Protein AF-A0A8H4Y0M0-F1 (afdb_monomer_lite)

pLDDT: mean 84.79, std 18.94, range [19.86, 98.5]

Sequence (933 aa):
MAGRTSTILAELNKFSAEDLSSNAQARKRAAELSKQLTTSLSDPTNTSLDLAFSPFLVLVARIAIDLNLFNLIKSHDGGISTAQLSQESGGESQLVFRILRFLASGGVVHEKDDNLWAPTPVTHAMAEPAIVAGYTVSWDLIMPAAVKAPEYLRIKGHVSPSDPRDGFIQYAHNTKDEVYKFLTTQPRILQDFNTFMGNTMGNRRYWFDWFPIKERIIDGSDASSVLLVDVGGGKGHDLQSFNTIFPNSGTLVLQDIPQVVDNIGIHDLHPSIQKMQYNFFKEQPIKGARAYFLHHILHNWSDEQCFKILKRLREAMKPGYSKLLIHDLILPDVGMTAQQGICDIVMMTVCSAMERSRGEWTDLLSRAGFDIVRFWVDDEDSDGLVEAVVRGCLSQTVDRSQISDLGSNYIENMPCYVGYVPYYDVEVERVSVSNHPHASIFPPPIFLIHWQQLDLLHQATTSNMDTPFPLAPEQYAPSPVPSLDEWKQLWDVWDLVTTKMIPSSALMEQPIPLRNPLLFYLGHIPTFEDIHLTRAAQSKPTEPAYYHRIFERGIDPDVDDPSKCHDHSKLPDIFPSLEEILQYRERVKQRITALYATELPYLDRCVGRALWIGFEHEGLHAETFLFMTIQSPNILPPPVFPRPDFAKLAKEAASRRLPSPWFTVPKQSFTIGYHDPESDDGPDRFFAWDNEREPYEVQVPQLEAQGRPVSNGEYATYLVQAKYPEIPAAWSKTRNAAKDEDFTTFIARHTVKTVWGPVPLAQTLDWPIMASFDEVEQYAKWAGARLPTLDELRSIHELVERCRKAPETKLNKQFHTDPRAIFVDLSGTNSGFRNFHPTGVTHKDYLCGLGDTGGAAEWTQSLFAPQPGFKPMAIYPGYSALVADFMDGKHVAVVGGSWALHPRIAGRKSFLNWWQKKYLWPWVTFRLVRDVE

Structure (mmCIF, N/CA/C/O backbone):
data_AF-A0A8H4Y0M0-F1
#
_entry.id   AF-A0A8H4Y0M0-F1
#
loop_
_atom_site.group_PDB
_atom_site.id
_atom_site.type_symbol
_atom_site.label_atom_id
_atom_site.label_alt_id
_atom_site.label_comp_id
_atom_site.label_asym_id
_atom_site.label_entity_id
_atom_site.label_seq_id
_atom_site.pdbx_PDB_ins_code
_atom_site.Cartn_x
_atom_site.Cartn_y
_atom_site.Cartn_z
_atom_site.occupancy
_atom_site.B_iso_or_equiv
_atom_site.auth_seq_id
_atom_site.auth_comp_id
_atom_site.auth_asym_id
_atom_site.auth_atom_id
_atom_site.pdbx_PDB_model_num
ATOM 1 N N . MET A 1 1 ? 31.841 7.909 -3.789 1.00 53.69 1 MET A N 1
ATOM 2 C CA . MET A 1 1 ? 32.705 6.914 -4.466 1.00 53.69 1 MET A CA 1
ATOM 3 C C . MET A 1 1 ? 33.732 6.297 -3.516 1.00 53.69 1 MET A C 1
ATOM 5 O O . MET A 1 1 ? 33.596 5.117 -3.229 1.00 53.69 1 MET A O 1
ATOM 9 N N . ALA A 1 2 ? 34.666 7.071 -2.941 1.00 56.16 2 ALA A N 1
ATOM 10 C CA . ALA A 1 2 ? 35.785 6.541 -2.139 1.00 56.16 2 ALA A CA 1
ATOM 11 C C . ALA A 1 2 ? 35.393 5.575 -0.997 1.00 56.16 2 ALA A C 1
ATOM 13 O O . ALA A 1 2 ? 36.029 4.539 -0.845 1.00 56.16 2 ALA A O 1
ATOM 14 N N . GLY A 1 3 ? 34.322 5.869 -0.247 1.00 71.56 3 GLY A N 1
ATOM 15 C CA . GLY A 1 3 ? 33.879 5.023 0.872 1.00 71.56 3 GLY A CA 1
ATOM 16 C C . GLY A 1 3 ? 33.240 3.685 0.475 1.00 71.56 3 GLY A C 1
ATOM 17 O O . GLY A 1 3 ? 33.348 2.727 1.222 1.00 71.56 3 GLY A O 1
ATOM 18 N N . ARG A 1 4 ? 32.600 3.584 -0.700 1.00 75.06 4 ARG A N 1
ATOM 19 C CA . ARG A 1 4 ? 31.975 2.327 -1.167 1.00 75.06 4 ARG A CA 1
ATOM 20 C C . ARG A 1 4 ? 33.014 1.402 -1.803 1.00 75.06 4 ARG A C 1
ATOM 22 O O . ARG A 1 4 ? 33.004 0.201 -1.561 1.00 75.06 4 ARG A O 1
ATOM 29 N N . THR A 1 5 ? 33.932 1.972 -2.581 1.00 83.56 5 THR A N 1
ATOM 30 C CA . THR A 1 5 ? 35.032 1.239 -3.222 1.00 83.56 5 THR A CA 1
ATOM 31 C C . THR A 1 5 ? 36.002 0.664 -2.187 1.00 83.56 5 THR A C 1
ATOM 33 O O . THR A 1 5 ? 36.414 -0.485 -2.323 1.00 83.56 5 THR A O 1
ATOM 36 N N . SER A 1 6 ? 36.322 1.407 -1.118 1.00 83.81 6 SER A N 1
ATOM 37 C CA . SER A 1 6 ? 37.179 0.901 -0.037 1.00 83.81 6 SER A CA 1
ATOM 38 C C . SER A 1 6 ? 36.555 -0.290 0.697 1.00 83.81 6 SER A C 1
ATOM 40 O O . SER A 1 6 ? 37.261 -1.254 0.982 1.00 83.81 6 SER A O 1
ATOM 42 N N . THR A 1 7 ? 35.239 -0.273 0.940 1.00 87.00 7 THR A N 1
ATOM 43 C CA . THR A 1 7 ? 34.517 -1.409 1.532 1.00 87.00 7 THR A CA 1
ATOM 44 C C . THR A 1 7 ? 34.574 -2.647 0.639 1.00 87.00 7 THR A C 1
ATOM 46 O O . THR A 1 7 ? 34.898 -3.725 1.125 1.00 87.00 7 THR A O 1
ATOM 49 N N . ILE A 1 8 ? 34.321 -2.507 -0.668 1.00 89.31 8 ILE A N 1
ATOM 50 C CA . ILE A 1 8 ? 34.358 -3.647 -1.601 1.00 89.31 8 ILE A CA 1
ATOM 51 C C . ILE A 1 8 ? 35.766 -4.257 -1.672 1.00 89.31 8 ILE A C 1
ATOM 53 O O . ILE A 1 8 ? 35.907 -5.478 -1.635 1.00 89.31 8 ILE A O 1
ATOM 57 N N . LEU A 1 9 ? 36.811 -3.423 -1.717 1.00 89.88 9 LEU A N 1
ATOM 58 C CA . LEU A 1 9 ? 38.203 -3.887 -1.705 1.00 89.88 9 LEU A CA 1
ATOM 59 C C . LEU A 1 9 ? 38.564 -4.607 -0.399 1.00 89.88 9 LEU A C 1
ATOM 61 O O . LEU A 1 9 ? 39.235 -5.636 -0.432 1.00 89.88 9 LEU A O 1
ATOM 65 N N . ALA A 1 10 ? 38.105 -4.097 0.747 1.00 90.06 10 ALA A N 1
ATOM 66 C CA . ALA A 1 10 ? 38.324 -4.742 2.037 1.00 90.06 10 ALA A CA 1
ATOM 67 C C . ALA A 1 10 ? 37.643 -6.118 2.119 1.00 90.06 10 ALA A C 1
ATOM 69 O O . ALA A 1 10 ? 38.241 -7.047 2.651 1.00 90.06 10 ALA A O 1
ATOM 70 N N . GLU A 1 11 ? 36.433 -6.267 1.569 1.00 90.31 11 GLU A N 1
ATOM 71 C CA . GLU A 1 11 ? 35.737 -7.559 1.495 1.00 90.31 11 GLU A CA 1
ATOM 72 C C . GLU A 1 11 ? 36.418 -8.535 0.526 1.00 90.31 11 GLU A C 1
ATOM 74 O O . GLU A 1 11 ? 36.597 -9.701 0.867 1.00 90.31 11 GLU A O 1
ATOM 79 N N . LEU A 1 12 ? 36.854 -8.074 -0.652 1.00 91.12 12 LEU A N 1
ATOM 80 C CA . LEU A 1 12 ? 37.584 -8.916 -1.608 1.00 91.12 12 LEU A CA 1
ATOM 81 C C . LEU A 1 12 ? 38.907 -9.440 -1.029 1.00 91.12 12 LEU A C 1
ATOM 83 O O . LEU A 1 12 ? 39.252 -10.598 -1.249 1.00 91.12 12 LEU A O 1
ATOM 87 N N . ASN A 1 13 ? 39.606 -8.628 -0.230 1.00 91.81 13 ASN A N 1
ATOM 88 C CA . ASN A 1 13 ? 40.853 -9.021 0.434 1.00 91.81 13 ASN A CA 1
ATOM 89 C C . ASN A 1 13 ? 40.679 -10.107 1.512 1.00 91.81 13 ASN A C 1
ATOM 91 O O . ASN A 1 13 ? 41.681 -10.618 2.011 1.00 91.81 13 ASN A O 1
ATOM 95 N N . LYS A 1 14 ? 39.444 -10.465 1.889 1.00 90.75 14 LYS A N 1
ATOM 96 C CA . LYS A 1 14 ? 39.185 -11.558 2.838 1.00 90.75 14 LYS A CA 1
ATOM 97 C C . LYS A 1 14 ? 39.266 -12.944 2.197 1.00 90.75 14 LYS A C 1
ATOM 99 O O . LYS A 1 14 ? 39.386 -13.917 2.932 1.00 90.75 14 LYS A O 1
ATOM 104 N N . PHE A 1 15 ? 39.184 -13.051 0.869 1.00 91.12 15 PHE A N 1
ATOM 105 C CA . PHE A 1 15 ? 39.246 -14.340 0.177 1.00 91.12 15 PHE A CA 1
ATOM 106 C C . PHE A 1 15 ? 40.696 -14.737 -0.112 1.00 91.12 15 PHE A C 1
ATOM 108 O O . PHE A 1 15 ? 41.441 -13.973 -0.726 1.00 91.12 15 PHE A O 1
ATOM 115 N N . SER A 1 16 ? 41.092 -15.953 0.274 1.00 89.75 16 SER A N 1
ATOM 116 C CA . SER A 1 16 ? 42.370 -16.530 -0.152 1.00 89.75 16 SER A CA 1
ATOM 117 C C . SER A 1 16 ? 42.242 -17.265 -1.495 1.00 89.75 16 SER A C 1
ATOM 119 O O . SER A 1 16 ? 41.154 -17.672 -1.909 1.00 89.75 16 SER A O 1
ATOM 121 N N . ALA A 1 17 ? 43.363 -17.478 -2.191 1.00 86.12 17 ALA A N 1
ATOM 122 C CA . ALA A 1 17 ? 43.377 -18.281 -3.419 1.00 86.12 17 ALA A CA 1
ATOM 123 C C . ALA A 1 17 ? 42.902 -19.729 -3.173 1.00 86.12 17 ALA A C 1
ATOM 125 O O . ALA A 1 17 ? 42.255 -20.329 -4.031 1.00 86.12 17 ALA A O 1
ATOM 126 N N . GLU A 1 18 ? 43.184 -20.269 -1.985 1.00 86.81 18 GLU A N 1
ATOM 127 C CA . GLU A 1 18 ? 42.754 -21.603 -1.570 1.00 86.81 18 GLU A CA 1
ATOM 128 C C . GLU A 1 18 ? 41.231 -21.657 -1.351 1.00 86.81 18 GLU A C 1
ATOM 130 O O . GLU A 1 18 ? 40.574 -22.564 -1.876 1.00 86.81 18 GLU A O 1
ATOM 135 N N . ASP A 1 19 ? 40.645 -20.633 -0.717 1.00 82.00 19 ASP A N 1
ATOM 136 C CA . ASP A 1 19 ? 39.188 -20.500 -0.553 1.00 82.00 19 ASP A CA 1
ATOM 137 C C . ASP A 1 19 ? 38.475 -20.432 -1.905 1.00 82.00 19 ASP A C 1
ATOM 139 O O . ASP A 1 19 ? 37.501 -21.144 -2.144 1.00 82.00 19 ASP A O 1
ATOM 143 N N . LEU A 1 20 ? 38.979 -19.611 -2.832 1.00 86.75 20 LEU A N 1
ATOM 144 C CA . LEU A 1 20 ? 38.384 -19.478 -4.163 1.00 86.75 20 LEU A CA 1
ATOM 145 C C . LEU A 1 20 ? 38.526 -20.765 -4.986 1.00 86.75 20 LEU A C 1
ATOM 147 O O . LEU A 1 20 ? 37.656 -21.077 -5.797 1.00 86.75 20 LEU A O 1
ATOM 151 N N . SER A 1 21 ? 39.575 -21.561 -4.778 1.00 80.56 21 SER A N 1
ATOM 152 C CA . SER A 1 21 ? 39.731 -22.837 -5.485 1.00 80.56 21 SER A CA 1
ATOM 153 C C . SER A 1 21 ? 38.764 -23.922 -4.986 1.00 80.56 21 SER A C 1
ATOM 155 O O . SER A 1 21 ? 38.232 -24.695 -5.785 1.00 80.56 21 SER A O 1
ATOM 157 N N . SER A 1 22 ? 38.455 -23.938 -3.687 1.00 79.69 22 SER A N 1
ATOM 158 C CA . SER A 1 22 ? 37.758 -25.049 -3.024 1.00 79.69 22 SER A CA 1
ATOM 159 C C . SER A 1 22 ? 36.293 -24.762 -2.664 1.00 79.69 22 SER A C 1
ATOM 161 O O . SER A 1 22 ? 35.503 -25.699 -2.566 1.00 79.69 22 SER A O 1
ATOM 163 N N . ASN A 1 23 ? 35.887 -23.493 -2.539 1.00 80.56 23 ASN A N 1
ATOM 164 C CA . ASN A 1 23 ? 34.552 -23.098 -2.085 1.00 80.56 23 ASN A CA 1
ATOM 165 C C . ASN A 1 23 ? 33.756 -22.359 -3.183 1.00 80.56 23 ASN A C 1
ATOM 167 O O . ASN A 1 23 ? 34.067 -21.232 -3.573 1.00 80.56 23 ASN A O 1
ATOM 171 N N . ALA A 1 24 ? 32.681 -22.989 -3.669 1.00 74.88 24 ALA A N 1
ATOM 172 C CA . ALA A 1 24 ? 31.826 -22.435 -4.722 1.00 74.88 24 ALA A CA 1
ATOM 173 C C . ALA A 1 24 ? 31.080 -21.157 -4.300 1.00 74.88 24 ALA A C 1
ATOM 175 O O . ALA A 1 24 ? 30.953 -20.229 -5.100 1.00 74.88 24 ALA A O 1
ATOM 176 N N . GLN A 1 25 ? 30.642 -21.073 -3.043 1.00 75.19 25 GLN A N 1
ATOM 177 C CA . GLN A 1 25 ? 29.933 -19.907 -2.517 1.00 75.19 25 GLN A CA 1
ATOM 178 C C . GLN A 1 25 ? 30.884 -18.717 -2.340 1.00 75.19 25 GLN A C 1
ATOM 180 O O . GLN A 1 25 ? 30.535 -17.588 -2.686 1.00 75.19 25 GLN A O 1
ATOM 185 N N . ALA A 1 26 ? 32.120 -18.977 -1.898 1.00 81.88 26 ALA A N 1
ATOM 186 C CA . ALA A 1 26 ? 33.175 -17.967 -1.850 1.00 81.88 26 ALA A CA 1
ATOM 187 C C . ALA A 1 26 ? 33.479 -17.409 -3.250 1.00 81.88 26 ALA A C 1
ATOM 189 O O . ALA A 1 26 ? 33.546 -16.192 -3.417 1.00 81.88 26 ALA A O 1
ATOM 190 N N . ARG A 1 27 ? 33.564 -18.271 -4.278 1.00 85.75 27 ARG A N 1
ATOM 191 C CA . ARG A 1 27 ? 33.701 -17.826 -5.678 1.00 85.75 27 ARG A CA 1
ATOM 192 C C . ARG A 1 27 ? 32.535 -16.958 -6.137 1.00 85.75 27 ARG A C 1
ATOM 194 O O . ARG A 1 27 ? 32.781 -15.894 -6.699 1.00 85.75 27 ARG A O 1
ATOM 201 N N . LYS A 1 28 ? 31.288 -17.384 -5.890 1.00 78.81 28 LYS A N 1
ATOM 202 C CA . LYS A 1 28 ? 30.079 -16.624 -6.264 1.00 78.81 28 LYS A CA 1
ATOM 203 C C . LYS A 1 28 ? 30.099 -15.236 -5.616 1.00 78.81 28 LYS A C 1
ATOM 205 O O . LYS A 1 28 ? 29.931 -14.229 -6.300 1.00 78.81 28 LYS A O 1
ATOM 210 N N . ARG A 1 29 ? 30.413 -15.164 -4.316 1.00 83.38 29 ARG A N 1
ATOM 211 C CA . ARG A 1 29 ? 30.494 -13.897 -3.579 1.00 83.38 29 ARG A CA 1
ATOM 212 C C . ARG A 1 29 ? 31.628 -12.994 -4.066 1.00 83.38 29 ARG A C 1
ATOM 214 O O . ARG A 1 29 ? 31.417 -11.791 -4.212 1.00 83.38 29 ARG A O 1
ATOM 221 N N . ALA A 1 30 ? 32.809 -13.550 -4.322 1.00 87.31 30 ALA A N 1
ATOM 222 C CA . ALA A 1 30 ? 33.940 -12.791 -4.847 1.00 87.31 30 ALA A CA 1
ATOM 223 C C . ALA A 1 30 ? 33.658 -12.250 -6.259 1.00 87.31 30 ALA A C 1
ATOM 225 O O . ALA A 1 30 ? 33.972 -11.096 -6.543 1.00 87.31 30 ALA A O 1
ATOM 226 N N . ALA A 1 31 ? 33.006 -13.039 -7.119 1.00 84.38 31 ALA A N 1
ATOM 227 C CA . ALA A 1 31 ? 32.580 -12.600 -8.446 1.00 84.38 31 ALA A CA 1
ATOM 228 C C . ALA A 1 31 ? 31.566 -11.442 -8.371 1.00 84.38 31 ALA A C 1
ATOM 230 O O . ALA A 1 31 ? 31.711 -10.453 -9.088 1.00 84.38 31 ALA A O 1
ATOM 231 N N . GLU A 1 32 ? 30.595 -11.514 -7.457 1.00 82.62 32 GLU A N 1
ATOM 232 C CA . GLU A 1 32 ? 29.616 -10.441 -7.240 1.00 82.62 32 GLU A CA 1
ATOM 233 C C . GLU A 1 32 ? 30.283 -9.145 -6.748 1.00 82.62 32 GLU A C 1
ATOM 235 O O . GLU A 1 32 ? 30.069 -8.069 -7.308 1.00 82.62 32 GLU A O 1
ATOM 240 N N . LEU A 1 33 ? 31.172 -9.236 -5.754 1.00 86.38 33 LEU A N 1
ATOM 241 C CA . LEU A 1 33 ? 31.944 -8.083 -5.276 1.00 86.38 33 LEU A CA 1
ATOM 242 C C . LEU A 1 33 ? 32.837 -7.494 -6.376 1.00 86.38 33 LEU A C 1
ATOM 244 O O . LEU A 1 33 ? 32.945 -6.273 -6.492 1.00 86.38 33 LEU A O 1
ATOM 248 N N . SER A 1 34 ? 33.440 -8.341 -7.213 1.00 89.69 34 SER A N 1
ATOM 249 C CA . SER A 1 34 ? 34.220 -7.906 -8.373 1.00 89.69 34 SER A CA 1
ATOM 250 C C . SER A 1 34 ? 33.354 -7.141 -9.376 1.00 89.69 34 SER A C 1
ATOM 252 O O . SER A 1 34 ? 33.749 -6.066 -9.821 1.00 89.69 34 SER A O 1
ATOM 254 N N . LYS A 1 35 ? 32.136 -7.610 -9.666 1.00 84.56 35 LYS A N 1
ATOM 255 C CA . LYS A 1 35 ? 31.191 -6.906 -10.543 1.00 84.56 35 LYS A CA 1
ATOM 256 C C . LYS A 1 35 ? 30.779 -5.546 -9.973 1.00 84.56 35 LYS A C 1
ATOM 258 O O . LYS A 1 35 ? 30.746 -4.556 -10.708 1.00 84.56 35 LYS A O 1
ATOM 263 N N . GLN A 1 36 ? 30.515 -5.468 -8.668 1.00 83.75 36 GLN A N 1
ATOM 264 C CA . GLN A 1 36 ? 30.208 -4.203 -7.990 1.00 83.75 36 GLN A CA 1
ATOM 265 C C . GLN A 1 36 ? 31.393 -3.235 -8.025 1.00 83.75 36 GLN A C 1
ATOM 267 O O . GLN A 1 36 ? 31.200 -2.039 -8.256 1.00 83.75 36 GLN A O 1
ATOM 272 N N . LEU A 1 37 ? 32.616 -3.747 -7.848 1.00 89.81 37 LEU A N 1
ATOM 273 C CA . LEU A 1 37 ? 33.838 -2.962 -7.982 1.00 89.81 37 LEU A CA 1
ATOM 274 C C . LEU A 1 37 ? 33.965 -2.407 -9.401 1.00 89.81 37 LEU A C 1
ATOM 276 O O . LEU A 1 37 ? 34.059 -1.192 -9.555 1.00 89.81 37 LEU A O 1
ATOM 280 N N . THR A 1 38 ? 33.884 -3.263 -10.422 1.00 86.44 38 THR A N 1
ATOM 281 C CA . THR A 1 38 ? 33.938 -2.863 -11.835 1.00 86.44 38 THR A CA 1
ATOM 282 C C . THR A 1 38 ? 32.891 -1.802 -12.144 1.00 86.44 38 THR A C 1
ATOM 284 O O . THR A 1 38 ? 33.226 -0.764 -12.705 1.00 86.44 38 THR A O 1
ATOM 287 N N . THR A 1 39 ? 31.649 -1.989 -11.692 1.00 82.38 39 THR A N 1
ATOM 288 C CA . THR A 1 39 ? 30.569 -1.004 -11.877 1.00 82.38 39 THR A CA 1
ATOM 289 C C . THR A 1 39 ? 30.900 0.333 -11.210 1.00 82.38 39 THR A C 1
ATOM 291 O O . THR A 1 39 ? 30.642 1.385 -11.779 1.00 82.38 39 THR A O 1
ATOM 294 N N . SER A 1 40 ? 31.507 0.316 -10.017 1.00 84.06 40 SER A N 1
ATOM 295 C CA . SER A 1 40 ? 31.894 1.542 -9.302 1.00 84.06 40 SER A CA 1
ATOM 296 C C . SER A 1 40 ? 33.073 2.289 -9.931 1.00 84.06 40 SER A C 1
ATOM 298 O O . SER A 1 40 ? 33.223 3.486 -9.692 1.00 84.06 40 SER A O 1
ATOM 300 N N . LEU A 1 41 ? 33.918 1.577 -10.684 1.00 86.19 41 LEU A N 1
ATOM 301 C CA . LEU A 1 41 ? 35.113 2.112 -11.339 1.00 86.19 41 LEU A CA 1
ATOM 302 C C . LEU A 1 41 ? 34.863 2.518 -12.794 1.00 86.19 41 LEU A C 1
ATOM 304 O O . LEU A 1 41 ? 35.644 3.286 -13.352 1.00 86.19 41 LEU A O 1
ATOM 308 N N . SER A 1 42 ? 33.818 1.976 -13.416 1.00 85.31 42 SER A N 1
ATOM 309 C CA . SER A 1 42 ? 33.524 2.212 -14.825 1.00 85.31 42 SER A CA 1
ATOM 310 C C . SER A 1 42 ? 32.995 3.624 -15.036 1.00 85.31 42 SER A C 1
ATOM 312 O O . SER A 1 42 ? 32.174 4.123 -14.264 1.00 85.31 42 SER A O 1
ATOM 314 N N . ASP A 1 43 ? 33.447 4.265 -16.113 1.00 88.94 43 ASP A N 1
ATOM 315 C CA . ASP A 1 43 ? 32.851 5.520 -16.551 1.00 88.94 43 ASP A CA 1
ATOM 316 C C . ASP A 1 43 ? 31.378 5.265 -16.949 1.00 88.94 43 ASP A C 1
ATOM 318 O O . ASP A 1 43 ? 31.110 4.338 -17.728 1.00 88.94 43 ASP A O 1
ATOM 322 N N . PRO A 1 44 ? 30.407 6.042 -16.430 1.00 84.94 44 PRO A N 1
ATOM 323 C CA . PRO A 1 44 ? 28.991 5.824 -16.728 1.00 84.94 44 PRO A CA 1
ATOM 324 C C . PRO A 1 44 ? 28.651 5.929 -18.221 1.00 84.94 44 PRO A C 1
ATOM 326 O O . PRO A 1 44 ? 27.763 5.219 -18.703 1.00 84.94 44 PRO A O 1
ATOM 329 N N . THR A 1 45 ? 29.367 6.775 -18.969 1.00 86.25 45 THR A N 1
ATOM 330 C CA . THR A 1 45 ? 29.178 6.937 -20.417 1.00 86.25 45 THR A CA 1
ATOM 331 C C . THR A 1 45 ? 29.649 5.688 -21.147 1.00 86.25 45 THR A C 1
ATOM 333 O O . THR A 1 45 ? 28.904 5.141 -21.958 1.00 86.25 45 THR A O 1
ATOM 336 N N . ASN A 1 46 ? 30.841 5.188 -20.811 1.00 84.69 46 ASN A N 1
ATOM 337 C CA . ASN A 1 46 ? 31.368 3.954 -21.401 1.00 84.69 46 ASN A CA 1
ATOM 338 C C . ASN A 1 46 ? 30.475 2.754 -21.076 1.00 84.69 46 ASN A C 1
ATOM 340 O O . ASN A 1 46 ? 30.112 2.012 -21.977 1.00 84.69 46 ASN A O 1
ATOM 344 N N . THR A 1 47 ? 30.020 2.633 -19.827 1.00 84.94 47 THR A N 1
ATOM 345 C CA . THR A 1 47 ? 29.102 1.558 -19.409 1.00 84.94 47 THR A CA 1
ATOM 346 C C . THR A 1 47 ? 27.806 1.572 -20.229 1.00 84.94 47 THR A C 1
ATOM 348 O O . THR A 1 47 ? 27.307 0.528 -20.648 1.00 84.94 47 THR A O 1
ATOM 351 N N . SER A 1 48 ? 27.265 2.765 -20.493 1.00 83.19 48 SER A N 1
ATOM 352 C CA . SER A 1 48 ? 26.053 2.931 -21.304 1.00 83.19 48 SER A CA 1
ATOM 353 C C . SER A 1 48 ? 26.284 2.561 -22.774 1.00 83.19 48 SER A C 1
ATOM 355 O O . SER A 1 48 ? 25.416 1.956 -23.405 1.00 83.19 48 SER A O 1
ATOM 357 N N . LEU A 1 49 ? 27.457 2.895 -23.323 1.00 86.69 49 LEU A N 1
ATOM 358 C CA . LEU A 1 49 ? 27.848 2.514 -24.682 1.00 86.69 49 LEU A CA 1
ATOM 359 C C . LEU A 1 49 ? 28.077 1.002 -24.802 1.00 86.69 49 LEU A C 1
ATOM 361 O O . LEU A 1 49 ? 27.575 0.390 -25.743 1.00 86.69 49 LEU A O 1
ATOM 365 N N . ASP A 1 50 ? 28.759 0.389 -23.836 1.00 85.56 50 ASP A N 1
ATOM 366 C CA . ASP A 1 50 ? 29.004 -1.056 -23.799 1.00 85.56 50 ASP A CA 1
ATOM 367 C C . ASP A 1 50 ? 27.686 -1.837 -23.790 1.00 85.56 50 ASP A C 1
ATOM 369 O O . ASP A 1 50 ? 27.536 -2.817 -24.523 1.00 85.56 50 ASP A O 1
ATOM 373 N N . LEU A 1 51 ? 26.685 -1.362 -23.039 1.00 85.69 51 LEU A N 1
ATOM 374 C CA . LEU A 1 51 ? 25.344 -1.944 -23.060 1.00 85.69 51 LEU A CA 1
ATOM 375 C C . LEU A 1 51 ? 24.712 -1.869 -24.459 1.00 85.69 51 LEU A C 1
ATOM 377 O O . LEU A 1 51 ? 24.201 -2.879 -24.948 1.00 85.69 51 LEU A O 1
ATOM 381 N N . ALA A 1 52 ? 24.786 -0.712 -25.126 1.00 86.56 52 ALA A N 1
ATOM 382 C CA . ALA A 1 52 ? 24.233 -0.520 -26.469 1.00 86.56 52 ALA A CA 1
ATOM 383 C C . ALA A 1 52 ? 24.899 -1.416 -27.531 1.00 86.56 52 ALA A C 1
ATOM 385 O O . ALA A 1 52 ? 24.242 -1.836 -28.486 1.00 86.56 52 ALA A O 1
ATOM 386 N N . PHE A 1 53 ? 26.186 -1.738 -27.361 1.00 88.00 53 PHE A N 1
ATOM 387 C CA . PHE A 1 53 ? 26.946 -2.587 -28.284 1.00 88.00 53 PHE A CA 1
ATOM 388 C C . PHE A 1 53 ? 27.044 -4.062 -27.855 1.00 88.00 53 PHE A C 1
ATOM 390 O O . PHE A 1 53 ? 27.543 -4.891 -28.620 1.00 88.00 53 PHE A O 1
ATOM 397 N N . SER A 1 54 ? 26.519 -4.429 -26.686 1.00 86.00 54 SER A N 1
ATOM 398 C CA . SER A 1 54 ? 26.575 -5.803 -26.168 1.00 86.00 54 SER A CA 1
ATOM 399 C C . SER A 1 54 ? 26.038 -6.898 -27.118 1.00 86.00 54 SER A C 1
ATOM 401 O O . SER A 1 54 ? 26.653 -7.970 -27.161 1.00 86.00 54 SER A O 1
ATOM 403 N N . PRO A 1 55 ? 25.006 -6.679 -27.973 1.00 88.12 55 PRO A N 1
ATOM 404 C CA . PRO A 1 55 ? 24.525 -7.727 -28.883 1.00 88.12 55 PRO A CA 1
ATOM 405 C C . PRO A 1 55 ? 25.545 -8.152 -29.951 1.00 88.12 55 PRO A C 1
ATOM 407 O O . PRO A 1 55 ? 25.455 -9.258 -30.489 1.00 88.12 55 PRO A O 1
ATOM 410 N N . PHE A 1 56 ? 26.534 -7.307 -30.264 1.00 89.38 56 PHE A N 1
ATOM 411 C CA . PHE A 1 56 ? 27.542 -7.624 -31.278 1.00 89.38 56 PHE A CA 1
ATOM 412 C C . PHE A 1 56 ? 28.471 -8.768 -30.850 1.00 89.38 56 PHE A C 1
ATOM 414 O O . PHE A 1 56 ? 29.001 -9.465 -31.715 1.00 89.38 56 PHE A O 1
ATOM 421 N N . LEU A 1 57 ? 28.645 -9.011 -29.547 1.00 87.38 57 LEU A N 1
ATOM 422 C CA . LEU A 1 57 ? 29.422 -10.161 -29.082 1.00 87.38 57 LEU A CA 1
ATOM 423 C C . LEU A 1 57 ? 28.704 -11.479 -29.409 1.00 87.38 57 LEU A C 1
ATOM 425 O O . LEU A 1 57 ? 29.327 -12.419 -29.903 1.00 87.38 57 LEU A O 1
ATOM 429 N N . VAL A 1 58 ? 27.382 -11.522 -29.214 1.00 87.75 58 VAL A N 1
ATOM 430 C CA . VAL A 1 58 ? 26.548 -12.688 -29.550 1.00 87.75 58 VAL A CA 1
ATOM 431 C C . VAL A 1 58 ? 26.520 -12.915 -31.063 1.00 87.75 58 VAL A C 1
ATOM 433 O O . VAL A 1 58 ? 26.673 -14.053 -31.505 1.00 87.75 58 VAL A O 1
ATOM 436 N N . LEU A 1 59 ? 26.423 -11.840 -31.860 1.00 91.88 59 LEU A N 1
ATOM 437 C CA . LEU A 1 59 ? 26.537 -11.900 -33.324 1.00 91.88 59 LEU A CA 1
ATOM 438 C C . LEU A 1 59 ? 27.826 -12.610 -33.748 1.00 91.88 59 LEU A C 1
ATOM 440 O O . LEU A 1 59 ? 27.807 -13.534 -34.558 1.00 91.88 59 LEU A O 1
ATOM 444 N N . VAL A 1 60 ? 28.959 -12.168 -33.207 1.00 93.75 60 VAL A N 1
ATOM 445 C CA . VAL A 1 60 ? 30.269 -12.692 -33.592 1.00 93.75 60 VAL A CA 1
ATOM 446 C C . VAL A 1 60 ? 30.459 -14.133 -33.116 1.00 93.75 60 VAL A C 1
ATOM 448 O O . VAL A 1 60 ? 30.976 -14.954 -33.875 1.00 93.75 60 VAL A O 1
ATOM 451 N N . ALA A 1 61 ? 29.972 -14.478 -31.921 1.00 93.12 61 ALA A N 1
ATOM 452 C CA . ALA A 1 61 ? 29.946 -15.860 -31.446 1.00 93.12 61 ALA A CA 1
ATOM 453 C C . ALA A 1 61 ? 29.101 -16.766 -32.361 1.00 93.12 61 ALA A C 1
ATOM 455 O O . ALA A 1 61 ? 29.532 -17.866 -32.703 1.00 93.12 61 ALA A O 1
ATOM 456 N N . ARG A 1 62 ? 27.939 -16.291 -32.828 1.00 93.81 62 ARG A N 1
ATOM 457 C CA . ARG A 1 62 ? 27.071 -17.027 -33.759 1.00 93.81 62 ARG A CA 1
ATOM 458 C C . ARG A 1 62 ? 27.744 -17.275 -35.112 1.00 93.81 62 ARG A C 1
ATOM 460 O O . ARG A 1 62 ? 27.633 -18.386 -35.628 1.00 93.81 62 ARG A O 1
ATOM 467 N N . ILE A 1 63 ? 28.469 -16.291 -35.656 1.00 95.44 63 ILE A N 1
ATOM 468 C CA . ILE A 1 63 ? 29.240 -16.465 -36.901 1.00 95.44 63 ILE A CA 1
ATOM 469 C C . ILE A 1 63 ? 30.382 -17.470 -36.689 1.00 95.44 63 ILE A C 1
ATOM 471 O O . ILE A 1 63 ? 30.623 -18.326 -37.537 1.00 95.44 63 ILE A O 1
ATOM 475 N N . ALA A 1 64 ? 31.074 -17.404 -35.546 1.00 96.25 64 ALA A N 1
ATOM 476 C CA . ALA A 1 64 ? 32.130 -18.358 -35.212 1.00 96.25 64 ALA A CA 1
ATOM 477 C C . ALA A 1 64 ? 31.609 -19.803 -35.090 1.00 96.25 64 ALA A C 1
ATOM 479 O O . ALA A 1 64 ? 32.314 -20.731 -35.486 1.00 96.25 64 ALA A O 1
ATOM 480 N N . ILE A 1 65 ? 30.376 -19.990 -34.599 1.00 95.12 65 ILE A N 1
ATOM 481 C CA . ILE A 1 65 ? 29.674 -21.283 -34.594 1.00 95.12 65 ILE A CA 1
ATOM 482 C C . ILE A 1 65 ? 29.417 -21.779 -36.021 1.00 95.12 65 ILE A C 1
ATOM 484 O O . ILE A 1 65 ? 29.738 -22.928 -36.313 1.00 95.12 65 ILE A O 1
ATOM 488 N N . ASP A 1 66 ? 28.890 -20.935 -36.918 1.00 93.94 66 ASP A N 1
ATOM 489 C CA . ASP A 1 66 ? 28.624 -21.327 -38.317 1.00 93.94 66 ASP A CA 1
ATOM 490 C C . ASP A 1 66 ? 29.902 -21.738 -39.059 1.00 93.94 66 ASP A C 1
ATOM 492 O O . ASP A 1 66 ? 29.892 -22.675 -39.854 1.00 93.94 66 ASP A O 1
ATOM 496 N N . LEU A 1 67 ? 31.015 -21.063 -38.764 1.00 96.62 67 LEU A N 1
ATOM 497 C CA . LEU A 1 67 ? 32.343 -21.384 -39.292 1.00 96.62 67 LEU A CA 1
ATOM 498 C C . LEU A 1 67 ? 33.043 -22.524 -38.528 1.00 96.62 67 LEU A C 1
ATOM 500 O O . LEU A 1 67 ? 34.192 -22.846 -38.821 1.00 96.62 67 LEU A O 1
ATOM 504 N N . ASN A 1 68 ? 32.383 -23.129 -37.535 1.00 96.06 68 ASN A N 1
ATOM 505 C CA . ASN A 1 68 ? 32.916 -24.211 -36.705 1.00 96.06 68 ASN A CA 1
ATOM 506 C C . ASN A 1 68 ? 34.244 -23.870 -35.985 1.00 96.06 68 ASN A C 1
ATOM 508 O O . ASN A 1 68 ? 35.018 -24.760 -35.625 1.00 96.06 68 ASN A O 1
ATOM 512 N N . LEU A 1 69 ? 34.526 -22.583 -35.746 1.00 96.81 69 LEU A N 1
ATOM 513 C CA . LEU A 1 69 ? 35.833 -22.124 -35.257 1.00 96.81 69 LEU A CA 1
ATOM 514 C C . LEU A 1 69 ? 36.152 -22.654 -33.856 1.00 96.81 69 LEU A C 1
ATOM 516 O O . LEU A 1 69 ? 37.299 -22.994 -33.581 1.00 96.81 69 LEU A O 1
ATOM 520 N N . PHE A 1 70 ? 35.156 -22.773 -32.974 1.00 96.81 70 PHE A N 1
ATOM 521 C CA . PHE A 1 70 ? 35.379 -23.253 -31.606 1.00 96.81 70 PHE A CA 1
ATOM 522 C C . PHE A 1 70 ? 35.882 -24.701 -31.564 1.00 96.81 70 PHE A C 1
ATOM 524 O O . PHE A 1 70 ? 36.796 -24.995 -30.797 1.00 96.81 70 PHE A O 1
ATOM 531 N N . ASN A 1 71 ? 35.362 -25.589 -32.421 1.00 95.81 71 ASN A N 1
ATOM 532 C CA . ASN A 1 71 ? 35.859 -26.965 -32.529 1.00 95.81 71 ASN A CA 1
ATOM 533 C C . ASN A 1 71 ? 37.276 -27.017 -33.113 1.00 95.81 71 ASN A C 1
ATOM 535 O O . ASN A 1 71 ? 38.126 -27.743 -32.597 1.00 95.81 71 ASN A O 1
ATOM 539 N N . LEU A 1 72 ? 37.547 -26.217 -34.149 1.00 96.00 72 LEU A N 1
ATOM 540 C CA . LEU A 1 72 ? 38.870 -26.151 -34.775 1.00 96.00 72 LEU A CA 1
ATOM 541 C C . LEU A 1 72 ? 39.933 -25.659 -33.780 1.00 96.00 72 LEU A C 1
ATOM 543 O O . LEU A 1 72 ? 40.983 -26.285 -33.639 1.00 96.00 72 LEU A O 1
ATOM 547 N N . ILE A 1 73 ? 39.631 -24.610 -33.011 1.00 96.06 73 ILE A N 1
ATOM 548 C CA . ILE A 1 73 ? 40.531 -24.078 -31.976 1.00 96.06 73 ILE A CA 1
ATOM 549 C C . ILE A 1 73 ? 40.680 -25.068 -30.810 1.00 96.06 73 ILE A C 1
ATOM 551 O O . ILE A 1 73 ? 41.801 -25.322 -30.374 1.00 96.06 73 ILE A O 1
ATOM 555 N N . LYS A 1 74 ? 39.583 -25.685 -30.338 1.00 94.44 74 LYS A N 1
ATOM 556 C CA . LYS A 1 74 ? 39.594 -26.724 -29.284 1.00 94.44 74 LYS A CA 1
ATOM 557 C C . LYS A 1 74 ? 40.490 -27.913 -29.637 1.00 94.44 74 LYS A C 1
ATOM 559 O O . LYS A 1 74 ? 41.049 -28.528 -28.739 1.00 94.44 74 LYS A O 1
ATOM 564 N N . SER A 1 75 ? 40.624 -28.249 -30.919 1.00 92.69 75 SER A N 1
ATOM 565 C CA . SER A 1 75 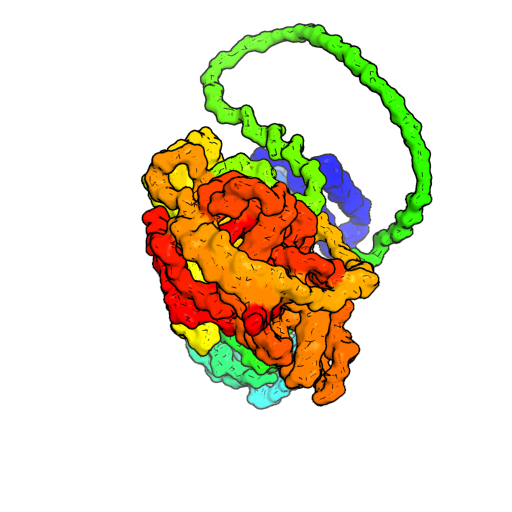? 41.490 -29.350 -31.364 1.00 92.69 75 SER A CA 1
ATOM 566 C C . SER A 1 75 ? 42.992 -29.013 -31.385 1.00 92.69 75 SER A C 1
ATOM 568 O O . SER A 1 75 ? 43.807 -29.905 -31.615 1.00 92.69 75 SER A O 1
ATOM 570 N N . HIS A 1 76 ? 43.372 -27.760 -31.096 1.00 89.94 76 HIS A N 1
ATOM 571 C CA . HIS A 1 76 ? 44.747 -27.263 -31.174 1.00 89.94 76 HIS A CA 1
ATOM 572 C C . HIS A 1 76 ? 45.154 -26.466 -29.918 1.00 89.94 76 HIS A C 1
ATOM 574 O O . HIS A 1 76 ? 45.332 -25.249 -29.966 1.00 89.94 76 HIS A O 1
ATOM 580 N N . ASP A 1 77 ? 45.402 -27.152 -28.796 1.00 78.75 77 ASP A N 1
ATOM 581 C CA . ASP A 1 77 ? 45.832 -26.526 -27.525 1.00 78.75 77 ASP A CA 1
ATOM 582 C C . ASP A 1 77 ? 47.113 -25.669 -27.656 1.00 78.75 77 ASP A C 1
ATOM 584 O O . ASP A 1 77 ? 47.304 -24.664 -26.958 1.00 78.75 77 ASP A O 1
ATOM 588 N N . GLY A 1 78 ? 47.999 -26.033 -28.592 1.00 82.31 78 GLY A N 1
ATOM 589 C CA . GLY A 1 78 ? 49.220 -25.288 -28.923 1.00 82.31 78 GLY A CA 1
ATOM 590 C C . GLY A 1 78 ? 48.961 -23.913 -29.550 1.00 82.31 78 GLY A C 1
ATOM 591 O O . GLY A 1 78 ? 49.783 -23.012 -29.389 1.00 82.31 78 GLY A O 1
ATOM 592 N N . GLY A 1 79 ? 47.783 -23.716 -30.137 1.00 89.31 79 GLY A N 1
ATOM 593 C CA . GLY A 1 79 ? 47.401 -22.550 -30.921 1.00 89.31 79 GLY A CA 1
ATOM 594 C C . GLY A 1 79 ? 47.285 -22.881 -32.412 1.00 89.31 79 GLY A C 1
ATOM 595 O O . GLY A 1 79 ? 48.028 -23.715 -32.926 1.00 89.31 79 GLY A O 1
ATOM 596 N N . ILE A 1 80 ? 46.360 -22.222 -33.103 1.00 96.12 80 ILE A N 1
ATOM 597 C CA . ILE A 1 80 ? 46.109 -22.362 -34.542 1.00 96.12 80 ILE A CA 1
ATOM 598 C C . ILE A 1 80 ? 46.119 -20.985 -35.209 1.00 96.12 80 ILE A C 1
ATOM 600 O O . ILE A 1 80 ? 45.640 -20.002 -34.637 1.00 96.12 80 ILE A O 1
ATOM 604 N N . SER A 1 81 ? 46.703 -20.892 -36.405 1.00 96.44 81 SER A N 1
ATOM 605 C CA . SER A 1 81 ? 46.820 -19.609 -37.105 1.00 96.44 81 SER A CA 1
ATOM 606 C C . SER A 1 81 ? 45.519 -19.190 -37.798 1.00 96.44 81 SER A C 1
ATOM 608 O O . SER A 1 81 ? 44.739 -20.039 -38.236 1.00 96.44 81 SER A O 1
ATOM 610 N N . THR A 1 82 ? 45.307 -17.883 -37.993 1.00 96.50 82 THR A N 1
ATOM 611 C CA . THR A 1 82 ? 44.182 -17.364 -38.803 1.00 96.50 82 THR A CA 1
ATOM 612 C C . THR A 1 82 ? 44.136 -17.998 -40.200 1.00 96.50 82 THR A C 1
ATOM 614 O O . THR A 1 82 ? 43.061 -18.338 -40.689 1.00 96.50 82 THR A O 1
ATOM 617 N N . ALA A 1 83 ? 45.296 -18.187 -40.842 1.00 94.62 83 ALA A N 1
ATOM 618 C CA . ALA A 1 83 ? 45.384 -18.756 -42.187 1.00 94.62 83 ALA A CA 1
ATOM 619 C C . ALA A 1 83 ? 44.912 -20.220 -42.232 1.00 94.62 83 ALA A C 1
ATOM 621 O O . ALA A 1 83 ? 44.170 -20.599 -43.136 1.00 94.62 83 ALA A O 1
ATOM 622 N N . GLN A 1 84 ? 45.293 -21.026 -41.234 1.00 95.38 84 GLN A N 1
ATOM 623 C CA . GLN A 1 84 ? 44.821 -22.410 -41.105 1.00 95.38 84 GLN A CA 1
ATOM 624 C C . GLN A 1 84 ? 43.325 -22.463 -40.794 1.00 95.38 84 GLN A C 1
ATOM 626 O O . GLN A 1 84 ? 42.592 -23.189 -41.460 1.00 95.38 84 GLN A O 1
ATOM 631 N N . LEU A 1 85 ? 42.842 -21.630 -39.865 1.00 96.75 85 LEU A N 1
ATOM 632 C CA . LEU A 1 85 ? 41.409 -21.536 -39.576 1.00 96.75 85 LEU A CA 1
ATOM 633 C C . LEU A 1 85 ? 40.600 -21.139 -40.812 1.00 96.75 85 LEU A C 1
ATOM 635 O O . LEU A 1 85 ? 39.539 -21.706 -41.048 1.00 96.75 85 LEU A O 1
ATOM 639 N N . SER A 1 86 ? 41.094 -20.204 -41.624 1.00 96.44 86 SER A N 1
ATOM 640 C CA . SER A 1 86 ? 40.471 -19.810 -42.893 1.00 96.44 86 SER A CA 1
ATOM 641 C C . SER A 1 86 ? 40.394 -20.982 -43.879 1.00 96.44 86 SER A C 1
ATOM 643 O O . SER A 1 86 ? 39.341 -21.222 -44.469 1.00 96.44 86 SER A O 1
ATOM 645 N N . GLN A 1 87 ? 41.473 -21.761 -44.004 1.00 95.75 87 GLN A N 1
ATOM 646 C CA . GLN A 1 87 ? 41.514 -22.942 -44.865 1.00 95.75 87 GLN A CA 1
ATOM 647 C C . GLN A 1 87 ? 40.546 -24.045 -44.406 1.00 95.75 87 GLN A C 1
ATOM 649 O O . GLN A 1 87 ? 39.879 -24.652 -45.242 1.00 95.75 87 GLN A O 1
ATOM 654 N N . GLU A 1 88 ? 40.467 -24.310 -43.100 1.00 96.06 88 GLU A N 1
ATOM 655 C CA . GLU A 1 88 ? 39.682 -25.418 -42.537 1.00 96.06 88 GLU A CA 1
ATOM 656 C C . GLU A 1 88 ? 38.194 -25.085 -42.365 1.00 96.06 88 GLU A C 1
ATOM 658 O O . GLU A 1 88 ? 37.342 -25.944 -42.584 1.00 96.06 88 GLU A O 1
ATOM 663 N N . SER A 1 89 ? 37.864 -23.839 -42.008 1.00 95.69 89 SER A N 1
ATOM 664 C CA . SER A 1 89 ? 36.470 -23.381 -41.872 1.00 95.69 89 SER A CA 1
ATOM 665 C C . SER A 1 89 ? 35.823 -22.982 -43.199 1.00 95.69 89 SER A C 1
ATOM 667 O O . SER A 1 89 ? 34.599 -22.902 -43.287 1.00 95.69 89 SER A O 1
ATOM 669 N N . GLY A 1 90 ? 36.628 -22.670 -44.221 1.00 94.25 90 GLY A N 1
ATOM 670 C CA . GLY A 1 90 ? 36.165 -22.051 -45.466 1.00 94.25 90 GLY A CA 1
ATOM 671 C C . GLY A 1 90 ? 35.834 -20.554 -45.345 1.00 94.25 90 GLY A C 1
ATOM 672 O O . GLY A 1 90 ? 35.371 -19.955 -46.316 1.00 94.25 90 GLY A O 1
ATOM 673 N N . GLY A 1 91 ? 36.060 -19.937 -44.179 1.00 95.19 91 GLY A N 1
ATOM 674 C CA . GLY A 1 91 ? 35.875 -18.503 -43.955 1.00 95.19 91 GLY A CA 1
ATOM 675 C C . GLY A 1 91 ? 37.014 -17.659 -44.531 1.00 95.19 91 GLY A C 1
ATOM 676 O O . GLY A 1 91 ? 38.167 -18.077 -44.549 1.00 95.19 91 GLY A O 1
ATOM 677 N N . GLU A 1 92 ? 36.716 -16.439 -44.977 1.00 96.81 92 GLU A N 1
ATOM 678 C CA . GLU A 1 92 ? 37.717 -15.492 -45.489 1.00 96.81 92 GLU A CA 1
ATOM 679 C C . GLU A 1 92 ? 38.663 -15.018 -44.369 1.00 96.81 92 GLU A C 1
ATOM 681 O O . GLU A 1 92 ? 38.218 -14.705 -43.263 1.00 96.81 92 GLU A O 1
ATOM 686 N N . SER A 1 93 ? 39.973 -14.972 -44.638 1.00 94.62 93 SER A N 1
ATOM 687 C CA . SER A 1 93 ? 40.989 -14.755 -43.598 1.00 94.62 93 SER A CA 1
ATOM 688 C C . SER A 1 93 ? 40.787 -13.459 -42.807 1.00 94.62 93 SER A C 1
ATOM 690 O O . SER A 1 93 ? 40.959 -13.469 -41.587 1.00 94.62 93 SER A O 1
ATOM 692 N N . GLN A 1 94 ? 40.403 -12.350 -43.451 1.00 95.31 94 GLN A N 1
ATOM 693 C CA . GLN A 1 94 ? 40.177 -11.085 -42.749 1.00 95.31 94 GLN A CA 1
ATOM 694 C C . GLN A 1 94 ? 38.921 -11.138 -41.875 1.00 95.31 94 GLN A C 1
ATOM 696 O O . GLN A 1 94 ? 38.903 -10.567 -40.782 1.00 95.31 94 GLN A O 1
ATOM 701 N N . LEU A 1 95 ? 37.871 -11.826 -42.328 1.00 95.25 95 LEU A N 1
ATOM 702 C CA . LEU A 1 95 ? 36.664 -12.051 -41.539 1.00 95.25 95 LEU A CA 1
ATOM 703 C C . LEU A 1 95 ? 36.969 -12.881 -40.284 1.00 95.25 95 LEU A C 1
ATOM 705 O O . LEU A 1 95 ? 36.630 -12.449 -39.182 1.00 95.25 95 LEU A O 1
ATOM 709 N N . VAL A 1 96 ? 37.649 -14.022 -40.445 1.00 97.06 96 VAL A N 1
ATOM 710 C CA . VAL A 1 96 ? 38.051 -14.904 -39.334 1.00 97.06 96 VAL A CA 1
ATOM 711 C C . VAL A 1 96 ? 38.894 -14.132 -38.318 1.00 97.06 96 VAL A C 1
ATOM 713 O O . VAL A 1 96 ? 38.591 -14.152 -37.127 1.00 97.06 96 VAL A O 1
ATOM 716 N N . PHE A 1 97 ? 39.883 -13.366 -38.784 1.00 96.12 97 PHE A N 1
ATOM 717 C CA . PHE A 1 97 ? 40.718 -12.524 -37.925 1.00 96.12 97 PHE A CA 1
ATOM 718 C C . PHE A 1 97 ? 39.902 -11.517 -37.102 1.00 96.12 97 PHE A C 1
ATOM 720 O O . PHE A 1 97 ? 40.067 -11.412 -35.886 1.00 96.12 97 PHE A O 1
ATOM 727 N N . ARG A 1 98 ? 38.989 -10.776 -37.746 1.00 95.25 98 ARG A N 1
ATOM 728 C CA . ARG A 1 98 ? 38.160 -9.758 -37.074 1.00 95.25 98 ARG A CA 1
ATOM 729 C C . ARG A 1 98 ? 37.239 -10.363 -36.017 1.00 95.25 98 ARG A C 1
ATOM 731 O O . ARG A 1 98 ? 37.063 -9.761 -34.960 1.00 95.25 98 ARG A O 1
ATOM 738 N N . ILE A 1 99 ? 36.669 -11.532 -36.306 1.00 96.06 99 ILE A N 1
ATOM 739 C CA . ILE A 1 99 ? 35.816 -12.288 -35.382 1.00 96.06 99 ILE A CA 1
ATOM 740 C C . ILE A 1 99 ? 36.616 -12.707 -34.148 1.00 96.06 99 ILE A C 1
ATOM 742 O O . ILE A 1 99 ? 36.217 -12.414 -33.021 1.00 96.06 99 ILE A O 1
ATOM 746 N N . LEU A 1 100 ? 37.769 -13.343 -34.359 1.00 96.06 100 LEU A N 1
ATOM 747 C CA . LEU A 1 100 ? 38.572 -13.892 -33.271 1.00 96.06 100 LEU A CA 1
ATOM 748 C C . LEU A 1 100 ? 39.172 -12.808 -32.381 1.00 96.06 100 LEU A C 1
ATOM 750 O O . LEU A 1 100 ? 39.174 -12.986 -31.169 1.00 96.06 100 LEU A O 1
ATOM 754 N N . ARG A 1 101 ? 39.563 -11.650 -32.929 1.00 94.94 101 ARG A N 1
ATOM 755 C CA . ARG A 1 101 ? 40.006 -10.505 -32.112 1.00 94.94 101 ARG A CA 1
ATOM 756 C C . ARG A 1 101 ? 38.937 -10.017 -31.142 1.00 94.94 101 ARG A C 1
ATOM 758 O O . ARG A 1 101 ? 39.246 -9.714 -29.990 1.00 94.94 101 ARG A O 1
ATOM 765 N N . PHE A 1 102 ? 37.682 -9.937 -31.583 1.00 93.94 102 PHE A N 1
ATOM 766 C CA . PHE A 1 102 ? 36.612 -9.495 -30.693 1.00 93.94 102 PHE A CA 1
ATOM 767 C C . PHE A 1 102 ? 36.303 -10.566 -29.637 1.00 93.94 102 PHE A C 1
ATOM 769 O O . PHE A 1 102 ? 36.249 -10.253 -28.449 1.00 93.94 102 PHE A O 1
ATOM 776 N N . LEU A 1 103 ? 36.230 -11.842 -30.028 1.00 94.75 103 LEU A N 1
ATOM 777 C CA . LEU A 1 103 ? 36.072 -12.952 -29.080 1.00 94.75 103 LEU A CA 1
ATOM 778 C C . LEU A 1 103 ? 37.237 -13.044 -28.079 1.00 94.75 103 LEU A C 1
ATOM 780 O O . LEU A 1 103 ? 37.010 -13.373 -26.915 1.00 94.75 103 LEU A O 1
ATOM 784 N N . ALA A 1 104 ? 38.458 -12.706 -28.502 1.00 94.38 104 ALA A N 1
ATOM 785 C CA . ALA A 1 104 ? 39.632 -12.660 -27.641 1.00 94.38 104 ALA A CA 1
ATOM 786 C C . ALA A 1 104 ? 39.527 -11.557 -26.585 1.00 94.38 104 ALA A C 1
ATOM 788 O O . ALA A 1 104 ? 39.788 -11.810 -25.411 1.00 94.38 104 ALA A O 1
ATOM 789 N N . SER A 1 105 ? 39.054 -10.363 -26.962 1.00 89.75 105 SER A N 1
ATOM 790 C CA . SER A 1 105 ? 38.816 -9.284 -25.991 1.00 89.75 105 SER A CA 1
ATOM 791 C C . SER A 1 105 ? 37.756 -9.630 -24.935 1.00 89.75 105 SER A C 1
ATOM 793 O O . SER A 1 105 ? 37.819 -9.118 -23.822 1.00 89.75 105 SER A O 1
ATOM 795 N N . GLY A 1 106 ? 36.819 -10.530 -25.259 1.00 85.44 106 GLY A N 1
ATOM 796 C CA . GLY A 1 106 ? 35.821 -11.060 -24.324 1.00 85.44 106 GLY A CA 1
ATOM 797 C C . GLY A 1 106 ? 36.280 -12.297 -23.540 1.00 85.44 106 GLY A C 1
ATOM 798 O O . GLY A 1 106 ? 35.483 -12.866 -22.800 1.00 85.44 106 GLY A O 1
ATOM 799 N N . GLY A 1 107 ? 37.523 -12.762 -23.728 1.00 89.94 107 GLY A N 1
ATOM 800 C CA . GLY A 1 107 ? 38.061 -13.968 -23.084 1.00 89.94 107 GLY A CA 1
ATOM 801 C C . GLY A 1 107 ? 37.475 -15.294 -23.594 1.00 89.94 107 GLY A C 1
ATOM 802 O O . GLY A 1 107 ? 37.717 -16.352 -23.007 1.00 89.94 107 GLY A O 1
ATOM 803 N N . VAL A 1 108 ? 36.707 -15.269 -24.688 1.00 93.75 108 VAL A N 1
ATOM 804 C CA . VAL A 1 108 ? 36.082 -16.466 -25.276 1.00 93.75 108 VAL A CA 1
ATOM 805 C C . VAL A 1 108 ? 37.118 -17.336 -25.984 1.00 93.75 108 VAL A C 1
ATOM 807 O O . VAL A 1 108 ? 36.993 -18.556 -25.969 1.00 93.75 108 VAL A O 1
ATOM 810 N N . VAL A 1 109 ? 38.145 -16.716 -26.568 1.00 94.88 109 VAL A N 1
ATOM 811 C CA . VAL A 1 109 ? 39.349 -17.348 -27.137 1.00 94.88 109 VAL A CA 1
ATOM 812 C C . VAL A 1 109 ? 40.586 -16.599 -26.628 1.00 94.88 109 VAL A C 1
ATOM 814 O O . VAL A 1 109 ? 40.459 -15.492 -26.112 1.00 94.88 109 VAL A O 1
ATOM 817 N N . HIS A 1 110 ? 41.783 -17.171 -26.747 1.00 94.50 110 HIS A N 1
ATOM 818 C CA . HIS A 1 110 ? 43.024 -16.516 -26.322 1.00 94.50 110 HIS A CA 1
ATOM 819 C C . HIS A 1 110 ? 43.912 -16.195 -27.531 1.00 94.50 110 HIS A C 1
ATOM 821 O O . HIS A 1 110 ? 44.304 -17.100 -28.264 1.00 94.50 110 HIS A O 1
ATOM 827 N N . GLU A 1 111 ? 44.243 -14.918 -27.732 1.00 94.50 111 GLU A N 1
ATOM 828 C CA . GLU A 1 111 ? 45.247 -14.468 -28.709 1.00 94.50 111 GLU A CA 1
ATOM 829 C C . GLU A 1 111 ? 46.645 -14.626 -28.094 1.00 94.50 111 GLU A C 1
ATOM 831 O O . GLU A 1 111 ? 47.043 -13.833 -27.243 1.00 94.50 111 GLU A O 1
ATOM 836 N N . LYS A 1 112 ? 47.364 -15.697 -28.458 1.00 90.12 112 LYS A N 1
ATOM 837 C CA . LYS A 1 112 ? 48.694 -16.006 -27.895 1.00 90.12 112 LYS A CA 1
ATOM 838 C C . LYS A 1 112 ? 49.800 -15.144 -28.501 1.00 90.12 112 LYS A C 1
ATOM 840 O O . LYS A 1 112 ? 50.765 -14.827 -27.812 1.00 90.12 112 LYS A O 1
ATOM 845 N N . ASP A 1 113 ? 49.682 -14.851 -29.790 1.00 89.31 113 ASP A N 1
ATOM 846 C CA . ASP A 1 113 ? 50.630 -14.072 -30.587 1.00 89.31 113 ASP A CA 1
ATOM 847 C C . ASP A 1 113 ? 49.904 -13.533 -31.832 1.00 89.31 113 ASP A C 1
ATOM 849 O O . ASP A 1 113 ? 48.733 -13.864 -32.057 1.00 89.31 113 ASP A O 1
ATOM 853 N N . ASP A 1 114 ? 50.585 -12.733 -32.653 1.00 88.75 114 ASP A N 1
ATOM 854 C CA . ASP A 1 114 ? 50.036 -12.202 -33.901 1.00 88.75 114 ASP A CA 1
ATOM 855 C C . ASP A 1 114 ? 49.464 -13.335 -34.769 1.00 88.75 114 ASP A C 1
ATOM 857 O O . ASP A 1 114 ? 50.171 -14.251 -35.196 1.00 88.75 114 ASP A O 1
ATOM 861 N N . ASN A 1 115 ? 48.153 -13.270 -35.021 1.00 90.69 115 ASN A N 1
ATOM 862 C CA . ASN A 1 115 ? 47.405 -14.259 -35.795 1.00 90.69 115 ASN A CA 1
ATOM 863 C C . ASN A 1 115 ? 47.418 -15.698 -35.235 1.00 90.69 115 ASN A C 1
ATOM 865 O O . ASN A 1 115 ? 47.152 -16.627 -36.004 1.00 90.69 115 ASN A O 1
ATOM 869 N N . LEU A 1 116 ? 47.676 -15.903 -33.936 1.00 95.25 116 LEU A N 1
ATOM 870 C CA . LEU A 1 116 ? 47.715 -17.225 -33.296 1.00 95.25 116 LEU A CA 1
ATOM 871 C C . LEU A 1 116 ? 46.693 -17.352 -32.152 1.00 95.25 116 LEU A C 1
ATOM 873 O O . LEU A 1 116 ? 46.786 -16.670 -31.130 1.00 95.25 116 LEU A O 1
ATOM 877 N N . TRP A 1 117 ? 45.754 -18.292 -32.289 1.00 96.75 117 TRP A N 1
ATOM 878 C CA . TRP A 1 117 ? 44.580 -18.431 -31.416 1.00 96.75 117 TRP A CA 1
ATOM 879 C C . TRP A 1 117 ? 44.595 -19.742 -30.643 1.00 96.75 117 TRP A C 1
ATOM 881 O O . TRP A 1 117 ? 44.793 -20.796 -31.236 1.00 96.75 117 TRP A O 1
ATOM 891 N N . ALA A 1 118 ? 44.334 -19.705 -29.340 1.00 95.94 118 ALA A N 1
ATOM 892 C CA . ALA A 1 118 ? 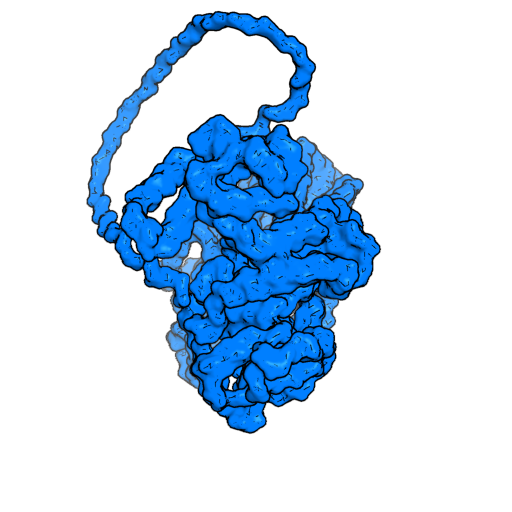44.278 -20.882 -28.478 1.00 95.94 118 ALA A CA 1
ATOM 893 C C . ALA A 1 118 ? 42.947 -20.976 -27.713 1.00 95.94 118 ALA A C 1
ATOM 895 O O . ALA A 1 118 ? 42.303 -19.946 -27.472 1.00 95.94 118 ALA A O 1
ATOM 896 N N . PRO A 1 119 ? 42.529 -22.192 -27.314 1.00 96.50 119 PRO A N 1
ATOM 897 C CA . PRO A 1 119 ? 41.287 -22.373 -26.581 1.00 96.50 119 PRO A CA 1
ATOM 898 C C . PRO A 1 119 ? 41.385 -21.839 -25.146 1.00 96.50 119 PRO A C 1
ATOM 900 O O . PRO A 1 119 ? 42.429 -21.898 -24.495 1.00 96.50 119 PRO A O 1
ATOM 903 N N . THR A 1 120 ? 40.259 -21.343 -24.642 1.00 95.00 120 THR A N 1
ATOM 904 C CA . THR A 1 120 ? 39.998 -21.088 -23.220 1.00 95.00 120 THR A CA 1
ATOM 905 C C . THR A 1 120 ? 38.962 -22.096 -22.706 1.00 95.00 120 THR A C 1
ATOM 907 O O . THR A 1 120 ? 38.300 -22.760 -23.511 1.00 95.00 120 THR A O 1
ATOM 910 N N . PRO A 1 121 ? 38.728 -22.204 -21.383 1.00 93.19 121 PRO A N 1
ATOM 911 C CA . PRO A 1 121 ? 37.614 -23.000 -20.859 1.00 93.19 121 PRO A CA 1
ATOM 912 C C . PRO A 1 121 ? 36.259 -22.641 -21.493 1.00 93.19 121 PRO A C 1
ATOM 914 O O . PRO A 1 121 ? 35.437 -23.524 -21.736 1.00 93.19 121 PRO A O 1
ATOM 917 N N . VAL A 1 122 ? 36.051 -21.363 -21.838 1.00 92.75 122 VAL A N 1
ATOM 918 C CA . VAL A 1 122 ? 34.847 -20.903 -22.544 1.00 92.75 122 VAL A CA 1
ATOM 919 C C . VAL A 1 122 ? 34.826 -21.422 -23.983 1.00 92.75 122 VAL A C 1
ATOM 921 O O . VAL A 1 122 ? 33.782 -21.891 -24.421 1.00 92.75 122 VAL A O 1
ATOM 924 N N . THR A 1 123 ? 35.958 -21.436 -24.703 1.00 95.00 123 THR A N 1
ATOM 925 C CA . THR A 1 123 ? 36.052 -22.070 -26.036 1.00 95.00 123 THR A CA 1
ATOM 926 C C . THR A 1 123 ? 35.589 -23.527 -25.998 1.00 95.00 123 THR A C 1
ATOM 928 O O . THR A 1 123 ? 34.830 -23.954 -26.865 1.00 95.00 123 THR A O 1
ATOM 931 N N . HIS A 1 124 ? 36.016 -24.290 -24.984 1.00 93.31 124 HIS A N 1
ATOM 932 C CA . HIS A 1 124 ? 35.607 -25.688 -24.840 1.00 93.31 124 HIS A CA 1
ATOM 933 C C . HIS A 1 124 ? 34.098 -25.822 -24.625 1.00 93.31 124 HIS A C 1
ATOM 935 O O . HIS A 1 124 ? 33.483 -26.660 -25.280 1.00 93.31 124 HIS A O 1
ATOM 941 N N . ALA A 1 125 ? 33.505 -24.981 -23.772 1.00 91.25 125 ALA A N 1
ATOM 942 C CA . ALA A 1 125 ? 32.061 -24.962 -23.544 1.00 91.25 125 ALA A CA 1
ATOM 943 C C . ALA A 1 125 ? 31.276 -24.540 -24.801 1.00 91.25 125 ALA A C 1
ATOM 945 O O . ALA A 1 125 ? 30.264 -25.149 -25.130 1.00 91.25 125 ALA A O 1
ATOM 946 N N . MET A 1 126 ? 31.770 -23.548 -25.547 1.00 92.31 126 MET A N 1
ATOM 947 C CA . MET A 1 126 ? 31.174 -23.067 -26.803 1.00 92.31 126 MET A CA 1
ATOM 948 C C . MET A 1 126 ? 31.211 -24.102 -27.936 1.00 92.31 126 MET A C 1
ATOM 950 O O . MET A 1 126 ? 30.487 -23.956 -28.918 1.00 92.31 126 MET A O 1
ATOM 954 N N . ALA A 1 127 ? 32.043 -25.139 -27.814 1.00 92.62 127 ALA A N 1
ATOM 955 C CA . ALA A 1 127 ? 32.095 -26.265 -28.741 1.00 92.62 127 ALA A CA 1
ATOM 956 C C . ALA A 1 127 ? 31.100 -27.389 -28.387 1.00 92.62 127 ALA A C 1
ATOM 958 O O . ALA A 1 127 ? 30.901 -28.300 -29.190 1.00 92.62 127 ALA A O 1
ATOM 959 N N . GLU A 1 128 ? 30.481 -27.354 -27.202 1.00 91.62 128 GLU A N 1
ATOM 960 C CA . GLU A 1 128 ? 29.528 -28.384 -26.793 1.00 91.62 128 GLU A CA 1
ATOM 961 C C . GLU A 1 128 ? 28.205 -28.250 -27.571 1.00 91.62 128 GLU A C 1
ATOM 963 O O . GLU A 1 128 ? 27.638 -27.151 -27.627 1.00 91.62 128 GLU A O 1
ATOM 968 N N . PRO A 1 129 ? 27.654 -29.349 -28.133 1.00 89.50 129 PRO A N 1
ATOM 969 C CA . PRO A 1 129 ? 26.483 -29.291 -29.013 1.00 89.50 129 PRO A CA 1
ATOM 970 C C . PRO A 1 129 ? 25.269 -28.571 -28.416 1.00 89.50 129 PRO A C 1
ATOM 972 O O . PRO A 1 129 ? 24.550 -27.876 -29.126 1.00 89.50 129 PRO A O 1
ATOM 975 N N . ALA A 1 130 ? 25.046 -28.697 -27.107 1.00 86.31 130 ALA A N 1
ATOM 976 C CA . ALA A 1 130 ? 23.923 -28.039 -26.447 1.00 86.31 130 ALA A CA 1
ATOM 977 C C . ALA A 1 130 ? 24.092 -26.523 -26.315 1.00 86.31 130 ALA A C 1
ATOM 979 O O . ALA A 1 130 ? 23.115 -25.795 -26.471 1.00 86.31 130 ALA A O 1
ATOM 980 N N . ILE A 1 131 ? 25.313 -26.037 -26.076 1.00 89.56 131 ILE A N 1
ATOM 981 C CA . ILE A 1 131 ? 25.586 -24.596 -26.042 1.00 89.56 131 ILE A CA 1
ATOM 982 C C . ILE A 1 131 ? 25.439 -24.020 -27.450 1.00 89.56 131 ILE A C 1
ATOM 984 O O . ILE A 1 131 ? 24.763 -23.009 -27.629 1.00 89.56 131 ILE A O 1
ATOM 988 N N . VAL A 1 132 ? 25.974 -24.711 -28.462 1.00 91.00 132 VAL A N 1
ATOM 989 C CA . VAL A 1 132 ? 25.791 -24.358 -29.880 1.00 91.00 132 VAL A CA 1
ATOM 990 C C . VAL A 1 132 ? 24.307 -24.256 -30.249 1.00 91.00 132 VAL A C 1
ATOM 992 O O . VAL A 1 132 ? 23.875 -23.267 -30.850 1.00 91.00 132 VAL A O 1
ATOM 995 N N . ALA A 1 133 ? 23.512 -25.246 -29.845 1.00 90.31 133 ALA A N 1
ATOM 996 C CA . ALA A 1 133 ? 22.073 -25.251 -30.061 1.00 90.31 133 ALA A CA 1
ATOM 997 C C . ALA A 1 133 ? 21.382 -24.067 -29.357 1.00 90.31 133 ALA A C 1
ATOM 999 O O . ALA A 1 133 ? 20.558 -23.387 -29.964 1.00 90.31 133 ALA A O 1
ATOM 1000 N N . GLY A 1 134 ? 21.778 -23.744 -28.120 1.00 89.12 134 GLY A N 1
ATOM 1001 C CA . GLY A 1 134 ? 21.271 -22.583 -27.380 1.00 89.12 134 GLY A CA 1
ATOM 1002 C C . GLY A 1 134 ? 21.560 -21.246 -28.063 1.00 89.12 134 GLY A C 1
ATOM 1003 O O . GLY A 1 134 ? 20.670 -20.403 -28.167 1.00 89.12 134 GLY A O 1
ATOM 1004 N N . TYR A 1 135 ? 22.769 -21.062 -28.602 1.00 90.31 135 TYR A N 1
ATOM 1005 C CA . TYR A 1 135 ? 23.106 -19.878 -29.403 1.00 90.31 135 TYR A CA 1
ATOM 1006 C C . TYR A 1 135 ? 22.287 -19.800 -30.691 1.00 90.31 135 TYR A C 1
ATOM 1008 O O . TYR A 1 135 ? 21.877 -18.710 -31.085 1.00 90.31 135 TYR A O 1
ATOM 1016 N N . THR A 1 136 ? 22.024 -20.943 -31.326 1.00 87.56 136 THR A N 1
ATOM 1017 C CA . THR A 1 136 ? 21.197 -21.008 -32.537 1.00 87.56 136 THR A CA 1
ATOM 1018 C C . THR A 1 136 ? 19.757 -20.611 -32.228 1.00 87.56 136 THR A C 1
ATOM 1020 O O . THR A 1 136 ? 19.210 -19.747 -32.899 1.00 87.56 136 THR A O 1
ATOM 1023 N N . VAL A 1 137 ? 19.157 -21.145 -31.161 1.00 89.19 137 VAL A N 1
ATOM 1024 C CA . VAL A 1 137 ? 17.804 -20.759 -30.722 1.00 89.19 137 VAL A CA 1
ATOM 1025 C C . VAL A 1 137 ? 17.753 -19.281 -30.329 1.00 89.19 137 VAL A C 1
ATOM 1027 O O . VAL A 1 137 ? 16.873 -18.548 -30.774 1.00 89.19 137 VAL A O 1
ATOM 1030 N N . SER A 1 138 ? 18.711 -18.817 -29.526 1.00 89.19 138 SER A N 1
ATOM 1031 C CA . SER A 1 138 ? 18.768 -17.422 -29.088 1.00 89.19 138 SER A CA 1
ATOM 1032 C C . SER A 1 138 ? 18.859 -16.461 -30.277 1.00 89.19 138 SER A C 1
ATOM 1034 O O . SER A 1 138 ? 18.059 -15.533 -30.390 1.00 89.19 138 SER A O 1
ATOM 1036 N N . TRP A 1 139 ? 19.772 -16.713 -31.216 1.00 91.19 139 TRP A N 1
ATOM 1037 C CA . TRP A 1 139 ? 19.995 -15.820 -32.350 1.00 91.19 139 TRP A CA 1
ATOM 1038 C C . TRP A 1 139 ? 18.951 -15.954 -33.463 1.00 91.19 139 TRP A C 1
ATOM 1040 O O . TRP A 1 139 ? 18.520 -14.943 -34.008 1.00 91.19 139 TRP A O 1
ATOM 1050 N N . ASP A 1 140 ? 18.538 -17.172 -33.812 1.00 88.25 140 ASP A N 1
ATOM 1051 C CA . ASP A 1 140 ? 17.718 -17.420 -35.004 1.00 88.25 140 ASP A CA 1
ATOM 1052 C C . ASP A 1 140 ? 16.205 -17.329 -34.694 1.00 88.25 140 ASP A C 1
ATOM 1054 O O . ASP A 1 140 ? 15.404 -17.153 -35.615 1.00 88.25 140 ASP A O 1
ATOM 1058 N N . LEU A 1 141 ? 15.803 -17.401 -33.414 1.00 88.38 141 LEU A N 1
ATOM 1059 C CA . LEU A 1 141 ? 14.402 -17.298 -32.971 1.00 88.38 141 LEU A CA 1
ATOM 1060 C C . LEU A 1 141 ? 14.148 -16.104 -32.039 1.00 88.38 141 LEU A C 1
ATOM 1062 O O . LEU A 1 141 ? 13.261 -15.294 -32.306 1.00 88.38 141 LEU A O 1
ATOM 1066 N N . ILE A 1 142 ? 14.899 -15.984 -30.940 1.00 91.50 142 ILE A N 1
ATOM 1067 C CA . ILE A 1 142 ? 14.581 -15.020 -29.868 1.00 91.50 142 ILE A CA 1
ATOM 1068 C C . ILE A 1 142 ? 14.973 -13.592 -30.273 1.00 91.50 142 ILE A C 1
ATOM 1070 O O . ILE A 1 142 ? 14.173 -12.666 -30.145 1.00 91.50 142 ILE A O 1
ATOM 1074 N N . MET A 1 143 ? 16.181 -13.397 -30.806 1.00 91.88 143 MET A N 1
ATOM 1075 C CA . MET A 1 143 ? 16.691 -12.072 -31.175 1.00 91.88 143 MET A CA 1
ATOM 1076 C C . MET A 1 143 ? 15.849 -11.345 -32.244 1.00 91.88 143 MET A C 1
ATOM 1078 O O . MET A 1 143 ? 15.590 -10.154 -32.059 1.00 91.88 143 MET A O 1
ATOM 1082 N N . PRO A 1 144 ? 15.359 -11.990 -33.325 1.00 92.44 144 PRO A N 1
ATOM 1083 C CA . PRO A 1 144 ? 14.461 -11.349 -34.286 1.00 92.44 144 PRO A CA 1
ATOM 1084 C C . PRO A 1 144 ? 13.187 -10.801 -33.636 1.00 92.44 144 PRO A C 1
ATOM 1086 O O . PRO A 1 144 ? 12.764 -9.685 -33.949 1.00 92.44 144 PRO A O 1
ATOM 1089 N N . ALA A 1 145 ? 12.610 -11.550 -32.691 1.00 94.50 145 ALA A N 1
ATOM 1090 C CA . ALA A 1 145 ? 11.472 -11.104 -31.897 1.00 94.50 145 ALA A CA 1
ATOM 1091 C C . ALA A 1 145 ? 11.841 -9.941 -30.966 1.00 94.50 145 ALA A C 1
ATOM 1093 O O . ALA A 1 145 ? 11.149 -8.922 -30.959 1.00 94.50 145 ALA A O 1
ATOM 1094 N N . ALA A 1 146 ? 12.967 -10.037 -30.256 1.00 93.44 146 ALA A N 1
ATOM 1095 C CA . ALA A 1 146 ? 13.446 -8.994 -29.350 1.00 93.44 146 ALA A CA 1
ATOM 1096 C C . ALA A 1 146 ? 13.712 -7.657 -30.068 1.00 93.44 146 ALA A C 1
ATOM 1098 O O . ALA A 1 146 ? 13.318 -6.601 -29.578 1.00 93.44 146 ALA A O 1
ATOM 1099 N N . VAL A 1 147 ? 14.299 -7.682 -31.272 1.00 94.00 147 VAL A N 1
ATOM 1100 C CA . VAL A 1 147 ? 14.529 -6.474 -32.093 1.00 94.00 147 VAL A CA 1
ATOM 1101 C C . VAL A 1 147 ? 13.214 -5.780 -32.460 1.00 94.00 147 VAL A C 1
ATOM 1103 O O . VAL A 1 147 ? 13.156 -4.552 -32.552 1.00 94.00 147 VAL A O 1
ATOM 1106 N N . LYS A 1 148 ? 12.142 -6.552 -32.658 1.00 95.69 148 LYS A N 1
ATOM 1107 C CA . LYS A 1 148 ? 10.808 -6.033 -32.975 1.00 95.69 148 LYS A CA 1
ATOM 1108 C C . LYS A 1 148 ? 9.976 -5.667 -31.746 1.00 95.69 148 LYS A C 1
ATOM 1110 O O . LYS A 1 148 ? 8.982 -4.956 -31.897 1.00 95.69 148 LYS A O 1
ATOM 1115 N N . ALA A 1 149 ? 10.386 -6.068 -30.545 1.00 95.81 149 ALA A N 1
ATOM 1116 C CA . ALA A 1 149 ? 9.638 -5.828 -29.315 1.00 95.81 149 ALA A CA 1
ATOM 1117 C C . ALA A 1 149 ? 9.356 -4.335 -29.037 1.00 95.81 149 ALA A C 1
ATOM 1119 O O . ALA A 1 149 ? 8.199 -4.008 -28.771 1.00 95.81 149 ALA A O 1
ATOM 1120 N N . PRO A 1 150 ? 10.311 -3.385 -29.175 1.00 96.50 150 PRO A N 1
ATOM 1121 C CA . PRO A 1 150 ? 10.017 -1.966 -28.946 1.00 96.50 150 PRO A CA 1
ATOM 1122 C C . PRO A 1 150 ? 8.995 -1.383 -29.932 1.00 96.50 150 PRO A C 1
ATOM 1124 O O . PRO A 1 150 ? 8.230 -0.485 -29.582 1.00 96.50 150 PRO A O 1
ATOM 1127 N N . GLU A 1 151 ? 8.990 -1.873 -31.176 1.00 97.38 151 GLU A N 1
ATOM 1128 C CA . GLU A 1 151 ? 8.016 -1.490 -32.203 1.00 97.38 151 GLU A CA 1
ATOM 1129 C C . GLU A 1 151 ? 6.626 -2.033 -31.847 1.00 97.38 151 GLU A C 1
ATOM 1131 O O . GLU A 1 151 ? 5.661 -1.269 -31.795 1.00 97.38 151 GLU A O 1
ATOM 1136 N N . TYR A 1 152 ? 6.549 -3.326 -31.522 1.00 96.81 152 TYR A N 1
ATOM 1137 C CA . TYR A 1 152 ? 5.327 -3.989 -31.075 1.00 96.81 152 TYR A CA 1
ATOM 1138 C C . TYR A 1 152 ? 4.712 -3.294 -29.853 1.00 96.81 152 TYR A C 1
ATOM 1140 O O . TYR A 1 152 ? 3.541 -2.917 -29.883 1.00 96.81 152 TYR A O 1
ATOM 1148 N N . LEU A 1 153 ? 5.507 -3.056 -28.805 1.00 96.94 153 LEU A N 1
ATOM 1149 C CA . LEU A 1 153 ? 5.042 -2.416 -27.574 1.00 96.94 153 LEU A CA 1
ATOM 1150 C C . LEU A 1 153 ? 4.504 -1.012 -27.849 1.00 96.94 153 LEU A C 1
ATOM 1152 O O . LEU A 1 153 ? 3.444 -0.664 -27.344 1.00 96.94 153 LEU A O 1
ATOM 1156 N N . ARG A 1 154 ? 5.155 -0.224 -28.712 1.00 97.38 154 ARG A N 1
ATOM 1157 C CA . ARG A 1 154 ? 4.651 1.105 -29.092 1.00 97.38 154 ARG A CA 1
ATOM 1158 C C . ARG A 1 154 ? 3.286 1.031 -29.779 1.00 97.38 154 ARG A C 1
ATOM 1160 O O . ARG A 1 154 ? 2.410 1.834 -29.475 1.00 97.38 154 ARG A O 1
ATOM 1167 N N . ILE A 1 155 ? 3.092 0.061 -30.676 1.00 95.19 155 ILE A N 1
ATOM 1168 C CA . ILE A 1 155 ? 1.808 -0.169 -31.363 1.00 95.19 155 ILE A CA 1
ATOM 1169 C C . ILE A 1 155 ? 0.724 -0.611 -30.371 1.00 95.19 155 ILE A C 1
ATOM 1171 O O . ILE A 1 155 ? -0.440 -0.243 -30.520 1.00 95.19 155 ILE A O 1
ATOM 1175 N N . LYS A 1 156 ? 1.103 -1.385 -29.351 1.00 94.06 156 LYS A N 1
ATOM 1176 C CA . LYS A 1 156 ? 0.199 -1.942 -28.337 1.00 94.06 156 LYS A CA 1
ATOM 1177 C C . LYS A 1 156 ? 0.025 -1.061 -27.096 1.00 94.06 156 LYS A C 1
ATOM 1179 O O . LYS A 1 156 ? -0.634 -1.484 -26.155 1.00 94.06 156 LYS A O 1
ATOM 1184 N N . GLY A 1 157 ? 0.578 0.155 -27.089 1.00 92.94 157 GLY A N 1
ATOM 1185 C CA . GLY A 1 157 ? 0.425 1.103 -25.980 1.00 92.94 157 GLY A CA 1
ATOM 1186 C C . GLY A 1 157 ? 1.258 0.770 -24.738 1.00 92.94 157 GLY A C 1
ATOM 1187 O O . GLY A 1 157 ? 0.844 1.096 -23.635 1.00 92.94 157 GLY A O 1
ATOM 1188 N N . HIS A 1 158 ? 2.417 0.134 -24.919 1.00 92.44 158 HIS A N 1
ATOM 1189 C CA . HIS A 1 158 ? 3.368 -0.254 -23.871 1.00 92.44 158 HIS A CA 1
ATOM 1190 C C . HIS A 1 158 ? 2.798 -1.220 -22.817 1.00 92.44 158 HIS A C 1
ATOM 1192 O O . HIS A 1 158 ? 3.189 -1.184 -21.657 1.00 92.44 158 HIS A O 1
ATOM 1198 N N . VAL A 1 159 ? 1.911 -2.122 -23.243 1.00 92.31 159 VAL A N 1
ATOM 1199 C CA . VAL A 1 159 ? 1.346 -3.192 -22.407 1.00 92.31 159 VAL A CA 1
ATOM 1200 C C . VAL A 1 159 ? 2.099 -4.503 -22.649 1.00 92.31 159 VAL A C 1
ATOM 1202 O O . VAL A 1 159 ? 2.394 -4.839 -23.799 1.00 92.31 159 VAL A O 1
ATOM 1205 N N . SER A 1 160 ? 2.391 -5.251 -21.579 1.00 90.62 160 SER A N 1
ATOM 1206 C CA . SER A 1 160 ? 3.017 -6.576 -21.676 1.00 90.62 160 SER A CA 1
ATOM 1207 C C . SER A 1 160 ? 2.117 -7.556 -22.452 1.00 90.62 160 SER A C 1
ATOM 1209 O O . SER A 1 160 ? 0.907 -7.597 -22.198 1.00 90.62 160 SER A O 1
ATOM 1211 N N . PRO A 1 161 ? 2.649 -8.324 -23.423 1.00 93.12 161 PRO A N 1
ATOM 1212 C CA . PRO A 1 161 ? 1.851 -9.285 -24.173 1.00 93.12 161 PRO A CA 1
ATOM 1213 C C . PRO A 1 161 ? 1.396 -10.437 -23.267 1.00 93.12 161 PRO A C 1
ATOM 1215 O O . PRO A 1 161 ? 2.198 -11.025 -22.551 1.00 93.12 161 PRO A O 1
ATOM 1218 N N . SER A 1 162 ? 0.109 -10.782 -23.331 1.00 91.69 162 SER A N 1
ATOM 1219 C CA . SER A 1 162 ? -0.498 -11.857 -22.528 1.00 91.69 162 SER A CA 1
ATOM 1220 C C . SER A 1 162 ? -1.247 -12.910 -23.354 1.00 91.69 162 SER A C 1
ATOM 1222 O O . SER A 1 162 ? -1.671 -13.938 -22.814 1.00 91.69 162 SER A O 1
ATOM 1224 N N . ASP A 1 163 ? -1.416 -12.667 -24.659 1.00 92.50 163 ASP A N 1
ATOM 1225 C CA . ASP A 1 163 ? -1.990 -13.619 -25.609 1.00 92.50 163 ASP A CA 1
ATOM 1226 C C . ASP A 1 163 ? -0.851 -14.395 -26.296 1.00 92.50 163 ASP A C 1
ATOM 1228 O O . ASP A 1 163 ? -0.066 -13.789 -27.029 1.00 92.50 163 ASP A O 1
ATOM 1232 N N . PRO A 1 164 ? -0.769 -15.731 -26.145 1.00 89.94 164 PRO A N 1
ATOM 1233 C CA . PRO A 1 164 ? 0.274 -16.545 -26.776 1.00 89.94 164 PRO A CA 1
ATOM 1234 C C . PRO A 1 164 ? 0.204 -16.565 -28.318 1.00 89.94 164 PRO A C 1
ATOM 1236 O O . PRO A 1 164 ? 1.061 -17.163 -28.970 1.00 89.94 164 PRO A O 1
ATOM 1239 N N . ARG A 1 165 ? -0.819 -15.941 -28.921 1.00 93.56 165 ARG A N 1
ATOM 1240 C CA . ARG A 1 165 ? -0.987 -15.747 -30.374 1.00 93.56 165 ARG A CA 1
ATOM 1241 C C . ARG A 1 165 ? -0.793 -14.294 -30.817 1.00 93.56 165 ARG A C 1
ATOM 1243 O O . ARG A 1 165 ? -0.955 -13.983 -32.003 1.00 93.56 165 ARG A O 1
ATOM 1250 N N . ASP A 1 166 ? -0.442 -13.405 -29.896 1.00 94.69 166 ASP A N 1
ATOM 1251 C CA . ASP A 1 166 ? -0.167 -11.996 -30.161 1.00 94.69 166 ASP A CA 1
ATOM 1252 C C . ASP A 1 166 ? 0.955 -11.493 -29.239 1.00 94.69 166 ASP A C 1
ATOM 1254 O O . ASP A 1 166 ? 0.738 -10.725 -28.304 1.00 94.69 166 ASP A O 1
ATOM 1258 N N . GLY A 1 167 ? 2.171 -11.961 -29.521 1.00 95.00 167 GLY A N 1
ATOM 1259 C CA . GLY A 1 167 ? 3.403 -11.578 -28.839 1.00 95.00 167 GLY A CA 1
ATOM 1260 C C . GLY A 1 167 ? 4.522 -11.176 -29.793 1.00 95.00 167 GLY A C 1
ATOM 1261 O O . GLY A 1 167 ? 4.316 -10.987 -30.997 1.00 95.00 167 GLY A O 1
ATOM 1262 N N . PHE A 1 168 ? 5.740 -11.067 -29.259 1.00 96.69 168 PHE A N 1
ATOM 1263 C CA . PHE A 1 168 ? 6.896 -10.605 -30.034 1.00 96.69 168 PHE A CA 1
ATOM 1264 C C . PHE A 1 168 ? 7.255 -11.580 -31.163 1.00 96.69 168 PHE A C 1
ATOM 1266 O O . PHE A 1 168 ? 7.508 -11.138 -32.284 1.00 96.69 168 PHE A O 1
ATOM 1273 N N . ILE A 1 169 ? 7.198 -12.895 -30.913 1.00 94.75 169 ILE A N 1
ATOM 1274 C CA . ILE A 1 169 ? 7.397 -13.933 -31.941 1.00 94.75 169 ILE A CA 1
ATOM 1275 C C . ILE A 1 169 ? 6.354 -13.804 -33.055 1.00 94.75 169 ILE A C 1
ATOM 1277 O O . ILE A 1 169 ? 6.701 -13.766 -34.236 1.00 94.75 169 ILE A O 1
ATOM 1281 N N . GLN A 1 170 ? 5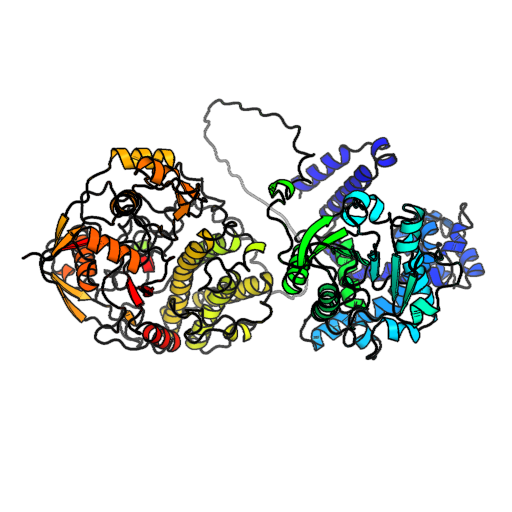.075 -13.686 -32.696 1.00 95.62 170 GLN A N 1
ATOM 1282 C CA . GLN A 1 170 ? 3.979 -13.594 -33.662 1.00 95.62 170 GLN A CA 1
ATOM 1283 C C . GLN A 1 170 ? 4.089 -12.344 -34.528 1.00 95.62 170 GLN A C 1
ATOM 1285 O O . GLN A 1 170 ? 3.897 -12.414 -35.743 1.00 95.62 170 GLN A O 1
ATOM 1290 N N . TYR A 1 171 ? 4.454 -11.217 -33.920 1.00 96.00 171 TYR A N 1
ATOM 1291 C CA . TYR A 1 171 ? 4.676 -9.970 -34.637 1.00 96.00 171 TYR A CA 1
ATOM 1292 C C . TYR A 1 171 ? 5.892 -10.045 -35.567 1.00 96.00 171 TYR A C 1
ATOM 1294 O O . TYR A 1 171 ? 5.785 -9.708 -36.745 1.00 96.00 171 TYR A O 1
ATOM 1302 N N . ALA A 1 172 ? 7.035 -10.526 -35.073 1.00 95.44 172 ALA A N 1
ATOM 1303 C CA . ALA A 1 172 ? 8.275 -10.570 -35.844 1.00 95.44 172 ALA A CA 1
ATOM 1304 C C . ALA A 1 172 ? 8.224 -11.559 -37.014 1.00 95.44 172 ALA A C 1
ATOM 1306 O O . ALA A 1 172 ? 8.775 -11.280 -38.079 1.00 95.44 172 ALA A O 1
ATOM 1307 N N . HIS A 1 173 ? 7.535 -12.688 -36.839 1.00 90.69 173 HIS A N 1
ATOM 1308 C CA . HIS A 1 173 ? 7.417 -13.731 -37.857 1.00 90.69 173 HIS A CA 1
ATOM 1309 C C . HIS A 1 173 ? 6.099 -13.681 -38.643 1.00 90.69 173 HIS A C 1
ATOM 1311 O O . HIS A 1 173 ? 5.858 -14.558 -39.471 1.00 90.69 173 HIS A O 1
ATOM 1317 N N . ASN A 1 174 ? 5.258 -12.665 -38.413 1.00 93.19 174 ASN A N 1
ATOM 1318 C CA . ASN A 1 174 ? 3.954 -12.491 -39.059 1.00 93.19 174 ASN A CA 1
ATOM 1319 C C . ASN A 1 174 ? 3.095 -13.773 -39.022 1.00 93.19 174 ASN A C 1
ATOM 1321 O O . ASN A 1 174 ? 2.582 -14.244 -40.040 1.00 93.19 174 ASN A O 1
ATOM 1325 N N . THR A 1 175 ? 2.968 -14.358 -37.832 1.00 93.12 175 THR A N 1
ATOM 1326 C CA . THR A 1 175 ? 2.206 -15.587 -37.586 1.00 93.12 175 THR A CA 1
ATOM 1327 C C . THR A 1 175 ? 1.192 -15.380 -36.465 1.00 93.12 175 THR A C 1
ATOM 1329 O O . THR A 1 175 ? 1.312 -14.459 -35.665 1.00 93.12 175 THR A O 1
ATOM 1332 N N . LYS A 1 176 ? 0.168 -16.233 -36.414 1.00 92.50 176 LYS A N 1
ATOM 1333 C CA . LYS A 1 176 ? -0.805 -16.311 -35.309 1.00 92.50 176 LYS A CA 1
ATOM 1334 C C . LYS A 1 176 ? -0.780 -17.662 -34.600 1.00 92.50 176 LYS A C 1
ATOM 1336 O O . LYS A 1 176 ? -1.627 -17.937 -33.753 1.00 92.50 176 LYS A O 1
ATOM 1341 N N . ASP A 1 177 ? 0.185 -18.502 -34.954 1.00 92.31 177 ASP A N 1
ATOM 1342 C CA . ASP A 1 177 ? 0.426 -19.751 -34.255 1.00 92.31 177 ASP A CA 1
ATOM 1343 C C . ASP A 1 177 ? 1.105 -19.488 -32.905 1.00 92.31 177 ASP A C 1
ATOM 1345 O O . ASP A 1 177 ? 1.955 -18.606 -32.771 1.00 92.31 177 ASP A O 1
ATOM 1349 N N . GLU A 1 178 ? 0.734 -20.286 -31.904 1.00 88.81 178 GLU A N 1
ATOM 1350 C CA . GLU A 1 178 ? 1.450 -20.361 -30.627 1.00 88.81 178 GLU A CA 1
ATOM 1351 C C . GLU A 1 178 ? 2.879 -20.868 -30.861 1.00 88.81 178 GLU A C 1
ATOM 1353 O O . GLU A 1 178 ? 3.120 -21.638 -31.797 1.00 88.81 178 GLU A O 1
ATOM 1358 N N . VAL A 1 179 ? 3.827 -20.471 -30.008 1.00 88.38 179 VAL A N 1
ATOM 1359 C CA . VAL A 1 179 ? 5.265 -20.666 -30.260 1.00 88.38 179 VAL A CA 1
ATOM 1360 C C . VAL A 1 179 ? 5.652 -22.118 -30.552 1.00 88.38 179 VAL A C 1
ATOM 1362 O O . VAL A 1 179 ? 6.350 -22.378 -31.529 1.00 88.38 179 VAL A O 1
ATOM 1365 N N . TYR A 1 180 ? 5.128 -23.090 -29.800 1.00 83.56 180 TYR A N 1
ATOM 1366 C CA . TYR A 1 180 ? 5.427 -24.507 -30.033 1.00 83.56 180 TYR A CA 1
ATOM 1367 C C . TYR A 1 180 ? 4.892 -25.008 -31.374 1.00 83.56 180 TYR A C 1
ATOM 1369 O O . TYR A 1 180 ? 5.564 -25.773 -32.063 1.00 83.56 180 TYR A O 1
ATOM 1377 N N . LYS A 1 181 ? 3.708 -24.542 -31.791 1.00 86.75 181 LYS A N 1
ATOM 1378 C CA . LYS A 1 181 ? 3.163 -24.861 -33.113 1.00 86.75 181 LYS A CA 1
ATOM 1379 C C . LYS A 1 181 ? 3.998 -24.199 -34.207 1.00 86.75 181 LYS A C 1
ATOM 1381 O O . LYS A 1 181 ? 4.335 -24.860 -35.186 1.00 86.75 181 LYS A O 1
ATOM 1386 N N . PHE A 1 182 ? 4.390 -22.941 -34.022 1.00 89.62 182 PHE A N 1
ATOM 1387 C CA . PHE A 1 182 ? 5.277 -22.242 -34.946 1.00 89.62 182 PHE A CA 1
ATOM 1388 C C . PHE A 1 182 ? 6.625 -22.965 -35.105 1.00 89.62 182 PHE A C 1
ATOM 1390 O O . PHE A 1 182 ? 7.075 -23.160 -36.233 1.00 89.62 182 PHE A O 1
ATOM 1397 N N . LEU A 1 183 ? 7.219 -23.470 -34.020 1.00 88.06 183 LEU A N 1
ATOM 1398 C CA . LEU A 1 183 ? 8.460 -24.251 -34.065 1.00 88.06 183 LEU A CA 1
ATOM 1399 C C . LEU A 1 183 ? 8.349 -25.514 -34.928 1.00 88.06 183 LEU A C 1
ATOM 1401 O O . LEU A 1 183 ? 9.316 -25.878 -35.592 1.00 88.06 183 LEU A O 1
ATOM 1405 N N . THR A 1 184 ? 7.175 -26.152 -35.015 1.00 86.06 184 THR A N 1
ATOM 1406 C CA . THR A 1 184 ? 6.987 -27.304 -35.924 1.00 86.06 184 THR A CA 1
ATOM 1407 C C . THR A 1 184 ? 7.149 -26.945 -37.403 1.00 86.06 184 THR A C 1
ATOM 1409 O O . THR A 1 184 ? 7.465 -27.813 -38.214 1.00 86.06 184 THR A O 1
ATOM 1412 N N . THR A 1 185 ? 6.999 -25.664 -37.759 1.00 88.19 185 THR A N 1
ATOM 1413 C CA . THR A 1 185 ? 7.271 -25.153 -39.113 1.00 88.19 185 THR A CA 1
ATOM 1414 C C . THR A 1 185 ? 8.758 -24.857 -39.352 1.00 88.19 185 THR A C 1
ATOM 1416 O O . THR A 1 185 ? 9.161 -24.635 -40.491 1.00 88.19 185 THR A O 1
ATOM 1419 N N . GLN A 1 186 ? 9.582 -24.899 -38.296 1.00 88.31 186 GLN A N 1
ATOM 1420 C CA . GLN A 1 186 ? 11.016 -24.596 -38.290 1.00 88.31 186 GLN A CA 1
ATOM 1421 C C . GLN A 1 186 ? 11.827 -25.811 -37.791 1.00 88.31 186 GLN A C 1
ATOM 1423 O O . GLN A 1 186 ? 12.401 -25.770 -36.702 1.00 88.31 186 GLN A O 1
ATOM 1428 N N . PRO A 1 187 ? 11.910 -26.913 -38.561 1.00 87.31 187 PRO A N 1
ATOM 1429 C CA . PRO A 1 187 ? 12.420 -28.199 -38.071 1.00 87.31 187 PRO A CA 1
ATOM 1430 C C . PRO A 1 187 ? 13.865 -28.145 -37.554 1.00 87.31 187 PRO A C 1
ATOM 1432 O O . PRO A 1 187 ? 14.181 -28.814 -36.573 1.00 87.31 187 PRO A O 1
ATOM 1435 N N . ARG A 1 188 ? 14.727 -27.320 -38.167 1.00 87.88 188 ARG A N 1
ATOM 1436 C CA . ARG A 1 188 ? 16.108 -27.112 -37.701 1.00 87.88 188 ARG A CA 1
ATOM 1437 C C . ARG A 1 188 ? 16.137 -26.450 -36.320 1.00 87.88 188 ARG A C 1
ATOM 1439 O O . ARG A 1 188 ? 16.754 -26.980 -35.406 1.00 87.88 188 ARG A O 1
ATOM 1446 N N . ILE A 1 189 ? 15.410 -25.342 -36.159 1.00 89.12 189 ILE A N 1
ATOM 1447 C CA . ILE A 1 189 ? 15.329 -24.613 -34.885 1.00 89.12 189 ILE A CA 1
ATOM 1448 C C . ILE A 1 189 ? 14.676 -25.491 -33.813 1.00 89.12 189 ILE A C 1
ATOM 1450 O O . ILE A 1 189 ? 15.135 -25.500 -32.681 1.00 89.12 189 ILE A O 1
ATOM 1454 N N . LEU A 1 190 ? 13.650 -26.274 -34.157 1.00 86.31 190 LEU A N 1
ATOM 1455 C CA . LEU A 1 190 ? 13.013 -27.212 -33.230 1.00 86.31 190 LEU A CA 1
ATOM 1456 C C . LEU A 1 190 ? 13.979 -28.307 -32.747 1.00 86.31 190 LEU A C 1
ATOM 1458 O O . LEU A 1 190 ? 13.952 -28.673 -31.573 1.00 86.31 190 LEU A O 1
ATOM 1462 N N . GLN A 1 191 ? 14.840 -28.833 -33.622 1.00 86.00 191 GLN A N 1
ATOM 1463 C CA . GLN A 1 191 ? 15.865 -29.804 -33.231 1.00 86.00 191 GLN A CA 1
ATOM 1464 C C . GLN A 1 191 ? 16.871 -29.194 -32.245 1.00 86.00 191 GLN A C 1
ATOM 1466 O O . GLN A 1 191 ? 17.173 -29.810 -31.217 1.00 86.00 191 GLN A O 1
ATOM 1471 N N . ASP A 1 192 ? 17.356 -27.987 -32.532 1.00 88.69 192 ASP A N 1
ATOM 1472 C CA . ASP A 1 192 ? 18.293 -27.278 -31.659 1.00 88.69 192 ASP A CA 1
ATOM 1473 C C . ASP A 1 192 ? 17.623 -26.868 -30.339 1.00 88.69 192 ASP A C 1
ATOM 1475 O O . ASP A 1 192 ? 18.194 -27.065 -29.270 1.00 88.69 192 ASP A O 1
ATOM 1479 N N . PHE A 1 193 ? 16.363 -26.433 -30.376 1.00 85.56 193 PHE A N 1
ATOM 1480 C CA . PHE A 1 193 ? 15.548 -26.174 -29.187 1.00 85.56 193 PHE A CA 1
ATOM 1481 C C . PHE A 1 193 ? 15.456 -27.408 -28.287 1.00 85.56 193 PHE A C 1
ATOM 1483 O O . PHE A 1 193 ? 15.774 -27.337 -27.101 1.00 85.56 193 PHE A O 1
ATOM 1490 N N . ASN A 1 194 ? 15.113 -28.568 -28.851 1.00 81.69 194 ASN A N 1
ATOM 1491 C CA . ASN A 1 194 ? 15.038 -29.817 -28.094 1.00 81.69 194 ASN A CA 1
ATOM 1492 C C . ASN A 1 194 ? 16.400 -30.234 -27.514 1.00 81.69 194 ASN A C 1
ATOM 1494 O O . ASN A 1 194 ? 16.463 -30.747 -26.397 1.00 81.69 194 ASN A O 1
ATOM 1498 N N . THR A 1 195 ? 17.489 -30.007 -28.253 1.00 83.62 195 THR A N 1
ATOM 1499 C CA . THR A 1 195 ? 18.858 -30.310 -27.804 1.00 83.62 195 THR A CA 1
ATOM 1500 C C . THR A 1 195 ? 19.281 -29.394 -26.655 1.00 83.62 195 THR A C 1
ATOM 1502 O O . THR A 1 195 ? 19.814 -29.865 -25.648 1.00 83.62 195 THR A O 1
ATOM 1505 N N . PHE A 1 196 ? 19.003 -28.094 -26.780 1.00 82.00 196 PHE A N 1
ATOM 1506 C CA . PHE A 1 196 ? 19.297 -27.092 -25.762 1.00 82.00 196 PHE A CA 1
ATOM 1507 C C . PHE A 1 196 ? 18.527 -27.362 -24.465 1.00 82.00 196 PHE A C 1
ATOM 1509 O O . PHE A 1 196 ? 19.142 -27.419 -23.397 1.00 82.00 196 PHE A O 1
ATOM 1516 N N . MET A 1 197 ? 17.215 -27.609 -24.560 1.00 75.38 197 MET A N 1
ATOM 1517 C CA . MET A 1 197 ? 16.370 -27.913 -23.401 1.00 75.38 197 MET A CA 1
ATOM 1518 C C . MET A 1 197 ? 16.764 -29.243 -22.745 1.00 75.38 197 MET A C 1
ATOM 1520 O O . MET A 1 197 ? 16.882 -29.314 -21.525 1.00 75.38 197 MET A O 1
ATOM 1524 N N . GLY A 1 198 ? 17.043 -30.287 -23.534 1.00 66.88 198 GLY A N 1
ATOM 1525 C CA . GLY A 1 198 ? 17.365 -31.618 -23.013 1.00 66.88 198 GLY A CA 1
ATOM 1526 C C . GLY A 1 198 ? 18.674 -31.705 -22.219 1.00 66.88 198 GLY A C 1
ATOM 1527 O O . GLY A 1 198 ? 18.738 -32.464 -21.256 1.00 66.88 198 GLY A O 1
ATOM 1528 N N . ASN A 1 199 ? 19.706 -30.937 -22.588 1.00 65.88 199 ASN A N 1
ATOM 1529 C CA . ASN A 1 199 ? 21.032 -31.026 -21.959 1.00 65.88 199 ASN A CA 1
ATOM 1530 C C . ASN A 1 199 ? 21.280 -29.919 -20.914 1.00 65.88 199 ASN A C 1
ATOM 1532 O O . ASN A 1 199 ? 21.846 -30.183 -19.857 1.00 65.88 199 ASN A O 1
ATOM 1536 N N . THR A 1 200 ? 20.826 -28.685 -21.171 1.00 56.62 200 THR A N 1
ATOM 1537 C CA . THR A 1 200 ? 21.053 -27.544 -20.259 1.00 56.62 200 THR A CA 1
ATOM 1538 C C . THR A 1 200 ? 20.116 -27.583 -19.047 1.00 56.62 200 THR A C 1
ATOM 1540 O O . THR A 1 200 ? 20.538 -27.236 -17.946 1.00 56.62 200 THR A O 1
ATOM 1543 N N . MET A 1 201 ? 18.867 -28.043 -19.213 1.00 52.31 201 MET A N 1
ATOM 1544 C CA . MET A 1 201 ? 17.936 -28.244 -18.086 1.00 52.31 201 MET A CA 1
ATOM 1545 C C . MET A 1 201 ? 18.105 -29.622 -17.429 1.00 52.31 201 MET A C 1
ATOM 1547 O O . MET A 1 201 ? 17.871 -29.760 -16.234 1.00 52.31 201 MET A O 1
ATOM 1551 N N . GLY A 1 202 ? 18.566 -30.634 -18.175 1.00 48.91 202 GLY A N 1
ATOM 1552 C CA . GLY A 1 202 ? 18.768 -31.999 -17.670 1.00 48.91 202 GLY A CA 1
ATOM 1553 C C . GLY A 1 202 ? 19.979 -32.189 -16.746 1.00 48.91 202 GLY A C 1
ATOM 1554 O O . GLY A 1 202 ? 20.035 -33.177 -16.023 1.00 48.91 202 GLY A O 1
ATOM 1555 N N . ASN A 1 203 ? 20.933 -31.251 -16.732 1.00 53.69 203 ASN A N 1
ATOM 1556 C CA . ASN A 1 203 ? 22.104 -31.281 -15.842 1.00 53.69 203 ASN A CA 1
ATOM 1557 C C . ASN A 1 203 ? 21.846 -30.595 -14.479 1.00 53.69 203 ASN A C 1
ATOM 1559 O O . ASN A 1 203 ? 22.785 -30.256 -13.757 1.00 53.69 203 ASN A O 1
ATOM 1563 N N . ARG A 1 204 ? 20.574 -30.331 -14.148 1.00 65.06 204 ARG A N 1
ATOM 1564 C CA . ARG A 1 204 ? 20.147 -29.755 -12.868 1.00 65.06 204 ARG A CA 1
ATOM 1565 C C . ARG A 1 204 ? 19.998 -30.851 -11.816 1.00 65.06 204 ARG A C 1
ATOM 1567 O O . ARG A 1 204 ? 19.670 -31.995 -12.122 1.00 65.06 204 ARG A O 1
ATOM 1574 N N . ARG A 1 205 ? 20.229 -30.484 -10.557 1.00 73.56 205 ARG A N 1
ATOM 1575 C CA . ARG A 1 205 ? 19.905 -31.334 -9.409 1.00 73.56 205 ARG A CA 1
ATOM 1576 C C . ARG A 1 205 ? 18.390 -31.545 -9.372 1.00 73.56 205 ARG A C 1
ATOM 1578 O O . ARG A 1 205 ? 17.644 -30.585 -9.561 1.00 73.56 205 ARG A O 1
ATOM 1585 N N . TYR A 1 206 ? 17.933 -32.776 -9.161 1.00 83.62 206 TYR A N 1
ATOM 1586 C CA . TYR A 1 206 ? 16.502 -33.059 -9.215 1.00 83.62 206 TYR A CA 1
ATOM 1587 C C . TYR A 1 206 ? 15.792 -32.483 -7.991 1.00 83.62 206 TYR A C 1
ATOM 1589 O O . TYR A 1 206 ? 16.341 -32.448 -6.890 1.00 83.62 206 TYR A O 1
ATOM 1597 N N . TRP A 1 207 ? 14.540 -32.064 -8.168 1.00 87.25 207 TRP A N 1
ATOM 1598 C CA . TRP A 1 207 ? 13.762 -31.389 -7.128 1.00 87.25 207 TRP A CA 1
ATOM 1599 C C . TRP A 1 207 ? 13.629 -32.208 -5.835 1.00 87.25 207 TRP A C 1
ATOM 1601 O O . TRP A 1 207 ? 13.661 -31.659 -4.738 1.00 87.25 207 TRP A O 1
ATOM 1611 N N . PHE A 1 208 ? 13.548 -33.535 -5.940 1.00 87.50 208 PHE A N 1
ATOM 1612 C CA . PHE A 1 208 ? 13.466 -34.448 -4.796 1.00 87.50 208 PHE A CA 1
ATOM 1613 C C . PHE A 1 208 ? 14.793 -34.650 -4.038 1.00 87.50 208 PHE A C 1
ATOM 1615 O O . PHE A 1 208 ? 14.795 -35.334 -3.016 1.00 87.50 208 PHE A O 1
ATOM 1622 N N . ASP A 1 209 ? 15.908 -34.072 -4.500 1.00 85.25 209 ASP A N 1
ATOM 1623 C CA . ASP A 1 209 ? 17.178 -34.092 -3.762 1.00 85.25 209 ASP A CA 1
ATOM 1624 C C . ASP A 1 209 ? 17.219 -33.044 -2.636 1.00 85.25 209 ASP A C 1
ATOM 1626 O O . ASP A 1 209 ? 18.025 -33.166 -1.710 1.00 85.25 209 ASP A O 1
ATOM 1630 N N . TRP A 1 210 ? 16.391 -31.999 -2.729 1.00 87.50 210 TRP A N 1
ATOM 1631 C CA . TRP A 1 210 ? 16.306 -30.897 -1.760 1.00 87.50 210 TRP A CA 1
ATOM 1632 C C . TRP A 1 210 ? 14.888 -30.692 -1.212 1.00 87.50 210 TRP A C 1
ATOM 1634 O O . TRP A 1 210 ? 14.724 -30.232 -0.082 1.00 87.50 210 TRP A O 1
ATOM 1644 N N . PHE A 1 211 ? 13.850 -31.086 -1.952 1.00 91.25 211 PHE A N 1
ATOM 1645 C CA . PHE A 1 211 ? 12.497 -31.189 -1.420 1.00 91.25 211 PHE A CA 1
ATOM 1646 C C . PHE A 1 211 ? 12.339 -32.495 -0.619 1.00 91.25 211 PHE A C 1
ATOM 1648 O O . PHE A 1 211 ? 12.649 -33.564 -1.150 1.00 91.25 211 PHE A O 1
ATOM 1655 N N . PRO A 1 212 ? 11.806 -32.459 0.622 1.00 92.12 212 PRO A N 1
ATOM 1656 C CA . PRO A 1 212 ? 11.631 -33.643 1.472 1.00 92.12 212 PRO A CA 1
ATOM 1657 C C . PRO A 1 212 ? 10.507 -34.573 0.978 1.00 92.12 212 PRO A C 1
ATOM 1659 O O . PRO A 1 212 ? 9.454 -34.741 1.596 1.00 92.12 212 PRO A O 1
ATOM 1662 N N . ILE A 1 213 ? 10.718 -35.201 -0.177 1.00 92.38 213 ILE A N 1
ATOM 1663 C CA . ILE A 1 213 ? 9.686 -35.911 -0.934 1.00 92.38 213 ILE A CA 1
ATOM 1664 C C . ILE A 1 213 ? 9.062 -37.071 -0.158 1.00 92.38 213 ILE A C 1
ATOM 1666 O O . ILE A 1 213 ? 7.856 -37.319 -0.254 1.00 92.38 213 ILE A O 1
ATOM 1670 N N . LYS A 1 214 ? 9.875 -37.748 0.659 1.00 90.31 214 LYS A N 1
ATOM 1671 C CA . LYS A 1 214 ? 9.445 -38.890 1.455 1.00 90.31 214 LYS A CA 1
ATOM 1672 C C . LYS A 1 214 ? 8.403 -38.469 2.486 1.00 90.31 214 LYS A C 1
ATOM 1674 O O . LYS A 1 214 ? 7.271 -38.927 2.407 1.00 90.31 214 LYS A O 1
ATOM 1679 N N . GLU A 1 215 ? 8.736 -37.522 3.358 1.00 92.12 215 GLU A N 1
ATOM 1680 C CA . GLU A 1 215 ? 7.823 -37.064 4.412 1.00 92.12 215 GLU A CA 1
ATOM 1681 C C . GLU A 1 215 ? 6.620 -36.292 3.854 1.00 92.12 215 GLU A C 1
ATOM 1683 O O . GLU A 1 215 ? 5.525 -36.324 4.418 1.00 92.12 215 GLU A O 1
ATOM 1688 N N . ARG A 1 216 ? 6.814 -35.543 2.759 1.00 93.00 216 ARG A N 1
ATOM 1689 C CA . ARG A 1 216 ? 5.774 -34.650 2.235 1.00 93.00 216 ARG A CA 1
ATOM 1690 C C . ARG A 1 216 ? 4.776 -35.361 1.336 1.00 93.00 216 ARG A C 1
ATOM 1692 O O . ARG A 1 216 ? 3.604 -34.978 1.377 1.00 93.00 216 ARG A O 1
ATOM 1699 N N . ILE A 1 217 ? 5.204 -36.327 0.522 1.00 93.69 217 ILE A N 1
ATOM 1700 C CA . ILE A 1 217 ? 4.368 -36.937 -0.524 1.00 93.69 217 ILE A CA 1
ATOM 1701 C C . ILE A 1 217 ? 4.204 -38.441 -0.314 1.00 93.69 217 ILE A C 1
ATOM 1703 O O . ILE A 1 217 ? 3.057 -38.890 -0.260 1.00 93.69 217 ILE A O 1
ATOM 1707 N N . ILE A 1 218 ? 5.307 -39.191 -0.199 1.00 91.94 218 ILE A N 1
ATOM 1708 C CA . ILE A 1 218 ? 5.289 -40.665 -0.155 1.00 91.94 218 ILE A CA 1
ATOM 1709 C C . ILE A 1 218 ? 4.624 -41.155 1.135 1.00 91.94 218 ILE A C 1
ATOM 1711 O O . ILE A 1 218 ? 3.696 -41.967 1.094 1.00 91.94 218 ILE A O 1
ATOM 1715 N N . ASP A 1 219 ? 5.047 -40.616 2.273 1.00 88.00 219 ASP A N 1
ATOM 1716 C CA . ASP A 1 219 ? 4.502 -40.958 3.577 1.00 88.00 219 ASP A CA 1
ATOM 1717 C C . ASP A 1 219 ? 3.064 -40.418 3.702 1.00 88.00 219 ASP A C 1
ATOM 1719 O O . ASP A 1 219 ? 2.743 -39.271 3.363 1.00 88.00 219 ASP A O 1
ATOM 1723 N N . GLY A 1 220 ? 2.154 -41.285 4.153 1.00 77.88 220 GLY A N 1
ATOM 1724 C CA . GLY A 1 220 ? 0.720 -40.985 4.228 1.00 77.88 220 GLY A CA 1
ATOM 1725 C C . GLY A 1 220 ? -0.014 -41.018 2.881 1.00 77.88 220 GLY A C 1
ATOM 1726 O O . GLY A 1 220 ? -1.180 -40.617 2.821 1.00 77.88 220 GLY A O 1
ATOM 1727 N N . SER A 1 221 ? 0.634 -41.484 1.805 1.00 86.62 221 SER A N 1
ATOM 1728 C CA . SER A 1 221 ? -0.064 -41.841 0.568 1.00 86.62 221 SER A CA 1
ATOM 1729 C C . SER A 1 221 ? -0.968 -43.066 0.779 1.00 86.62 221 SER A C 1
ATOM 1731 O O . SER A 1 221 ? -0.765 -43.881 1.678 1.00 86.62 221 SER A O 1
ATOM 1733 N N . ASP A 1 222 ? -2.023 -43.155 -0.027 1.00 85.25 222 ASP A N 1
ATOM 1734 C CA . ASP A 1 222 ? -2.975 -44.264 0.006 1.00 85.25 222 ASP A CA 1
ATOM 1735 C C . ASP A 1 222 ? -2.558 -45.207 -1.118 1.00 85.25 222 ASP A C 1
ATOM 1737 O O . ASP A 1 222 ? -2.455 -44.773 -2.262 1.00 85.25 222 ASP A O 1
ATOM 1741 N N . ALA A 1 223 ? -2.312 -46.481 -0.813 1.00 80.44 223 ALA A N 1
ATOM 1742 C CA . ALA A 1 223 ? -1.855 -47.453 -1.804 1.00 80.44 223 ALA A CA 1
ATOM 1743 C C . ALA A 1 223 ? -2.842 -47.638 -2.976 1.00 80.44 223 ALA A C 1
ATOM 1745 O O . ALA A 1 223 ? -2.459 -48.151 -4.026 1.00 80.44 223 ALA A O 1
ATOM 1746 N N . SER A 1 224 ? -4.106 -47.234 -2.803 1.00 82.62 224 SER A N 1
ATOM 1747 C CA . SER A 1 224 ? -5.133 -47.274 -3.846 1.00 82.62 224 SER A CA 1
ATOM 1748 C C . SER A 1 224 ? -5.183 -46.025 -4.741 1.00 82.62 224 SER A C 1
ATOM 1750 O O . SER A 1 224 ? -5.864 -46.051 -5.767 1.00 82.62 224 SER A O 1
ATOM 1752 N N . SER A 1 225 ? -4.475 -44.943 -4.393 1.00 89.50 225 SER A N 1
ATOM 1753 C CA . SER A 1 225 ? -4.457 -43.693 -5.161 1.00 89.50 225 SER A CA 1
ATOM 1754 C C . SER A 1 225 ? -3.209 -43.571 -6.047 1.00 89.50 225 SER A C 1
ATOM 1756 O O . SER A 1 225 ? -2.192 -44.244 -5.859 1.00 89.50 225 SER A O 1
ATOM 1758 N N . VAL A 1 226 ? -3.280 -42.696 -7.054 1.00 96.88 226 VAL A N 1
ATOM 1759 C CA . VAL A 1 226 ? -2.098 -42.320 -7.840 1.00 96.88 226 VAL A CA 1
ATOM 1760 C C . VAL A 1 226 ? -1.182 -41.465 -6.969 1.00 96.88 226 VAL A C 1
ATOM 1762 O O . VAL A 1 226 ? -1.631 -40.469 -6.403 1.00 96.88 226 VAL A O 1
ATOM 1765 N N . LEU A 1 227 ? 0.096 -41.835 -6.869 1.00 97.00 227 LEU A N 1
ATOM 1766 C CA . LEU A 1 227 ? 1.067 -41.127 -6.037 1.00 97.00 227 LEU A CA 1
ATOM 1767 C C . LEU A 1 227 ? 1.422 -39.766 -6.648 1.00 97.00 227 LEU A C 1
ATOM 1769 O O . LEU A 1 227 ? 1.337 -38.740 -5.975 1.00 97.00 227 LEU A O 1
ATOM 1773 N N . LEU A 1 228 ? 1.815 -39.758 -7.920 1.00 97.12 228 LEU A N 1
ATOM 1774 C CA . LEU A 1 228 ? 2.301 -38.560 -8.595 1.00 97.12 228 LEU A CA 1
ATOM 1775 C C . LEU A 1 228 ? 1.803 -38.531 -10.038 1.00 97.12 228 LEU A C 1
ATOM 1777 O O . LEU A 1 228 ? 2.006 -39.486 -10.792 1.00 97.12 228 LEU A O 1
ATOM 1781 N N . VAL A 1 229 ? 1.146 -37.431 -10.397 1.00 98.38 229 VAL A N 1
ATOM 1782 C CA . VAL A 1 229 ? 0.768 -37.104 -11.774 1.00 98.38 229 VAL A CA 1
ATOM 1783 C C . VAL A 1 229 ? 1.674 -35.976 -12.246 1.00 98.38 229 VAL A C 1
ATOM 1785 O O . VAL A 1 229 ? 1.599 -34.875 -11.704 1.00 98.38 229 VAL A O 1
ATOM 1788 N N . ASP A 1 230 ? 2.513 -36.251 -13.236 1.00 97.75 230 ASP A N 1
ATOM 1789 C CA . ASP A 1 230 ? 3.382 -35.268 -13.882 1.00 97.75 230 ASP A CA 1
ATOM 1790 C C . ASP A 1 230 ? 2.647 -34.659 -15.082 1.00 97.75 230 ASP A C 1
ATOM 1792 O O . ASP A 1 230 ? 2.408 -35.335 -16.087 1.00 97.75 230 ASP A O 1
ATOM 1796 N N . VAL A 1 231 ? 2.180 -33.420 -14.927 1.00 97.81 231 VAL A N 1
ATOM 1797 C CA . VAL A 1 231 ? 1.276 -32.743 -15.860 1.00 97.81 231 VAL A CA 1
ATOM 1798 C C . VAL A 1 231 ? 2.091 -31.876 -16.817 1.00 97.81 231 VAL A C 1
ATOM 1800 O O . VAL A 1 231 ? 2.608 -30.839 -16.422 1.00 97.81 231 VAL A O 1
ATOM 1803 N N . GLY A 1 232 ? 2.144 -32.260 -18.092 1.00 93.12 232 GLY A N 1
ATOM 1804 C CA . GLY A 1 232 ? 3.030 -31.631 -19.077 1.00 93.12 232 GLY A CA 1
ATOM 1805 C C . GLY A 1 232 ? 4.486 -32.091 -18.946 1.00 93.12 232 GLY A C 1
ATOM 1806 O O . GLY A 1 232 ? 5.396 -31.328 -19.247 1.00 93.12 232 GLY A O 1
ATOM 1807 N N . GLY A 1 233 ? 4.717 -33.318 -18.468 1.00 89.19 233 GLY A N 1
ATOM 1808 C CA . GLY A 1 233 ? 6.052 -33.817 -18.110 1.00 89.19 233 GLY A CA 1
ATOM 1809 C C . GLY A 1 233 ? 6.987 -34.118 -19.290 1.00 89.19 233 GLY A C 1
ATOM 1810 O O . GLY A 1 233 ? 8.067 -34.691 -19.108 1.00 89.19 233 GLY A O 1
ATOM 1811 N N . GLY A 1 234 ? 6.589 -33.811 -20.526 1.00 87.19 234 GLY A N 1
ATOM 1812 C CA . GLY A 1 234 ? 7.407 -34.013 -21.712 1.00 87.19 234 GLY A CA 1
ATOM 1813 C C . GLY A 1 234 ? 7.754 -35.487 -21.930 1.00 87.19 234 GLY A C 1
ATOM 1814 O O . GLY A 1 234 ? 6.888 -36.348 -22.087 1.00 87.19 234 GLY A O 1
ATOM 1815 N N . LYS A 1 235 ? 9.058 -35.791 -21.929 1.00 85.00 235 LYS A N 1
ATOM 1816 C CA . LYS A 1 235 ? 9.579 -37.165 -22.047 1.00 85.00 235 LYS A CA 1
ATOM 1817 C C . LYS A 1 235 ? 9.579 -37.943 -20.721 1.00 85.00 235 LYS A C 1
ATOM 1819 O O . LYS A 1 235 ? 9.937 -39.116 -20.719 1.00 85.00 235 LYS A O 1
ATOM 1824 N N . GLY A 1 236 ? 9.188 -37.316 -19.608 1.00 87.75 236 GLY A N 1
ATOM 1825 C CA . GLY A 1 236 ? 9.074 -37.957 -18.295 1.00 87.75 236 GLY A CA 1
ATOM 1826 C C . GLY A 1 236 ? 10.395 -38.157 -17.554 1.00 87.75 236 GLY A C 1
ATOM 1827 O O . GLY A 1 236 ? 10.513 -39.110 -16.786 1.00 87.75 236 GLY A O 1
ATOM 1828 N N . HIS A 1 237 ? 11.391 -37.291 -17.773 1.00 86.62 237 HIS A N 1
ATOM 1829 C CA . HIS A 1 237 ? 12.695 -37.394 -17.103 1.00 86.62 237 HIS A CA 1
ATOM 1830 C C . HIS A 1 237 ? 12.570 -37.318 -15.570 1.00 86.62 237 HIS A C 1
ATOM 1832 O O . HIS A 1 237 ? 13.209 -38.106 -14.872 1.00 86.62 237 HIS A O 1
ATOM 1838 N N . ASP A 1 238 ? 11.705 -36.442 -15.046 1.00 89.25 238 ASP A N 1
ATOM 1839 C CA . ASP A 1 238 ? 11.452 -36.325 -13.605 1.00 89.25 238 ASP A CA 1
ATOM 1840 C C . ASP A 1 238 ? 10.901 -37.625 -13.014 1.00 89.25 238 ASP A C 1
ATOM 1842 O O . ASP A 1 238 ? 11.432 -38.131 -12.024 1.00 89.25 238 ASP A O 1
ATOM 1846 N N . LEU A 1 239 ? 9.882 -38.219 -13.645 1.00 92.88 239 LEU A N 1
ATOM 1847 C CA . LEU A 1 239 ? 9.312 -39.489 -13.188 1.00 92.88 239 LEU A CA 1
ATOM 1848 C C . LEU A 1 239 ? 10.275 -40.667 -13.354 1.00 92.88 239 LEU A C 1
ATOM 1850 O O . LEU A 1 239 ? 10.300 -41.550 -12.495 1.00 92.88 239 LEU A O 1
ATOM 1854 N N . GLN A 1 240 ? 11.075 -40.692 -14.423 1.00 91.38 240 GLN A N 1
ATOM 1855 C CA . GLN A 1 240 ? 12.090 -41.723 -14.640 1.00 91.38 240 GLN A CA 1
ATOM 1856 C C . GLN A 1 240 ? 13.131 -41.719 -13.514 1.00 91.38 240 GLN A C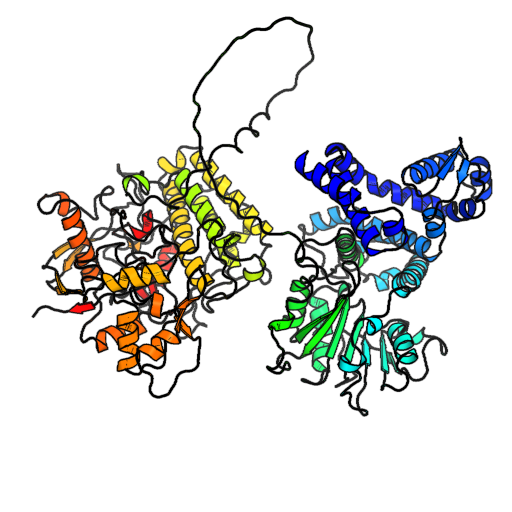 1
ATOM 1858 O O . GLN A 1 240 ? 13.428 -42.767 -12.926 1.00 91.38 240 GLN A O 1
ATOM 1863 N N . SER A 1 241 ? 13.663 -40.542 -13.192 1.00 89.94 241 SER A N 1
ATOM 1864 C CA . SER A 1 241 ? 14.656 -40.371 -12.132 1.00 89.94 241 SER A CA 1
ATOM 1865 C C . SER A 1 241 ? 14.044 -40.612 -10.752 1.00 89.94 241 SER A C 1
ATOM 1867 O O . SER A 1 241 ? 14.614 -41.360 -9.955 1.00 89.94 241 SER A O 1
ATOM 1869 N N . PHE A 1 242 ? 12.829 -40.112 -10.506 1.00 91.56 242 PHE A N 1
ATOM 1870 C CA . PHE A 1 242 ? 12.079 -40.389 -9.280 1.00 91.56 242 PHE A CA 1
ATOM 1871 C C . PHE A 1 242 ? 11.865 -41.896 -9.064 1.00 91.56 242 PHE A C 1
ATOM 1873 O O . PHE A 1 242 ? 12.160 -42.412 -7.989 1.00 91.56 242 PHE A O 1
ATOM 1880 N N . ASN A 1 243 ? 11.413 -42.634 -10.085 1.00 93.00 243 ASN A N 1
ATOM 1881 C CA . ASN A 1 243 ? 11.181 -44.080 -9.995 1.00 93.00 243 ASN A CA 1
ATOM 1882 C C . ASN A 1 243 ? 12.481 -44.881 -9.803 1.00 93.00 243 ASN A C 1
ATOM 1884 O O . ASN A 1 243 ? 12.456 -45.959 -9.213 1.00 93.00 243 ASN A O 1
ATOM 1888 N N . THR A 1 244 ? 13.612 -44.361 -10.284 1.00 90.88 244 THR A N 1
ATOM 1889 C CA . THR A 1 244 ? 14.930 -44.983 -10.086 1.00 90.88 244 THR A CA 1
ATOM 1890 C C . THR A 1 244 ? 15.370 -44.902 -8.621 1.00 90.88 244 THR A C 1
ATOM 1892 O O . THR A 1 244 ? 15.919 -45.866 -8.091 1.00 90.88 244 THR A O 1
ATOM 1895 N N . ILE A 1 245 ? 15.103 -43.776 -7.953 1.00 90.69 245 ILE A N 1
ATOM 1896 C CA . ILE A 1 245 ? 15.514 -43.530 -6.561 1.00 90.69 245 ILE A CA 1
ATOM 1897 C C . ILE A 1 245 ? 14.489 -44.078 -5.560 1.00 90.69 245 ILE A C 1
ATOM 1899 O O . ILE A 1 245 ? 14.864 -44.624 -4.523 1.00 90.69 245 ILE A O 1
ATOM 1903 N N . PHE A 1 246 ? 13.198 -43.987 -5.885 1.00 91.25 246 PHE A N 1
ATOM 1904 C CA . PHE A 1 246 ? 12.080 -44.411 -5.039 1.00 91.25 246 PHE A CA 1
ATOM 1905 C C . PHE A 1 246 ? 11.243 -45.521 -5.703 1.00 91.25 246 PHE A C 1
ATOM 1907 O O . PHE A 1 246 ? 10.029 -45.358 -5.892 1.00 91.25 246 PHE A O 1
ATOM 1914 N N . PRO A 1 247 ? 11.845 -46.675 -6.051 1.00 89.75 247 PRO A N 1
ATOM 1915 C CA . PRO A 1 247 ? 11.130 -47.745 -6.735 1.00 89.75 247 PRO A CA 1
ATOM 1916 C C . PRO A 1 247 ? 9.970 -48.270 -5.879 1.00 89.75 247 PRO A C 1
ATOM 1918 O O . PRO A 1 247 ? 10.081 -48.385 -4.659 1.00 89.75 247 PRO A O 1
ATOM 1921 N N . ASN A 1 248 ? 8.858 -48.632 -6.526 1.00 85.69 248 ASN A N 1
ATOM 1922 C CA . ASN A 1 248 ? 7.653 -49.190 -5.889 1.00 85.69 248 ASN A CA 1
ATOM 1923 C C . ASN A 1 248 ? 6.965 -48.277 -4.853 1.00 85.69 248 ASN A C 1
ATOM 1925 O O . ASN A 1 248 ? 6.220 -48.768 -4.007 1.00 85.69 248 ASN A O 1
ATOM 1929 N N . SER A 1 249 ? 7.177 -46.960 -4.918 1.00 88.06 249 SER A N 1
ATOM 1930 C CA . SER A 1 249 ? 6.586 -46.016 -3.952 1.00 88.06 249 SER A CA 1
ATOM 1931 C C . SER A 1 249 ? 5.107 -45.698 -4.210 1.00 88.06 249 SER A C 1
ATOM 1933 O O . SER A 1 249 ? 4.442 -45.131 -3.350 1.00 88.06 249 SER A O 1
ATOM 1935 N N . GLY A 1 250 ? 4.574 -46.072 -5.376 1.00 91.00 250 GLY A N 1
ATOM 1936 C CA . GLY A 1 250 ? 3.166 -45.915 -5.740 1.00 91.00 250 GLY A CA 1
ATOM 1937 C C . GLY A 1 250 ? 2.967 -45.827 -7.253 1.00 91.00 250 GLY A C 1
ATOM 1938 O O . GLY A 1 250 ? 3.913 -45.990 -8.023 1.00 91.00 250 GLY A O 1
ATOM 1939 N N . THR A 1 251 ? 1.731 -45.572 -7.690 1.00 96.06 251 THR A N 1
ATOM 1940 C CA . THR A 1 251 ? 1.416 -45.411 -9.121 1.00 96.06 251 THR A CA 1
ATOM 1941 C C . THR A 1 251 ? 1.878 -44.041 -9.619 1.00 96.06 251 THR A C 1
ATOM 1943 O O . THR A 1 251 ? 1.518 -43.024 -9.026 1.00 96.06 251 THR A O 1
ATOM 1946 N N . LEU A 1 252 ? 2.634 -44.012 -10.719 1.00 97.31 252 LEU A N 1
ATOM 1947 C CA . LEU A 1 252 ? 3.137 -42.794 -11.362 1.00 97.31 252 LEU A CA 1
ATOM 1948 C C . LEU A 1 252 ? 2.487 -42.632 -12.736 1.00 97.31 252 LEU A C 1
ATOM 1950 O O . LEU A 1 252 ? 2.415 -43.602 -13.495 1.00 97.31 252 LEU A O 1
ATOM 1954 N N . VAL A 1 253 ? 2.027 -41.423 -13.055 1.00 98.12 253 VAL A N 1
ATOM 1955 C CA . VAL A 1 253 ? 1.363 -41.121 -14.330 1.00 98.12 253 VAL A CA 1
ATOM 1956 C C . VAL A 1 253 ? 2.039 -39.925 -14.993 1.00 98.12 253 VAL A C 1
ATOM 1958 O O . VAL A 1 253 ? 2.048 -38.836 -14.429 1.00 98.12 253 VAL A O 1
ATOM 1961 N N . LEU A 1 254 ? 2.559 -40.127 -16.203 1.00 97.56 254 LEU A N 1
ATOM 1962 C CA . LEU A 1 254 ? 3.054 -39.074 -17.085 1.00 97.56 254 LEU A CA 1
ATOM 1963 C C . LEU A 1 254 ? 1.919 -38.591 -17.991 1.00 97.56 254 LEU A C 1
ATOM 1965 O O . LEU A 1 254 ? 1.323 -39.400 -18.710 1.00 97.56 254 LEU A O 1
ATOM 1969 N N . GLN A 1 255 ? 1.651 -37.289 -17.989 1.00 97.94 255 GLN A N 1
ATOM 1970 C CA . GLN A 1 255 ? 0.660 -36.650 -18.846 1.00 97.94 255 GLN A CA 1
ATOM 1971 C C . GLN A 1 255 ? 1.300 -35.640 -19.795 1.00 97.94 255 GLN A C 1
ATOM 1973 O O . GLN A 1 255 ? 1.996 -34.739 -19.346 1.00 97.94 255 GLN A O 1
ATOM 1978 N N . ASP A 1 256 ? 0.994 -35.739 -21.088 1.00 93.56 256 ASP A N 1
ATOM 1979 C CA . ASP A 1 256 ? 1.338 -34.718 -22.087 1.00 93.56 256 ASP A CA 1
ATOM 1980 C C . ASP A 1 256 ? 0.414 -34.829 -23.316 1.00 93.56 256 ASP A C 1
ATOM 1982 O O . ASP A 1 256 ? -0.398 -35.755 -23.414 1.00 93.56 256 ASP A O 1
ATOM 1986 N N . ILE A 1 257 ? 0.507 -33.904 -24.270 1.00 89.00 257 ILE A N 1
ATOM 1987 C CA . ILE A 1 257 ? -0.271 -33.952 -25.512 1.00 89.00 257 ILE A CA 1
ATOM 1988 C C . ILE A 1 257 ? 0.102 -35.188 -26.359 1.00 89.00 257 ILE A C 1
ATOM 1990 O O . ILE A 1 257 ? 1.232 -35.680 -26.270 1.00 89.00 257 ILE A O 1
ATOM 1994 N N . PRO A 1 258 ? -0.807 -35.692 -27.224 1.00 87.81 258 PRO A N 1
ATOM 1995 C CA . PRO A 1 258 ? -0.580 -36.920 -27.996 1.00 87.81 258 PRO A CA 1
ATOM 1996 C C . PRO A 1 258 ? 0.754 -36.951 -28.745 1.00 87.81 258 PRO A C 1
ATOM 1998 O O . PRO A 1 258 ? 1.487 -37.930 -28.675 1.00 87.81 258 PRO A O 1
ATOM 2001 N N . GLN A 1 259 ? 1.117 -35.836 -29.383 1.00 81.56 259 GLN A N 1
ATOM 2002 C CA . GLN A 1 259 ? 2.334 -35.719 -30.183 1.00 81.56 259 GLN A CA 1
ATOM 2003 C C . GLN A 1 259 ? 3.618 -35.912 -29.367 1.00 81.56 259 GLN A C 1
ATOM 2005 O O . GLN A 1 259 ? 4.640 -36.291 -29.930 1.00 81.56 259 GLN A O 1
ATOM 2010 N N . VAL A 1 260 ? 3.595 -35.635 -28.064 1.00 83.69 260 VAL A N 1
ATOM 2011 C CA . VAL A 1 260 ? 4.752 -35.825 -27.184 1.00 83.69 260 VAL A CA 1
ATOM 2012 C C . VAL A 1 260 ? 4.774 -37.259 -26.667 1.00 83.69 260 VAL A C 1
ATOM 2014 O O . VAL A 1 260 ? 5.779 -37.949 -26.827 1.00 83.69 260 VAL A O 1
ATOM 2017 N N . VAL A 1 261 ? 3.649 -37.737 -26.127 1.00 87.50 261 VAL A N 1
ATOM 2018 C CA . VAL A 1 261 ? 3.537 -39.080 -25.533 1.00 87.50 261 VAL A CA 1
ATOM 2019 C C . VAL A 1 261 ? 3.801 -40.192 -26.552 1.00 87.50 261 VAL A C 1
ATOM 2021 O O . VAL A 1 261 ? 4.476 -41.175 -26.231 1.00 87.50 261 VAL A O 1
ATOM 2024 N N . ASP A 1 262 ? 3.308 -40.035 -27.783 1.00 87.06 262 ASP A N 1
ATOM 2025 C CA . ASP A 1 262 ? 3.462 -41.031 -28.852 1.00 87.06 262 ASP A CA 1
ATOM 2026 C C . ASP A 1 262 ? 4.914 -41.142 -29.344 1.00 87.06 262 ASP A C 1
ATOM 2028 O O . ASP A 1 262 ? 5.312 -42.179 -29.873 1.00 87.06 262 ASP A O 1
ATOM 2032 N N . ASN A 1 263 ? 5.726 -40.103 -29.118 1.00 81.88 263 ASN A N 1
ATOM 2033 C CA . ASN A 1 263 ? 7.143 -40.061 -29.476 1.00 81.88 263 ASN A CA 1
ATOM 2034 C C . ASN A 1 263 ? 8.074 -40.611 -28.378 1.00 81.88 263 ASN A C 1
ATOM 2036 O O . ASN A 1 263 ? 9.291 -40.615 -28.563 1.00 81.88 263 ASN A O 1
ATOM 2040 N N . ILE A 1 264 ? 7.535 -41.082 -27.247 1.00 84.31 264 ILE A N 1
ATOM 2041 C CA . ILE A 1 264 ? 8.323 -41.723 -26.185 1.00 84.31 264 ILE A CA 1
ATOM 2042 C C . ILE A 1 264 ? 8.578 -43.182 -26.570 1.00 84.31 264 ILE A C 1
ATOM 2044 O O . ILE A 1 264 ? 7.651 -44.006 -26.576 1.00 84.31 264 ILE A O 1
ATOM 2048 N N . GLY A 1 265 ? 9.841 -43.511 -26.850 1.00 80.25 265 GLY A N 1
ATOM 2049 C CA . GLY A 1 265 ? 10.274 -44.857 -27.195 1.00 80.25 265 GLY A CA 1
ATOM 2050 C C . GLY A 1 265 ? 9.969 -45.870 -26.091 1.00 80.25 265 GLY A C 1
ATOM 2051 O O . GLY A 1 265 ? 9.856 -45.543 -24.910 1.00 80.25 265 GLY A O 1
ATOM 2052 N N . ILE A 1 266 ? 9.842 -47.144 -26.468 1.00 76.19 266 ILE A N 1
ATOM 2053 C CA . ILE A 1 266 ? 9.467 -48.224 -25.535 1.00 76.19 266 ILE A CA 1
ATOM 2054 C C . ILE A 1 266 ? 10.496 -48.451 -24.411 1.00 76.19 266 ILE A C 1
ATOM 2056 O O . ILE A 1 266 ? 10.169 -49.061 -23.397 1.00 76.19 266 ILE A O 1
ATOM 2060 N N . HIS A 1 267 ? 11.724 -47.960 -24.592 1.00 79.75 267 HIS A N 1
ATOM 2061 C CA . HIS A 1 267 ? 12.825 -48.070 -23.635 1.00 79.75 267 HIS A CA 1
ATOM 2062 C C . HIS A 1 267 ? 13.174 -46.744 -22.945 1.00 79.75 267 HIS A C 1
ATOM 2064 O O . HIS A 1 267 ? 14.022 -46.744 -22.058 1.00 79.75 267 HIS A O 1
ATOM 2070 N N . ASP A 1 268 ? 12.523 -45.639 -23.321 1.00 81.31 268 ASP A N 1
ATOM 2071 C CA . ASP A 1 268 ? 12.878 -44.298 -22.837 1.00 81.31 268 ASP A CA 1
ATOM 2072 C C . ASP A 1 268 ? 12.279 -43.998 -21.455 1.00 81.31 268 ASP A C 1
ATOM 2074 O O . ASP A 1 268 ? 12.754 -43.115 -20.747 1.00 81.31 268 ASP A O 1
ATOM 2078 N N . LEU A 1 269 ? 11.242 -44.745 -21.062 1.00 88.31 269 LEU A N 1
ATOM 2079 C CA . LEU A 1 269 ? 10.541 -44.590 -19.793 1.00 88.31 269 LEU A CA 1
ATOM 2080 C C . LEU A 1 269 ? 10.270 -45.960 -19.168 1.00 88.31 269 LEU A C 1
ATOM 2082 O O . LEU A 1 269 ? 9.887 -46.909 -19.858 1.00 88.31 269 LEU A O 1
ATOM 2086 N N . HIS A 1 270 ? 10.454 -46.073 -17.854 1.00 92.19 270 HIS A N 1
ATOM 2087 C CA . HIS A 1 270 ? 10.280 -47.329 -17.139 1.00 92.19 270 HIS A CA 1
ATOM 2088 C C . HIS A 1 270 ? 8.837 -47.861 -17.285 1.00 92.19 270 HIS A C 1
ATOM 2090 O O . HIS A 1 270 ? 7.891 -47.094 -17.096 1.00 92.19 270 HIS A O 1
ATOM 2096 N N . PRO A 1 271 ? 8.624 -49.172 -17.532 1.00 90.94 271 PRO A N 1
ATOM 2097 C CA . PRO A 1 271 ? 7.290 -49.729 -17.797 1.00 90.94 271 PRO A CA 1
ATOM 2098 C C . PRO A 1 271 ? 6.251 -49.553 -16.676 1.00 90.94 271 PRO A C 1
ATOM 2100 O O . PRO A 1 271 ? 5.059 -49.712 -16.924 1.00 90.94 271 PRO A O 1
ATOM 2103 N N . SER A 1 272 ? 6.684 -49.262 -15.443 1.00 92.19 272 SER A N 1
ATOM 2104 C CA . SER A 1 272 ? 5.780 -48.972 -14.316 1.00 92.19 272 SER A CA 1
ATOM 2105 C C . SER A 1 272 ? 5.152 -47.576 -14.376 1.00 92.19 272 SER A C 1
ATOM 2107 O O . SER A 1 272 ? 4.162 -47.337 -13.685 1.00 92.19 272 SER A O 1
ATOM 2109 N N . ILE A 1 273 ? 5.713 -46.659 -15.170 1.00 95.56 273 ILE A N 1
ATOM 2110 C CA . ILE A 1 273 ? 5.207 -45.296 -15.320 1.00 95.56 273 ILE A CA 1
ATOM 2111 C C . ILE A 1 273 ? 4.128 -45.308 -16.402 1.00 95.56 273 ILE A C 1
ATOM 2113 O O . ILE A 1 273 ? 4.373 -45.650 -17.560 1.00 95.56 273 ILE A O 1
ATOM 2117 N N . GLN A 1 274 ? 2.909 -44.940 -16.021 1.00 95.62 274 GLN A N 1
ATOM 2118 C CA . GLN A 1 274 ? 1.768 -44.956 -16.926 1.00 95.62 274 GLN A CA 1
ATOM 2119 C C . GLN A 1 274 ? 1.782 -43.708 -17.803 1.00 95.62 274 GLN A C 1
ATOM 2121 O O . GLN A 1 274 ? 1.751 -42.588 -17.303 1.00 95.62 274 GLN A O 1
ATOM 2126 N N . LYS A 1 275 ? 1.791 -43.897 -19.120 1.00 96.00 275 LYS A N 1
ATOM 2127 C CA . LYS A 1 275 ? 1.695 -42.804 -20.091 1.00 96.00 275 LYS A CA 1
ATOM 2128 C C . LYS A 1 275 ? 0.229 -42.479 -20.371 1.00 96.00 275 LYS A C 1
ATOM 2130 O O . LYS A 1 275 ? -0.552 -43.384 -20.662 1.00 96.00 275 LYS A O 1
ATOM 2135 N N . MET A 1 276 ? -0.139 -41.203 -20.322 1.00 96.81 276 MET A N 1
ATOM 2136 C CA . MET A 1 276 ? -1.501 -40.737 -20.568 1.00 96.81 276 MET A CA 1
ATOM 2137 C C . MET A 1 276 ? -1.496 -39.498 -21.462 1.00 96.81 276 MET A C 1
ATOM 2139 O O . MET A 1 276 ? -0.931 -38.468 -21.118 1.00 96.81 276 MET A O 1
ATOM 2143 N N . GLN A 1 277 ? -2.183 -39.575 -22.599 1.00 96.19 277 GLN A N 1
ATOM 2144 C CA . GLN A 1 277 ? -2.409 -38.398 -23.432 1.00 96.19 277 GLN A CA 1
ATOM 2145 C C . GLN A 1 277 ? -3.393 -37.452 -22.731 1.00 96.19 277 GLN A C 1
ATOM 2147 O O . GLN A 1 277 ? -4.495 -37.861 -22.356 1.00 96.19 277 GLN A O 1
ATOM 2152 N N . TYR A 1 278 ? -3.015 -36.191 -22.551 1.00 96.56 278 TYR A N 1
ATOM 2153 C CA . TYR A 1 278 ? -3.807 -35.210 -21.823 1.00 96.56 278 TYR A CA 1
ATOM 2154 C C . TYR A 1 278 ? -3.507 -33.779 -22.280 1.00 96.56 278 TYR A C 1
ATOM 2156 O O . TYR A 1 278 ? -2.378 -33.417 -22.588 1.00 96.56 278 TYR A O 1
ATOM 2164 N N . ASN A 1 279 ? -4.547 -32.945 -22.302 1.00 93.75 279 ASN A N 1
ATOM 2165 C CA . ASN A 1 279 ? -4.436 -31.505 -22.501 1.00 93.75 279 ASN A CA 1
ATOM 2166 C C . ASN A 1 279 ? -4.872 -30.819 -21.204 1.00 93.75 279 ASN A C 1
ATOM 2168 O O . ASN A 1 279 ? -6.045 -30.900 -20.840 1.00 93.75 279 ASN A O 1
ATOM 2172 N N . PHE A 1 280 ? -3.957 -30.108 -20.547 1.00 96.00 280 PHE A N 1
ATOM 2173 C CA . PHE A 1 280 ? -4.186 -29.487 -19.239 1.00 96.00 280 PHE A CA 1
ATOM 2174 C C . PHE A 1 280 ? -5.237 -28.366 -19.204 1.00 96.00 280 PHE A C 1
ATOM 2176 O O . PHE A 1 280 ? -5.652 -27.951 -18.124 1.00 96.00 280 PHE A O 1
ATOM 2183 N N . PHE A 1 281 ? -5.735 -27.908 -20.358 1.00 94.94 281 PHE A N 1
ATOM 2184 C CA . PHE A 1 281 ? -6.897 -27.015 -20.436 1.00 94.94 281 PHE A CA 1
ATOM 2185 C C . PHE A 1 281 ? -8.243 -27.759 -20.370 1.00 94.94 281 PHE A C 1
ATOM 2187 O O . PHE A 1 281 ? -9.308 -27.137 -20.246 1.00 94.94 281 PHE A O 1
ATOM 2194 N N . LYS A 1 282 ? -8.229 -29.090 -20.487 1.00 96.56 282 LYS A N 1
ATOM 2195 C CA . LYS A 1 282 ? -9.399 -29.966 -20.349 1.00 96.56 282 LYS A CA 1
ATOM 2196 C C . LYS A 1 282 ? -9.516 -30.478 -18.916 1.00 96.56 282 LYS A C 1
ATOM 2198 O O . LYS A 1 282 ? -8.660 -30.238 -18.080 1.00 96.56 282 LYS A O 1
ATOM 2203 N N . GLU A 1 283 ? -10.634 -31.122 -18.608 1.00 97.00 283 GLU A N 1
ATOM 2204 C CA . GLU A 1 283 ? -10.841 -31.708 -17.286 1.00 97.00 283 GLU A CA 1
ATOM 2205 C C . GLU A 1 283 ? -9.767 -32.757 -16.974 1.00 97.00 283 GLU A C 1
ATOM 2207 O O . GLU A 1 283 ? -9.562 -33.671 -17.769 1.00 97.00 283 GLU A O 1
ATOM 2212 N N . GLN A 1 284 ? -9.122 -32.637 -15.809 1.00 98.00 284 GLN A N 1
ATOM 2213 C CA . GLN A 1 284 ? -8.095 -33.573 -15.355 1.00 98.00 284 GLN A CA 1
ATOM 2214 C C . GLN A 1 284 ? -8.715 -34.962 -15.091 1.00 98.00 284 GLN A C 1
ATOM 2216 O O . GLN A 1 284 ? -9.575 -35.064 -14.204 1.00 98.00 284 GLN A O 1
ATOM 2221 N N . PRO A 1 285 ? -8.327 -36.015 -15.845 1.00 97.75 285 PRO A N 1
ATOM 2222 C CA . PRO A 1 285 ? -8.941 -37.343 -15.757 1.00 97.75 285 PRO A CA 1
ATOM 2223 C C . PRO A 1 285 ? -8.563 -38.130 -14.498 1.00 97.75 285 PRO A C 1
ATOM 2225 O O . PRO A 1 285 ? -9.377 -38.912 -14.007 1.00 97.75 285 PRO A O 1
ATOM 2228 N N . ILE A 1 286 ? -7.358 -37.940 -13.956 1.00 97.81 286 ILE A N 1
ATOM 2229 C CA . ILE A 1 286 ? -6.957 -38.591 -12.707 1.00 97.81 286 ILE A CA 1
ATOM 2230 C C . ILE A 1 286 ? -7.549 -37.790 -11.554 1.00 97.81 286 ILE A C 1
ATOM 2232 O O . ILE A 1 286 ? -7.255 -36.610 -11.426 1.00 97.81 286 ILE A O 1
ATOM 2236 N N . LYS A 1 287 ? -8.394 -38.409 -10.725 1.00 97.31 287 LYS A N 1
ATOM 2237 C CA . LYS A 1 287 ? -9.021 -37.761 -9.564 1.00 97.31 287 LYS A CA 1
ATOM 2238 C C . LYS A 1 287 ? -8.378 -38.252 -8.271 1.00 97.31 287 LYS A C 1
ATOM 2240 O O . LYS A 1 287 ? -8.100 -39.437 -8.120 1.00 97.31 287 LYS A O 1
ATOM 2245 N N . GLY A 1 288 ? -8.188 -37.346 -7.316 1.00 95.62 288 GLY A N 1
ATOM 2246 C CA . GLY A 1 288 ? -7.726 -37.662 -5.966 1.00 95.62 288 GLY A CA 1
ATOM 2247 C C . GLY A 1 288 ? -6.293 -38.189 -5.865 1.00 95.62 288 GLY A C 1
ATOM 2248 O O . GLY A 1 288 ? -5.990 -38.845 -4.871 1.00 95.62 288 GLY A O 1
ATOM 2249 N N . ALA A 1 289 ? -5.417 -37.913 -6.840 1.00 97.62 289 ALA A N 1
ATOM 2250 C CA . ALA A 1 289 ? -3.997 -38.246 -6.724 1.00 97.62 289 ALA A CA 1
ATOM 2251 C C . ALA A 1 289 ? -3.356 -37.562 -5.507 1.00 97.62 289 ALA A C 1
ATOM 2253 O O . ALA A 1 289 ? -3.796 -36.490 -5.075 1.00 97.62 289 ALA A O 1
ATOM 2254 N N . ARG A 1 290 ? -2.305 -38.166 -4.953 1.00 96.88 290 ARG A N 1
ATOM 2255 C CA . ARG A 1 290 ? -1.566 -37.610 -3.817 1.00 96.88 290 ARG A CA 1
ATOM 2256 C C . ARG A 1 290 ? -0.849 -36.313 -4.196 1.00 96.88 290 ARG A C 1
ATOM 2258 O O . ARG A 1 290 ? -0.919 -35.362 -3.418 1.00 96.88 290 ARG A O 1
ATOM 2265 N N . ALA A 1 291 ? -0.246 -36.234 -5.380 1.00 97.62 291 ALA A N 1
ATOM 2266 C CA . ALA A 1 291 ? 0.347 -35.006 -5.897 1.00 97.62 291 ALA A CA 1
ATOM 2267 C C . ALA A 1 291 ? 0.111 -34.812 -7.402 1.00 97.62 291 ALA A C 1
ATOM 2269 O O . ALA A 1 291 ? 0.184 -35.764 -8.179 1.00 97.62 291 ALA A O 1
ATOM 2270 N N . TYR A 1 292 ? -0.131 -33.560 -7.794 1.00 98.50 292 TYR A N 1
ATOM 2271 C CA . TYR A 1 292 ? -0.066 -33.087 -9.177 1.00 98.50 292 TYR A CA 1
ATOM 2272 C C . TYR A 1 292 ? 1.152 -32.174 -9.300 1.00 98.50 292 TYR A C 1
ATOM 2274 O O . TYR A 1 292 ? 1.264 -31.203 -8.550 1.00 98.50 292 TYR A O 1
ATOM 2282 N N . PHE A 1 293 ? 2.060 -32.516 -10.205 1.00 98.12 293 PHE A N 1
ATOM 2283 C CA . PHE A 1 293 ? 3.342 -31.855 -10.406 1.00 98.12 293 PHE A CA 1
ATOM 2284 C C . PHE A 1 293 ? 3.355 -31.133 -11.752 1.00 98.12 293 PHE A C 1
ATOM 2286 O O . PHE A 1 293 ? 2.895 -31.680 -12.752 1.00 98.12 293 PHE A O 1
ATOM 2293 N N . LEU A 1 294 ? 3.828 -29.891 -11.742 1.00 97.69 294 LEU A N 1
ATOM 2294 C CA . LEU A 1 294 ? 3.994 -29.024 -12.903 1.00 97.69 294 LEU A CA 1
ATOM 2295 C C . LEU A 1 294 ? 5.433 -28.517 -12.878 1.00 97.69 294 LEU A C 1
ATOM 2297 O O . LEU A 1 294 ? 5.791 -27.816 -11.937 1.00 97.69 294 LEU A O 1
ATOM 2301 N N . HIS A 1 295 ? 6.237 -28.842 -13.884 1.00 92.81 295 HIS A N 1
ATOM 2302 C CA . HIS A 1 295 ? 7.623 -28.388 -13.987 1.00 92.81 295 HIS A CA 1
ATOM 2303 C C . HIS A 1 295 ? 7.801 -27.570 -15.262 1.00 92.81 295 HIS A C 1
ATOM 2305 O O . HIS A 1 295 ? 7.598 -28.109 -16.348 1.00 92.81 295 HIS A O 1
ATOM 2311 N N . HIS A 1 296 ? 8.136 -26.278 -15.140 1.00 91.12 296 HIS A N 1
ATOM 2312 C CA . HIS A 1 296 ? 8.308 -25.376 -16.293 1.00 91.12 296 HIS A CA 1
ATOM 2313 C C . HIS A 1 296 ? 7.063 -25.331 -17.183 1.00 91.12 296 HIS A C 1
ATOM 2315 O O . HIS A 1 296 ? 7.113 -25.354 -18.413 1.00 91.12 296 HIS A O 1
ATOM 2321 N N . ILE A 1 297 ? 5.897 -25.286 -16.532 1.00 94.38 297 ILE A N 1
ATOM 2322 C CA . ILE A 1 297 ? 4.605 -25.207 -17.218 1.00 94.38 297 ILE A CA 1
ATOM 2323 C C . ILE A 1 297 ? 4.045 -23.807 -17.096 1.00 94.38 297 ILE A C 1
ATOM 2325 O O . ILE A 1 297 ? 3.834 -23.142 -18.104 1.00 94.38 297 ILE A O 1
ATOM 2329 N N . LEU A 1 298 ? 3.779 -23.353 -15.875 1.00 96.25 298 LEU A N 1
ATOM 2330 C CA . LEU A 1 298 ? 2.992 -22.145 -15.648 1.00 96.25 298 LEU A CA 1
ATOM 2331 C C . LEU A 1 298 ? 3.761 -20.868 -16.022 1.00 96.25 298 LEU A C 1
ATOM 2333 O O . LEU A 1 298 ? 3.126 -19.874 -16.369 1.00 96.25 298 LEU A O 1
ATOM 2337 N N . HIS A 1 299 ? 5.095 -20.892 -16.056 1.00 94.56 299 HIS A N 1
ATOM 2338 C CA . HIS A 1 299 ? 5.902 -19.785 -16.591 1.00 94.56 299 HIS A CA 1
ATOM 2339 C C . HIS A 1 299 ? 5.730 -19.543 -18.109 1.00 94.56 299 HIS A C 1
ATOM 2341 O O . HIS A 1 299 ? 5.960 -18.438 -18.590 1.00 94.56 299 HIS A O 1
ATOM 2347 N N . ASN A 1 300 ? 5.222 -20.527 -18.866 1.00 92.94 300 ASN A N 1
ATOM 2348 C CA . ASN A 1 300 ? 4.958 -20.403 -20.308 1.00 92.94 300 ASN A CA 1
ATOM 2349 C C . ASN A 1 300 ? 3.597 -19.770 -20.613 1.00 92.94 300 ASN A C 1
ATOM 2351 O O . ASN A 1 300 ? 3.223 -19.615 -21.776 1.00 92.94 300 ASN A O 1
ATOM 2355 N N . TRP A 1 301 ? 2.827 -19.438 -19.578 1.00 94.38 301 TRP A N 1
ATOM 2356 C CA . TRP A 1 301 ? 1.445 -19.011 -19.704 1.00 94.38 301 TRP A CA 1
ATOM 2357 C C . TRP A 1 301 ? 1.193 -17.726 -18.921 1.00 94.38 301 TRP A C 1
ATOM 2359 O O . TRP A 1 301 ? 1.674 -17.544 -17.802 1.00 94.38 301 TRP A O 1
ATOM 2369 N N . SER A 1 302 ? 0.373 -16.843 -19.490 1.00 93.56 302 SER A N 1
ATOM 2370 C CA . SER A 1 302 ? -0.168 -15.697 -18.762 1.00 93.56 302 SER A CA 1
ATOM 2371 C C . SER A 1 302 ? -1.108 -16.149 -17.643 1.00 93.56 302 SER A C 1
ATOM 2373 O O . SER A 1 302 ? -1.666 -17.251 -17.680 1.00 93.56 302 SER A O 1
ATOM 2375 N N . ASP A 1 303 ? -1.334 -15.283 -16.655 1.00 94.06 303 ASP A N 1
ATOM 2376 C CA . ASP A 1 303 ? -2.175 -15.600 -15.495 1.00 94.06 303 ASP A CA 1
ATOM 2377 C C . ASP A 1 303 ? -3.572 -16.094 -15.883 1.00 94.06 303 ASP A C 1
ATOM 2379 O O . ASP A 1 303 ? -4.079 -17.049 -15.297 1.00 94.06 303 ASP A O 1
ATOM 2383 N N . GLU A 1 304 ? -4.180 -15.516 -16.923 1.00 92.81 304 GLU A N 1
ATOM 2384 C CA . GLU A 1 304 ? -5.492 -15.944 -17.420 1.00 92.81 304 GLU A CA 1
ATOM 2385 C C . GLU A 1 304 ? -5.499 -17.423 -17.849 1.00 92.81 304 GLU A C 1
ATOM 2387 O O . GLU A 1 304 ? -6.461 -18.158 -17.603 1.00 92.81 304 GLU A O 1
ATOM 2392 N N . GLN A 1 305 ? -4.421 -17.878 -18.487 1.00 93.75 305 GLN A N 1
ATOM 2393 C CA . GLN A 1 305 ? -4.272 -19.264 -18.919 1.00 93.75 305 GLN A CA 1
ATOM 2394 C C . GLN A 1 305 ? -3.896 -20.166 -17.738 1.00 93.75 305 GLN A C 1
ATOM 2396 O O . GLN A 1 305 ? -4.486 -21.241 -17.589 1.00 93.75 305 GLN A O 1
ATOM 2401 N N . CYS A 1 306 ? -3.024 -19.701 -16.838 1.00 97.25 306 CYS A N 1
ATOM 2402 C CA . CYS A 1 306 ? -2.709 -20.390 -15.587 1.00 97.25 306 CYS A CA 1
ATOM 2403 C C . CYS A 1 306 ? -3.968 -20.656 -14.754 1.00 97.25 306 CYS A C 1
ATOM 2405 O O . CYS A 1 306 ? -4.158 -21.777 -14.284 1.00 97.25 306 CYS A O 1
ATOM 2407 N N . PHE A 1 307 ? -4.893 -19.696 -14.644 1.00 96.19 307 PHE A N 1
ATOM 2408 C CA . PHE A 1 307 ? -6.171 -19.901 -13.955 1.00 96.19 307 PHE A CA 1
ATOM 2409 C C . PHE A 1 307 ? -6.991 -21.044 -14.551 1.00 96.19 307 PHE A C 1
ATOM 2411 O O . PHE A 1 307 ? -7.611 -21.809 -13.809 1.00 96.19 307 PHE A O 1
ATOM 2418 N N . LYS A 1 308 ? -6.995 -21.192 -15.881 1.00 96.50 308 LYS A N 1
ATOM 2419 C CA . LYS A 1 308 ? -7.706 -22.289 -16.552 1.00 96.50 308 LYS A CA 1
ATOM 2420 C C . LYS A 1 308 ? -7.080 -23.630 -16.180 1.00 96.50 308 LYS A C 1
ATOM 2422 O O . LYS A 1 308 ? -7.822 -24.534 -15.806 1.00 96.50 308 LYS A O 1
ATOM 2427 N N . ILE A 1 309 ? -5.753 -23.737 -16.212 1.00 97.88 309 ILE A N 1
ATOM 2428 C CA . ILE A 1 309 ? -5.008 -24.954 -15.850 1.00 97.88 309 ILE A CA 1
ATOM 2429 C C . ILE A 1 309 ? -5.240 -25.309 -14.375 1.00 97.88 309 ILE A C 1
ATOM 2431 O O . ILE A 1 309 ? -5.719 -26.398 -14.047 1.00 97.88 309 ILE A O 1
ATOM 2435 N N . LEU A 1 310 ? -4.983 -24.355 -13.478 1.00 98.38 310 LEU A N 1
ATOM 2436 C CA . LEU A 1 310 ? -5.108 -24.520 -12.030 1.00 98.38 310 LEU A CA 1
ATOM 2437 C C . LEU A 1 310 ? -6.535 -24.891 -11.615 1.00 98.38 310 LEU A C 1
ATOM 2439 O O . LEU A 1 310 ? -6.723 -25.747 -10.751 1.00 98.38 310 LEU A O 1
ATOM 2443 N N . LYS A 1 311 ? -7.556 -24.321 -12.270 1.00 97.25 311 LYS A N 1
ATOM 2444 C CA . LYS A 1 311 ? -8.958 -24.696 -12.043 1.00 97.25 311 LYS A CA 1
ATOM 2445 C C . LYS A 1 311 ? -9.205 -26.180 -12.329 1.00 97.25 311 LYS A C 1
ATOM 2447 O O . LYS A 1 311 ? -9.866 -26.836 -11.525 1.00 97.25 311 LYS A O 1
ATOM 2452 N N . ARG A 1 312 ? -8.675 -26.718 -13.435 1.00 97.75 312 ARG A N 1
ATOM 2453 C CA . ARG A 1 312 ? -8.845 -28.138 -13.804 1.00 97.75 312 ARG A CA 1
ATOM 2454 C C . ARG A 1 312 ? -8.159 -29.077 -12.829 1.00 97.75 312 ARG A C 1
ATOM 2456 O O . ARG A 1 312 ? -8.728 -30.113 -12.491 1.00 97.75 312 ARG A O 1
ATOM 2463 N N . LEU A 1 313 ? -6.984 -28.695 -12.337 1.00 97.94 313 LEU A N 1
ATOM 2464 C CA . LEU A 1 313 ? -6.278 -29.456 -11.309 1.00 97.94 313 LEU A CA 1
ATOM 2465 C C . LEU A 1 313 ? -7.032 -29.422 -9.980 1.00 97.94 313 LEU A C 1
ATOM 2467 O O . LEU A 1 313 ? -7.283 -30.473 -9.395 1.00 97.94 313 LEU A O 1
ATOM 2471 N N . ARG A 1 314 ? -7.498 -28.245 -9.548 1.00 97.62 314 ARG A N 1
ATOM 2472 C CA . ARG A 1 314 ? -8.286 -28.093 -8.317 1.00 97.62 314 ARG A CA 1
ATOM 2473 C C . ARG A 1 314 ? -9.539 -28.970 -8.318 1.00 97.62 314 ARG A C 1
ATOM 2475 O O . ARG A 1 314 ? -9.825 -29.611 -7.316 1.00 97.62 314 ARG A O 1
ATOM 2482 N N . GLU A 1 315 ? -10.266 -29.017 -9.438 1.00 97.12 315 GLU A N 1
ATOM 2483 C CA . GLU A 1 315 ? -11.465 -29.857 -9.621 1.00 97.12 315 GLU A CA 1
ATOM 2484 C C . GLU A 1 315 ? -11.172 -31.363 -9.465 1.00 97.12 315 GLU A C 1
ATOM 2486 O O . GLU A 1 315 ? -12.071 -32.137 -9.139 1.00 97.12 315 GLU A O 1
ATOM 2491 N N . ALA A 1 316 ? -9.928 -31.793 -9.687 1.00 97.75 316 ALA A N 1
ATOM 2492 C CA . ALA A 1 316 ? -9.502 -33.180 -9.538 1.00 97.75 316 ALA A CA 1
ATOM 2493 C C . ALA A 1 316 ? -8.838 -33.495 -8.190 1.00 97.75 316 ALA A C 1
ATOM 2495 O O . ALA A 1 316 ? -8.644 -34.666 -7.858 1.00 97.75 316 ALA A O 1
ATOM 2496 N N . MET A 1 317 ? -8.471 -32.487 -7.406 1.00 97.81 317 MET A N 1
ATOM 2497 C CA . MET A 1 317 ? -7.788 -32.666 -6.128 1.00 97.81 317 MET A CA 1
ATOM 2498 C C . MET A 1 317 ? -8.763 -33.029 -5.008 1.00 97.81 317 MET A C 1
ATOM 2500 O O . MET A 1 317 ? -9.848 -32.467 -4.901 1.00 97.81 317 MET A O 1
ATOM 2504 N N . LYS A 1 318 ? -8.354 -33.955 -4.133 1.00 95.44 318 LYS A N 1
ATOM 2505 C CA . LYS A 1 318 ? -9.082 -34.307 -2.910 1.00 95.44 318 LYS A CA 1
ATOM 2506 C C . LYS A 1 318 ? -8.677 -33.335 -1.787 1.00 95.44 318 LYS A C 1
ATOM 2508 O O . LYS A 1 318 ? -7.516 -33.382 -1.364 1.00 95.44 318 LYS A O 1
ATOM 2513 N N . PRO A 1 319 ? -9.593 -32.482 -1.283 1.00 94.12 319 PRO A N 1
ATOM 2514 C CA . PRO A 1 319 ? -9.313 -31.557 -0.183 1.00 94.12 319 PRO A CA 1
ATOM 2515 C C . PRO A 1 319 ? -8.714 -32.276 1.037 1.00 94.12 319 PRO A C 1
ATOM 2517 O O . PRO A 1 319 ? -9.167 -33.360 1.405 1.00 94.12 319 PRO A O 1
ATOM 2520 N N . GLY A 1 320 ? -7.664 -31.705 1.633 1.00 89.12 320 GLY A N 1
ATOM 2521 C CA . GLY A 1 320 ? -6.946 -32.276 2.782 1.00 89.12 320 GLY A CA 1
ATOM 2522 C C . GLY A 1 320 ? -6.003 -33.446 2.468 1.00 89.12 320 GLY A C 1
ATOM 2523 O O . GLY A 1 320 ? -5.307 -33.911 3.367 1.00 89.12 320 GLY A O 1
ATOM 2524 N N . TYR A 1 321 ? -5.948 -33.919 1.217 1.00 93.81 321 TYR A N 1
ATOM 2525 C CA . TYR A 1 321 ? -5.111 -35.055 0.813 1.00 93.81 321 TYR A CA 1
ATOM 2526 C C . TYR A 1 321 ? -4.163 -34.727 -0.343 1.00 93.81 321 TYR A C 1
ATOM 2528 O O . TYR A 1 321 ? -2.958 -34.963 -0.235 1.00 93.81 321 TYR A O 1
ATOM 2536 N N . SER A 1 322 ? -4.705 -34.205 -1.444 1.00 96.81 322 SER A N 1
ATOM 2537 C CA . SER A 1 322 ? -3.935 -33.907 -2.650 1.00 96.81 322 SER A CA 1
ATOM 2538 C C . SER A 1 322 ? -3.078 -32.658 -2.469 1.00 96.81 322 SER A C 1
ATOM 2540 O O . SER A 1 322 ? -3.529 -31.665 -1.893 1.00 96.81 322 SER A O 1
ATOM 2542 N N . LYS A 1 323 ? -1.874 -32.686 -3.038 1.00 97.06 323 LYS A N 1
ATOM 2543 C CA . LYS A 1 323 ? -0.947 -31.553 -3.104 1.00 97.06 323 LYS A CA 1
ATOM 2544 C C . LYS A 1 323 ? -0.719 -31.111 -4.545 1.00 97.06 323 LYS A C 1
ATOM 2546 O O . LYS A 1 323 ? -0.721 -31.932 -5.459 1.00 97.06 323 LYS A O 1
ATOM 2551 N N . LEU A 1 324 ? -0.546 -29.812 -4.730 1.00 98.38 324 LEU A N 1
ATOM 2552 C CA . LEU A 1 324 ? -0.085 -29.202 -5.967 1.00 98.38 324 LEU A CA 1
ATOM 2553 C C . LEU A 1 324 ? 1.379 -28.816 -5.766 1.00 98.38 324 LEU A C 1
ATOM 2555 O O . LEU A 1 324 ? 1.704 -28.154 -4.781 1.00 98.38 324 LEU A O 1
ATOM 2559 N N . LEU A 1 325 ? 2.240 -29.252 -6.677 1.00 98.06 325 LEU A N 1
ATOM 2560 C CA . LEU A 1 325 ? 3.665 -28.956 -6.676 1.00 98.06 325 LEU A CA 1
ATOM 2561 C C . LEU A 1 325 ? 4.001 -28.233 -7.981 1.00 98.06 325 LEU A C 1
ATOM 2563 O O . LEU A 1 325 ? 3.821 -28.803 -9.055 1.00 98.06 325 LEU A O 1
ATOM 2567 N N . ILE A 1 326 ? 4.456 -26.987 -7.887 1.00 97.94 326 ILE A N 1
ATOM 2568 C CA . ILE A 1 326 ? 4.885 -26.193 -9.045 1.00 97.94 326 ILE A CA 1
ATOM 2569 C C . ILE A 1 326 ? 6.389 -25.992 -8.932 1.00 97.94 326 ILE A C 1
ATOM 2571 O O . ILE A 1 326 ? 6.845 -25.387 -7.968 1.00 97.94 326 ILE A O 1
ATOM 2575 N N . HIS A 1 327 ? 7.137 -26.527 -9.885 1.00 94.25 327 HIS A N 1
ATOM 2576 C CA . HIS A 1 327 ? 8.581 -26.406 -9.995 1.00 94.25 327 HIS A CA 1
ATOM 2577 C C . HIS A 1 327 ? 8.904 -25.407 -11.110 1.00 94.25 327 HIS A C 1
ATOM 2579 O O . HIS A 1 327 ? 8.856 -25.760 -12.284 1.00 94.25 327 HIS A O 1
ATOM 2585 N N . ASP A 1 328 ? 9.157 -24.157 -10.732 1.00 92.75 328 ASP A N 1
ATOM 2586 C CA . ASP A 1 328 ? 9.407 -23.022 -11.631 1.00 92.75 328 ASP A CA 1
ATOM 2587 C C . ASP A 1 328 ? 10.460 -22.094 -11.003 1.00 92.75 328 ASP A C 1
ATOM 2589 O O . ASP A 1 328 ? 10.790 -22.220 -9.820 1.00 92.75 328 ASP A O 1
ATOM 2593 N N . LEU A 1 329 ? 10.988 -21.138 -11.771 1.00 91.19 329 LEU A N 1
ATOM 2594 C CA . LEU A 1 329 ? 11.820 -20.081 -11.202 1.00 91.19 329 LEU A CA 1
ATOM 2595 C C . LEU A 1 329 ? 10.962 -19.191 -10.286 1.00 91.19 329 LEU A C 1
ATOM 2597 O O . LEU A 1 329 ? 9.881 -18.732 -10.656 1.00 91.19 329 LEU A O 1
ATOM 2601 N N . ILE A 1 330 ? 11.440 -18.956 -9.062 1.00 92.56 330 ILE A N 1
ATOM 2602 C CA . ILE A 1 330 ? 10.723 -18.161 -8.058 1.00 92.56 330 ILE A CA 1
ATOM 2603 C C . ILE A 1 330 ? 11.486 -16.867 -7.829 1.00 92.56 330 ILE A C 1
ATOM 2605 O O . ILE A 1 330 ? 12.501 -16.851 -7.130 1.00 92.56 330 ILE A O 1
ATOM 2609 N N . LEU A 1 331 ? 10.981 -15.774 -8.397 1.00 91.50 331 LEU A N 1
ATOM 2610 C CA . LEU A 1 331 ? 11.626 -14.473 -8.263 1.00 91.50 331 LEU A CA 1
ATOM 2611 C C . LEU A 1 331 ? 11.487 -13.934 -6.823 1.00 91.50 331 LEU A C 1
ATOM 2613 O O . LEU A 1 331 ? 10.461 -14.153 -6.159 1.00 91.50 331 LEU A O 1
ATOM 2617 N N . PRO A 1 332 ? 12.493 -13.212 -6.301 1.00 85.00 332 PRO A N 1
ATOM 2618 C CA . PRO A 1 332 ? 12.313 -12.429 -5.086 1.00 85.00 332 PRO A CA 1
ATOM 2619 C C . PRO A 1 332 ? 11.405 -11.221 -5.370 1.00 85.00 332 PRO A C 1
ATOM 2621 O O . PRO A 1 332 ? 11.454 -10.646 -6.453 1.00 85.00 332 PRO A O 1
ATOM 2624 N N . ASP A 1 333 ? 10.614 -10.787 -4.383 1.00 84.00 333 ASP A N 1
ATOM 2625 C CA . ASP A 1 333 ? 9.749 -9.598 -4.533 1.00 84.00 333 ASP A CA 1
ATOM 2626 C C . ASP A 1 333 ? 10.557 -8.289 -4.651 1.00 84.00 333 ASP A C 1
ATOM 2628 O O . ASP A 1 333 ? 10.051 -7.273 -5.123 1.00 84.00 333 ASP A O 1
ATOM 2632 N N . VAL A 1 334 ? 11.821 -8.301 -4.211 1.00 80.31 334 VAL A N 1
ATOM 2633 C CA . VAL A 1 334 ? 12.760 -7.178 -4.306 1.00 80.31 334 VAL A CA 1
ATOM 2634 C C . VAL A 1 334 ? 14.153 -7.712 -4.626 1.00 80.31 334 VAL A C 1
ATOM 2636 O O . VAL A 1 334 ? 14.617 -8.653 -3.989 1.00 80.31 334 VAL A O 1
ATOM 2639 N N . GLY A 1 335 ? 14.855 -7.057 -5.553 1.00 77.69 335 GLY A N 1
ATOM 2640 C CA . GLY A 1 335 ? 16.279 -7.306 -5.790 1.00 77.69 335 GLY A CA 1
ATOM 2641 C C . GLY A 1 335 ? 16.582 -8.553 -6.622 1.00 77.69 335 GLY A C 1
ATOM 2642 O O . GLY A 1 335 ? 17.492 -9.297 -6.271 1.00 77.69 335 GLY A O 1
ATOM 2643 N N . MET A 1 336 ? 15.847 -8.774 -7.719 1.00 82.75 336 MET A N 1
ATOM 2644 C CA . MET A 1 336 ? 16.142 -9.867 -8.654 1.00 82.75 336 MET A CA 1
ATOM 2645 C C . MET A 1 336 ? 17.556 -9.763 -9.242 1.00 82.75 336 MET A C 1
ATOM 2647 O O . MET A 1 336 ? 18.074 -8.667 -9.487 1.00 82.75 336 MET A O 1
ATOM 2651 N N . THR A 1 337 ? 18.171 -10.911 -9.517 1.00 82.94 337 THR A N 1
ATOM 2652 C CA . THR A 1 337 ? 19.465 -10.959 -10.201 1.00 82.94 337 THR A CA 1
ATOM 2653 C C . THR A 1 337 ? 19.300 -10.654 -11.691 1.00 82.94 337 THR A C 1
ATOM 2655 O O . THR A 1 337 ? 18.223 -10.785 -12.275 1.00 82.94 337 THR A O 1
ATOM 2658 N N . ALA A 1 338 ? 20.391 -10.259 -12.356 1.00 82.00 338 ALA A N 1
ATOM 2659 C CA . ALA A 1 338 ? 20.362 -10.031 -13.803 1.00 82.00 338 ALA A CA 1
ATOM 2660 C C . ALA A 1 338 ? 19.978 -11.303 -14.581 1.00 82.00 338 ALA A C 1
ATOM 2662 O O . ALA A 1 338 ? 19.317 -11.212 -15.610 1.00 82.00 338 ALA A O 1
ATOM 2663 N N . GLN A 1 339 ? 20.367 -12.481 -14.080 1.00 81.25 339 GLN A N 1
ATOM 2664 C CA . GLN A 1 339 ? 20.033 -13.759 -14.705 1.00 81.25 339 GLN A CA 1
ATOM 2665 C C . GLN A 1 339 ? 18.530 -14.042 -14.626 1.00 81.25 339 GLN A C 1
ATOM 2667 O O . GLN A 1 339 ? 17.927 -14.414 -15.629 1.00 81.25 339 GLN A O 1
ATOM 2672 N N . GLN A 1 340 ? 17.923 -13.807 -13.462 1.00 87.44 340 GLN A N 1
ATOM 2673 C CA . GLN A 1 340 ? 16.480 -13.921 -13.260 1.00 87.44 340 GLN A CA 1
ATOM 2674 C C . GLN A 1 340 ? 15.693 -12.970 -14.174 1.00 87.44 340 GLN A C 1
ATOM 2676 O O . GLN A 1 340 ? 14.759 -13.399 -14.846 1.00 87.44 340 GLN A O 1
ATOM 2681 N N . GLY A 1 341 ? 16.124 -11.707 -14.274 1.00 89.94 341 GLY A N 1
ATOM 2682 C CA . GLY A 1 341 ? 15.508 -10.739 -15.186 1.00 89.94 341 GLY A CA 1
ATOM 2683 C C . GLY A 1 341 ? 15.624 -11.142 -16.661 1.00 89.94 341 GLY A C 1
ATOM 2684 O O . GLY A 1 341 ? 14.690 -10.939 -17.428 1.00 89.94 341 GLY A O 1
ATOM 2685 N N . ILE A 1 342 ? 16.739 -11.759 -17.072 1.00 89.25 342 ILE A N 1
ATOM 2686 C CA . ILE A 1 342 ? 16.877 -12.302 -18.434 1.00 89.25 342 ILE A CA 1
ATOM 2687 C C . ILE A 1 342 ? 15.856 -13.418 -18.678 1.00 89.25 342 ILE A C 1
ATOM 2689 O O . ILE A 1 342 ? 15.223 -13.415 -19.731 1.00 89.25 342 ILE A O 1
ATOM 2693 N N . CYS A 1 343 ? 15.678 -14.349 -17.734 1.00 89.62 343 CYS A N 1
ATOM 2694 C CA . CYS A 1 343 ? 14.691 -15.424 -17.868 1.00 89.62 343 CYS A CA 1
ATOM 2695 C C . CYS A 1 343 ? 13.273 -14.869 -18.070 1.00 89.62 343 CYS A C 1
ATOM 2697 O O . CYS A 1 343 ? 12.595 -15.282 -19.010 1.00 89.62 343 CYS A O 1
ATOM 2699 N N . ASP A 1 344 ? 12.870 -13.873 -17.276 1.00 94.25 344 ASP A N 1
ATOM 2700 C CA . ASP A 1 344 ? 11.555 -13.234 -17.400 1.00 94.25 344 ASP A CA 1
ATOM 2701 C C . ASP A 1 344 ? 11.345 -12.568 -18.770 1.00 94.25 344 ASP A C 1
ATOM 2703 O O . ASP A 1 344 ? 10.373 -12.844 -19.477 1.00 94.25 344 ASP A O 1
ATOM 2707 N N . ILE A 1 345 ? 12.319 -11.773 -19.228 1.00 94.19 345 ILE A N 1
ATOM 2708 C CA . ILE A 1 345 ? 12.254 -11.133 -20.550 1.00 94.19 345 ILE A CA 1
ATOM 2709 C C . ILE A 1 345 ? 12.212 -12.173 -21.678 1.00 94.19 345 ILE A C 1
ATOM 2711 O O . ILE A 1 345 ? 11.547 -11.955 -22.699 1.00 94.19 345 ILE A O 1
ATOM 2715 N N . VAL A 1 346 ? 12.889 -13.313 -21.518 1.00 91.81 346 VAL A N 1
ATOM 2716 C CA . VAL A 1 346 ? 12.810 -14.425 -22.472 1.00 91.81 346 VAL A CA 1
ATOM 2717 C C . VAL A 1 346 ? 11.410 -15.046 -22.466 1.00 91.81 346 VAL A C 1
ATOM 2719 O O . VAL A 1 346 ? 10.869 -15.263 -23.551 1.00 91.81 346 VAL A O 1
ATOM 2722 N N . MET A 1 347 ? 10.780 -15.258 -21.306 1.00 93.56 347 MET A N 1
ATOM 2723 C CA . MET A 1 347 ? 9.396 -15.756 -21.224 1.00 93.56 347 MET A CA 1
ATOM 2724 C C . MET A 1 347 ? 8.394 -14.780 -21.851 1.00 93.56 347 MET A C 1
ATOM 2726 O O . MET A 1 347 ? 7.532 -15.197 -22.634 1.00 93.56 347 MET A O 1
ATOM 2730 N N . MET A 1 348 ? 8.560 -13.475 -21.629 1.00 95.19 348 MET A N 1
ATOM 2731 C CA . MET A 1 348 ? 7.758 -12.452 -22.306 1.00 95.19 348 MET A CA 1
ATOM 2732 C C . MET A 1 348 ? 7.961 -12.501 -23.826 1.00 95.19 348 MET A C 1
ATOM 2734 O O . MET A 1 348 ? 6.999 -12.425 -24.592 1.00 95.19 348 MET A O 1
ATOM 2738 N N . THR A 1 349 ? 9.206 -12.673 -24.278 1.00 94.12 349 THR A N 1
ATOM 2739 C CA . THR A 1 349 ? 9.547 -12.676 -25.707 1.00 94.12 349 THR A CA 1
ATOM 2740 C C . THR A 1 349 ? 9.014 -13.904 -26.435 1.00 94.12 349 THR A C 1
ATOM 2742 O O . THR A 1 349 ? 8.444 -13.775 -27.519 1.00 94.12 349 THR A O 1
ATOM 2745 N N . VAL A 1 350 ? 9.209 -15.088 -25.859 1.00 91.81 350 VAL A N 1
ATOM 2746 C CA . VAL A 1 350 ? 8.942 -16.374 -26.514 1.00 91.81 350 VAL A CA 1
ATOM 2747 C C . VAL A 1 350 ? 7.490 -16.805 -26.324 1.00 91.81 350 VAL A C 1
ATOM 2749 O O . VAL A 1 350 ? 6.860 -17.269 -27.276 1.00 91.81 350 VAL A O 1
ATOM 2752 N N . CYS A 1 351 ? 6.948 -16.624 -25.119 1.00 92.44 351 CYS A N 1
ATOM 2753 C CA . CYS A 1 351 ? 5.675 -17.212 -24.709 1.00 92.44 351 CYS A CA 1
ATOM 2754 C C . CYS A 1 351 ? 4.562 -16.180 -24.480 1.00 92.44 351 CYS A C 1
ATOM 2756 O O . CYS A 1 351 ? 3.403 -16.572 -24.363 1.00 92.44 351 CYS A O 1
ATOM 2758 N N . SER A 1 352 ? 4.869 -14.874 -24.463 1.00 94.69 352 SER A N 1
ATOM 2759 C CA . SER A 1 352 ? 3.933 -13.841 -23.966 1.00 94.69 352 SER A CA 1
ATOM 2760 C C . SER A 1 352 ? 3.473 -14.150 -22.538 1.00 94.69 352 SER A C 1
ATOM 2762 O O . SER A 1 352 ? 2.283 -14.136 -22.213 1.00 94.69 352 SER A O 1
ATOM 2764 N N . ALA A 1 353 ? 4.447 -14.538 -21.718 1.00 94.69 353 ALA A N 1
ATOM 2765 C CA . ALA A 1 353 ? 4.276 -14.980 -20.345 1.00 94.69 353 ALA A CA 1
ATOM 2766 C C . ALA A 1 353 ? 5.357 -14.348 -19.455 1.00 94.69 353 ALA A C 1
ATOM 2768 O O . ALA A 1 353 ? 5.988 -13.375 -19.864 1.00 94.69 353 ALA A O 1
ATOM 2769 N N . MET A 1 354 ? 5.539 -14.862 -18.241 1.00 95.06 354 MET A N 1
ATOM 2770 C CA . MET A 1 354 ? 6.428 -14.262 -17.247 1.00 95.06 354 MET A CA 1
ATOM 2771 C C . MET A 1 354 ? 6.946 -15.299 -16.253 1.00 95.06 354 MET A C 1
ATOM 2773 O O . MET A 1 354 ? 6.266 -16.290 -15.959 1.00 95.06 354 MET A O 1
ATOM 2777 N N . GLU A 1 355 ? 8.115 -15.013 -15.696 1.00 94.69 355 GLU A N 1
ATOM 2778 C CA . GLU A 1 355 ? 8.548 -15.606 -14.435 1.00 94.69 355 GLU A CA 1
ATOM 2779 C C . GLU A 1 355 ? 7.842 -14.877 -13.284 1.00 94.69 355 GLU A C 1
ATOM 2781 O O . GLU A 1 355 ? 7.501 -13.702 -13.404 1.00 94.69 355 GLU A O 1
ATOM 2786 N N . ARG A 1 356 ? 7.568 -15.569 -12.173 1.00 95.50 356 ARG A N 1
ATOM 2787 C CA . ARG A 1 356 ? 6.732 -15.012 -11.094 1.00 95.50 356 ARG A CA 1
ATOM 2788 C C . ARG A 1 356 ? 7.471 -14.893 -9.775 1.00 95.50 356 ARG A C 1
ATOM 2790 O O . ARG A 1 356 ? 8.192 -15.805 -9.356 1.00 95.50 356 ARG A O 1
ATOM 2797 N N . SER A 1 357 ? 7.237 -13.782 -9.087 1.00 94.50 357 SER A N 1
ATOM 2798 C CA . SER A 1 357 ? 7.699 -13.560 -7.723 1.00 94.50 357 SER A CA 1
ATOM 2799 C C . SER A 1 357 ? 6.921 -14.387 -6.702 1.00 94.50 357 SER A C 1
ATOM 2801 O O . SER A 1 357 ? 5.859 -14.946 -6.988 1.00 94.50 357 SER A O 1
ATOM 2803 N N . ARG A 1 358 ? 7.423 -14.465 -5.464 1.00 91.06 358 ARG A N 1
ATOM 2804 C CA . ARG A 1 358 ? 6.678 -15.086 -4.354 1.00 91.06 358 ARG A CA 1
ATOM 2805 C C . ARG A 1 358 ? 5.311 -14.432 -4.148 1.00 91.06 358 ARG A C 1
ATOM 2807 O O . ARG A 1 358 ? 4.327 -15.148 -3.940 1.00 91.06 358 ARG A O 1
ATOM 2814 N N . GLY A 1 359 ? 5.239 -13.104 -4.215 1.00 90.44 359 GLY A N 1
ATOM 2815 C CA . GLY A 1 359 ? 3.992 -12.345 -4.161 1.00 90.44 359 GLY A CA 1
ATOM 2816 C C . GLY A 1 359 ? 3.036 -12.707 -5.298 1.00 90.44 359 GLY A C 1
ATOM 2817 O O . GLY A 1 359 ? 1.870 -13.005 -5.042 1.00 90.44 359 GLY A O 1
ATOM 2818 N N . GLU A 1 360 ? 3.533 -12.782 -6.532 1.00 95.06 360 GLU A N 1
ATOM 2819 C CA . GLU A 1 360 ? 2.727 -13.113 -7.717 1.00 95.06 360 GLU A CA 1
ATOM 2820 C C . GLU A 1 360 ? 2.237 -14.569 -7.707 1.00 95.06 360 GLU A C 1
ATOM 2822 O O . GLU A 1 360 ? 1.062 -14.831 -7.966 1.00 95.06 360 GLU A O 1
ATOM 2827 N N . TRP A 1 361 ? 3.087 -15.526 -7.312 1.00 96.31 361 TRP A N 1
ATOM 2828 C CA . TRP A 1 361 ? 2.671 -16.913 -7.069 1.00 96.31 361 TRP A CA 1
ATOM 2829 C C . TRP A 1 361 ? 1.579 -17.002 -6.001 1.00 96.31 361 TRP A C 1
ATOM 2831 O O . TRP A 1 361 ? 0.626 -17.772 -6.149 1.00 96.31 361 TRP A O 1
ATOM 2841 N N . THR A 1 362 ? 1.706 -16.210 -4.932 1.00 93.56 362 THR A N 1
ATOM 2842 C CA . THR A 1 362 ? 0.718 -16.150 -3.848 1.00 93.56 362 THR A CA 1
ATOM 2843 C C . THR A 1 362 ? -0.622 -15.611 -4.337 1.00 93.56 362 THR A C 1
ATOM 2845 O O . THR A 1 362 ? -1.653 -16.220 -4.038 1.00 93.56 362 THR A O 1
ATOM 2848 N N . ASP A 1 363 ? -0.631 -14.530 -5.122 1.00 93.12 363 ASP A N 1
ATOM 2849 C CA . ASP A 1 363 ? -1.859 -13.983 -5.711 1.00 93.12 363 ASP A CA 1
ATOM 2850 C C . ASP A 1 363 ? -2.526 -14.983 -6.668 1.00 93.12 363 ASP A C 1
ATOM 2852 O O . ASP A 1 363 ? -3.699 -15.337 -6.485 1.00 93.12 363 ASP A O 1
ATOM 2856 N N . LEU A 1 364 ? -1.763 -15.511 -7.633 1.00 96.12 364 LEU A N 1
ATOM 2857 C CA . LEU A 1 364 ? -2.246 -16.458 -8.638 1.00 96.12 364 LEU A CA 1
ATOM 2858 C C . LEU A 1 364 ? -2.874 -17.697 -7.984 1.00 96.12 364 LEU A C 1
ATOM 2860 O O . LEU A 1 364 ? -4.000 -18.083 -8.315 1.00 96.12 364 LEU A O 1
ATOM 2864 N N . LEU A 1 365 ? -2.185 -18.315 -7.022 1.00 97.19 365 LEU A N 1
ATOM 2865 C CA . LEU A 1 365 ? -2.680 -19.516 -6.348 1.00 97.19 365 LEU A CA 1
ATOM 2866 C C . LEU A 1 365 ? -3.874 -19.222 -5.432 1.00 97.19 365 LEU A C 1
ATOM 2868 O O . LEU A 1 365 ? -4.856 -19.971 -5.460 1.00 97.19 365 LEU A O 1
ATOM 2872 N N . SER A 1 366 ? -3.856 -18.107 -4.696 1.00 92.62 366 SER A N 1
ATOM 2873 C CA . SER A 1 366 ? -4.971 -17.690 -3.834 1.00 92.62 366 SER A CA 1
ATOM 2874 C C . SER A 1 366 ? -6.261 -17.482 -4.631 1.00 92.62 366 SER A C 1
ATOM 2876 O O . SER A 1 366 ? -7.317 -18.022 -4.270 1.00 92.62 366 SER A O 1
ATOM 2878 N N . ARG A 1 367 ? -6.175 -16.769 -5.763 1.00 91.69 367 ARG A N 1
ATOM 2879 C CA . ARG A 1 367 ? -7.294 -16.537 -6.693 1.00 91.69 367 ARG A CA 1
ATOM 2880 C C . ARG A 1 367 ? -7.746 -17.824 -7.382 1.00 91.69 367 ARG A C 1
ATOM 2882 O O . ARG A 1 367 ? -8.941 -18.018 -7.610 1.00 91.69 367 ARG A O 1
ATOM 2889 N N . ALA A 1 368 ? -6.821 -18.746 -7.648 1.00 94.81 368 ALA A N 1
ATOM 2890 C CA . ALA A 1 368 ? -7.141 -20.074 -8.162 1.00 94.81 368 ALA A CA 1
ATOM 2891 C C . ALA A 1 368 ? -7.762 -21.006 -7.100 1.00 94.81 368 ALA A C 1
ATOM 2893 O O . ALA A 1 368 ? -8.253 -22.082 -7.445 1.00 94.81 368 ALA A O 1
ATOM 2894 N N . GLY A 1 369 ? -7.840 -20.595 -5.829 1.00 95.69 369 GLY A N 1
ATOM 2895 C CA . GLY A 1 369 ? -8.448 -21.369 -4.744 1.00 95.69 369 GLY A CA 1
ATOM 2896 C C . GLY A 1 369 ? -7.503 -22.389 -4.115 1.00 95.69 369 GLY A C 1
ATOM 2897 O O . GLY A 1 369 ? -7.948 -23.469 -3.716 1.00 95.69 369 GLY A O 1
ATOM 2898 N N . PHE A 1 370 ? -6.222 -22.045 -4.026 1.00 97.06 370 PHE A N 1
ATOM 2899 C CA . PHE A 1 370 ? -5.190 -22.798 -3.328 1.00 97.06 370 PHE A CA 1
ATOM 2900 C C . PHE A 1 370 ? -4.639 -21.999 -2.146 1.00 97.06 370 PHE A C 1
ATOM 2902 O O . PHE A 1 370 ? -4.520 -20.780 -2.221 1.00 97.06 370 PHE A O 1
ATOM 2909 N N . ASP A 1 371 ? -4.272 -22.699 -1.076 1.00 94.69 371 ASP A N 1
ATOM 2910 C CA . ASP A 1 371 ? -3.430 -22.161 -0.014 1.00 94.69 371 ASP A CA 1
ATOM 2911 C C . ASP A 1 371 ? -2.000 -22.674 -0.218 1.00 94.69 371 ASP A C 1
ATOM 2913 O O . ASP A 1 371 ? -1.777 -23.882 -0.367 1.00 94.69 371 ASP A O 1
ATOM 2917 N N . ILE A 1 372 ? -1.026 -21.764 -0.214 1.00 95.69 372 ILE A N 1
ATOM 2918 C CA . ILE A 1 372 ? 0.390 -22.135 -0.257 1.00 95.69 372 ILE A CA 1
ATOM 2919 C C . ILE A 1 372 ? 0.784 -22.704 1.102 1.00 95.69 372 ILE A C 1
ATOM 2921 O O . ILE A 1 372 ? 0.564 -22.092 2.145 1.00 95.69 372 ILE A O 1
ATOM 2925 N N . VAL A 1 373 ? 1.389 -23.886 1.077 1.00 94.50 373 VAL A N 1
ATOM 2926 C CA . VAL A 1 373 ? 1.962 -24.532 2.253 1.00 94.50 373 VAL A CA 1
ATOM 2927 C C . VAL A 1 373 ? 3.359 -23.985 2.513 1.00 94.50 373 VAL A C 1
ATOM 2929 O O . VAL A 1 373 ? 3.662 -23.608 3.643 1.00 94.50 373 VAL A O 1
ATOM 2932 N N . ARG A 1 374 ? 4.219 -23.969 1.483 1.00 94.62 374 ARG A N 1
ATOM 2933 C CA . ARG A 1 374 ? 5.606 -23.497 1.583 1.00 94.62 374 ARG A CA 1
ATOM 2934 C C . ARG A 1 374 ? 6.229 -23.255 0.205 1.00 94.62 374 ARG A C 1
ATOM 2936 O O . ARG A 1 374 ? 5.930 -23.969 -0.748 1.00 94.62 374 ARG A O 1
ATOM 2943 N N . PHE A 1 375 ? 7.143 -22.289 0.150 1.00 93.81 375 PHE A N 1
ATOM 2944 C CA . PHE A 1 375 ? 8.115 -22.124 -0.930 1.00 93.81 375 PHE A CA 1
ATOM 2945 C C . PHE A 1 375 ? 9.424 -22.823 -0.545 1.00 93.81 375 PHE A C 1
ATOM 2947 O O . PHE A 1 375 ? 9.979 -22.546 0.522 1.00 93.81 375 PHE A O 1
ATOM 2954 N N . TRP A 1 376 ? 9.915 -23.710 -1.401 1.00 92.75 376 TRP A N 1
ATOM 2955 C CA . TRP A 1 376 ? 11.177 -24.427 -1.233 1.00 92.75 376 TRP A CA 1
ATOM 2956 C C . TRP A 1 376 ? 12.174 -23.915 -2.275 1.00 92.75 376 TRP A C 1
ATOM 2958 O O . TRP A 1 376 ? 11.830 -23.850 -3.450 1.00 92.75 376 TRP A O 1
ATOM 2968 N N . VAL A 1 377 ? 13.375 -23.522 -1.854 1.00 85.12 377 VAL A N 1
ATOM 2969 C CA . VAL A 1 377 ? 14.419 -22.967 -2.734 1.00 85.12 377 VAL A CA 1
ATOM 2970 C C . VAL A 1 377 ? 15.766 -23.543 -2.292 1.00 85.12 377 VAL A C 1
ATOM 2972 O O . VAL A 1 377 ? 16.021 -23.571 -1.088 1.00 85.12 377 VAL A O 1
ATOM 2975 N N . ASP A 1 378 ? 16.584 -24.021 -3.237 1.00 71.75 378 ASP A N 1
ATOM 2976 C CA . ASP A 1 378 ? 17.925 -24.585 -2.976 1.00 71.75 378 ASP A CA 1
ATOM 2977 C C . ASP A 1 378 ? 19.010 -23.485 -3.055 1.00 71.75 378 ASP A C 1
ATOM 2979 O O . ASP A 1 378 ? 19.715 -23.242 -2.078 1.00 71.75 378 ASP A O 1
ATOM 2983 N N . ASP A 1 379 ? 19.084 -22.747 -4.175 1.00 69.25 379 ASP A N 1
ATOM 2984 C CA . ASP A 1 379 ? 20.008 -21.612 -4.410 1.00 69.25 379 ASP A CA 1
ATOM 2985 C C . ASP A 1 379 ? 19.289 -20.407 -5.068 1.00 69.25 379 ASP A C 1
ATOM 2987 O O . ASP A 1 379 ? 18.285 -20.573 -5.762 1.00 69.25 379 ASP A O 1
ATOM 2991 N N . GLU A 1 380 ? 19.817 -19.191 -4.883 1.00 60.59 380 GLU A N 1
ATOM 2992 C CA . GLU A 1 380 ? 19.216 -17.903 -5.290 1.00 60.59 380 GLU A CA 1
ATOM 2993 C C . GLU A 1 380 ? 18.923 -17.779 -6.797 1.00 60.59 380 GLU A C 1
ATOM 2995 O O . GLU A 1 380 ? 17.987 -17.079 -7.167 1.00 60.59 380 GLU A O 1
ATOM 3000 N N . ASP A 1 381 ? 19.678 -18.458 -7.667 1.00 65.06 381 ASP A N 1
ATOM 3001 C CA . ASP A 1 381 ? 19.504 -18.404 -9.134 1.00 65.06 381 ASP A CA 1
ATOM 3002 C C . ASP A 1 381 ? 18.942 -19.712 -9.726 1.00 65.06 381 ASP A C 1
ATOM 3004 O O . ASP A 1 381 ? 18.968 -19.915 -10.942 1.00 65.06 381 ASP A O 1
ATOM 3008 N N . SER A 1 382 ? 18.482 -20.627 -8.869 1.00 72.31 382 SER A N 1
ATOM 3009 C CA . SER A 1 382 ? 17.930 -21.927 -9.264 1.00 72.31 382 SER A CA 1
ATOM 3010 C C . SER A 1 382 ? 16.400 -21.938 -9.234 1.00 72.31 382 SER A C 1
ATOM 3012 O O . SER A 1 382 ? 15.773 -21.026 -8.694 1.00 72.31 382 SER A O 1
ATOM 3014 N N . ASP A 1 383 ? 15.796 -22.973 -9.823 1.00 85.06 383 ASP A N 1
ATOM 3015 C CA . ASP A 1 383 ? 14.355 -23.199 -9.697 1.00 85.06 383 ASP A CA 1
ATOM 3016 C C . ASP A 1 383 ? 13.961 -23.388 -8.220 1.00 85.06 383 ASP A C 1
ATOM 3018 O O . ASP A 1 383 ? 14.760 -23.808 -7.378 1.00 85.06 383 ASP A O 1
ATOM 3022 N N . GLY A 1 384 ? 12.699 -23.112 -7.907 1.00 91.31 384 GLY A N 1
ATOM 3023 C CA . GLY A 1 384 ? 12.099 -23.416 -6.615 1.00 91.31 384 GLY A CA 1
ATOM 3024 C C . GLY A 1 384 ? 10.834 -24.256 -6.760 1.00 91.31 384 GLY A C 1
ATOM 3025 O O . GLY A 1 384 ? 10.271 -24.402 -7.842 1.00 91.31 384 GLY A O 1
ATOM 3026 N N . LEU A 1 385 ? 10.362 -24.809 -5.643 1.00 95.00 385 LEU A N 1
ATOM 3027 C CA . LEU A 1 385 ? 9.112 -25.564 -5.576 1.00 95.00 385 LEU A CA 1
ATOM 3028 C C . LEU A 1 385 ? 8.072 -24.808 -4.745 1.00 95.00 385 LEU A C 1
ATOM 3030 O O . LEU A 1 385 ? 8.268 -24.569 -3.550 1.00 95.00 385 LEU A O 1
ATOM 3034 N N . VAL A 1 386 ? 6.927 -24.500 -5.343 1.00 97.19 386 VAL A N 1
ATOM 3035 C CA . VAL A 1 386 ? 5.733 -24.045 -4.627 1.00 97.19 386 VAL A CA 1
ATOM 3036 C C . VAL A 1 386 ? 4.901 -25.265 -4.247 1.00 97.19 386 VAL A C 1
ATOM 3038 O O . VAL A 1 386 ? 4.359 -25.959 -5.107 1.00 97.19 386 VAL A O 1
ATOM 3041 N N . GLU A 1 387 ? 4.787 -25.535 -2.948 1.00 97.38 387 GLU A N 1
ATOM 3042 C CA . GLU A 1 387 ? 3.886 -26.556 -2.415 1.00 97.38 387 GLU A CA 1
ATOM 3043 C C . GLU A 1 387 ? 2.565 -25.901 -2.003 1.00 97.38 387 GLU A C 1
ATOM 3045 O O . GLU A 1 387 ? 2.553 -25.030 -1.132 1.00 97.38 387 GLU A O 1
ATOM 3050 N N . ALA A 1 388 ? 1.447 -26.343 -2.576 1.00 97.25 388 ALA A N 1
ATOM 3051 C CA . ALA A 1 388 ? 0.119 -25.799 -2.307 1.00 97.25 388 ALA A CA 1
ATOM 3052 C C . ALA A 1 388 ? -0.950 -26.892 -2.129 1.00 97.25 388 ALA A C 1
ATOM 3054 O O . ALA A 1 388 ? -0.798 -28.038 -2.557 1.00 97.25 388 ALA A O 1
ATOM 3055 N N . VAL A 1 389 ? -2.061 -26.535 -1.487 1.00 96.81 389 VAL A N 1
ATOM 3056 C CA . VAL A 1 389 ? -3.232 -27.402 -1.263 1.00 96.81 389 VAL A CA 1
ATOM 3057 C C . VAL A 1 389 ? -4.515 -26.654 -1.601 1.00 96.81 389 VAL A C 1
ATOM 3059 O O . VAL A 1 389 ? -4.520 -25.431 -1.677 1.00 96.81 389 VAL A O 1
ATOM 3062 N N . VAL A 1 390 ? -5.624 -27.368 -1.804 1.00 95.38 390 VAL A N 1
ATOM 3063 C CA . VAL A 1 390 ? -6.932 -26.721 -2.014 1.00 95.38 390 VAL A CA 1
ATOM 3064 C C . VAL A 1 390 ? -7.278 -25.849 -0.802 1.00 95.38 390 VAL A C 1
ATOM 3066 O O . VAL A 1 390 ? -7.105 -26.275 0.342 1.00 95.38 390 VAL A O 1
ATOM 3069 N N . ARG A 1 391 ? -7.768 -24.633 -1.056 1.00 87.75 391 ARG A N 1
ATOM 3070 C CA . ARG A 1 391 ? -8.035 -23.631 -0.021 1.00 87.75 391 ARG A CA 1
ATOM 3071 C C . ARG A 1 391 ? -8.966 -24.145 1.080 1.00 87.75 391 ARG A C 1
ATOM 3073 O O . ARG A 1 391 ? -9.942 -24.842 0.804 1.00 87.75 391 ARG A O 1
ATOM 3080 N N . GLY A 1 392 ? -8.659 -23.789 2.327 1.00 77.81 392 GLY A N 1
ATOM 3081 C CA . GLY A 1 392 ? -9.395 -24.218 3.521 1.00 77.81 392 GLY A CA 1
ATOM 3082 C C . GLY A 1 392 ? -8.973 -25.585 4.074 1.00 77.81 392 GLY A C 1
ATOM 3083 O O . GLY A 1 392 ? -9.599 -26.076 5.009 1.00 77.81 392 GLY A O 1
ATOM 3084 N N . CYS A 1 393 ? -7.919 -26.198 3.521 1.00 71.44 393 CYS A N 1
ATOM 3085 C CA . CYS A 1 393 ? -7.411 -27.506 3.957 1.00 71.44 393 CYS A CA 1
ATOM 3086 C C . CYS A 1 393 ? -6.180 -27.437 4.872 1.00 71.44 393 CYS A C 1
ATOM 3088 O O . CYS A 1 393 ? -5.704 -28.481 5.320 1.00 71.44 393 CYS A O 1
ATOM 3090 N N . LEU A 1 394 ? -5.646 -26.244 5.150 1.00 67.06 394 LEU A N 1
ATOM 3091 C CA . LEU A 1 394 ? -4.593 -26.072 6.149 1.00 67.06 394 LEU A CA 1
ATOM 3092 C C . LEU A 1 394 ? -5.202 -26.225 7.552 1.00 67.06 394 LEU A C 1
ATOM 3094 O O . LEU A 1 394 ? -6.025 -25.412 7.970 1.00 67.06 394 LEU A O 1
ATOM 3098 N N . SER A 1 395 ? -4.813 -27.266 8.296 1.00 46.28 395 SER A N 1
ATOM 3099 C CA . SER A 1 395 ? -5.163 -27.363 9.716 1.00 46.28 395 SER A CA 1
ATOM 3100 C C . SER A 1 395 ? -4.495 -26.218 10.486 1.00 46.28 395 SER A C 1
ATOM 3102 O O . SER A 1 395 ? -3.370 -25.831 10.174 1.00 46.28 395 SER A O 1
ATOM 3104 N N . GLN A 1 396 ? -5.159 -25.694 11.525 1.00 37.28 396 GLN A N 1
ATOM 3105 C CA . GLN A 1 396 ? -4.689 -24.598 12.402 1.00 37.28 396 GLN A CA 1
ATOM 3106 C C . GLN A 1 396 ? -3.375 -24.886 13.176 1.00 37.28 396 GLN A C 1
ATOM 3108 O O . GLN A 1 396 ? -3.039 -24.183 14.122 1.00 37.28 396 GLN A O 1
ATOM 3113 N N . THR A 1 397 ? -2.623 -25.912 12.786 1.00 32.34 397 THR A N 1
ATOM 3114 C CA . THR A 1 397 ? -1.379 -26.389 13.402 1.00 32.34 397 THR A CA 1
ATOM 3115 C C . THR A 1 397 ? -0.120 -26.070 12.594 1.00 32.34 397 THR A C 1
ATOM 3117 O O . THR A 1 397 ? 0.945 -26.584 12.923 1.00 32.34 397 THR A O 1
ATOM 3120 N N . VAL A 1 398 ? -0.190 -25.219 11.564 1.00 33.12 398 VAL A N 1
ATOM 3121 C CA . VAL A 1 398 ? 1.036 -24.704 10.934 1.00 33.12 398 VAL A CA 1
ATOM 3122 C C . VAL A 1 398 ? 1.590 -23.577 11.798 1.00 33.12 398 VAL A C 1
ATOM 3124 O O . VAL A 1 398 ? 1.051 -22.471 11.848 1.00 33.12 398 VAL A O 1
ATOM 3127 N N . ASP A 1 399 ? 2.653 -23.914 12.517 1.00 30.77 399 ASP A N 1
ATOM 3128 C CA . ASP A 1 399 ? 3.453 -23.013 13.327 1.00 30.77 399 ASP A CA 1
ATOM 3129 C C . ASP A 1 399 ? 3.939 -21.821 12.483 1.00 30.77 399 ASP A C 1
ATOM 3131 O O . ASP A 1 399 ? 4.761 -21.959 11.576 1.00 30.77 399 ASP A O 1
ATOM 3135 N N . ARG A 1 400 ? 3.397 -20.632 12.773 1.00 33.34 400 ARG A N 1
ATOM 3136 C CA . ARG A 1 400 ? 3.769 -19.367 12.118 1.00 33.34 400 ARG A CA 1
ATOM 3137 C C . ARG A 1 400 ? 5.199 -18.921 12.465 1.00 33.34 400 ARG A C 1
ATOM 3139 O O . ARG A 1 400 ? 5.637 -17.896 11.951 1.00 33.34 400 ARG A O 1
ATOM 3146 N N . SER A 1 401 ? 5.924 -19.670 13.301 1.00 31.39 401 SER A N 1
ATOM 3147 C CA . SER A 1 401 ? 7.320 -19.406 13.660 1.00 31.39 401 SER A CA 1
ATOM 3148 C C . SER A 1 401 ? 8.333 -19.715 12.545 1.00 31.39 401 SER A C 1
ATOM 3150 O O . SER A 1 401 ? 9.440 -19.196 12.592 1.00 31.39 401 SER A O 1
ATOM 3152 N N . GLN A 1 402 ? 7.979 -20.490 11.509 1.00 32.12 402 GLN A N 1
ATOM 3153 C CA . GLN A 1 402 ? 8.934 -20.889 10.456 1.00 32.12 402 GLN A CA 1
ATOM 3154 C C . GLN A 1 402 ? 8.984 -19.964 9.226 1.00 32.12 402 GLN A C 1
ATOM 3156 O O . GLN A 1 402 ? 9.630 -20.293 8.233 1.00 32.12 402 GLN A O 1
ATOM 3161 N N . ILE A 1 403 ? 8.345 -18.790 9.278 1.00 36.72 403 ILE A N 1
ATOM 3162 C CA . ILE A 1 403 ? 8.467 -17.763 8.223 1.00 36.72 403 ILE A CA 1
ATOM 3163 C C . ILE A 1 403 ? 9.811 -16.997 8.333 1.00 36.72 403 ILE A C 1
ATOM 3165 O O . ILE A 1 403 ? 10.158 -16.243 7.430 1.00 36.72 403 ILE A O 1
ATOM 3169 N N . SER A 1 404 ? 10.619 -17.225 9.380 1.00 32.84 404 SER A N 1
ATOM 3170 C CA . SER A 1 404 ? 11.876 -16.491 9.619 1.00 32.84 404 SER A CA 1
ATOM 3171 C C . SER A 1 404 ? 13.192 -17.253 9.403 1.00 32.84 404 SER A C 1
ATOM 3173 O O . SER A 1 404 ? 14.248 -16.635 9.518 1.00 32.84 404 SER A O 1
ATOM 3175 N N . ASP A 1 405 ? 13.197 -18.544 9.067 1.00 30.62 405 ASP A N 1
ATOM 3176 C CA . ASP A 1 405 ? 14.459 -19.299 8.980 1.00 30.62 405 ASP A CA 1
ATOM 3177 C C . ASP A 1 405 ? 14.991 -19.410 7.550 1.00 30.62 405 ASP A C 1
ATOM 3179 O O . ASP A 1 405 ? 14.778 -20.402 6.858 1.00 30.62 405 ASP A O 1
ATOM 3183 N N . LEU A 1 406 ? 15.686 -18.346 7.137 1.00 30.97 406 LEU A N 1
ATOM 3184 C CA . LEU A 1 406 ? 16.918 -18.345 6.328 1.00 30.97 406 LEU A CA 1
ATOM 3185 C C . LEU A 1 406 ? 17.546 -16.935 6.415 1.00 30.97 406 LEU A C 1
ATOM 3187 O O . LEU A 1 406 ? 17.753 -16.243 5.426 1.00 30.97 406 LEU A O 1
ATOM 3191 N N . GLY A 1 407 ? 17.801 -16.477 7.643 1.00 29.39 407 GLY A N 1
ATOM 3192 C CA . GLY A 1 407 ? 18.544 -15.238 7.928 1.00 29.39 407 GLY A CA 1
ATOM 3193 C C . GLY A 1 407 ? 19.478 -15.342 9.140 1.00 29.39 407 GLY A C 1
ATOM 3194 O O . GLY A 1 407 ? 20.172 -14.388 9.478 1.00 29.39 407 GLY A O 1
ATOM 3195 N N . SER A 1 408 ? 19.520 -16.499 9.800 1.00 27.20 408 SER A N 1
ATOM 3196 C CA . SER A 1 408 ? 20.082 -16.678 11.143 1.00 27.20 408 SER A CA 1
ATOM 3197 C C . SER A 1 408 ? 21.545 -17.149 11.193 1.00 27.20 408 SER A C 1
ATOM 3199 O O . SER A 1 408 ? 22.060 -17.344 12.285 1.00 27.20 408 SER A O 1
ATOM 3201 N N . ASN A 1 409 ? 22.264 -17.241 10.065 1.00 26.72 409 ASN A N 1
ATOM 3202 C CA . ASN A 1 409 ? 23.676 -17.674 10.049 1.00 26.72 409 ASN A CA 1
ATOM 3203 C C . ASN A 1 409 ? 24.710 -16.586 9.697 1.00 26.72 409 ASN A C 1
ATOM 3205 O O . ASN A 1 409 ? 25.814 -16.923 9.286 1.00 26.72 409 ASN A O 1
ATOM 3209 N N . TYR A 1 410 ? 24.410 -15.296 9.893 1.00 28.59 410 TYR A N 1
ATOM 3210 C CA . TYR A 1 410 ? 25.423 -14.226 9.785 1.00 28.59 410 TYR A CA 1
ATOM 3211 C C . TYR A 1 410 ? 25.214 -13.061 10.774 1.00 28.59 410 TYR A C 1
ATOM 3213 O O . TYR A 1 410 ? 25.429 -11.900 10.435 1.00 28.59 410 TYR A O 1
ATOM 3221 N N . ILE A 1 411 ? 24.834 -13.352 12.025 1.00 27.14 411 ILE A N 1
ATOM 3222 C CA . ILE A 1 411 ? 24.919 -12.379 13.133 1.00 27.14 411 ILE A CA 1
ATOM 3223 C C . ILE A 1 411 ? 25.589 -13.034 14.347 1.00 27.14 411 ILE A C 1
ATOM 3225 O O . ILE A 1 411 ? 25.036 -13.094 15.434 1.00 27.14 411 ILE A O 1
ATOM 3229 N N . GLU A 1 412 ? 26.811 -13.524 14.174 1.00 25.66 412 GLU A N 1
ATOM 3230 C CA . GLU A 1 412 ? 27.722 -13.741 15.297 1.00 25.66 412 GLU A CA 1
ATOM 3231 C C . GLU A 1 412 ? 29.107 -13.258 14.881 1.00 25.66 412 GLU A C 1
ATOM 3233 O O . GLU A 1 412 ? 29.805 -13.923 14.121 1.00 25.66 412 GLU A O 1
ATOM 3238 N N . ASN A 1 413 ? 29.439 -12.044 15.332 1.00 26.47 413 ASN A N 1
ATOM 3239 C CA . ASN A 1 413 ? 30.774 -11.507 15.633 1.00 26.47 413 ASN A CA 1
ATOM 3240 C C . ASN A 1 413 ? 30.887 -10.030 15.245 1.00 26.47 413 ASN A C 1
ATOM 3242 O O . ASN A 1 413 ? 31.503 -9.686 14.242 1.00 26.47 413 ASN A O 1
ATOM 3246 N N . MET A 1 414 ? 30.386 -9.144 16.108 1.00 22.86 414 MET A N 1
ATOM 3247 C CA . MET A 1 414 ? 31.097 -7.897 16.402 1.00 22.86 414 MET A CA 1
ATOM 3248 C C . MET A 1 414 ? 30.811 -7.471 17.854 1.00 22.86 414 MET A C 1
ATOM 3250 O O . MET A 1 414 ? 29.645 -7.389 18.242 1.00 22.86 414 MET A O 1
ATOM 3254 N N . PRO A 1 415 ? 31.849 -7.258 18.685 1.00 25.80 415 PRO A N 1
ATOM 3255 C CA . PRO A 1 415 ? 31.692 -7.005 20.110 1.00 25.80 415 PRO A CA 1
ATOM 3256 C C . PRO A 1 415 ? 31.257 -5.565 20.401 1.00 25.80 415 PRO A C 1
ATOM 3258 O O . PRO A 1 415 ? 31.761 -4.602 19.824 1.00 25.80 415 PRO A O 1
ATOM 3261 N N . CYS A 1 416 ? 30.364 -5.445 21.382 1.00 20.69 416 CYS A N 1
ATOM 3262 C CA . CYS A 1 416 ? 30.071 -4.225 22.118 1.00 20.69 416 CYS A CA 1
ATOM 3263 C C . CYS A 1 416 ? 31.353 -3.592 22.679 1.00 20.69 416 CYS A C 1
ATOM 3265 O O . CYS A 1 416 ? 32.077 -4.251 23.422 1.00 20.69 416 CYS A O 1
ATOM 3267 N N . TYR A 1 417 ? 31.560 -2.295 22.449 1.00 23.09 417 TYR A N 1
ATOM 3268 C CA . TYR A 1 417 ? 32.329 -1.457 23.369 1.00 23.09 417 TYR A CA 1
ATOM 3269 C C . TYR A 1 417 ? 31.608 -0.128 23.598 1.00 23.09 417 TYR A C 1
ATOM 3271 O O . TYR A 1 417 ? 31.551 0.749 22.741 1.00 23.09 417 TYR A O 1
ATOM 3279 N N . VAL A 1 418 ? 31.042 -0.025 24.799 1.00 23.72 418 VAL A N 1
ATOM 3280 C CA . VAL A 1 418 ? 30.597 1.209 25.443 1.00 23.72 418 VAL A CA 1
ATOM 3281 C C . VAL A 1 418 ? 31.826 1.858 26.082 1.00 23.72 418 VAL A C 1
ATOM 3283 O O . VAL A 1 418 ? 32.553 1.193 26.817 1.00 23.72 418 VAL A O 1
ATOM 3286 N N . GLY A 1 419 ? 32.036 3.152 25.836 1.00 22.41 419 GLY A N 1
ATOM 3287 C CA . GLY A 1 419 ? 33.080 3.948 26.481 1.00 22.41 419 GLY A CA 1
ATOM 3288 C C . GLY A 1 419 ? 32.762 5.446 26.465 1.00 22.41 419 GLY A C 1
ATOM 3289 O O . GLY A 1 419 ? 33.131 6.148 25.534 1.00 22.41 419 GLY A O 1
ATOM 3290 N N . TYR A 1 420 ? 32.075 5.918 27.510 1.00 19.86 420 TYR A N 1
ATOM 3291 C CA . TYR A 1 420 ? 32.149 7.298 28.036 1.00 19.86 420 TYR A CA 1
ATOM 3292 C C . TYR A 1 420 ? 33.608 7.565 28.510 1.00 19.86 420 TYR A C 1
ATOM 3294 O O . TYR A 1 420 ? 34.252 6.605 28.926 1.00 19.86 420 TYR A O 1
ATOM 3302 N N . VAL A 1 421 ? 34.264 8.741 28.513 1.00 21.67 421 VAL A N 1
ATOM 3303 C CA . VAL A 1 421 ? 33.993 10.169 28.860 1.00 21.67 421 VAL A CA 1
ATOM 3304 C C . VAL A 1 421 ? 35.232 11.021 28.354 1.00 21.67 421 VAL A C 1
ATOM 3306 O O . VAL A 1 421 ? 36.145 10.384 27.829 1.00 21.67 421 VAL A O 1
ATOM 3309 N N . PRO A 1 422 ? 35.515 12.317 28.701 1.00 29.50 422 PRO A N 1
ATOM 3310 C CA . PRO A 1 422 ? 34.835 13.640 28.601 1.00 29.50 422 PRO A CA 1
ATOM 3311 C C . PRO A 1 422 ? 35.655 14.768 27.865 1.00 29.50 422 PRO A C 1
ATOM 3313 O O . PRO A 1 422 ? 36.851 14.629 27.655 1.00 29.50 422 PRO A O 1
ATOM 3316 N N . TYR A 1 423 ? 34.995 15.917 27.598 1.00 21.86 423 TYR A N 1
ATOM 3317 C CA . TYR A 1 423 ? 35.453 17.343 27.546 1.00 21.86 423 TYR A CA 1
ATOM 3318 C C . TYR A 1 423 ? 36.804 17.770 26.907 1.00 21.86 423 TYR A C 1
ATOM 3320 O O . TYR A 1 423 ? 37.858 17.326 27.340 1.00 21.86 423 TYR A O 1
ATOM 3328 N N . TYR A 1 424 ? 36.781 18.784 26.017 1.00 23.03 424 TYR A N 1
ATOM 3329 C CA . TYR A 1 424 ? 37.224 20.179 26.290 1.00 23.03 424 TYR A CA 1
ATOM 3330 C C . TYR A 1 424 ? 37.097 21.105 25.055 1.00 23.03 424 TYR A C 1
ATOM 3332 O O . TYR A 1 424 ? 37.421 20.713 23.935 1.00 23.03 424 TYR A O 1
ATOM 3340 N N . ASP A 1 425 ? 36.648 22.339 25.308 1.00 23.11 425 ASP A N 1
ATOM 3341 C CA . ASP A 1 425 ? 36.645 23.514 24.422 1.00 23.11 425 ASP A CA 1
ATOM 3342 C C . ASP A 1 425 ? 38.053 23.937 23.972 1.00 23.11 425 ASP A C 1
ATOM 3344 O O . ASP A 1 425 ? 38.944 23.987 24.818 1.00 23.11 425 ASP A O 1
ATOM 3348 N N . VAL A 1 426 ? 38.213 24.382 22.713 1.00 24.06 426 VAL A N 1
ATOM 3349 C CA . VAL A 1 426 ? 39.091 25.517 22.347 1.00 24.06 426 VAL A CA 1
ATOM 3350 C C . VAL A 1 426 ? 38.522 26.262 21.125 1.00 24.06 426 VAL A C 1
ATOM 3352 O O . VAL A 1 426 ? 38.147 25.673 20.114 1.00 24.06 426 VAL A O 1
ATOM 3355 N N . GLU A 1 427 ? 38.480 27.579 21.278 1.00 22.84 427 GLU A N 1
ATOM 3356 C CA . GLU A 1 427 ? 38.039 28.657 20.392 1.00 22.84 427 GLU A CA 1
ATOM 3357 C C . GLU A 1 427 ? 39.065 29.047 19.290 1.00 22.84 427 GLU A C 1
ATOM 3359 O O . GLU A 1 427 ? 40.266 28.951 19.525 1.00 22.84 427 GLU A O 1
ATOM 3364 N N . VAL A 1 428 ? 38.557 29.643 18.186 1.00 25.14 428 VAL A N 1
ATOM 3365 C CA . VAL A 1 428 ? 39.157 30.755 17.376 1.00 25.14 428 VAL A CA 1
ATOM 3366 C C . VAL A 1 428 ? 40.348 30.344 16.448 1.00 25.14 428 VAL A C 1
ATOM 3368 O O . VAL A 1 428 ? 41.169 29.522 16.812 1.00 25.14 428 VAL A O 1
ATOM 3371 N N . GLU A 1 429 ? 40.517 30.747 15.172 1.00 23.75 429 GLU A N 1
ATOM 3372 C CA . GLU A 1 429 ? 40.379 32.055 14.512 1.00 23.75 429 GLU A CA 1
ATOM 3373 C C . GLU A 1 429 ? 40.381 31.944 12.960 1.00 23.75 429 GLU A C 1
ATOM 3375 O O . GLU A 1 429 ? 40.864 30.972 12.376 1.00 23.75 429 GLU A O 1
ATOM 3380 N N . ARG A 1 430 ? 39.881 32.990 12.282 1.00 28.59 430 ARG A N 1
ATOM 3381 C CA . ARG A 1 430 ? 39.943 33.222 10.821 1.00 28.59 430 ARG A CA 1
ATOM 3382 C C . ARG A 1 430 ? 41.314 33.749 10.372 1.00 28.59 430 ARG A C 1
ATOM 3384 O O . ARG A 1 430 ? 41.801 34.695 10.977 1.00 28.59 430 ARG A O 1
ATOM 3391 N N . VAL A 1 431 ? 41.788 33.337 9.187 1.00 24.06 431 VAL A N 1
ATOM 3392 C CA . VAL A 1 431 ? 42.661 34.165 8.320 1.00 24.06 431 VAL A CA 1
ATOM 3393 C C . VAL A 1 431 ? 42.309 33.978 6.835 1.00 24.06 431 VAL A C 1
ATOM 3395 O O . VAL A 1 431 ? 42.225 32.865 6.326 1.00 24.06 431 VAL A O 1
ATOM 3398 N N . SER A 1 432 ? 42.123 35.104 6.148 1.00 25.03 432 SER A N 1
ATOM 3399 C CA . SER A 1 432 ? 41.977 35.299 4.698 1.00 25.03 432 SER A CA 1
ATOM 3400 C C . SER A 1 432 ? 43.298 35.760 4.071 1.00 25.03 432 SER A C 1
ATOM 3402 O O . SER A 1 432 ? 43.881 36.650 4.675 1.00 25.03 432 SER A O 1
ATOM 3404 N N . VAL A 1 433 ? 43.684 35.327 2.855 1.00 25.73 433 VAL A N 1
ATOM 3405 C CA . VAL A 1 433 ? 44.376 36.169 1.835 1.00 25.73 433 VAL A CA 1
ATOM 3406 C C . VAL A 1 433 ? 44.160 35.602 0.412 1.00 25.73 433 VAL A C 1
ATOM 3408 O O . VAL A 1 433 ? 44.072 34.400 0.196 1.00 25.73 433 VAL A O 1
ATOM 3411 N N . SER A 1 434 ? 44.061 36.540 -0.528 1.00 23.73 434 SER A N 1
ATOM 3412 C CA . SER A 1 434 ? 43.708 36.557 -1.952 1.00 23.73 434 SER A CA 1
ATOM 3413 C C . SER A 1 434 ? 44.851 36.396 -2.989 1.00 23.73 434 SER A C 1
ATOM 3415 O O . SER A 1 434 ? 46.005 36.661 -2.672 1.00 23.73 434 SER A O 1
ATOM 3417 N N . ASN A 1 435 ? 44.433 36.218 -4.261 1.00 25.52 435 ASN A N 1
ATOM 3418 C CA . ASN A 1 435 ? 44.963 36.749 -5.549 1.00 25.52 435 ASN A CA 1
AT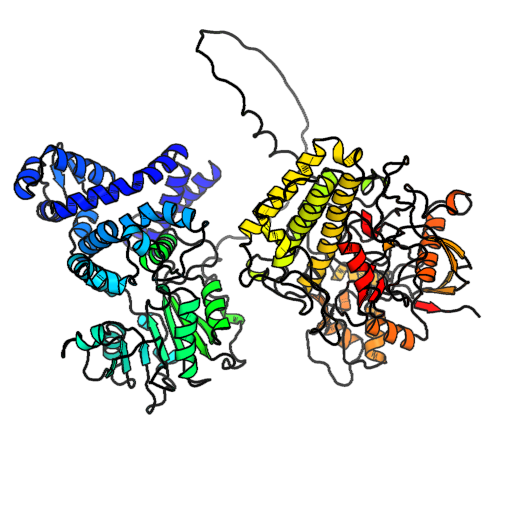OM 3419 C C . ASN A 1 435 ? 45.744 35.850 -6.557 1.00 25.52 435 ASN A C 1
ATOM 3421 O O . ASN A 1 435 ? 46.808 35.312 -6.280 1.00 25.52 435 ASN A O 1
ATOM 3425 N N . HIS A 1 436 ? 45.175 35.814 -7.779 1.00 27.22 436 HIS A N 1
ATOM 3426 C CA . HIS A 1 436 ? 45.652 35.446 -9.143 1.00 27.22 436 HIS A CA 1
ATOM 3427 C C . HIS A 1 436 ? 46.716 36.447 -9.713 1.00 27.22 436 HIS A C 1
ATOM 3429 O O . HIS A 1 436 ? 47.005 37.370 -8.948 1.00 27.22 436 HIS A O 1
ATOM 3435 N N . PRO A 1 437 ? 47.261 36.421 -10.986 1.00 45.25 437 PRO A N 1
ATOM 3436 C CA . PRO A 1 437 ? 46.726 35.885 -12.281 1.00 45.25 437 PRO A CA 1
ATOM 3437 C C . PRO A 1 437 ? 47.725 35.447 -13.423 1.00 45.25 437 PRO A C 1
ATOM 3439 O O . PRO A 1 437 ? 48.935 35.425 -13.230 1.00 45.25 437 PRO A O 1
ATOM 3442 N N . HIS A 1 438 ? 47.149 35.178 -14.625 1.00 28.27 438 HIS A N 1
ATOM 3443 C CA . HIS A 1 438 ? 47.637 35.231 -16.045 1.00 28.27 438 HIS A CA 1
ATOM 3444 C C . HIS A 1 438 ? 47.594 33.885 -16.826 1.00 28.27 438 HIS A C 1
ATOM 3446 O O . HIS A 1 438 ? 48.280 32.949 -16.442 1.00 28.27 438 HIS A O 1
ATOM 3452 N N . ALA A 1 439 ? 46.675 33.650 -17.794 1.00 24.80 439 ALA A N 1
ATOM 3453 C CA . ALA A 1 439 ? 46.467 34.183 -19.179 1.00 24.80 439 ALA A CA 1
ATOM 3454 C C . ALA A 1 439 ? 47.213 33.319 -20.242 1.00 24.80 439 ALA A C 1
ATOM 3456 O O . ALA A 1 439 ? 48.348 32.952 -19.988 1.00 24.80 439 ALA A O 1
ATOM 3457 N N . SER A 1 440 ? 46.748 32.936 -21.448 1.00 23.17 440 SER A N 1
ATOM 3458 C CA . SER A 1 440 ? 45.584 33.204 -22.338 1.00 23.17 440 SER A CA 1
ATOM 3459 C C . SER A 1 440 ? 45.717 32.261 -23.581 1.00 23.17 440 SER A C 1
ATOM 3461 O O . SER A 1 440 ? 46.833 31.824 -23.846 1.00 23.17 440 SER A O 1
ATOM 3463 N N . ILE A 1 441 ? 44.667 31.870 -24.339 1.00 24.28 441 ILE A N 1
ATOM 3464 C CA . ILE A 1 441 ? 44.287 32.365 -25.702 1.00 24.28 441 ILE A CA 1
ATOM 3465 C C . ILE A 1 441 ? 43.037 31.579 -26.240 1.00 24.28 441 ILE A C 1
ATOM 3467 O O . ILE A 1 441 ? 42.947 30.369 -26.059 1.00 24.28 441 ILE A O 1
ATOM 3471 N N . PHE A 1 442 ? 42.100 32.302 -26.886 1.00 20.78 442 PHE A N 1
ATOM 3472 C CA . PHE A 1 442 ? 40.742 31.997 -27.451 1.00 20.78 442 PHE A CA 1
ATOM 3473 C C . PHE A 1 442 ? 40.751 31.693 -28.993 1.00 20.78 442 PHE A C 1
ATOM 3475 O O . PHE A 1 442 ? 41.847 31.800 -29.545 1.00 20.78 442 PHE A O 1
ATOM 3482 N N . PRO A 1 443 ? 39.628 31.510 -29.775 1.00 28.66 443 PRO A N 1
ATOM 3483 C CA . PRO A 1 443 ? 38.186 31.223 -29.507 1.00 28.66 443 PRO A CA 1
ATOM 3484 C C . PRO A 1 443 ? 37.492 30.140 -30.431 1.00 28.66 443 PRO A C 1
ATOM 3486 O O . PRO A 1 443 ? 38.110 29.626 -31.362 1.00 28.66 443 PRO A O 1
ATOM 3489 N N . PRO A 1 444 ? 36.178 29.844 -30.219 1.00 27.11 444 PRO A N 1
ATOM 3490 C CA . PRO A 1 444 ? 35.291 28.945 -31.003 1.00 27.11 444 PRO A CA 1
ATOM 3491 C C . PRO A 1 444 ? 34.230 29.688 -31.871 1.00 27.11 444 PRO A C 1
ATOM 3493 O O . PRO A 1 444 ? 34.157 30.917 -31.807 1.00 27.11 444 PRO A O 1
ATOM 3496 N N . PRO A 1 445 ? 33.307 28.979 -32.570 1.00 21.80 445 PRO A N 1
ATOM 3497 C CA . PRO A 1 445 ? 31.966 29.498 -32.858 1.00 21.80 445 PRO A CA 1
ATOM 3498 C C . PRO A 1 445 ? 30.828 28.658 -32.228 1.00 21.80 445 PRO A C 1
ATOM 3500 O O . PRO A 1 445 ? 30.560 27.533 -32.628 1.00 21.80 445 PRO A O 1
ATOM 3503 N N . ILE A 1 446 ? 30.174 29.269 -31.233 1.00 22.33 446 ILE A N 1
ATOM 3504 C CA . ILE A 1 446 ? 28.717 29.480 -31.081 1.00 22.33 446 ILE A CA 1
ATOM 3505 C C . ILE A 1 446 ? 27.780 28.281 -31.348 1.00 22.33 446 ILE A C 1
ATOM 3507 O O . ILE A 1 446 ? 27.409 28.035 -32.487 1.00 22.33 446 ILE A O 1
ATOM 3511 N N . PHE A 1 447 ? 27.276 27.669 -30.268 1.00 22.31 447 PHE A N 1
ATOM 3512 C CA . PHE A 1 447 ? 25.841 27.569 -29.933 1.00 22.31 447 PHE A CA 1
ATOM 3513 C C . PHE A 1 447 ? 25.719 27.346 -28.410 1.00 22.31 447 PHE A C 1
ATOM 3515 O O . PHE A 1 447 ? 26.342 26.445 -27.857 1.00 22.31 447 PHE A O 1
ATOM 3522 N N . LEU A 1 448 ? 24.977 28.217 -27.721 1.00 22.39 448 LEU A N 1
ATOM 3523 C CA . LEU A 1 448 ? 24.783 28.237 -26.265 1.00 22.39 448 LEU A CA 1
ATOM 3524 C C . LEU A 1 448 ? 23.316 28.584 -25.970 1.00 22.39 448 LEU A C 1
ATOM 3526 O O . LEU A 1 448 ? 22.666 29.205 -26.812 1.00 22.39 448 LEU A O 1
ATOM 3530 N N . ILE A 1 449 ? 22.906 28.262 -24.733 1.00 24.23 449 ILE A N 1
ATOM 3531 C CA . ILE A 1 449 ? 21.621 28.446 -24.017 1.00 24.23 449 ILE A CA 1
ATOM 3532 C C . ILE A 1 449 ? 20.853 27.104 -23.961 1.00 24.23 449 ILE A C 1
ATOM 3534 O O . ILE A 1 449 ? 20.431 26.612 -24.995 1.00 24.23 449 ILE A O 1
ATOM 3538 N N . HIS A 1 450 ? 20.632 26.417 -22.831 1.00 22.94 450 HIS A N 1
ATOM 3539 C CA . HIS A 1 450 ? 20.761 26.718 -21.396 1.00 22.94 450 HIS A CA 1
ATOM 3540 C C . HIS A 1 450 ? 20.692 25.376 -20.625 1.00 22.94 450 HIS A C 1
ATOM 3542 O O . HIS A 1 450 ? 19.713 24.675 -20.823 1.00 22.94 450 HIS A O 1
ATOM 3548 N N . TRP A 1 451 ? 21.660 25.023 -19.766 1.00 24.16 451 TRP A N 1
ATOM 3549 C CA . TRP A 1 451 ? 21.490 24.079 -18.634 1.00 24.16 451 TRP A CA 1
ATOM 3550 C C . TRP A 1 451 ? 22.639 24.289 -17.634 1.00 24.16 451 TRP A C 1
ATOM 3552 O O . TRP A 1 451 ? 23.645 23.588 -17.640 1.00 24.16 451 TRP A O 1
ATOM 3562 N N . GLN A 1 452 ? 22.506 25.310 -16.790 1.00 25.89 452 GLN A N 1
ATOM 3563 C CA . GLN A 1 452 ? 23.274 25.467 -15.553 1.00 25.89 452 GLN A CA 1
ATOM 3564 C C . GLN A 1 452 ? 22.301 25.957 -14.479 1.00 25.89 452 GLN A C 1
ATOM 3566 O O . GLN A 1 452 ? 22.156 27.156 -14.275 1.00 25.89 452 GLN A O 1
ATOM 3571 N N . GLN A 1 453 ? 21.578 25.022 -13.854 1.00 26.78 453 GLN A N 1
ATOM 3572 C CA . GLN A 1 453 ? 20.833 25.241 -12.606 1.00 26.78 453 GLN A CA 1
ATOM 3573 C C . GLN A 1 453 ? 20.265 23.911 -12.081 1.00 26.78 453 GLN A C 1
ATOM 3575 O O . GLN A 1 453 ? 19.059 23.729 -12.045 1.00 26.78 453 GLN A O 1
ATOM 3580 N N . LEU A 1 454 ? 21.111 22.945 -11.705 1.00 27.83 454 LEU A N 1
ATOM 3581 C CA . LEU A 1 454 ? 20.629 21.725 -11.026 1.00 27.83 454 LEU A CA 1
ATOM 3582 C C . LEU A 1 454 ? 21.572 21.158 -9.945 1.00 27.83 454 LEU A C 1
ATOM 3584 O O . LEU A 1 454 ? 21.326 20.066 -9.458 1.00 27.83 454 LEU A O 1
ATOM 3588 N N . ASP A 1 455 ? 22.577 21.918 -9.490 1.00 26.47 455 ASP A N 1
ATOM 3589 C CA . ASP A 1 455 ? 23.512 21.482 -8.427 1.00 26.47 455 ASP A CA 1
ATOM 3590 C C . ASP A 1 455 ? 23.486 22.362 -7.156 1.00 26.47 455 ASP A C 1
ATOM 3592 O O . ASP A 1 455 ? 24.402 22.334 -6.339 1.00 26.47 455 ASP A O 1
ATOM 3596 N N . LEU A 1 456 ? 22.413 23.136 -6.941 1.00 24.58 456 LEU A N 1
ATOM 3597 C CA . LEU A 1 456 ? 22.229 23.971 -5.736 1.00 24.58 456 LEU A CA 1
ATOM 3598 C C . LEU A 1 456 ? 20.963 23.641 -4.919 1.00 24.58 456 LEU A C 1
ATOM 3600 O O . LEU A 1 456 ? 20.514 24.459 -4.124 1.00 24.58 456 LEU A O 1
ATOM 3604 N N . LEU A 1 457 ? 20.401 22.435 -5.062 1.00 28.97 457 LEU A N 1
ATOM 3605 C CA . LEU A 1 457 ? 19.202 21.992 -4.322 1.00 28.97 457 LEU A CA 1
ATOM 3606 C C . LEU A 1 457 ? 19.369 20.628 -3.624 1.00 28.97 457 LEU A C 1
ATOM 3608 O O . LEU A 1 457 ? 18.422 19.857 -3.525 1.00 28.97 457 LEU A O 1
ATOM 3612 N N . HIS A 1 458 ? 20.568 20.311 -3.123 1.00 29.61 458 HIS A N 1
ATOM 3613 C CA . HIS A 1 458 ? 20.775 19.113 -2.285 1.00 29.61 458 HIS A CA 1
ATOM 3614 C C . HIS A 1 458 ? 21.466 19.370 -0.937 1.00 29.61 458 HIS A C 1
ATOM 3616 O O . HIS A 1 458 ? 21.796 18.429 -0.221 1.00 29.61 458 HIS A O 1
ATOM 3622 N N . GLN A 1 459 ? 21.652 20.636 -0.547 1.00 27.78 459 GLN A N 1
ATOM 3623 C CA . GLN A 1 459 ? 22.180 21.009 0.771 1.00 27.78 459 GLN A CA 1
ATOM 3624 C C . GLN A 1 459 ? 21.502 22.275 1.313 1.00 27.78 459 GLN A C 1
ATOM 3626 O O . GLN A 1 459 ? 22.143 23.308 1.462 1.00 27.78 459 GLN A O 1
ATOM 3631 N N . ALA A 1 460 ? 20.201 22.203 1.600 1.00 26.55 460 ALA A N 1
ATOM 3632 C CA . ALA A 1 460 ? 19.526 23.114 2.530 1.00 26.55 460 ALA A CA 1
ATOM 3633 C C . ALA A 1 460 ? 18.111 22.601 2.846 1.00 26.55 460 ALA A C 1
ATOM 3635 O O . ALA A 1 460 ? 17.188 22.940 2.122 1.00 26.55 460 ALA A O 1
ATOM 3636 N N . THR A 1 461 ? 17.983 21.777 3.894 1.00 29.66 461 THR A N 1
ATOM 3637 C CA . THR A 1 461 ? 16.895 21.757 4.906 1.00 29.66 461 THR A CA 1
ATOM 3638 C C . THR A 1 461 ? 17.041 20.499 5.765 1.00 29.66 461 THR A C 1
ATOM 3640 O O . THR A 1 461 ? 16.244 19.571 5.714 1.00 29.66 461 THR A O 1
ATOM 3643 N N . THR A 1 462 ? 18.072 20.456 6.606 1.00 29.83 462 THR A N 1
ATOM 3644 C CA . THR A 1 462 ? 17.946 19.759 7.891 1.00 29.83 462 THR A CA 1
ATOM 3645 C C . THR A 1 462 ? 17.348 20.766 8.869 1.00 29.83 462 THR A C 1
ATOM 3647 O O . THR A 1 462 ? 18.075 21.421 9.615 1.00 29.83 462 THR A O 1
ATOM 3650 N N . SER A 1 463 ? 16.033 20.981 8.801 1.00 31.06 463 SER A N 1
ATOM 3651 C CA . SER A 1 463 ? 15.314 21.651 9.885 1.00 31.06 463 SER A CA 1
ATOM 3652 C C . SER A 1 463 ? 15.092 20.632 10.998 1.00 31.06 463 SER A C 1
ATOM 3654 O O . SER A 1 463 ? 14.569 19.550 10.740 1.00 31.06 463 SER A O 1
ATOM 3656 N N . ASN A 1 464 ? 15.494 20.973 12.223 1.00 32.34 464 ASN A N 1
ATOM 3657 C CA . ASN A 1 464 ? 15.116 20.258 13.444 1.00 32.34 464 ASN A CA 1
ATOM 3658 C C . ASN A 1 464 ? 13.591 20.040 13.459 1.00 32.34 464 ASN A C 1
ATOM 3660 O O . ASN A 1 464 ? 12.845 20.982 13.719 1.00 32.34 464 ASN A O 1
ATOM 3664 N N . MET A 1 465 ? 13.115 18.833 13.145 1.00 40.72 465 MET A N 1
ATOM 3665 C CA . MET A 1 465 ? 11.688 18.510 13.194 1.00 40.72 465 MET A CA 1
ATOM 3666 C C . MET A 1 465 ? 11.301 18.072 14.606 1.00 40.72 465 MET A C 1
ATOM 3668 O O . MET A 1 465 ? 11.253 16.881 14.896 1.00 40.72 465 MET A O 1
ATOM 3672 N N . ASP A 1 466 ? 10.999 19.037 15.474 1.00 56.00 466 ASP A N 1
ATOM 3673 C CA . ASP A 1 466 ? 10.292 18.747 16.729 1.00 56.00 466 ASP A CA 1
ATOM 3674 C C . ASP A 1 466 ? 8.772 18.568 16.493 1.00 56.00 466 ASP A C 1
ATOM 3676 O O . ASP A 1 466 ? 8.127 17.831 17.235 1.00 56.00 466 ASP A O 1
ATOM 3680 N N . THR A 1 467 ? 8.188 19.176 15.444 1.00 62.56 467 THR A N 1
ATOM 3681 C CA . THR A 1 467 ? 6.759 19.046 15.063 1.00 62.56 467 THR A CA 1
ATOM 3682 C C . THR A 1 467 ? 6.535 19.277 13.554 1.00 62.56 467 THR A C 1
ATOM 3684 O O . THR A 1 467 ? 7.064 20.272 13.056 1.00 62.56 467 THR A O 1
ATOM 3687 N N . PRO A 1 468 ? 5.734 18.457 12.831 1.00 81.12 468 PRO A N 1
ATOM 3688 C CA . PRO A 1 468 ? 5.556 18.602 11.375 1.00 81.12 468 PRO A CA 1
ATOM 3689 C C . PRO A 1 468 ? 4.810 19.859 10.903 1.00 81.12 468 PRO A C 1
ATOM 3691 O O . PRO A 1 468 ? 5.133 20.368 9.837 1.00 81.12 468 PRO A O 1
ATOM 3694 N N . PHE A 1 469 ? 3.849 20.377 11.681 1.00 93.12 469 PHE A N 1
ATOM 3695 C CA . PHE A 1 469 ? 3.097 21.591 11.335 1.00 93.12 469 PHE A CA 1
ATOM 3696 C C . PHE A 1 469 ? 3.117 22.634 12.464 1.00 93.12 469 PHE A C 1
ATOM 3698 O O . PHE A 1 469 ? 3.076 22.263 13.643 1.00 93.12 469 PHE A O 1
ATOM 3705 N N . PRO A 1 470 ? 3.119 23.941 12.139 1.00 93.38 470 PRO A N 1
ATOM 3706 C CA . PRO A 1 470 ? 2.962 24.998 13.133 1.00 93.38 470 PRO A CA 1
ATOM 3707 C C . PRO A 1 470 ? 1.547 25.016 13.737 1.00 93.38 470 PRO A C 1
ATOM 3709 O O . PRO A 1 470 ? 0.580 24.593 13.108 1.00 93.38 470 PRO A O 1
ATOM 3712 N N . LEU A 1 471 ? 1.411 25.531 14.964 1.00 92.00 471 LEU A N 1
ATOM 3713 C CA . LEU A 1 471 ? 0.145 25.520 15.725 1.00 92.00 471 LEU A CA 1
ATOM 3714 C C . LEU A 1 471 ? -0.424 26.911 16.038 1.00 92.00 471 LEU A C 1
ATOM 3716 O O . LEU A 1 471 ? -1.555 27.006 16.512 1.00 92.00 471 LEU A O 1
ATOM 3720 N N . ALA A 1 472 ? 0.319 27.977 15.737 1.00 91.31 472 ALA A N 1
ATOM 3721 C CA . ALA A 1 472 ? -0.174 29.346 15.834 1.00 91.31 472 ALA A CA 1
ATOM 3722 C C . ALA A 1 472 ? -0.876 29.762 14.520 1.00 91.31 472 ALA A C 1
ATOM 3724 O O . ALA A 1 472 ? -0.313 29.511 13.447 1.00 91.31 472 ALA A O 1
ATOM 3725 N N . PRO A 1 473 ? -2.062 30.404 14.553 1.00 89.25 473 PRO A N 1
ATOM 3726 C CA . PRO A 1 473 ? -2.815 30.787 13.353 1.00 89.25 473 PRO A CA 1
ATOM 3727 C C . PRO A 1 473 ? -2.015 31.641 12.374 1.00 89.25 473 PRO A C 1
ATOM 3729 O O . PRO A 1 473 ? -2.104 31.453 11.165 1.00 89.25 473 PRO A O 1
ATOM 3732 N N . GLU A 1 474 ? -1.169 32.531 12.888 1.00 88.75 474 GLU A N 1
ATOM 3733 C CA . GLU A 1 474 ? -0.314 33.415 12.096 1.00 88.75 474 GLU A CA 1
ATOM 3734 C C . GLU A 1 474 ? 0.767 32.649 11.318 1.00 88.75 474 GLU A C 1
ATOM 3736 O O . GLU A 1 474 ? 1.392 33.212 10.424 1.00 88.75 474 GLU A O 1
ATOM 3741 N N . GLN A 1 475 ? 1.001 31.379 11.662 1.00 90.12 475 GLN A N 1
ATOM 3742 C CA . GLN A 1 475 ? 1.996 30.505 11.043 1.00 90.12 475 GLN A CA 1
ATOM 3743 C C . GLN A 1 475 ? 1.364 29.410 10.180 1.00 90.12 475 GLN A C 1
ATOM 3745 O O . GLN A 1 475 ? 1.896 29.121 9.113 1.00 90.12 475 GLN A O 1
ATOM 3750 N N . TYR A 1 476 ? 0.259 28.795 10.623 1.00 90.56 476 TYR A N 1
ATOM 3751 C CA . TYR A 1 476 ? -0.401 27.723 9.864 1.00 90.56 476 TYR A CA 1
ATOM 3752 C C . TYR A 1 476 ? -1.490 28.222 8.915 1.00 90.56 476 TYR A C 1
ATOM 3754 O O . TYR A 1 476 ? -1.913 27.477 8.041 1.00 90.56 476 TYR A O 1
ATOM 3762 N N . ALA A 1 477 ? -1.984 29.447 9.092 1.00 89.06 477 ALA A N 1
ATOM 3763 C CA . ALA A 1 477 ? -2.921 30.101 8.186 1.00 89.06 477 ALA A CA 1
ATOM 3764 C C . ALA A 1 477 ? -2.489 31.556 7.892 1.00 89.06 477 ALA A C 1
ATOM 3766 O O . ALA A 1 477 ? -3.300 32.476 8.020 1.00 89.06 477 ALA A O 1
ATOM 3767 N N . PRO A 1 478 ? -1.220 31.797 7.489 1.00 86.31 478 PRO A N 1
ATOM 3768 C CA . PRO A 1 478 ? -0.652 33.144 7.371 1.00 86.31 478 PRO A CA 1
ATOM 3769 C C . PRO A 1 478 ? -1.298 33.968 6.256 1.00 86.31 478 PRO A C 1
ATOM 3771 O O . PRO A 1 478 ? -1.240 35.196 6.260 1.00 86.31 478 PRO A O 1
ATOM 3774 N N . SER A 1 479 ? -1.880 33.293 5.266 1.00 86.38 479 SER A N 1
ATOM 3775 C CA . SER A 1 479 ? -2.514 33.937 4.130 1.00 86.38 479 SER A CA 1
ATOM 3776 C C . SER A 1 479 ? -3.739 33.158 3.651 1.00 86.38 479 SER A C 1
ATOM 3778 O O . SER A 1 479 ? -3.863 31.955 3.935 1.00 86.38 479 SER A O 1
ATOM 3780 N N . PRO A 1 480 ? -4.644 33.830 2.913 1.00 83.31 480 PRO A N 1
ATOM 3781 C CA . PRO A 1 480 ? -5.898 33.232 2.514 1.00 83.31 480 PRO A CA 1
ATOM 3782 C C . PRO A 1 480 ? -5.766 32.032 1.599 1.00 83.31 480 PRO A C 1
ATOM 3784 O O . PRO A 1 480 ? -6.717 31.286 1.571 1.00 83.31 480 PRO A O 1
ATOM 3787 N N . VAL A 1 481 ? -4.653 31.834 0.884 1.00 88.81 481 VAL A N 1
ATOM 3788 C CA . VAL A 1 481 ? -4.367 30.668 0.024 1.00 88.81 481 VAL A CA 1
ATOM 3789 C C . VAL A 1 481 ? -3.184 29.916 0.641 1.00 88.81 481 VAL A C 1
ATOM 3791 O O . VAL A 1 481 ? -2.276 30.587 1.133 1.00 88.81 481 VAL A O 1
ATOM 3794 N N . PRO A 1 482 ? -3.148 28.569 0.669 1.00 92.25 482 PRO A N 1
ATOM 3795 C CA . PRO A 1 482 ? -1.984 27.849 1.175 1.00 92.25 482 PRO A CA 1
ATOM 3796 C C . PRO A 1 482 ? -0.739 28.289 0.407 1.00 92.25 482 PRO A C 1
ATOM 3798 O O . PRO A 1 482 ? -0.784 28.467 -0.808 1.00 92.25 482 PRO A O 1
ATOM 3801 N N . SER A 1 483 ? 0.366 28.523 1.096 1.00 92.25 483 SER A N 1
ATOM 3802 C CA . SER A 1 483 ? 1.648 28.798 0.455 1.00 92.25 483 SER A CA 1
ATOM 3803 C C . SER A 1 483 ? 2.265 27.512 -0.098 1.00 92.25 483 SER A C 1
ATOM 3805 O O . SER A 1 483 ? 1.916 26.402 0.304 1.00 92.25 483 SER A O 1
ATOM 3807 N N . LEU A 1 484 ? 3.226 27.647 -1.012 1.00 93.44 484 LEU A N 1
ATOM 3808 C CA . LEU A 1 484 ? 3.958 26.490 -1.531 1.00 93.44 484 LEU A CA 1
ATOM 3809 C C . LEU A 1 484 ? 4.741 25.751 -0.427 1.00 93.44 484 LEU A C 1
ATOM 3811 O O . LEU A 1 484 ? 4.928 24.542 -0.516 1.00 93.44 484 LEU A O 1
ATOM 3815 N N . ASP A 1 485 ? 5.187 26.445 0.620 1.00 92.81 485 ASP A N 1
ATOM 3816 C CA . ASP A 1 485 ? 5.882 25.800 1.741 1.00 92.81 485 ASP A CA 1
ATOM 3817 C C . ASP A 1 485 ? 4.927 25.015 2.647 1.00 92.81 485 ASP A C 1
ATOM 3819 O O . ASP A 1 485 ? 5.325 24.000 3.215 1.00 92.81 485 ASP A O 1
ATOM 3823 N N . GLU A 1 486 ? 3.660 25.428 2.739 1.00 93.62 486 GLU A N 1
ATOM 3824 C CA . GLU A 1 486 ? 2.611 24.622 3.375 1.00 93.62 486 GLU A CA 1
ATOM 3825 C C . GLU A 1 486 ? 2.318 23.360 2.553 1.00 93.62 486 GLU A C 1
ATOM 3827 O O . GLU A 1 486 ? 2.219 22.279 3.127 1.00 93.62 486 GLU A O 1
ATOM 3832 N N . TRP A 1 487 ? 2.264 23.463 1.218 1.00 95.88 487 TRP A N 1
ATOM 3833 C CA . TRP A 1 487 ? 2.147 22.293 0.334 1.00 95.88 487 TRP A CA 1
ATOM 3834 C C . TRP A 1 487 ? 3.293 21.303 0.521 1.00 95.88 487 TRP A C 1
ATOM 3836 O O . TRP A 1 487 ? 3.046 20.113 0.664 1.00 95.88 487 TRP A O 1
ATOM 3846 N N . LYS A 1 488 ? 4.542 21.779 0.574 1.00 95.81 488 LYS A N 1
ATOM 3847 C CA . LYS A 1 488 ? 5.703 20.903 0.803 1.00 95.81 488 LYS A CA 1
ATOM 3848 C C . LYS A 1 488 ? 5.619 20.178 2.147 1.00 95.81 488 LYS A C 1
ATOM 3850 O O . LYS A 1 488 ? 5.839 18.975 2.180 1.00 95.81 488 LYS A O 1
ATOM 3855 N N . GLN A 1 489 ? 5.250 20.878 3.224 1.00 94.88 489 GLN A N 1
ATOM 3856 C CA . GLN A 1 489 ? 5.049 20.251 4.538 1.00 94.88 489 GLN A CA 1
ATOM 3857 C C . GLN A 1 489 ? 3.953 19.178 4.488 1.00 94.88 489 GLN A C 1
ATOM 3859 O O . GLN A 1 489 ? 4.117 18.097 5.054 1.00 94.88 489 GLN A O 1
ATOM 3864 N N . LEU A 1 490 ? 2.845 19.457 3.793 1.00 96.19 490 LEU A N 1
ATOM 3865 C CA . LEU A 1 490 ? 1.770 18.486 3.616 1.00 96.19 490 LEU A CA 1
ATOM 3866 C C . LEU A 1 490 ? 2.230 17.270 2.803 1.00 96.19 490 LEU A C 1
ATOM 3868 O O . LEU A 1 490 ? 1.982 16.144 3.228 1.00 96.19 490 LEU A O 1
ATOM 3872 N N . TRP A 1 491 ? 2.963 17.480 1.707 1.00 97.31 491 TRP A N 1
ATOM 3873 C CA . TRP A 1 491 ? 3.534 16.406 0.894 1.00 97.31 491 TRP A CA 1
ATOM 3874 C C . TRP A 1 491 ? 4.530 15.547 1.674 1.00 97.31 491 TRP A C 1
ATOM 3876 O O . TRP A 1 491 ? 4.488 14.328 1.544 1.00 97.31 491 TRP A O 1
ATOM 3886 N N . ASP A 1 492 ? 5.378 16.147 2.513 1.00 94.94 492 ASP A N 1
ATOM 3887 C CA . ASP A 1 492 ? 6.323 15.415 3.364 1.00 94.94 492 ASP A CA 1
ATOM 3888 C C . ASP A 1 492 ? 5.588 14.520 4.371 1.00 94.94 492 ASP A C 1
ATOM 3890 O O . ASP A 1 492 ? 5.960 13.360 4.580 1.00 94.94 492 ASP A O 1
ATOM 3894 N N . VAL A 1 493 ? 4.509 15.030 4.974 1.00 94.94 493 VAL A N 1
ATOM 3895 C CA . VAL A 1 493 ? 3.655 14.247 5.876 1.00 94.94 493 VAL A CA 1
ATOM 3896 C C . VAL A 1 493 ? 2.910 13.154 5.118 1.00 94.94 493 VAL A C 1
ATOM 3898 O O . VAL A 1 493 ? 2.884 12.014 5.582 1.00 94.94 493 VAL A O 1
ATOM 3901 N N . TRP A 1 494 ? 2.348 13.458 3.948 1.00 96.12 494 TRP A N 1
ATOM 3902 C CA . TRP A 1 494 ? 1.692 12.471 3.096 1.00 96.12 494 TRP A CA 1
ATOM 3903 C C . TRP A 1 494 ? 2.660 11.348 2.709 1.00 96.12 494 TRP A C 1
ATOM 3905 O O . TRP A 1 494 ? 2.339 10.167 2.850 1.00 96.12 494 TRP A O 1
ATOM 3915 N N . ASP A 1 495 ? 3.883 11.690 2.303 1.00 94.50 495 ASP A N 1
ATOM 3916 C CA . ASP A 1 495 ? 4.934 10.733 1.966 1.00 94.50 495 ASP A CA 1
ATOM 3917 C C . ASP A 1 495 ? 5.364 9.893 3.174 1.00 94.50 495 ASP A C 1
ATOM 3919 O O . ASP A 1 495 ? 5.512 8.671 3.051 1.00 94.50 495 ASP A O 1
ATOM 3923 N N . LEU A 1 496 ? 5.494 10.502 4.355 1.00 94.12 496 LEU A N 1
ATOM 3924 C CA . LEU A 1 496 ? 5.760 9.796 5.608 1.00 94.12 496 LEU A CA 1
ATOM 3925 C C . LEU A 1 496 ? 4.675 8.746 5.895 1.00 94.12 496 LEU A C 1
ATOM 3927 O O . LEU A 1 496 ? 4.997 7.568 6.078 1.00 94.12 496 LEU A O 1
ATOM 3931 N N . VAL A 1 497 ? 3.399 9.143 5.901 1.00 94.62 497 VAL A N 1
ATOM 3932 C CA . VAL A 1 497 ? 2.301 8.245 6.298 1.00 94.62 497 VAL A CA 1
ATOM 3933 C C . VAL A 1 497 ? 1.987 7.183 5.242 1.00 94.62 497 VAL A C 1
ATOM 3935 O O . VAL A 1 497 ? 1.626 6.066 5.608 1.00 94.62 497 VAL A O 1
ATOM 3938 N N . THR A 1 498 ? 2.164 7.483 3.950 1.00 95.06 498 THR A N 1
ATOM 3939 C CA . THR A 1 498 ? 1.773 6.573 2.854 1.00 95.06 498 THR A CA 1
ATOM 3940 C C . THR A 1 498 ? 2.904 5.724 2.283 1.00 95.06 498 THR A C 1
ATOM 3942 O O . THR A 1 498 ? 2.624 4.675 1.707 1.00 95.06 498 THR A O 1
ATOM 3945 N N . THR A 1 499 ? 4.171 6.131 2.433 1.00 91.38 499 THR A N 1
ATOM 3946 C CA . THR A 1 499 ? 5.313 5.411 1.825 1.00 91.38 499 THR A CA 1
ATOM 3947 C C . THR A 1 499 ? 6.372 4.947 2.822 1.00 91.38 499 THR A C 1
ATOM 3949 O O . THR A 1 499 ? 7.217 4.124 2.470 1.00 91.38 499 THR A O 1
ATOM 3952 N N . LYS A 1 500 ? 6.368 5.475 4.056 1.00 94.44 500 LYS A N 1
ATOM 3953 C CA . LYS A 1 500 ? 7.360 5.127 5.092 1.00 94.44 500 LYS A CA 1
ATOM 3954 C C . LYS A 1 500 ? 6.758 4.392 6.283 1.00 94.44 500 LYS A C 1
ATOM 3956 O O . LYS A 1 500 ? 7.448 3.585 6.897 1.00 94.44 500 LYS A O 1
ATOM 3961 N N . MET A 1 501 ? 5.494 4.662 6.601 1.00 95.50 501 MET A N 1
ATOM 3962 C CA . MET A 1 501 ? 4.772 4.023 7.707 1.00 95.50 501 MET A CA 1
ATOM 3963 C C . MET A 1 501 ? 3.971 2.786 7.281 1.00 95.50 501 MET A C 1
ATOM 3965 O O . MET A 1 501 ? 3.427 2.093 8.133 1.00 95.50 501 MET A O 1
ATOM 3969 N N . ILE A 1 502 ? 3.915 2.470 5.986 1.00 94.56 502 ILE A N 1
ATOM 3970 C CA . ILE A 1 502 ? 3.327 1.226 5.488 1.00 94.56 502 ILE A CA 1
ATOM 3971 C C . ILE A 1 502 ? 4.221 0.639 4.383 1.00 94.56 502 ILE A C 1
ATOM 3973 O O . ILE A 1 502 ? 4.668 1.386 3.509 1.00 94.56 502 ILE A O 1
ATOM 3977 N N . PRO A 1 503 ? 4.549 -0.667 4.415 1.00 93.62 503 PRO A N 1
ATOM 3978 C CA . PRO A 1 503 ? 5.344 -1.284 3.360 1.00 93.62 503 PRO A CA 1
ATOM 3979 C C . PRO A 1 503 ? 4.540 -1.370 2.058 1.00 93.62 503 PRO A C 1
ATOM 3981 O O . PRO A 1 503 ? 3.323 -1.557 2.074 1.00 93.62 503 PRO A O 1
ATOM 3984 N N . SER A 1 504 ? 5.224 -1.293 0.915 1.00 91.25 504 SER A N 1
ATOM 3985 C CA . SER A 1 504 ? 4.585 -1.348 -0.409 1.00 91.25 504 SER A CA 1
ATOM 3986 C C . SER A 1 504 ? 3.764 -2.624 -0.627 1.00 91.25 504 SER A C 1
ATOM 3988 O O . SER A 1 504 ? 2.705 -2.569 -1.248 1.00 91.25 504 SER A O 1
ATOM 3990 N N . SER A 1 505 ? 4.197 -3.752 -0.055 1.00 92.06 505 SER A N 1
ATOM 3991 C CA . SER A 1 505 ? 3.482 -5.035 -0.097 1.00 92.06 505 SER A CA 1
ATOM 3992 C C . SER A 1 505 ? 2.124 -5.017 0.619 1.00 92.06 505 SER A C 1
ATOM 3994 O O . SER A 1 505 ? 1.263 -5.833 0.302 1.00 92.06 505 SER A O 1
ATOM 3996 N N . ALA A 1 506 ? 1.906 -4.080 1.547 1.00 93.81 506 ALA A N 1
ATOM 3997 C CA . ALA A 1 506 ? 0.658 -3.922 2.293 1.00 93.81 506 ALA A CA 1
ATOM 3998 C C . ALA A 1 506 ? -0.316 -2.925 1.641 1.00 93.81 506 ALA A C 1
ATOM 4000 O O . ALA A 1 506 ? -1.440 -2.767 2.109 1.00 93.81 506 ALA A O 1
ATOM 4001 N N . LEU A 1 507 ? 0.057 -2.252 0.545 1.00 95.12 507 LEU A N 1
ATOM 4002 C CA . LEU A 1 507 ? -0.804 -1.233 -0.070 1.00 95.12 507 LEU A CA 1
ATOM 4003 C C . LEU A 1 507 ? -2.085 -1.813 -0.693 1.00 95.12 507 LEU A C 1
ATOM 4005 O O . LEU A 1 507 ? -3.071 -1.099 -0.836 1.00 95.12 507 LEU A O 1
ATOM 4009 N N . MET A 1 508 ? -2.124 -3.103 -1.022 1.00 94.94 508 MET A N 1
ATOM 4010 C CA . MET A 1 508 ? -3.358 -3.756 -1.480 1.00 94.94 508 MET A CA 1
ATOM 4011 C C . MET A 1 508 ? -4.266 -4.217 -0.335 1.00 94.94 508 MET A C 1
ATOM 4013 O O . MET A 1 508 ? -5.351 -4.742 -0.583 1.00 94.94 508 MET A O 1
ATOM 4017 N N . GLU A 1 509 ? -3.859 -4.020 0.919 1.00 95.12 509 GLU A N 1
ATOM 4018 C CA . GLU A 1 509 ? -4.714 -4.330 2.054 1.00 95.12 509 GLU A CA 1
ATOM 4019 C C . GLU A 1 509 ? -5.946 -3.437 2.089 1.00 95.12 509 GLU A C 1
ATOM 4021 O O . GLU A 1 509 ? -5.920 -2.256 1.735 1.00 95.12 509 GLU A O 1
ATOM 4026 N N . GLN A 1 510 ? -7.014 -4.012 2.630 1.00 94.44 510 GLN A N 1
ATOM 4027 C CA . GLN A 1 510 ? -8.265 -3.336 2.925 1.00 94.44 510 GLN A CA 1
ATOM 4028 C C . GLN A 1 510 ? -8.561 -3.484 4.429 1.00 94.44 510 GLN A C 1
ATOM 4030 O O . GLN A 1 510 ? -9.418 -4.284 4.811 1.00 94.44 510 GLN A O 1
ATOM 4035 N N . PRO A 1 511 ? -7.836 -2.767 5.321 1.00 94.56 511 PRO A N 1
ATOM 4036 C CA . PRO A 1 511 ? -7.936 -2.991 6.769 1.00 94.56 511 PRO A CA 1
ATOM 4037 C C . PRO A 1 511 ? -9.329 -2.696 7.343 1.00 94.56 511 PRO A C 1
ATOM 4039 O O . PRO A 1 511 ? -9.701 -3.222 8.391 1.00 94.56 511 PRO A O 1
ATOM 4042 N N . ILE A 1 512 ? -10.101 -1.856 6.649 1.00 94.19 512 ILE A N 1
ATOM 4043 C CA . ILE A 1 512 ? -11.502 -1.561 6.941 1.00 94.19 512 ILE A CA 1
ATOM 4044 C C . ILE A 1 512 ? -12.333 -2.007 5.729 1.00 94.19 512 ILE A C 1
ATOM 4046 O O . ILE A 1 512 ? -12.183 -1.410 4.663 1.00 94.19 512 ILE A O 1
ATOM 4050 N N . PRO A 1 513 ? -13.230 -3.005 5.867 1.00 90.31 513 PRO A N 1
ATOM 4051 C CA . PRO A 1 513 ? -14.005 -3.546 4.742 1.00 90.31 513 PRO A CA 1
ATOM 4052 C C . PRO A 1 513 ? -14.876 -2.525 3.992 1.00 90.31 513 PRO A C 1
ATOM 4054 O O . PRO A 1 513 ? -15.222 -2.744 2.837 1.00 90.31 513 PRO A O 1
ATOM 4057 N N . LEU A 1 514 ? -15.229 -1.408 4.637 1.00 90.50 514 LEU A N 1
ATOM 4058 C CA . LEU A 1 514 ? -16.041 -0.322 4.067 1.00 90.50 514 LEU A CA 1
ATOM 4059 C C . LEU A 1 514 ? -15.212 0.757 3.340 1.00 90.50 514 LEU A C 1
ATOM 4061 O O . LEU A 1 514 ? -15.704 1.857 3.084 1.00 90.50 514 LEU A O 1
ATOM 4065 N N . ARG A 1 515 ? -13.931 0.493 3.065 1.00 92.88 515 ARG A N 1
ATOM 4066 C CA . ARG A 1 515 ? -13.002 1.430 2.416 1.00 92.88 515 ARG A CA 1
ATOM 4067 C C . ARG A 1 515 ? -12.266 0.755 1.266 1.00 92.88 515 ARG A C 1
ATOM 4069 O O . ARG A 1 515 ? -12.204 -0.465 1.219 1.00 92.88 515 ARG A O 1
ATOM 4076 N N . ASN A 1 516 ? -11.727 1.535 0.331 1.00 94.31 516 ASN A N 1
ATOM 4077 C CA . ASN A 1 516 ? -10.932 0.993 -0.776 1.00 94.31 516 ASN A CA 1
ATOM 4078 C C . ASN A 1 516 ? -9.578 0.449 -0.265 1.00 94.31 516 ASN A C 1
ATOM 4080 O O . ASN A 1 516 ? -9.174 0.787 0.852 1.00 94.31 516 ASN A O 1
ATOM 4084 N N . PRO A 1 517 ? -8.852 -0.365 -1.057 1.00 95.25 517 PRO A N 1
ATOM 4085 C CA . PRO A 1 517 ? -7.473 -0.733 -0.739 1.00 95.25 517 PRO A CA 1
ATOM 4086 C C . PRO A 1 517 ? -6.586 0.500 -0.526 1.00 95.25 517 PRO A C 1
ATOM 4088 O O . PRO A 1 517 ? -6.807 1.529 -1.164 1.00 95.25 517 PRO A O 1
ATOM 4091 N N . LEU A 1 518 ? -5.561 0.411 0.326 1.00 96.31 518 LEU A N 1
ATOM 4092 C CA . LEU A 1 518 ? -4.698 1.558 0.658 1.00 96.31 518 LEU A CA 1
ATOM 4093 C C . LEU A 1 518 ? -4.073 2.225 -0.587 1.00 96.31 518 LEU A C 1
ATOM 4095 O O . LEU A 1 518 ? -4.018 3.452 -0.664 1.00 96.31 518 LEU A O 1
ATOM 4099 N N . LEU A 1 519 ? -3.698 1.443 -1.603 1.00 96.12 519 LEU A N 1
ATOM 4100 C CA . LEU A 1 519 ? -3.136 1.907 -2.876 1.00 96.12 519 LEU A CA 1
ATOM 4101 C C . LEU A 1 519 ? -4.063 2.892 -3.600 1.00 96.12 519 LEU A C 1
ATOM 4103 O O . LEU A 1 519 ? -3.581 3.819 -4.249 1.00 96.12 519 LEU A O 1
ATOM 4107 N N . PHE A 1 520 ? -5.385 2.730 -3.459 1.00 97.06 520 PHE A N 1
ATOM 4108 C CA . PHE A 1 520 ? -6.364 3.635 -4.057 1.00 97.06 520 PHE A CA 1
ATOM 4109 C C . PHE A 1 520 ? -6.100 5.082 -3.651 1.00 97.06 520 PHE A C 1
ATOM 4111 O O . PHE A 1 520 ? -6.131 5.969 -4.496 1.00 97.06 520 PHE A O 1
ATOM 4118 N N . TYR A 1 521 ? -5.795 5.316 -2.374 1.00 96.56 521 TYR A N 1
ATOM 4119 C CA . TYR A 1 521 ? -5.632 6.662 -1.837 1.00 96.56 521 TYR A CA 1
ATOM 4120 C C . TYR A 1 521 ? -4.384 7.362 -2.385 1.00 96.56 521 TYR A C 1
ATOM 4122 O O . TYR A 1 521 ? -4.417 8.571 -2.594 1.00 96.56 521 TYR A O 1
ATOM 4130 N N . LEU A 1 522 ? -3.324 6.613 -2.715 1.00 97.06 522 LEU A N 1
ATOM 4131 C CA . LEU A 1 522 ? -2.119 7.169 -3.341 1.00 97.06 522 LEU A CA 1
ATOM 4132 C C . LEU A 1 522 ? -2.399 7.704 -4.755 1.00 97.06 522 LEU A C 1
ATOM 4134 O O . LEU A 1 522 ? -1.774 8.680 -5.164 1.00 97.06 522 LEU A O 1
ATOM 4138 N N . GLY A 1 523 ? -3.331 7.089 -5.491 1.00 96.75 523 GLY A N 1
ATOM 4139 C CA . GLY A 1 523 ? -3.798 7.585 -6.791 1.00 96.75 523 GLY A CA 1
ATOM 4140 C C . GLY A 1 523 ? -4.919 8.619 -6.681 1.00 96.75 523 GLY A C 1
ATOM 4141 O O . GLY A 1 523 ? -4.971 9.558 -7.475 1.00 96.75 523 GLY A O 1
ATOM 4142 N N . HIS A 1 524 ? -5.787 8.476 -5.680 1.00 96.50 524 HIS A N 1
ATOM 4143 C CA . HIS A 1 524 ? -6.940 9.339 -5.427 1.00 96.50 524 HIS A CA 1
ATOM 4144 C C . HIS A 1 524 ? -6.555 10.794 -5.202 1.00 96.50 524 HIS A C 1
ATOM 4146 O O . HIS A 1 524 ? -7.097 11.661 -5.878 1.00 96.50 524 HIS A O 1
ATOM 4152 N N . ILE A 1 525 ? -5.604 11.061 -4.305 1.00 96.94 525 ILE A N 1
ATOM 4153 C CA . ILE A 1 525 ? -5.229 12.432 -3.935 1.00 96.94 525 ILE A CA 1
ATOM 4154 C C . ILE A 1 525 ? -4.729 13.262 -5.116 1.00 96.94 525 ILE A C 1
ATOM 4156 O O . ILE A 1 525 ? -5.388 14.252 -5.444 1.00 96.94 525 ILE A O 1
ATOM 4160 N N . PRO A 1 526 ? -3.668 12.855 -5.837 1.00 97.50 526 PRO A N 1
ATOM 4161 C CA . PRO A 1 526 ? -3.215 13.636 -6.982 1.00 97.50 526 PRO A CA 1
ATOM 4162 C C . PRO A 1 526 ? -4.273 13.709 -8.089 1.00 97.50 526 PRO A C 1
ATOM 4164 O O . PRO A 1 526 ? -4.355 14.705 -8.799 1.00 97.50 526 PRO A O 1
ATOM 4167 N N . THR A 1 527 ? -5.122 12.685 -8.238 1.00 97.00 527 THR A N 1
ATOM 4168 C CA . THR A 1 527 ? -6.205 12.709 -9.235 1.00 97.00 527 THR A CA 1
ATOM 4169 C C . THR A 1 527 ? -7.254 13.756 -8.883 1.00 97.00 527 THR A C 1
ATOM 4171 O O . THR A 1 527 ? -7.688 14.517 -9.745 1.00 97.00 527 THR A O 1
ATOM 4174 N N . PHE A 1 528 ? -7.663 13.803 -7.619 1.00 95.00 528 PHE A N 1
ATOM 4175 C CA . PHE A 1 528 ? -8.638 14.753 -7.113 1.00 95.00 528 PHE A CA 1
ATOM 4176 C C . PHE A 1 528 ? -8.138 16.193 -7.277 1.00 95.00 528 PHE A C 1
ATOM 4178 O O . PHE A 1 528 ? -8.844 17.037 -7.833 1.00 95.00 528 PHE A O 1
ATOM 4185 N N . GLU A 1 529 ? -6.892 16.461 -6.882 1.00 96.25 529 GLU A N 1
ATOM 4186 C CA . GLU A 1 529 ? -6.231 17.750 -7.109 1.00 96.25 529 GLU A CA 1
ATOM 4187 C C . GLU A 1 529 ? -6.241 18.128 -8.594 1.00 96.25 529 GLU A C 1
ATOM 4189 O O . GLU A 1 529 ? -6.679 19.218 -8.971 1.00 96.25 529 GLU A O 1
ATOM 4194 N N . ASP A 1 530 ? -5.826 17.203 -9.461 1.00 96.81 530 ASP A N 1
ATOM 4195 C CA . ASP A 1 530 ? -5.744 17.431 -10.898 1.00 96.81 530 ASP A CA 1
ATOM 4196 C C . ASP A 1 530 ? -7.110 17.716 -11.538 1.00 96.81 530 ASP A C 1
ATOM 4198 O O . ASP A 1 530 ? -7.207 18.587 -12.408 1.00 96.81 530 ASP A O 1
ATOM 4202 N N . ILE A 1 531 ? -8.181 17.044 -11.098 1.00 93.31 531 ILE A N 1
ATOM 4203 C CA . ILE A 1 531 ? -9.559 17.302 -11.544 1.00 93.31 531 ILE A CA 1
ATOM 4204 C C . ILE A 1 531 ? -9.949 18.752 -11.249 1.00 93.31 531 ILE A C 1
ATOM 4206 O O . ILE A 1 531 ? -10.436 19.458 -12.142 1.00 93.31 531 ILE A O 1
ATOM 4210 N N . HIS A 1 532 ? -9.723 19.221 -10.020 1.00 92.19 532 HIS A N 1
ATOM 4211 C CA . HIS A 1 532 ? -10.103 20.576 -9.620 1.00 92.19 532 HIS A CA 1
ATOM 4212 C C . HIS A 1 532 ? -9.259 21.640 -10.305 1.00 92.19 532 HIS A C 1
ATOM 4214 O O . HIS A 1 532 ? -9.811 22.623 -10.802 1.00 92.19 532 HIS A O 1
ATOM 4220 N N . LEU A 1 533 ? -7.953 21.416 -10.436 1.00 93.31 533 LEU A N 1
ATOM 4221 C CA . LEU A 1 533 ? -7.071 22.319 -11.173 1.00 93.31 533 LEU A CA 1
ATOM 4222 C C . LEU A 1 533 ? -7.418 22.375 -12.664 1.00 93.31 533 LEU A C 1
ATOM 4224 O O . LEU A 1 533 ? -7.334 23.436 -13.276 1.00 93.31 533 LEU A O 1
ATOM 4228 N N . THR A 1 534 ? -7.836 21.258 -13.261 1.00 93.19 534 THR A N 1
ATOM 4229 C CA . THR A 1 534 ? -8.269 21.185 -14.668 1.00 93.19 534 THR A CA 1
ATOM 4230 C C . THR A 1 534 ? -9.554 21.970 -14.898 1.00 93.19 534 THR A C 1
ATOM 4232 O O . THR A 1 534 ? -9.631 22.737 -15.857 1.00 93.19 534 THR A O 1
ATOM 4235 N N . ARG A 1 535 ? -10.535 21.840 -13.996 1.00 90.19 535 ARG A N 1
ATOM 4236 C CA . ARG A 1 535 ? -11.780 22.623 -14.041 1.00 90.19 535 ARG A CA 1
ATOM 4237 C C . ARG A 1 535 ? -11.507 24.117 -13.852 1.00 90.19 535 ARG A C 1
ATOM 4239 O O . ARG A 1 535 ? -12.014 24.921 -14.628 1.00 90.19 535 ARG A O 1
ATOM 4246 N N . ALA A 1 536 ? -10.686 24.473 -12.863 1.00 88.88 536 ALA A N 1
ATOM 4247 C CA . ALA A 1 536 ? -10.400 25.862 -12.514 1.00 88.88 536 ALA A CA 1
ATOM 4248 C C . ALA A 1 536 ? -9.590 26.593 -13.589 1.00 88.88 536 ALA A C 1
ATOM 4250 O O . ALA A 1 536 ? -9.984 27.662 -14.040 1.00 88.88 536 ALA A O 1
ATOM 4251 N N . ALA A 1 537 ? -8.488 25.990 -14.040 1.00 86.50 537 ALA A N 1
ATOM 4252 C CA . ALA A 1 537 ? -7.594 26.585 -15.030 1.00 86.50 537 ALA A CA 1
ATOM 4253 C C . ALA A 1 537 ? -8.058 26.374 -16.484 1.00 86.50 537 ALA A C 1
ATOM 4255 O O . ALA A 1 537 ? -7.363 26.797 -17.407 1.00 86.50 537 ALA A O 1
ATOM 4256 N N . GLN A 1 538 ? -9.186 25.680 -16.702 1.00 85.75 538 GLN A N 1
ATOM 4257 C CA . GLN A 1 538 ? -9.711 25.300 -18.024 1.00 85.75 538 GLN A CA 1
ATOM 4258 C C . GLN A 1 538 ? -8.648 24.667 -18.940 1.00 85.75 538 GLN A C 1
ATOM 4260 O O . GLN A 1 538 ? -8.602 24.905 -20.149 1.00 85.75 538 GLN A O 1
ATOM 4265 N N . SER A 1 539 ? -7.757 23.869 -18.356 1.00 88.25 539 SER A N 1
ATOM 4266 C CA . SER A 1 539 ? -6.639 23.248 -19.062 1.00 88.25 539 SER A CA 1
ATOM 4267 C C . SER A 1 539 ? -6.900 21.764 -19.318 1.00 88.25 539 SER A C 1
ATOM 4269 O O . SER A 1 539 ? -7.960 21.234 -18.995 1.00 88.25 539 SER A O 1
ATOM 4271 N N . LYS A 1 540 ? -5.932 21.065 -19.918 1.00 92.50 540 LYS A N 1
ATOM 4272 C CA . LYS A 1 540 ? -5.995 19.603 -20.043 1.00 92.50 540 LYS A CA 1
ATOM 4273 C C . LYS A 1 540 ? -5.667 18.924 -18.700 1.00 92.50 540 LYS A C 1
ATOM 4275 O O . LYS A 1 540 ? -4.914 19.517 -17.920 1.00 92.50 540 LYS A O 1
ATOM 4280 N N . PRO A 1 541 ? -6.201 17.713 -18.445 1.00 95.06 541 PRO A N 1
ATOM 4281 C CA . PRO A 1 541 ? -5.760 16.852 -17.347 1.00 95.06 541 PRO A CA 1
ATOM 4282 C C . PRO A 1 541 ? -4.262 16.549 -17.410 1.00 95.06 541 PRO A C 1
ATOM 4284 O O . PRO A 1 541 ? -3.675 16.527 -18.495 1.00 95.06 541 PRO A O 1
ATOM 4287 N N . THR A 1 542 ? -3.660 16.259 -16.259 1.00 96.88 542 THR A N 1
ATOM 4288 C CA . THR A 1 542 ? -2.324 15.656 -16.209 1.00 96.88 542 THR A CA 1
ATOM 4289 C C . THR A 1 542 ? -2.414 14.216 -16.713 1.00 96.88 542 THR A C 1
ATOM 4291 O O . THR A 1 542 ? -3.342 13.485 -16.371 1.00 96.88 542 THR A O 1
ATOM 4294 N N . GLU A 1 543 ? -1.455 13.782 -17.531 1.00 94.19 543 GLU A N 1
ATOM 4295 C CA . GLU A 1 543 ? -1.447 12.410 -18.046 1.00 94.19 543 GLU A CA 1
ATOM 4296 C C . GLU A 1 543 ? -0.944 11.400 -16.990 1.00 94.19 543 GLU A C 1
ATOM 4298 O O . GLU A 1 543 ? 0.017 11.704 -16.271 1.00 94.19 543 GLU A O 1
ATOM 4303 N N . PRO A 1 544 ? -1.517 10.183 -16.912 1.00 96.06 544 PRO A N 1
ATOM 4304 C CA . PRO A 1 544 ? -2.564 9.683 -17.800 1.00 96.06 544 PRO A CA 1
ATOM 4305 C C . PRO A 1 544 ? -3.974 10.159 -17.404 1.00 96.06 544 PRO A C 1
ATOM 4307 O O . PRO A 1 544 ? -4.461 9.886 -16.308 1.00 96.06 544 PRO A O 1
ATOM 4310 N N . ALA A 1 545 ? -4.691 10.784 -18.340 1.00 92.56 545 ALA A N 1
ATOM 4311 C CA . ALA A 1 545 ? -5.996 11.395 -18.069 1.00 92.56 545 ALA A CA 1
ATOM 4312 C C . ALA A 1 545 ? -7.076 10.389 -17.617 1.00 92.56 545 ALA A C 1
ATOM 4314 O O . ALA A 1 545 ? -8.079 10.769 -17.014 1.00 92.56 545 ALA A O 1
ATOM 4315 N N . TYR A 1 546 ? -6.900 9.087 -17.883 1.00 93.75 546 TYR A N 1
ATOM 4316 C CA . TYR A 1 546 ? -7.861 8.071 -17.449 1.00 93.75 546 TYR A CA 1
ATOM 4317 C C . TYR A 1 546 ? -7.879 7.844 -15.933 1.00 93.75 546 TYR A C 1
ATOM 4319 O O . TYR A 1 546 ? -8.845 7.248 -15.455 1.00 93.75 546 TYR A O 1
ATOM 4327 N N . TYR A 1 547 ? -6.879 8.328 -15.186 1.00 95.62 547 TYR A N 1
ATOM 4328 C CA . TYR A 1 547 ? -6.876 8.264 -13.721 1.00 95.62 547 TYR A CA 1
ATOM 4329 C C . TYR A 1 547 ? -8.083 8.981 -13.120 1.00 95.62 547 TYR A C 1
ATOM 4331 O O . TYR A 1 547 ? -8.678 8.461 -12.178 1.00 95.62 547 TYR A O 1
ATOM 4339 N N . HIS A 1 548 ? -8.561 10.053 -13.767 1.00 93.19 548 HIS A N 1
ATOM 4340 C CA . HIS A 1 548 ? -9.821 10.720 -13.416 1.00 93.19 548 HIS A CA 1
ATOM 4341 C C . HIS A 1 548 ? -11.017 9.759 -13.366 1.00 93.19 548 HIS A C 1
ATOM 4343 O O . HIS A 1 548 ? -11.983 10.045 -12.691 1.00 93.19 548 HIS A O 1
ATOM 4349 N N . ARG A 1 549 ? -11.003 8.605 -14.044 1.00 90.50 549 ARG A N 1
ATOM 4350 C CA . ARG A 1 549 ? -12.131 7.654 -13.989 1.00 90.50 549 ARG A CA 1
ATOM 4351 C C . ARG A 1 549 ? -12.028 6.663 -12.831 1.00 90.50 549 ARG A C 1
ATOM 4353 O O . ARG A 1 549 ? -13.044 6.287 -12.253 1.00 90.50 549 ARG A O 1
ATOM 4360 N N . ILE A 1 550 ? -10.812 6.219 -12.522 1.00 93.25 550 ILE A N 1
ATOM 4361 C CA . ILE A 1 550 ? -10.563 5.122 -11.573 1.00 93.25 550 ILE A CA 1
ATOM 4362 C C . ILE A 1 550 ? -10.239 5.608 -10.157 1.00 93.25 550 ILE A C 1
ATOM 4364 O O . ILE A 1 550 ? -10.362 4.833 -9.215 1.00 93.25 550 ILE A O 1
ATOM 4368 N N . PHE A 1 551 ? -9.862 6.880 -10.011 1.00 94.69 551 PHE A N 1
ATOM 4369 C CA . PHE A 1 551 ? -9.421 7.487 -8.756 1.00 94.69 551 PHE A CA 1
ATOM 4370 C C . PHE A 1 551 ? -10.202 8.758 -8.378 1.00 94.69 551 PHE A C 1
ATOM 4372 O O . PHE A 1 551 ? -9.845 9.398 -7.399 1.00 94.69 551 PHE A O 1
ATOM 4379 N N . GLU A 1 552 ? -11.244 9.168 -9.107 1.00 88.56 552 GLU A N 1
ATOM 4380 C CA . GLU A 1 552 ? -11.978 10.419 -8.815 1.00 88.56 552 GLU A CA 1
ATOM 4381 C C . GLU A 1 552 ? -12.697 10.410 -7.464 1.00 88.56 552 GLU A C 1
ATOM 4383 O O . GLU A 1 552 ? -12.645 11.409 -6.749 1.00 88.56 552 GLU A O 1
ATOM 4388 N N . ARG A 1 553 ? -13.365 9.311 -7.096 1.00 83.75 553 ARG A N 1
ATOM 4389 C CA . ARG A 1 553 ? -14.281 9.293 -5.948 1.00 83.75 553 ARG A CA 1
ATOM 4390 C C . ARG A 1 553 ? -14.093 8.051 -5.084 1.00 83.75 553 ARG A C 1
ATOM 4392 O O . ARG A 1 553 ? -14.218 6.924 -5.569 1.00 83.75 553 ARG A O 1
ATOM 4399 N N . GLY A 1 554 ? -13.805 8.278 -3.801 1.00 82.00 554 GLY A N 1
ATOM 4400 C CA . GLY A 1 554 ? -13.754 7.242 -2.769 1.00 82.00 554 GLY A CA 1
ATOM 4401 C C . GLY A 1 554 ? -15.118 6.598 -2.497 1.00 82.00 554 GLY A C 1
ATOM 4402 O O . GLY A 1 554 ? -16.150 7.070 -2.971 1.00 82.00 554 GLY A O 1
ATOM 4403 N N . ILE A 1 555 ? -15.110 5.500 -1.741 1.00 85.81 555 ILE A N 1
ATOM 4404 C CA . ILE A 1 555 ? -16.307 4.714 -1.422 1.00 85.81 555 ILE A CA 1
ATOM 4405 C C . ILE A 1 555 ? -16.876 5.089 -0.045 1.00 85.81 555 ILE A C 1
ATOM 4407 O O . ILE A 1 555 ? -16.114 5.266 0.909 1.00 85.81 555 ILE A O 1
ATOM 4411 N N . ASP A 1 556 ? -18.205 5.153 0.069 1.00 82.69 556 ASP A N 1
ATOM 4412 C CA . ASP A 1 556 ? -18.911 5.219 1.354 1.00 82.69 556 ASP A CA 1
ATOM 4413 C C . ASP A 1 556 ? -20.161 4.319 1.341 1.00 82.69 556 ASP A C 1
ATOM 4415 O O . ASP A 1 556 ? -21.254 4.759 0.973 1.00 82.69 556 ASP A O 1
ATOM 4419 N N . PRO A 1 557 ? -19.998 3.020 1.650 1.00 87.81 557 PRO A N 1
ATOM 4420 C CA . PRO A 1 557 ? -21.114 2.089 1.729 1.00 87.81 557 PRO A CA 1
ATOM 4421 C C . PRO A 1 557 ? -21.948 2.335 2.987 1.00 87.81 557 PRO A C 1
ATOM 4423 O O . PRO A 1 557 ? -21.422 2.703 4.039 1.00 87.81 557 PRO A O 1
ATOM 4426 N N . ASP A 1 558 ? -23.244 2.057 2.903 1.00 88.00 558 ASP A N 1
ATOM 4427 C CA . ASP A 1 558 ? -24.123 1.983 4.065 1.00 88.00 558 ASP A CA 1
ATOM 4428 C C . ASP A 1 558 ? -23.627 0.887 5.025 1.00 88.00 558 ASP A C 1
ATOM 4430 O O . ASP A 1 558 ? -23.339 -0.240 4.614 1.00 88.00 558 ASP A O 1
ATOM 4434 N N . VAL A 1 559 ? -23.491 1.223 6.312 1.00 88.19 559 VAL A N 1
ATOM 4435 C CA . VAL A 1 559 ? -22.960 0.287 7.317 1.00 88.19 559 VAL A CA 1
ATOM 4436 C C . VAL A 1 559 ? -23.902 -0.904 7.567 1.00 88.19 559 VAL A C 1
ATOM 4438 O O . VAL A 1 559 ? -23.423 -2.000 7.858 1.00 88.19 559 VAL A O 1
ATOM 4441 N N . ASP A 1 560 ? -25.220 -0.716 7.454 1.00 86.62 560 ASP A N 1
ATOM 4442 C CA . ASP A 1 560 ? -26.226 -1.769 7.654 1.00 86.62 560 ASP A CA 1
ATOM 4443 C C . ASP A 1 560 ? -26.416 -2.646 6.409 1.00 86.62 560 ASP A C 1
ATOM 4445 O O . ASP A 1 560 ? -26.690 -3.843 6.521 1.00 86.62 560 ASP A O 1
ATOM 4449 N N . ASP A 1 561 ? -26.273 -2.063 5.222 1.00 86.56 561 ASP A N 1
ATOM 4450 C CA . ASP A 1 561 ? -26.391 -2.752 3.940 1.00 86.56 561 ASP A CA 1
ATOM 4451 C C . ASP A 1 561 ? -25.305 -2.282 2.960 1.00 86.56 561 ASP A C 1
ATOM 4453 O O . ASP A 1 561 ? -25.582 -1.444 2.099 1.00 86.56 561 ASP A O 1
ATOM 4457 N N . PRO A 1 562 ? -24.088 -2.861 3.011 1.00 85.81 562 PRO A N 1
ATOM 4458 C CA . PRO A 1 562 ? -22.966 -2.436 2.169 1.00 85.81 562 PRO A CA 1
ATOM 4459 C C . PRO A 1 562 ? -23.197 -2.575 0.656 1.00 85.81 562 PRO A C 1
ATOM 4461 O O . PRO A 1 562 ? -22.390 -2.084 -0.131 1.00 85.81 562 PRO A O 1
ATOM 4464 N N . SER A 1 563 ? -24.278 -3.241 0.223 1.00 84.56 563 SER A N 1
ATOM 4465 C CA . SER A 1 563 ? -24.684 -3.260 -1.189 1.00 84.56 563 SER A CA 1
ATOM 4466 C C . SER A 1 563 ? -25.243 -1.913 -1.660 1.00 84.56 563 SER A C 1
ATOM 4468 O O . SER A 1 563 ? -25.232 -1.619 -2.857 1.00 84.56 563 SER A O 1
ATOM 4470 N N . LYS A 1 564 ? -25.705 -1.078 -0.723 1.00 84.62 564 LYS A N 1
ATOM 4471 C CA . LYS A 1 564 ? -26.085 0.310 -0.957 1.00 84.62 564 LYS A CA 1
ATOM 4472 C C . LYS A 1 564 ? -24.865 1.183 -0.723 1.00 84.62 564 LYS A C 1
ATOM 4474 O O . LYS A 1 564 ? -24.419 1.369 0.402 1.00 84.62 564 LYS A O 1
ATOM 4479 N N . CYS A 1 565 ? -24.342 1.739 -1.798 1.00 82.19 565 CYS A N 1
ATOM 4480 C CA . CYS A 1 565 ? -23.242 2.681 -1.750 1.00 82.19 565 CYS A CA 1
ATOM 4481 C C . CYS A 1 565 ? -23.573 3.844 -2.675 1.00 82.19 565 CYS A C 1
ATOM 4483 O O . CYS A 1 565 ? -24.157 3.636 -3.742 1.00 82.19 565 CYS A O 1
ATOM 4485 N N . HIS A 1 566 ? -23.189 5.052 -2.275 1.00 79.25 566 HIS A N 1
ATOM 4486 C CA . HIS A 1 566 ? -23.223 6.200 -3.173 1.00 79.25 566 HIS A CA 1
ATOM 4487 C C . HIS A 1 566 ? -22.336 5.952 -4.401 1.00 79.25 566 HIS A C 1
ATOM 4489 O O . HIS A 1 566 ? -21.455 5.080 -4.385 1.00 79.25 566 HIS A O 1
ATOM 4495 N N . ASP A 1 567 ? -22.565 6.724 -5.465 1.00 80.12 567 ASP A N 1
ATOM 4496 C CA . ASP A 1 567 ? -21.728 6.686 -6.664 1.00 80.12 567 ASP A CA 1
ATOM 4497 C C . ASP A 1 567 ? -20.249 6.815 -6.277 1.00 80.12 567 ASP A C 1
ATOM 4499 O O . ASP A 1 567 ? -19.882 7.623 -5.429 1.00 80.12 567 ASP A O 1
ATOM 4503 N N . HIS A 1 568 ? -19.387 6.003 -6.875 1.00 82.50 568 HIS A N 1
ATOM 4504 C CA . HIS A 1 568 ? -17.955 5.967 -6.579 1.00 82.50 568 HIS A CA 1
ATOM 4505 C C . HIS A 1 568 ? -17.184 5.530 -7.822 1.00 82.50 568 HIS A C 1
ATOM 4507 O O . HIS A 1 568 ? -17.761 4.985 -8.769 1.00 82.50 568 HIS A O 1
ATOM 4513 N N . SER A 1 569 ? -15.872 5.774 -7.840 1.00 85.75 569 SER A N 1
ATOM 4514 C CA . SER A 1 569 ? -15.041 5.321 -8.951 1.00 85.75 569 SER A CA 1
ATOM 4515 C C . SER A 1 569 ? -15.086 3.804 -9.058 1.00 85.75 569 SER A C 1
ATOM 4517 O O . SER A 1 569 ? -14.842 3.082 -8.089 1.00 85.75 569 SER A O 1
ATOM 4519 N N . LYS A 1 570 ? -15.357 3.311 -10.267 1.00 84.06 570 LYS A N 1
ATOM 4520 C CA . LYS A 1 570 ? -15.234 1.888 -10.551 1.00 84.06 570 LYS A CA 1
ATOM 4521 C C . LYS A 1 570 ? -13.754 1.524 -10.491 1.00 84.06 570 LYS A C 1
ATOM 4523 O O . LYS A 1 570 ? -12.973 1.978 -11.329 1.00 84.06 570 LYS A O 1
ATOM 4528 N N . LEU A 1 571 ? -13.392 0.711 -9.505 1.00 86.31 571 LEU A N 1
ATOM 4529 C CA . LEU A 1 571 ? -12.026 0.223 -9.370 1.00 86.31 571 LEU A CA 1
ATOM 4530 C C . LEU A 1 571 ? -11.647 -0.603 -10.611 1.00 86.31 571 LEU A C 1
ATOM 4532 O O . LEU A 1 571 ? -12.492 -1.341 -11.134 1.00 86.31 571 LEU A O 1
ATOM 4536 N N . PRO A 1 572 ? -10.412 -0.466 -11.116 1.00 84.56 572 PRO A N 1
ATOM 4537 C CA . PRO A 1 572 ? -9.943 -1.285 -12.219 1.00 84.56 572 PRO A CA 1
ATOM 4538 C C . PRO A 1 572 ? -9.697 -2.721 -11.734 1.00 84.56 572 PRO A C 1
ATOM 4540 O O . PRO A 1 572 ? -9.387 -2.940 -10.564 1.00 84.56 572 PRO A O 1
ATOM 4543 N N . ASP A 1 573 ? -9.785 -3.697 -12.643 1.00 80.25 573 ASP A N 1
ATOM 4544 C CA . ASP A 1 573 ? -9.456 -5.096 -12.320 1.00 80.25 573 ASP A CA 1
ATOM 4545 C C . ASP A 1 573 ? -7.978 -5.253 -11.915 1.00 80.25 573 ASP A C 1
ATOM 4547 O O . ASP A 1 573 ? -7.627 -6.140 -11.140 1.00 80.25 573 ASP A O 1
ATOM 4551 N N . ILE A 1 574 ? -7.118 -4.370 -12.436 1.00 84.12 574 ILE A N 1
ATOM 4552 C CA . ILE A 1 574 ? -5.694 -4.255 -12.116 1.00 84.12 574 ILE A CA 1
ATOM 4553 C C . ILE A 1 574 ? -5.398 -2.770 -11.892 1.00 84.12 574 ILE A C 1
ATOM 4555 O O . ILE A 1 574 ? -5.638 -1.945 -12.778 1.00 84.12 574 ILE A O 1
ATOM 4559 N N . PHE A 1 575 ? -4.899 -2.415 -10.707 1.00 90.06 575 PHE A N 1
ATOM 4560 C CA . PHE A 1 575 ? -4.453 -1.048 -10.437 1.00 90.06 575 PHE A CA 1
ATOM 4561 C C . PHE A 1 575 ? -3.183 -0.731 -11.240 1.00 90.06 575 PHE A C 1
ATOM 4563 O O . PHE A 1 575 ? -2.369 -1.630 -11.453 1.00 90.06 575 PHE A O 1
ATOM 4570 N N . PRO A 1 576 ? -2.975 0.534 -11.651 1.00 92.81 576 PRO A N 1
ATOM 4571 C CA . PRO A 1 576 ? -1.662 0.965 -12.117 1.00 92.81 576 PRO A CA 1
ATOM 4572 C C . PRO A 1 576 ? -0.595 0.662 -11.060 1.00 92.81 576 PRO A C 1
ATOM 4574 O O . PRO A 1 576 ? -0.892 0.648 -9.860 1.00 92.81 576 PRO A O 1
ATOM 4577 N N . SER A 1 577 ? 0.640 0.422 -11.495 1.00 93.31 577 SER A N 1
ATOM 4578 C CA . SER A 1 577 ? 1.731 0.123 -10.570 1.00 93.31 577 SER A CA 1
ATOM 4579 C C . SER A 1 577 ? 1.961 1.280 -9.592 1.00 93.31 577 SER A C 1
ATOM 4581 O O . SER A 1 577 ? 1.680 2.448 -9.887 1.00 93.31 577 SER A O 1
ATOM 4583 N N . LEU A 1 578 ? 2.512 0.968 -8.415 1.00 93.19 578 LEU A N 1
ATOM 4584 C CA . LEU A 1 578 ? 2.867 1.992 -7.431 1.00 93.19 578 LEU A CA 1
ATOM 4585 C C . LEU A 1 578 ? 3.786 3.055 -8.048 1.00 93.19 578 LEU A C 1
ATOM 4587 O O . LEU A 1 578 ? 3.584 4.242 -7.816 1.00 93.19 578 LEU A O 1
ATOM 4591 N N . GLU A 1 579 ? 4.759 2.646 -8.862 1.00 93.81 579 GLU A N 1
ATOM 4592 C CA . GLU A 1 579 ? 5.667 3.576 -9.530 1.00 93.81 579 GLU A CA 1
ATOM 4593 C C . GLU A 1 579 ? 4.914 4.545 -10.454 1.00 93.81 579 GLU A C 1
ATOM 4595 O O . GLU A 1 579 ? 5.117 5.753 -10.358 1.00 93.81 579 GLU A O 1
ATOM 4600 N N . GLU A 1 580 ? 3.992 4.060 -11.289 1.00 94.94 580 GLU A N 1
ATOM 4601 C CA . GLU A 1 580 ? 3.196 4.916 -12.180 1.00 94.94 580 GLU A CA 1
ATOM 4602 C C . GLU A 1 580 ? 2.301 5.895 -11.408 1.00 94.94 580 GLU A C 1
ATOM 4604 O O . GLU A 1 580 ? 2.143 7.050 -11.816 1.00 94.94 580 GLU A O 1
ATOM 4609 N N . ILE A 1 581 ? 1.717 5.451 -10.290 1.00 96.56 581 ILE A N 1
ATOM 4610 C CA . ILE A 1 581 ? 0.913 6.298 -9.398 1.00 96.56 581 ILE A CA 1
ATOM 4611 C C . ILE A 1 581 ? 1.783 7.393 -8.774 1.00 96.56 581 ILE A C 1
ATOM 4613 O O . ILE A 1 581 ? 1.406 8.566 -8.798 1.00 96.56 581 ILE A O 1
ATOM 4617 N N . LEU A 1 582 ? 2.966 7.041 -8.264 1.00 96.25 582 LEU A N 1
ATOM 4618 C CA . LEU A 1 582 ? 3.896 8.006 -7.678 1.00 96.25 582 LEU A CA 1
ATOM 4619 C C . LEU A 1 582 ? 4.421 8.986 -8.733 1.00 96.25 582 LEU A C 1
ATOM 4621 O O . LEU A 1 582 ? 4.451 10.187 -8.484 1.00 96.25 582 LEU A O 1
ATOM 4625 N N . GLN A 1 583 ? 4.751 8.525 -9.940 1.00 97.19 583 GLN A N 1
ATOM 4626 C CA . GLN A 1 583 ? 5.148 9.406 -11.039 1.00 97.19 583 GLN A CA 1
ATOM 4627 C C . GLN A 1 583 ? 4.017 10.364 -11.447 1.00 97.19 583 GLN A C 1
ATOM 4629 O O . GLN A 1 583 ? 4.279 11.532 -11.738 1.00 97.19 583 GLN A O 1
ATOM 4634 N N . TYR A 1 584 ? 2.761 9.900 -11.475 1.00 97.94 584 TYR A N 1
ATOM 4635 C CA . TYR A 1 584 ? 1.601 10.766 -11.707 1.00 97.94 584 TYR A CA 1
ATOM 4636 C C . TYR A 1 584 ? 1.469 11.830 -10.619 1.00 97.94 584 TYR A C 1
ATOM 4638 O O . TYR A 1 584 ? 1.336 13.012 -10.934 1.00 97.94 584 TYR A O 1
ATOM 4646 N N . ARG A 1 585 ? 1.596 11.428 -9.353 1.00 97.75 585 ARG A N 1
ATOM 4647 C CA . ARG A 1 585 ? 1.596 12.344 -8.214 1.00 97.75 585 ARG A CA 1
ATOM 4648 C C . ARG A 1 585 ? 2.668 13.420 -8.348 1.00 97.75 585 ARG A C 1
ATOM 4650 O O . ARG A 1 585 ? 2.358 14.595 -8.197 1.00 97.75 585 ARG A O 1
ATOM 4657 N N . GLU A 1 586 ? 3.899 13.056 -8.703 1.00 97.94 586 GLU A N 1
ATOM 4658 C CA . GLU A 1 586 ? 4.972 14.039 -8.895 1.00 97.94 586 GLU A CA 1
ATOM 4659 C C . GLU A 1 586 ? 4.675 15.015 -10.048 1.00 97.94 586 GLU A C 1
ATOM 4661 O O . GLU A 1 586 ? 4.968 16.205 -9.933 1.00 97.94 586 GLU A O 1
ATOM 4666 N N . ARG A 1 587 ? 4.014 14.573 -11.130 1.00 98.25 587 ARG A N 1
ATOM 4667 C CA . ARG A 1 587 ? 3.551 15.484 -12.196 1.00 98.25 587 ARG A CA 1
ATOM 4668 C C . ARG A 1 587 ? 2.485 16.467 -11.702 1.00 98.25 587 ARG A C 1
ATOM 4670 O O . ARG A 1 587 ? 2.528 17.640 -12.070 1.00 98.25 587 ARG A O 1
ATOM 4677 N N . VAL A 1 588 ? 1.558 16.024 -10.851 1.00 97.88 588 VAL A N 1
ATOM 4678 C CA . VAL A 1 588 ? 0.543 16.904 -10.244 1.00 97.88 588 VAL A CA 1
ATOM 4679 C C . VAL A 1 588 ? 1.186 17.892 -9.259 1.00 97.88 588 VAL A C 1
ATOM 4681 O O . VAL A 1 588 ? 0.918 19.090 -9.353 1.00 97.88 588 VAL A O 1
ATOM 4684 N N . LYS A 1 589 ? 2.133 17.452 -8.416 1.00 97.81 589 LYS A N 1
ATOM 4685 C CA . LYS A 1 589 ? 2.932 18.344 -7.548 1.00 97.81 589 LYS A CA 1
ATOM 4686 C C . LYS A 1 589 ? 3.693 19.404 -8.356 1.00 97.81 589 LYS A C 1
ATOM 4688 O O . LYS A 1 589 ? 3.714 20.583 -7.991 1.00 97.81 589 LYS A O 1
ATOM 4693 N N . GLN A 1 590 ? 4.285 19.018 -9.489 1.00 97.56 590 GLN A N 1
ATOM 4694 C CA . GLN A 1 590 ? 4.944 19.949 -10.415 1.00 97.56 590 GLN A CA 1
ATOM 4695 C C . GLN A 1 590 ? 3.955 20.952 -11.015 1.00 97.56 590 GLN A C 1
ATOM 4697 O O . GLN A 1 590 ? 4.272 22.137 -11.109 1.00 97.56 590 GLN A O 1
ATOM 4702 N N . ARG A 1 591 ? 2.746 20.509 -11.377 1.00 96.75 591 ARG A N 1
ATOM 4703 C CA . ARG A 1 591 ? 1.673 21.382 -11.870 1.00 96.75 591 ARG A CA 1
ATOM 4704 C C . ARG A 1 591 ? 1.231 22.397 -10.811 1.00 96.75 591 ARG A C 1
ATOM 4706 O O . ARG A 1 591 ? 1.113 23.576 -11.136 1.00 96.75 591 ARG A O 1
ATOM 4713 N N . ILE A 1 592 ? 1.043 21.971 -9.560 1.00 96.44 592 ILE A N 1
ATOM 4714 C CA . ILE A 1 592 ? 0.755 22.866 -8.426 1.00 96.44 592 ILE A CA 1
ATOM 4715 C C . ILE A 1 592 ? 1.892 23.880 -8.264 1.00 96.44 592 ILE A C 1
ATOM 4717 O O . ILE A 1 592 ? 1.654 25.085 -8.262 1.00 96.44 592 ILE A O 1
ATOM 4721 N N . THR A 1 593 ? 3.140 23.411 -8.224 1.00 96.75 593 THR A N 1
ATOM 4722 C CA . THR A 1 593 ? 4.331 24.267 -8.103 1.00 96.75 593 THR A CA 1
ATOM 4723 C C . THR A 1 593 ? 4.413 25.301 -9.231 1.00 96.75 593 THR A C 1
ATOM 4725 O O . THR A 1 593 ? 4.701 26.471 -8.982 1.00 96.75 593 THR A O 1
ATOM 4728 N N . ALA A 1 594 ? 4.107 24.903 -10.468 1.00 94.94 594 ALA A N 1
ATOM 4729 C CA . ALA A 1 594 ? 4.093 25.798 -11.620 1.00 94.94 594 ALA A CA 1
ATOM 4730 C C . ALA A 1 594 ? 3.018 26.892 -11.507 1.00 94.94 594 ALA A C 1
ATOM 4732 O O . ALA A 1 594 ? 3.262 28.017 -11.937 1.00 94.94 594 ALA A O 1
ATOM 4733 N N . LEU A 1 595 ? 1.862 26.611 -10.890 1.00 93.06 595 LEU A N 1
ATOM 4734 C CA . LEU A 1 595 ? 0.853 27.639 -10.613 1.00 93.06 595 LEU A CA 1
ATOM 4735 C C . LEU A 1 595 ? 1.382 28.692 -9.633 1.00 93.06 595 LEU A C 1
ATOM 4737 O O . LEU A 1 595 ? 1.167 29.876 -9.870 1.00 93.06 595 LEU A O 1
ATOM 4741 N N . TYR A 1 596 ? 2.131 28.297 -8.598 1.00 92.88 596 TYR A N 1
ATOM 4742 C CA . TYR A 1 596 ? 2.771 29.239 -7.663 1.00 92.88 596 TYR A CA 1
ATOM 4743 C C . TYR A 1 596 ? 3.921 30.049 -8.276 1.00 92.88 596 TYR A C 1
ATOM 4745 O O . TYR A 1 596 ? 4.285 31.087 -7.730 1.00 92.88 596 TYR A O 1
ATOM 4753 N N . ALA A 1 597 ? 4.477 29.625 -9.416 1.00 91.50 597 ALA A N 1
ATOM 4754 C CA . ALA A 1 597 ? 5.397 30.455 -10.198 1.00 91.50 597 ALA A CA 1
ATOM 4755 C C . ALA A 1 597 ? 4.675 31.591 -10.956 1.00 91.50 597 ALA A C 1
ATOM 4757 O O . ALA A 1 597 ? 5.322 32.469 -11.526 1.00 91.50 597 ALA A O 1
ATOM 4758 N N . THR A 1 598 ? 3.340 31.575 -10.964 1.00 89.00 598 THR A N 1
ATOM 4759 C CA . THR A 1 598 ? 2.477 32.642 -11.480 1.00 89.00 598 THR A CA 1
ATOM 4760 C C . THR A 1 598 ? 1.771 33.362 -10.328 1.00 89.00 598 THR A C 1
ATOM 4762 O O . THR A 1 598 ? 1.780 32.901 -9.190 1.00 89.00 598 THR A O 1
ATOM 4765 N N . GLU A 1 599 ? 1.081 34.465 -10.619 1.00 84.69 599 GLU A N 1
ATOM 4766 C CA . GLU A 1 599 ? 0.221 35.136 -9.633 1.00 84.69 599 GLU A CA 1
ATOM 4767 C C . GLU A 1 599 ? -1.209 34.552 -9.580 1.00 84.69 599 GLU A C 1
ATOM 4769 O O . GLU A 1 599 ? -2.024 34.987 -8.764 1.00 84.69 599 GLU A O 1
ATOM 4774 N N . LEU A 1 600 ? -1.532 33.547 -10.412 1.00 87.12 600 LEU A N 1
ATOM 4775 C CA . LEU A 1 600 ? -2.886 32.982 -10.529 1.00 87.12 600 LEU A CA 1
ATOM 4776 C C . LEU A 1 600 ? -3.473 32.466 -9.207 1.00 87.12 600 LEU A C 1
ATOM 4778 O O . LEU A 1 600 ? -4.635 32.781 -8.961 1.00 87.12 600 LEU A O 1
ATOM 4782 N N . PRO A 1 601 ? -2.733 31.750 -8.330 1.00 89.12 601 PRO A N 1
ATOM 4783 C CA . PRO A 1 601 ? -3.274 31.302 -7.045 1.00 89.12 601 PRO A CA 1
ATOM 4784 C C . PRO A 1 601 ? -3.864 32.431 -6.196 1.00 89.12 601 PRO A C 1
ATOM 4786 O O . PRO A 1 601 ? -4.801 32.201 -5.437 1.00 89.12 601 PRO A O 1
ATOM 4789 N N . TYR A 1 602 ? -3.316 33.643 -6.320 1.00 85.75 602 TYR A N 1
ATOM 4790 C CA . TYR A 1 602 ? -3.699 34.799 -5.515 1.00 85.75 602 TYR A CA 1
ATOM 4791 C C . TYR A 1 602 ? -4.685 35.718 -6.235 1.00 85.75 602 TYR A C 1
ATOM 4793 O O . TYR A 1 602 ? -5.527 36.330 -5.577 1.00 85.75 602 TYR A O 1
ATOM 4801 N N . LEU A 1 603 ? -4.587 35.827 -7.564 1.00 84.56 603 LEU A N 1
ATOM 4802 C CA . LEU A 1 603 ? -5.414 36.725 -8.369 1.00 84.56 603 LEU A CA 1
ATOM 4803 C C . LEU A 1 603 ? -6.752 36.102 -8.777 1.00 84.56 603 LEU A C 1
ATOM 4805 O O . LEU A 1 603 ? -7.760 36.806 -8.729 1.00 84.56 603 LEU A O 1
ATOM 4809 N N . ASP A 1 604 ? -6.771 34.811 -9.116 1.00 86.38 604 ASP A N 1
ATOM 4810 C CA . ASP A 1 604 ? -7.945 34.083 -9.606 1.00 86.38 604 ASP A CA 1
ATOM 4811 C C . ASP A 1 604 ? -8.571 33.248 -8.476 1.00 86.38 604 ASP A C 1
ATOM 4813 O O . ASP A 1 604 ? -7.972 32.287 -7.978 1.00 86.38 604 ASP A O 1
ATOM 4817 N N . ARG A 1 605 ? -9.795 33.601 -8.054 1.00 83.56 605 ARG A N 1
ATOM 4818 C CA . ARG A 1 605 ? -10.471 32.905 -6.948 1.00 83.56 605 ARG A CA 1
ATOM 4819 C C . ARG A 1 605 ? -10.810 31.460 -7.286 1.00 83.56 605 ARG A C 1
ATOM 4821 O O . ARG A 1 605 ? -10.822 30.624 -6.385 1.00 83.56 605 ARG A O 1
ATOM 4828 N N . CYS A 1 606 ? -11.086 31.148 -8.548 1.00 86.56 606 CYS A N 1
ATOM 4829 C CA . CYS A 1 606 ? -11.391 29.791 -8.982 1.00 86.56 606 CYS A CA 1
ATOM 4830 C C . CYS A 1 606 ? -10.155 28.896 -8.806 1.00 86.56 606 CYS A C 1
ATOM 4832 O O . CYS A 1 606 ? -10.237 27.837 -8.180 1.00 86.56 606 CYS A O 1
ATOM 4834 N N . VAL A 1 607 ? -8.987 29.363 -9.262 1.00 89.44 607 VAL A N 1
ATOM 4835 C CA . VAL A 1 607 ? -7.707 28.651 -9.100 1.00 89.44 607 VAL A CA 1
ATOM 4836 C C . VAL A 1 607 ? -7.307 28.550 -7.627 1.00 89.44 607 VAL A C 1
ATOM 4838 O O . VAL A 1 607 ? -7.002 27.454 -7.154 1.00 89.44 607 VAL A O 1
ATOM 4841 N N . GLY A 1 608 ? -7.364 29.655 -6.878 1.00 89.75 608 GLY A N 1
ATOM 4842 C CA . GLY A 1 608 ? -7.067 29.657 -5.442 1.00 89.75 608 GLY A CA 1
ATOM 4843 C C . GLY A 1 608 ? -7.970 28.702 -4.651 1.00 89.75 608 GLY A C 1
ATOM 4844 O O . GLY A 1 608 ? -7.497 27.968 -3.783 1.00 89.75 608 GLY A O 1
ATOM 4845 N N . ARG A 1 609 ? -9.264 28.638 -4.991 1.00 88.69 609 ARG A N 1
ATOM 4846 C CA . ARG A 1 609 ? -10.229 27.707 -4.387 1.00 88.69 609 ARG A CA 1
ATOM 4847 C C . ARG A 1 609 ? -9.934 26.251 -4.745 1.00 88.69 609 ARG A C 1
ATOM 4849 O O . ARG A 1 609 ? -10.044 25.394 -3.876 1.00 88.69 609 ARG A O 1
ATOM 4856 N N . ALA A 1 610 ? -9.550 25.956 -5.986 1.00 90.81 610 ALA A N 1
ATOM 4857 C CA . ALA A 1 610 ? -9.166 24.601 -6.380 1.00 90.81 610 ALA A CA 1
ATOM 4858 C C . ALA A 1 610 ? -7.929 24.103 -5.620 1.00 90.81 610 ALA A C 1
ATOM 4860 O O . ALA A 1 610 ? -7.907 22.953 -5.187 1.00 90.81 610 ALA A O 1
ATOM 4861 N N . LEU A 1 611 ? -6.941 24.977 -5.399 1.00 93.12 611 LEU A N 1
ATOM 4862 C CA . LEU A 1 611 ? -5.771 24.664 -4.574 1.00 93.12 611 LEU A CA 1
ATOM 4863 C C . LEU A 1 611 ? -6.169 24.358 -3.128 1.00 93.12 611 LEU A C 1
ATOM 4865 O O . LEU A 1 611 ? -5.699 23.381 -2.563 1.00 93.12 611 LEU A O 1
ATOM 4869 N N . TRP A 1 612 ? -7.079 25.135 -2.545 1.00 91.06 612 TRP A N 1
ATOM 4870 C CA . TRP A 1 612 ? -7.612 24.852 -1.210 1.00 91.06 612 TRP A CA 1
ATOM 4871 C C . TRP A 1 612 ? -8.334 23.522 -1.095 1.00 91.06 612 TRP A C 1
ATOM 4873 O O . TRP A 1 612 ? -8.102 22.782 -0.142 1.00 91.06 612 TRP A O 1
ATOM 4883 N N . ILE A 1 613 ? -9.211 23.243 -2.059 1.00 90.62 613 ILE A N 1
ATOM 4884 C CA . ILE A 1 613 ? -9.968 21.997 -2.115 1.00 90.62 613 ILE A CA 1
ATOM 4885 C C . ILE A 1 613 ? -8.995 20.818 -2.150 1.00 90.62 613 ILE A C 1
ATOM 4887 O O . ILE A 1 613 ? -9.160 19.894 -1.363 1.00 90.62 613 ILE A O 1
ATOM 4891 N N . GLY A 1 614 ? -7.960 20.874 -2.996 1.00 94.31 614 GLY A N 1
ATOM 4892 C CA . GLY A 1 614 ? -6.901 19.861 -3.030 1.00 94.31 614 GLY A CA 1
ATOM 4893 C C . GLY A 1 614 ? -6.152 19.744 -1.699 1.00 94.31 614 GLY A C 1
ATOM 4894 O O . GLY A 1 614 ? -6.095 18.663 -1.123 1.00 94.31 614 GLY A O 1
ATOM 4895 N N . PHE A 1 615 ? -5.668 20.872 -1.172 1.00 96.00 615 PHE A N 1
ATOM 4896 C CA . PHE A 1 615 ? -4.856 20.933 0.046 1.00 96.00 615 PHE A CA 1
ATOM 4897 C C . PHE A 1 615 ? -5.581 20.363 1.273 1.00 96.00 615 PHE A C 1
ATOM 4899 O O . PHE A 1 615 ? -5.048 19.525 1.999 1.00 96.00 615 PHE A O 1
ATOM 4906 N N . GLU A 1 616 ? -6.818 20.796 1.530 1.00 93.81 616 GLU A N 1
ATOM 4907 C CA . GLU A 1 616 ? -7.564 20.288 2.684 1.00 93.81 616 GLU A CA 1
ATOM 4908 C C . GLU A 1 616 ? -8.018 18.850 2.492 1.00 93.81 616 GLU A C 1
ATOM 4910 O O . GLU A 1 616 ? -8.062 18.099 3.463 1.00 93.81 616 GLU A O 1
ATOM 4915 N N . HIS A 1 617 ? -8.309 18.443 1.258 1.00 94.12 617 HIS A N 1
ATOM 4916 C CA . HIS A 1 617 ? -8.662 17.064 0.964 1.00 94.12 617 HIS A CA 1
ATOM 4917 C C . HIS A 1 617 ? -7.486 16.107 1.207 1.00 94.12 617 HIS A C 1
ATOM 4919 O O . HIS A 1 617 ? -7.671 15.083 1.864 1.00 94.12 617 HIS A O 1
ATOM 4925 N N . GLU A 1 618 ? -6.268 16.456 0.781 1.00 96.62 618 GLU A N 1
ATOM 4926 C CA . GLU A 1 618 ? -5.055 15.699 1.124 1.00 96.62 618 GLU A CA 1
ATOM 4927 C C . GLU A 1 618 ? -4.851 15.636 2.653 1.00 96.62 618 GLU A C 1
ATOM 4929 O O . GLU A 1 618 ? -4.611 14.559 3.204 1.00 96.62 618 GLU A O 1
ATOM 4934 N N . GLY A 1 619 ? -5.072 16.744 3.372 1.00 95.06 619 GLY A N 1
ATOM 4935 C CA . GLY A 1 619 ? -5.023 16.782 4.840 1.00 95.06 619 GLY A CA 1
ATOM 4936 C C . GLY A 1 619 ? -6.054 15.880 5.538 1.00 95.06 619 GLY A C 1
ATOM 4937 O O . GLY A 1 619 ? -5.710 15.167 6.484 1.00 95.06 619 GLY A O 1
ATOM 4938 N N . LEU A 1 620 ? -7.306 15.862 5.066 1.00 94.12 620 LEU A N 1
ATOM 4939 C CA . LEU A 1 620 ? -8.361 14.958 5.555 1.00 94.12 620 LEU A CA 1
ATOM 4940 C C . LEU A 1 620 ? -8.011 13.493 5.285 1.00 94.12 620 LEU A C 1
ATOM 4942 O O . LEU A 1 620 ? -8.266 12.602 6.106 1.00 94.12 620 LEU A O 1
ATOM 4946 N N . HIS A 1 621 ? -7.400 13.228 4.134 1.00 95.31 621 HIS A N 1
ATOM 4947 C CA . HIS A 1 621 ? -6.982 11.886 3.786 1.00 95.31 621 HIS A CA 1
ATOM 4948 C C . HIS A 1 621 ? -5.752 11.419 4.555 1.00 95.31 621 HIS A C 1
ATOM 4950 O O . HIS A 1 621 ? -5.626 10.215 4.754 1.00 95.31 621 HIS A O 1
ATOM 4956 N N . ALA A 1 622 ? -4.880 12.312 5.031 1.00 95.38 622 ALA A N 1
ATOM 4957 C CA . ALA A 1 622 ? -3.754 11.924 5.880 1.00 95.38 622 ALA A CA 1
ATOM 4958 C C . ALA A 1 622 ? -4.252 11.313 7.204 1.00 95.38 622 ALA A C 1
ATOM 4960 O O . ALA A 1 622 ? -3.804 10.237 7.608 1.00 95.38 622 ALA A O 1
ATOM 4961 N N . GLU A 1 623 ? -5.252 11.941 7.832 1.00 94.31 623 GLU A N 1
ATOM 4962 C CA . GLU A 1 623 ? -5.964 11.382 8.989 1.00 94.31 623 GLU A CA 1
ATOM 4963 C C . GLU A 1 623 ? -6.688 10.078 8.617 1.00 94.31 623 GLU A C 1
ATOM 4965 O O . GLU A 1 623 ? -6.583 9.076 9.331 1.00 94.31 623 GLU A O 1
ATOM 4970 N N . THR A 1 624 ? -7.372 10.064 7.466 1.00 92.75 624 THR A N 1
ATOM 4971 C CA . THR A 1 624 ? -8.133 8.892 7.010 1.00 92.75 624 THR A CA 1
ATOM 4972 C C . THR A 1 624 ? -7.258 7.662 6.800 1.00 92.75 624 THR A C 1
ATOM 4974 O O . THR A 1 624 ? -7.559 6.567 7.280 1.00 92.75 624 THR A O 1
ATOM 4977 N N . PHE A 1 625 ? -6.136 7.852 6.115 1.00 96.00 625 PHE A N 1
ATOM 4978 C CA . PHE A 1 625 ? -5.169 6.808 5.827 1.00 96.00 625 PHE A CA 1
ATOM 4979 C C . PHE A 1 625 ? -4.566 6.246 7.116 1.00 96.00 625 PHE A C 1
ATOM 4981 O O . PHE A 1 625 ? -4.397 5.032 7.251 1.00 96.00 625 PHE A O 1
ATOM 4988 N N . LEU A 1 626 ? -4.295 7.099 8.107 1.00 95.31 626 LEU A N 1
ATOM 4989 C CA . LEU A 1 626 ? -3.769 6.651 9.390 1.00 95.31 626 LEU A CA 1
ATOM 4990 C C . LEU A 1 626 ? -4.780 5.850 10.210 1.00 95.31 626 LEU A C 1
ATOM 4992 O O . LEU A 1 626 ? -4.415 4.792 10.724 1.00 95.31 626 LEU A O 1
ATOM 4996 N N . PHE A 1 627 ? -6.046 6.272 10.312 1.00 91.50 627 PHE A N 1
ATOM 4997 C CA . PHE A 1 627 ? -7.010 5.468 11.075 1.00 91.50 627 PHE A CA 1
ATOM 4998 C C . PHE A 1 627 ? -7.275 4.106 10.415 1.00 91.50 627 PHE A C 1
ATOM 5000 O O . PHE A 1 627 ? -7.541 3.130 11.122 1.00 91.50 627 PHE A O 1
ATOM 5007 N N . MET A 1 628 ? -7.172 4.020 9.081 1.00 95.25 628 MET A N 1
ATOM 5008 C CA . MET A 1 628 ? -7.212 2.753 8.348 1.00 95.25 628 MET A CA 1
ATOM 5009 C C . MET A 1 628 ? -5.980 1.895 8.650 1.00 95.25 628 MET A C 1
ATOM 5011 O O . MET A 1 628 ? -6.108 0.729 9.018 1.00 95.25 628 MET A O 1
ATOM 5015 N N . THR A 1 629 ? -4.781 2.460 8.521 1.00 95.81 629 THR A N 1
ATOM 5016 C CA . THR A 1 629 ? -3.527 1.703 8.649 1.00 95.81 629 THR A CA 1
ATOM 5017 C C . THR A 1 629 ? -3.240 1.243 10.073 1.00 95.81 629 THR A C 1
ATOM 5019 O O . THR A 1 629 ? -2.703 0.155 10.226 1.00 95.81 629 THR A O 1
ATOM 5022 N N . ILE A 1 630 ? -3.691 1.934 11.129 1.00 95.50 630 ILE A N 1
ATOM 5023 C CA . ILE A 1 630 ? -3.581 1.390 12.501 1.00 95.50 630 ILE A CA 1
ATOM 5024 C C . ILE A 1 630 ? -4.398 0.098 12.717 1.00 95.50 630 ILE A C 1
ATOM 5026 O O . ILE A 1 630 ? -4.232 -0.567 13.741 1.00 95.50 630 ILE A O 1
ATOM 5030 N N . GLN A 1 631 ? -5.302 -0.252 11.791 1.00 94.94 631 GLN A N 1
ATOM 5031 C CA . GLN A 1 631 ? -6.005 -1.541 11.788 1.00 94.94 631 GLN A CA 1
ATOM 5032 C C . GLN A 1 631 ? -5.197 -2.646 11.094 1.00 94.94 631 GLN A C 1
ATOM 5034 O O . GLN A 1 631 ? -5.473 -3.825 11.318 1.00 94.94 631 GLN A O 1
ATOM 5039 N N . SER A 1 632 ? -4.214 -2.282 10.265 1.00 94.25 632 SER A N 1
ATOM 5040 C CA . SER A 1 632 ? -3.320 -3.223 9.594 1.00 94.25 632 SER A CA 1
ATOM 5041 C C . SER A 1 632 ? -2.289 -3.783 10.580 1.00 94.25 632 SER A C 1
ATOM 5043 O O . SER A 1 632 ? -1.734 -3.033 11.387 1.00 94.25 632 SER A O 1
ATOM 5045 N N . PRO A 1 633 ? -1.963 -5.086 10.511 1.00 91.25 633 PRO A N 1
ATOM 5046 C CA . PRO A 1 633 ? -0.835 -5.645 11.253 1.00 91.25 633 PRO A CA 1
ATOM 5047 C C . PRO A 1 633 ? 0.530 -5.169 10.722 1.00 91.25 633 PRO A C 1
ATOM 5049 O O . PRO A 1 633 ? 1.531 -5.372 11.403 1.00 91.25 633 PRO A O 1
ATOM 5052 N N . ASN A 1 634 ? 0.571 -4.557 9.533 1.00 94.75 634 ASN A N 1
ATOM 5053 C CA . ASN A 1 634 ? 1.790 -4.152 8.832 1.00 94.75 634 ASN A CA 1
ATOM 5054 C C . ASN A 1 634 ? 2.115 -2.657 8.979 1.00 94.75 634 ASN A C 1
ATOM 5056 O O . ASN A 1 634 ? 3.051 -2.175 8.340 1.00 94.75 634 ASN A O 1
ATOM 5060 N N . ILE A 1 635 ? 1.378 -1.919 9.820 1.00 95.00 635 ILE A N 1
ATOM 5061 C CA . ILE A 1 635 ? 1.738 -0.542 10.172 1.00 95.00 635 ILE A CA 1
ATOM 5062 C C . ILE A 1 635 ? 3.131 -0.496 10.806 1.00 95.00 635 ILE A C 1
ATOM 5064 O O . ILE A 1 635 ? 3.449 -1.243 11.734 1.00 95.00 635 ILE A O 1
ATOM 5068 N N . LEU A 1 636 ? 3.955 0.419 10.309 1.00 95.19 636 LEU A N 1
ATOM 5069 C CA . LEU A 1 636 ? 5.282 0.708 10.825 1.00 95.19 636 LEU A CA 1
ATOM 5070 C C . LEU A 1 636 ? 5.249 2.019 11.623 1.00 95.19 636 LEU A C 1
ATOM 5072 O O . LEU A 1 636 ? 4.566 2.971 11.229 1.00 95.19 636 LEU A O 1
ATOM 5076 N N . PRO A 1 637 ? 6.004 2.104 12.732 1.00 94.69 637 PRO A N 1
ATOM 5077 C CA . PRO A 1 637 ? 6.162 3.360 13.446 1.00 94.69 637 PRO A CA 1
ATOM 5078 C C . PRO A 1 637 ? 6.841 4.404 12.549 1.00 94.69 637 PRO A C 1
ATOM 5080 O O . PRO A 1 637 ? 7.619 4.043 11.661 1.00 94.69 637 PRO A O 1
ATOM 5083 N N . PRO A 1 638 ? 6.599 5.703 12.783 1.00 92.56 638 PRO A N 1
ATOM 5084 C CA . PRO A 1 638 ? 7.240 6.739 11.992 1.00 92.56 638 PRO A CA 1
ATOM 5085 C C . PRO A 1 638 ? 8.769 6.692 12.217 1.00 92.56 638 PRO A C 1
ATOM 5087 O O . PRO A 1 638 ? 9.225 6.817 13.355 1.00 92.56 638 PRO A O 1
ATOM 5090 N N . PRO A 1 639 ? 9.586 6.507 11.161 1.00 87.00 639 PRO A N 1
ATOM 5091 C CA . PRO A 1 639 ? 10.986 6.080 11.291 1.00 87.00 639 PRO A CA 1
ATOM 5092 C C . PRO A 1 639 ? 11.925 7.125 11.903 1.00 87.00 639 PRO A C 1
ATOM 5094 O O . PRO A 1 639 ? 13.003 6.777 12.377 1.00 87.00 639 PRO A O 1
ATOM 5097 N N . VAL A 1 640 ? 11.542 8.402 11.870 1.00 84.00 640 VAL A N 1
ATOM 5098 C CA . VAL A 1 640 ? 12.381 9.526 12.317 1.00 84.00 640 VAL A CA 1
ATOM 5099 C C . VAL A 1 640 ? 12.084 9.977 13.749 1.00 84.00 640 VAL A C 1
ATOM 5101 O O . VAL A 1 640 ? 12.861 10.746 14.309 1.00 84.00 640 VAL A O 1
ATOM 5104 N N . PHE A 1 641 ? 10.995 9.498 14.360 1.00 85.69 641 PHE A N 1
ATOM 5105 C CA . PHE A 1 641 ? 10.602 9.892 15.713 1.00 85.69 641 PHE A CA 1
ATOM 5106 C C . PHE A 1 641 ? 10.897 8.766 16.715 1.00 85.69 641 PHE A C 1
ATOM 5108 O O . PHE A 1 641 ? 10.670 7.590 16.418 1.00 85.69 641 PHE A O 1
ATOM 5115 N N . PRO A 1 642 ? 11.389 9.083 17.924 1.00 88.00 642 PRO A N 1
ATOM 5116 C CA . PRO A 1 642 ? 11.578 8.078 18.959 1.00 88.00 642 PRO A CA 1
ATOM 5117 C C . PRO A 1 642 ? 10.228 7.586 19.491 1.00 88.00 642 PRO A C 1
ATOM 5119 O O . PRO A 1 642 ? 9.291 8.366 19.670 1.00 88.00 642 PRO A O 1
ATOM 5122 N N . ARG A 1 643 ? 10.144 6.289 19.813 1.00 93.25 643 ARG A N 1
ATOM 5123 C CA . ARG A 1 643 ? 8.960 5.723 20.471 1.00 93.25 643 ARG A CA 1
ATOM 5124 C C . ARG A 1 643 ? 8.756 6.389 21.843 1.00 93.25 643 ARG A C 1
ATOM 5126 O O . ARG A 1 643 ? 9.675 6.338 22.664 1.00 93.25 643 ARG A O 1
ATOM 5133 N N . PRO A 1 644 ? 7.562 6.931 22.141 1.00 94.44 644 PRO A N 1
ATOM 5134 C CA . PRO A 1 644 ? 7.260 7.476 23.460 1.00 94.44 644 PRO A CA 1
ATOM 5135 C C . PRO A 1 644 ? 7.330 6.414 24.567 1.00 94.44 644 PRO A C 1
ATOM 5137 O O . PRO A 1 644 ? 6.885 5.275 24.392 1.00 94.44 644 PRO A O 1
ATOM 5140 N N . ASP A 1 645 ? 7.822 6.804 25.745 1.00 96.19 645 ASP A N 1
ATOM 5141 C CA . ASP A 1 645 ? 7.726 5.984 26.957 1.00 96.19 645 ASP A CA 1
ATOM 5142 C C . ASP A 1 645 ? 6.301 6.066 27.525 1.00 96.19 645 ASP A C 1
ATOM 5144 O O . ASP A 1 645 ? 5.988 6.861 28.417 1.00 96.19 645 ASP A O 1
ATOM 5148 N N . PHE A 1 646 ? 5.412 5.239 26.973 1.00 97.06 646 PHE A N 1
ATOM 5149 C CA . PHE A 1 646 ? 4.007 5.190 27.373 1.00 97.06 646 PHE A CA 1
ATOM 5150 C C . PHE A 1 646 ? 3.815 4.834 28.851 1.00 97.06 646 PHE A C 1
ATOM 5152 O O . PHE A 1 646 ? 2.873 5.321 29.472 1.00 97.06 646 PHE A O 1
ATOM 5159 N N . ALA A 1 647 ? 4.709 4.042 29.449 1.00 96.12 647 ALA A N 1
ATOM 5160 C CA . ALA A 1 647 ? 4.611 3.688 30.862 1.00 96.12 647 ALA A CA 1
ATOM 5161 C C . ALA A 1 647 ? 4.899 4.897 31.763 1.00 96.12 647 ALA A C 1
ATOM 5163 O O . ALA A 1 647 ? 4.160 5.151 32.720 1.00 96.12 647 ALA A O 1
ATOM 5164 N N . LYS A 1 648 ? 5.938 5.677 31.438 1.00 96.12 648 LYS A N 1
ATOM 5165 C CA . LYS A 1 648 ? 6.244 6.930 32.137 1.00 96.12 648 LYS A CA 1
ATOM 5166 C C . LYS A 1 648 ? 5.124 7.954 31.964 1.00 96.12 648 LYS A C 1
ATOM 5168 O O . LYS A 1 648 ? 4.644 8.489 32.964 1.00 96.12 648 LYS A O 1
ATOM 5173 N N . LEU A 1 649 ? 4.658 8.166 30.731 1.00 95.19 649 LEU A N 1
ATOM 5174 C CA . LEU A 1 649 ? 3.557 9.091 30.436 1.00 95.19 649 LEU A CA 1
ATOM 5175 C C . LEU A 1 649 ? 2.275 8.711 31.192 1.00 95.19 649 LEU A C 1
ATOM 5177 O O . LEU A 1 649 ? 1.621 9.579 31.770 1.00 95.19 649 LEU A O 1
ATOM 5181 N N . ALA A 1 650 ? 1.945 7.418 31.257 1.00 96.50 650 ALA A N 1
ATOM 5182 C CA . ALA A 1 650 ? 0.799 6.922 32.016 1.00 96.50 650 ALA A CA 1
ATOM 5183 C C . ALA A 1 650 ? 0.935 7.198 33.519 1.00 96.50 650 ALA A C 1
ATOM 5185 O O . ALA A 1 650 ? -0.024 7.616 34.164 1.00 96.50 650 ALA A O 1
ATOM 5186 N N . LYS A 1 651 ? 2.132 7.007 34.090 1.00 95.75 651 LYS A N 1
ATOM 5187 C CA . LYS A 1 651 ? 2.395 7.290 35.509 1.00 95.75 651 LYS A CA 1
ATOM 5188 C C . LYS A 1 651 ? 2.235 8.779 35.828 1.00 95.75 651 LYS A C 1
ATOM 5190 O O . LYS A 1 651 ? 1.631 9.131 36.841 1.00 95.75 651 LYS A O 1
ATOM 5195 N N . GLU A 1 652 ? 2.748 9.649 34.962 1.00 94.44 652 GLU A N 1
ATOM 5196 C CA . GLU A 1 652 ? 2.617 11.104 35.097 1.00 94.44 652 GLU A CA 1
ATOM 5197 C C . GLU A 1 652 ? 1.162 11.565 34.950 1.00 94.44 652 GLU A C 1
ATOM 5199 O O . GLU A 1 652 ? 0.700 12.411 35.721 1.00 94.44 652 GLU A O 1
ATOM 5204 N N . ALA A 1 653 ? 0.418 10.994 34.000 1.00 94.00 653 ALA A N 1
ATOM 5205 C CA . ALA A 1 653 ? -1.008 11.261 33.832 1.00 94.00 653 ALA A CA 1
ATOM 5206 C C . ALA A 1 653 ? -1.803 10.817 35.069 1.00 94.00 653 ALA A C 1
ATOM 5208 O O . ALA A 1 653 ? -2.546 11.614 35.638 1.00 94.00 653 ALA A O 1
ATOM 5209 N N . ALA A 1 654 ? -1.558 9.600 35.563 1.00 94.69 654 ALA A N 1
ATOM 5210 C CA . ALA A 1 654 ? -2.208 9.068 36.756 1.00 94.69 654 ALA A CA 1
ATOM 5211 C C . ALA A 1 654 ? -1.953 9.924 38.009 1.00 94.69 654 ALA A C 1
ATOM 5213 O O . ALA A 1 654 ? -2.872 10.124 38.799 1.00 94.69 654 ALA A O 1
ATOM 5214 N N . SER A 1 655 ? -0.744 10.480 38.184 1.00 95.56 655 SER A N 1
ATOM 5215 C CA . SER A 1 655 ? -0.434 11.358 39.330 1.00 95.56 655 SER A CA 1
ATOM 5216 C C . SER A 1 655 ? -1.160 12.706 39.317 1.00 95.56 655 SER A C 1
ATOM 5218 O O . SER A 1 655 ? -1.239 13.362 40.352 1.00 95.56 655 SER A O 1
ATOM 5220 N N . ARG A 1 656 ? -1.684 13.121 38.158 1.00 94.62 656 ARG A N 1
ATOM 5221 C CA . ARG A 1 656 ? -2.390 14.396 37.959 1.00 94.62 656 ARG A CA 1
ATOM 5222 C C . ARG A 1 656 ? -3.874 14.197 37.655 1.00 94.62 656 ARG A C 1
ATOM 5224 O O . ARG A 1 656 ? -4.534 15.141 37.241 1.00 94.62 656 ARG A O 1
ATOM 5231 N N . ARG A 1 657 ? -4.391 12.976 37.803 1.00 94.81 657 ARG A N 1
ATOM 5232 C CA . ARG A 1 657 ? -5.761 12.626 37.425 1.00 94.81 657 ARG A CA 1
ATOM 5233 C C . ARG A 1 657 ? -6.772 13.355 38.306 1.00 94.81 657 ARG A C 1
ATOM 5235 O O . ARG A 1 657 ? -6.710 13.264 39.530 1.00 94.81 657 ARG A O 1
ATOM 5242 N N . LEU A 1 658 ? -7.746 13.994 37.667 1.00 93.38 658 LEU A N 1
ATOM 5243 C CA . LEU A 1 658 ? -8.850 14.691 38.313 1.00 93.38 658 LEU A CA 1
ATOM 5244 C C . LEU A 1 658 ? -10.202 14.104 37.860 1.00 93.38 658 LEU A C 1
ATOM 5246 O O . LEU A 1 658 ? -10.349 13.678 36.703 1.00 93.38 658 LEU A O 1
ATOM 5250 N N . PRO A 1 659 ? -11.214 14.065 38.751 1.00 89.44 659 PRO A N 1
ATOM 5251 C CA . PRO A 1 659 ? -12.591 13.783 38.349 1.00 89.44 659 PRO A CA 1
ATOM 5252 C C . PRO A 1 659 ? -13.037 14.778 37.277 1.00 89.44 659 PRO A C 1
ATOM 5254 O O . PRO A 1 659 ? -12.645 15.937 37.343 1.00 89.44 659 PRO A O 1
ATOM 5257 N N . SER A 1 660 ? -13.849 14.353 36.304 1.00 89.44 660 SER A N 1
ATOM 5258 C CA . SER A 1 660 ? -14.345 15.274 35.273 1.00 89.44 660 SER A CA 1
ATOM 5259 C C . SER A 1 660 ? -15.251 16.341 35.906 1.00 89.44 660 SER A C 1
ATOM 5261 O O . SER A 1 660 ? -16.348 15.988 36.353 1.00 89.44 660 SER A O 1
ATOM 5263 N N . PRO A 1 661 ? -14.848 17.626 35.943 1.00 92.50 661 PRO A N 1
ATOM 5264 C CA . PRO A 1 661 ? -15.705 18.690 36.454 1.00 92.50 661 PRO A CA 1
ATOM 5265 C C . PRO A 1 661 ? -16.888 18.945 35.510 1.00 92.50 661 PRO A C 1
ATOM 5267 O O . PRO A 1 661 ? -16.805 18.691 34.304 1.00 92.50 661 PRO A O 1
ATOM 5270 N N . TRP A 1 662 ? -17.978 19.469 36.069 1.00 96.00 662 TRP A N 1
ATOM 5271 C CA . TRP A 1 662 ? -19.119 19.999 35.321 1.00 96.00 662 TRP A CA 1
ATOM 5272 C C . TRP A 1 662 ? -19.085 21.524 35.373 1.00 96.00 662 TRP A C 1
ATOM 5274 O O . TRP A 1 662 ? -18.833 22.102 36.430 1.00 96.00 662 TRP A O 1
ATOM 5284 N N . PHE A 1 663 ? -19.333 22.163 34.235 1.00 96.31 663 PHE A N 1
ATOM 5285 C CA . PHE A 1 663 ? -19.356 23.613 34.097 1.00 96.31 663 PHE A CA 1
ATOM 5286 C C . PHE A 1 663 ? -20.714 24.079 33.605 1.00 96.31 663 PHE A C 1
ATOM 5288 O O . PHE A 1 663 ? -21.244 23.537 32.635 1.00 96.31 663 PHE A O 1
ATOM 5295 N N . THR A 1 664 ? -21.234 25.135 34.221 1.00 96.19 664 THR A N 1
ATOM 5296 C CA . THR A 1 664 ? -22.380 25.863 33.684 1.00 96.19 664 THR A CA 1
ATOM 5297 C C . THR A 1 664 ? -21.931 26.690 32.483 1.00 96.19 664 THR A C 1
ATOM 5299 O O . THR A 1 664 ? -21.136 27.621 32.611 1.00 96.19 664 THR A O 1
ATOM 5302 N N . VAL A 1 665 ? -22.459 26.357 31.311 1.00 95.44 665 VAL A N 1
ATOM 5303 C CA . VAL A 1 665 ? -22.312 27.134 30.081 1.00 95.44 665 VAL A CA 1
ATOM 5304 C C . VAL A 1 665 ? -23.499 28.094 30.035 1.00 95.44 665 VAL A C 1
ATOM 5306 O O . VAL A 1 665 ? -24.637 27.634 29.913 1.00 95.44 665 VAL A O 1
ATOM 5309 N N . PRO A 1 666 ? -23.286 29.416 30.175 1.00 94.00 666 PRO A N 1
ATOM 5310 C CA . PRO A 1 666 ? -24.384 30.372 30.186 1.00 94.00 666 PRO A CA 1
ATOM 5311 C C . PRO A 1 666 ? -25.129 30.356 28.850 1.00 94.00 666 PRO A C 1
ATOM 5313 O O . PRO A 1 666 ? -24.578 29.962 27.822 1.00 94.00 666 PRO A O 1
ATOM 5316 N N . LYS A 1 667 ? -26.370 30.852 28.855 1.00 94.62 667 LYS A N 1
ATOM 5317 C CA . LYS A 1 667 ? -27.118 31.118 27.621 1.00 94.62 667 LYS A CA 1
ATOM 5318 C C . LYS A 1 667 ? -26.281 31.997 26.685 1.00 94.62 667 LYS A C 1
ATOM 5320 O O . LYS A 1 667 ? -25.801 33.054 27.099 1.00 94.62 667 LYS A O 1
ATOM 5325 N N . GLN A 1 668 ? -26.161 31.596 25.422 1.00 89.88 668 GLN A N 1
ATOM 5326 C CA . GLN A 1 668 ? -25.345 32.298 24.433 1.00 89.88 668 GLN A CA 1
ATOM 5327 C C . GLN A 1 668 ? -26.103 32.572 23.135 1.00 89.88 668 GLN A C 1
ATOM 5329 O O . GLN A 1 668 ? -27.025 31.859 22.741 1.00 89.88 668 GLN A O 1
ATOM 5334 N N . SER A 1 669 ? -25.696 33.649 22.468 1.00 89.69 669 SER A N 1
ATOM 5335 C CA . SER A 1 669 ? -26.071 33.946 21.088 1.00 89.69 669 SER A CA 1
ATOM 5336 C C . SER A 1 669 ? -24.807 34.263 20.309 1.00 89.69 669 SER A C 1
ATOM 5338 O O . SER A 1 669 ? -23.951 35.017 20.791 1.00 89.69 669 SER A O 1
ATOM 5340 N N . PHE A 1 670 ? -24.665 33.631 19.153 1.00 86.75 670 PHE A N 1
ATOM 5341 C CA . PHE A 1 670 ? -23.504 33.767 18.290 1.00 86.75 670 PHE A CA 1
ATOM 5342 C C . PHE A 1 670 ? -23.872 33.393 16.856 1.00 86.75 670 PHE A C 1
ATOM 5344 O O . PHE A 1 670 ? -24.824 32.652 16.611 1.00 86.75 670 PHE A O 1
ATOM 5351 N N . THR A 1 671 ? -23.093 33.918 15.921 1.00 86.19 671 THR A N 1
ATOM 5352 C CA . THR A 1 671 ? -23.209 33.607 14.501 1.00 86.19 671 THR A CA 1
ATOM 5353 C C . THR A 1 671 ? -22.340 32.396 14.182 1.00 86.19 671 THR A C 1
ATOM 5355 O O . THR A 1 671 ? -21.199 32.337 14.633 1.00 86.19 671 THR A O 1
ATOM 5358 N N . ILE A 1 672 ? -22.847 31.462 13.386 1.00 83.88 672 ILE A N 1
ATOM 5359 C CA . ILE A 1 672 ? -22.099 30.332 12.829 1.00 83.88 672 ILE A CA 1
ATOM 5360 C C . ILE A 1 672 ? -21.957 30.535 11.327 1.00 83.88 672 ILE A C 1
ATOM 5362 O O . ILE A 1 672 ? -22.880 31.038 10.704 1.00 83.88 672 ILE A O 1
ATOM 5366 N N . GLY A 1 673 ? -20.846 30.082 10.749 1.00 79.62 673 GLY A N 1
ATOM 5367 C CA . GLY A 1 673 ? -20.614 30.090 9.307 1.00 79.62 673 GLY A CA 1
ATOM 5368 C C . GLY A 1 673 ? -19.760 31.270 8.863 1.00 79.62 673 GLY A C 1
ATOM 5369 O O . GLY A 1 673 ? -19.494 32.193 9.633 1.00 79.62 673 GLY A O 1
ATOM 5370 N N . TYR A 1 674 ? -19.296 31.213 7.622 1.00 80.62 674 TYR A N 1
ATOM 5371 C CA . TYR A 1 674 ? -18.318 32.148 7.083 1.00 80.62 674 TYR A CA 1
ATOM 5372 C C . TYR A 1 674 ? -18.775 32.729 5.740 1.00 80.62 674 TYR A C 1
ATOM 5374 O O . TYR A 1 674 ? -19.358 32.040 4.900 1.00 80.62 674 TYR A O 1
ATOM 5382 N N . HIS A 1 675 ? -18.523 34.024 5.532 1.00 80.25 675 HIS A N 1
ATOM 5383 C CA . HIS A 1 675 ? -18.818 34.685 4.263 1.00 80.25 675 HIS A CA 1
ATOM 5384 C C . HIS A 1 675 ? -17.707 34.397 3.248 1.00 80.25 675 HIS A C 1
ATOM 5386 O O . HIS A 1 675 ? -16.685 35.077 3.218 1.00 80.25 675 HIS A O 1
ATOM 5392 N N . ASP A 1 676 ? -17.950 33.419 2.380 1.00 81.06 676 ASP A N 1
ATOM 5393 C CA . ASP A 1 676 ? -17.060 33.045 1.278 1.00 81.06 676 ASP A CA 1
ATOM 5394 C C . ASP A 1 676 ? -17.818 33.083 -0.065 1.00 81.06 676 ASP A C 1
ATOM 5396 O O . ASP A 1 676 ? -18.245 32.036 -0.563 1.00 81.06 676 ASP A O 1
ATOM 5400 N N . PRO A 1 677 ? -18.058 34.282 -0.642 1.00 77.44 677 PRO A N 1
ATOM 5401 C CA . PRO A 1 677 ? -18.767 34.412 -1.914 1.00 77.44 677 PRO A CA 1
ATOM 5402 C C . PRO A 1 677 ? -17.990 33.756 -3.063 1.00 77.44 677 PRO A C 1
ATOM 5404 O O . PRO A 1 677 ? -16.771 33.615 -3.022 1.00 77.44 677 PRO A O 1
ATOM 5407 N N . GLU A 1 678 ? -18.685 33.367 -4.131 1.00 74.56 678 GLU A N 1
ATOM 5408 C CA . GLU A 1 678 ? -18.024 32.791 -5.313 1.00 74.56 678 GLU A CA 1
ATOM 5409 C C . GLU A 1 678 ? -17.451 33.844 -6.272 1.00 74.56 678 GLU A C 1
ATOM 5411 O O . GLU A 1 678 ? -16.677 33.483 -7.154 1.00 74.56 678 GLU A O 1
ATOM 5416 N N . SER A 1 679 ? -17.787 35.129 -6.096 1.00 70.81 679 SER A N 1
ATOM 5417 C CA . SER A 1 679 ? -17.239 36.217 -6.912 1.00 70.81 679 SER A CA 1
ATOM 5418 C C . SER A 1 679 ? -15.830 36.632 -6.476 1.00 70.81 679 SER A C 1
ATOM 5420 O O . SER A 1 679 ? -15.403 36.397 -5.341 1.00 70.81 679 SER A O 1
ATOM 5422 N N . ASP A 1 680 ? -15.111 37.304 -7.377 1.00 68.50 680 ASP A N 1
ATOM 5423 C CA . ASP A 1 680 ? -13.787 37.888 -7.107 1.00 68.50 680 ASP A CA 1
ATOM 5424 C C . ASP A 1 680 ? -13.843 39.148 -6.218 1.00 68.50 680 ASP A C 1
ATOM 5426 O O . ASP A 1 680 ? -12.807 39.742 -5.903 1.00 68.50 680 ASP A O 1
ATOM 5430 N N . ASP A 1 681 ? -15.041 39.556 -5.789 1.00 60.53 681 ASP A N 1
ATOM 5431 C CA . ASP A 1 681 ? -15.252 40.739 -4.962 1.00 60.53 681 ASP A CA 1
ATOM 5432 C C . ASP A 1 681 ? -14.849 40.489 -3.497 1.00 60.53 681 ASP A C 1
ATOM 5434 O O . ASP A 1 681 ? -15.167 39.456 -2.902 1.00 60.53 681 ASP A O 1
ATOM 5438 N N . GLY A 1 682 ? -14.210 41.486 -2.881 1.00 57.91 682 GLY A N 1
ATOM 5439 C CA . GLY A 1 682 ? -13.926 41.520 -1.442 1.00 57.91 682 GLY A CA 1
ATOM 5440 C C . GLY A 1 682 ? -12.433 41.413 -1.075 1.00 57.91 682 GLY A C 1
ATOM 5441 O O . GLY A 1 682 ? -11.639 40.861 -1.838 1.00 57.91 682 GLY A O 1
ATOM 5442 N N . PRO A 1 683 ? -12.023 41.974 0.082 1.00 49.97 683 PRO A N 1
ATOM 5443 C CA . PRO A 1 683 ? -10.607 42.155 0.416 1.00 49.97 683 PRO A CA 1
ATOM 5444 C C . PRO A 1 683 ? -9.910 40.937 1.056 1.00 49.97 683 PRO A C 1
ATOM 5446 O O . PRO A 1 683 ? -8.695 40.835 0.927 1.00 49.97 683 PRO A O 1
ATOM 5449 N N . ASP A 1 684 ? -10.629 40.007 1.698 1.00 59.59 684 ASP A N 1
ATOM 5450 C CA . ASP A 1 684 ? -10.044 38.871 2.435 1.00 59.59 684 ASP A CA 1
ATOM 5451 C C . ASP A 1 684 ? -10.647 37.535 1.940 1.00 59.59 684 ASP A C 1
ATOM 5453 O O . ASP A 1 684 ? -11.855 37.320 2.013 1.00 59.59 684 ASP A O 1
ATOM 5457 N N . ARG A 1 685 ? -9.805 36.649 1.386 1.00 70.31 685 ARG A N 1
ATOM 5458 C CA . ARG A 1 685 ? -10.195 35.523 0.503 1.00 70.31 685 ARG A CA 1
ATOM 5459 C C . ARG A 1 685 ? -10.030 34.130 1.142 1.00 70.31 685 ARG A C 1
ATOM 5461 O O . ARG A 1 685 ? -9.489 33.235 0.493 1.00 70.31 685 ARG A O 1
ATOM 5468 N N . PHE A 1 686 ? -10.361 33.946 2.423 1.00 76.88 686 PHE A N 1
ATOM 5469 C CA . PHE A 1 686 ? -10.192 32.625 3.055 1.00 76.88 686 PHE A CA 1
ATOM 5470 C C . PHE A 1 686 ? -11.259 31.645 2.552 1.00 76.88 686 PHE A C 1
ATOM 5472 O O . PHE A 1 686 ? -12.346 32.046 2.141 1.00 76.88 686 PHE A O 1
ATOM 5479 N N . PHE A 1 687 ? -10.923 30.359 2.538 1.00 84.75 687 PHE A N 1
ATOM 5480 C CA . PHE A 1 687 ? -11.771 29.310 1.982 1.00 84.75 687 PHE A CA 1
ATOM 5481 C C . PHE A 1 687 ? -12.694 28.694 3.036 1.00 84.75 687 PHE A C 1
ATOM 5483 O O . PHE A 1 687 ? -12.249 28.377 4.140 1.00 84.75 687 PHE A O 1
ATOM 5490 N N . ALA A 1 688 ? -13.946 28.460 2.644 1.00 85.88 688 ALA A N 1
ATOM 5491 C CA . ALA A 1 688 ? -14.913 27.651 3.371 1.00 85.88 688 ALA A CA 1
ATOM 5492 C C . ALA A 1 688 ? -15.533 26.581 2.454 1.00 85.88 688 ALA A C 1
ATOM 5494 O O . ALA A 1 688 ? -15.928 26.861 1.306 1.00 85.88 688 ALA A O 1
ATOM 5495 N N . TRP A 1 689 ? -15.666 25.360 2.981 1.00 88.12 689 TRP A N 1
ATOM 5496 C CA . TRP A 1 689 ? -16.482 24.322 2.353 1.00 88.12 689 TRP A CA 1
ATOM 5497 C C . TRP A 1 689 ? -17.947 24.773 2.300 1.00 88.12 689 TRP A C 1
ATOM 5499 O O . TRP A 1 689 ? -18.377 25.630 3.066 1.00 88.12 689 TRP A O 1
ATOM 5509 N N . ASP A 1 690 ? -18.737 24.238 1.372 1.00 86.38 690 ASP A N 1
ATOM 5510 C CA . ASP A 1 690 ? -20.129 24.673 1.173 1.00 86.38 690 ASP A CA 1
ATOM 5511 C C . ASP A 1 690 ? -21.016 24.515 2.425 1.00 86.38 690 ASP A C 1
ATOM 5513 O O . ASP A 1 690 ? -21.871 25.362 2.679 1.00 86.38 690 ASP A O 1
ATOM 5517 N N . ASN A 1 691 ? -20.760 23.496 3.248 1.00 87.31 691 ASN A N 1
ATOM 5518 C CA . ASN A 1 691 ? -21.407 23.258 4.541 1.00 87.31 691 ASN A CA 1
ATOM 5519 C C . ASN A 1 691 ? -20.978 24.230 5.664 1.00 87.31 691 ASN A C 1
ATOM 5521 O O . ASN A 1 691 ? -21.545 24.187 6.756 1.00 87.31 691 ASN A O 1
ATOM 5525 N N . GLU A 1 692 ? -20.028 25.126 5.388 1.00 87.44 692 GLU A N 1
ATOM 5526 C CA . GLU A 1 692 ? -19.543 26.169 6.298 1.00 87.44 692 GLU A CA 1
ATOM 5527 C C . GLU A 1 692 ? -19.987 27.585 5.881 1.00 87.44 692 GLU A C 1
ATOM 5529 O O . GLU A 1 692 ? -19.775 28.545 6.628 1.00 87.44 692 GLU A O 1
ATOM 5534 N N . ARG A 1 693 ? -20.547 27.740 4.673 1.00 84.56 693 ARG A N 1
ATOM 5535 C CA . ARG A 1 693 ? -20.888 29.044 4.084 1.00 84.56 693 ARG A CA 1
ATOM 5536 C C . ARG A 1 693 ? -22.194 29.607 4.627 1.00 84.56 693 ARG A C 1
ATOM 5538 O O . ARG A 1 693 ? -23.040 28.873 5.119 1.00 84.56 693 ARG A O 1
ATOM 5545 N N . GLU A 1 694 ? -22.355 30.912 4.410 1.00 85.81 694 GLU A N 1
ATOM 5546 C CA . GLU A 1 694 ? -23.531 31.710 4.771 1.00 85.81 694 GLU A CA 1
ATOM 5547 C C . GLU A 1 694 ? -23.752 31.771 6.287 1.00 85.81 694 GLU A C 1
ATOM 5549 O O . GLU A 1 694 ? -24.317 30.862 6.892 1.00 85.81 694 GLU A O 1
ATOM 5554 N N . PRO A 1 695 ? -23.306 32.859 6.930 1.00 86.62 695 PRO A N 1
ATOM 5555 C CA . PRO A 1 695 ? -23.476 33.018 8.357 1.00 86.62 695 PRO A CA 1
ATOM 5556 C C . PRO A 1 695 ? -24.946 33.055 8.786 1.00 86.62 695 PRO A C 1
ATOM 5558 O O . PRO A 1 695 ? -25.774 33.728 8.168 1.00 86.62 695 PRO A O 1
ATOM 5561 N N . TYR A 1 696 ? -25.255 32.386 9.894 1.00 89.00 696 TYR A N 1
ATOM 5562 C CA . TYR A 1 696 ? -26.583 32.354 10.500 1.00 89.00 696 TYR A CA 1
ATOM 5563 C C . TYR A 1 696 ? -26.506 32.471 12.024 1.00 89.00 696 TYR A C 1
ATOM 5565 O O . TYR A 1 696 ? -25.533 32.066 12.658 1.00 89.00 696 TYR A O 1
ATOM 5573 N N . GLU A 1 697 ? -27.541 33.055 12.622 1.00 90.12 697 GLU A N 1
ATOM 5574 C CA . GLU A 1 697 ? -27.615 33.276 14.066 1.00 90.12 697 GLU A CA 1
ATOM 5575 C C . GLU A 1 697 ? -28.148 32.045 14.794 1.00 90.12 697 GLU A C 1
ATOM 5577 O O . GLU A 1 697 ? -29.169 31.471 14.408 1.00 90.12 697 GLU A O 1
ATOM 5582 N N . VAL A 1 698 ? -27.498 31.700 15.903 1.00 90.69 698 VAL A N 1
ATOM 5583 C CA . VAL A 1 698 ? -27.899 30.607 16.784 1.00 90.69 698 VAL A CA 1
ATOM 5584 C C . VAL A 1 698 ? -28.081 31.119 18.205 1.00 90.69 698 VAL A C 1
ATOM 5586 O O . VAL A 1 698 ? -27.333 31.966 18.700 1.00 90.69 698 VAL A O 1
ATOM 5589 N N . GLN A 1 699 ? -29.105 30.597 18.879 1.00 93.50 699 GLN A N 1
ATOM 5590 C CA . GLN A 1 699 ? -29.340 30.825 20.298 1.00 93.50 699 GLN A CA 1
ATOM 5591 C C . GLN A 1 699 ? -29.318 29.493 21.030 1.00 93.50 699 GLN A C 1
ATOM 5593 O O . GLN A 1 699 ? -30.125 28.613 20.742 1.00 93.50 699 GLN A O 1
ATOM 5598 N N . VAL A 1 700 ? -28.427 29.380 22.008 1.00 95.50 700 VAL A N 1
ATOM 5599 C CA . VAL A 1 700 ? -28.272 28.173 22.819 1.00 95.50 700 VAL A CA 1
ATOM 5600 C C . VAL A 1 700 ? -28.696 28.497 24.250 1.00 95.50 700 VAL A C 1
ATOM 5602 O O . VAL A 1 700 ? -28.212 29.491 24.809 1.00 95.50 700 VAL A O 1
ATOM 5605 N N . PRO A 1 701 ? -29.632 27.732 24.844 1.00 95.44 701 PRO A N 1
ATOM 5606 C CA . PRO A 1 701 ? -30.010 27.905 26.241 1.00 95.44 701 PRO A CA 1
ATOM 5607 C C . PRO A 1 701 ? -28.829 27.604 27.173 1.00 95.44 701 PRO A C 1
ATOM 5609 O O . PRO A 1 701 ? -27.782 27.119 26.756 1.00 95.44 701 PRO A O 1
ATOM 5612 N N . GLN A 1 702 ? -28.988 27.929 28.452 1.00 96.50 702 GLN A N 1
ATOM 5613 C CA . GLN A 1 702 ? -28.006 27.527 29.453 1.00 96.50 702 GLN A CA 1
ATOM 5614 C C . GLN A 1 702 ? -27.988 25.996 29.574 1.00 96.50 702 GLN A C 1
ATOM 5616 O O . GLN A 1 702 ? -29.048 25.373 29.587 1.00 96.50 702 GLN A O 1
ATOM 5621 N N . LEU A 1 703 ? -26.797 25.411 29.700 1.00 97.12 703 LEU A N 1
ATOM 5622 C CA . LEU A 1 703 ? -26.602 23.975 29.906 1.00 97.12 703 LEU A CA 1
ATOM 5623 C C . LEU A 1 703 ? -25.452 23.714 30.887 1.00 97.12 703 LEU A C 1
ATOM 5625 O O . LEU A 1 703 ? -24.628 24.593 31.143 1.00 97.12 703 LEU A O 1
ATOM 5629 N N . GLU A 1 704 ? -25.362 22.494 31.406 1.00 97.62 704 GLU A N 1
ATOM 5630 C CA . GLU A 1 704 ? -24.153 21.997 32.061 1.00 97.62 704 GLU A CA 1
ATOM 5631 C C . GLU A 1 704 ? -23.379 21.080 31.117 1.00 97.62 704 GLU A C 1
ATOM 5633 O O . GLU A 1 704 ? -23.957 20.211 30.467 1.00 97.62 704 GLU A O 1
ATOM 5638 N N . ALA A 1 705 ? -22.059 21.240 31.064 1.00 97.69 705 ALA A N 1
ATOM 5639 C CA . ALA A 1 705 ? -21.180 20.430 30.229 1.00 97.69 705 ALA A CA 1
ATOM 5640 C C . ALA A 1 705 ? -20.025 19.844 31.039 1.00 97.69 705 ALA A C 1
ATOM 5642 O O . ALA A 1 705 ? -19.448 20.512 31.901 1.00 97.69 705 ALA A O 1
ATOM 5643 N N . GLN A 1 706 ? -19.639 18.608 30.725 1.00 96.88 706 GLN A N 1
ATOM 5644 C CA . GLN A 1 706 ? -18.377 18.063 31.207 1.00 96.88 706 GLN A CA 1
ATOM 5645 C C . GLN A 1 706 ? -17.203 18.878 30.660 1.00 96.88 706 GLN A C 1
ATOM 5647 O O . GLN A 1 706 ? -17.141 19.214 29.473 1.00 96.88 706 GLN A O 1
ATOM 5652 N N . GLY A 1 707 ? -16.249 19.170 31.545 1.00 95.25 707 GLY A N 1
ATOM 5653 C CA . GLY A 1 707 ? -15.074 19.977 31.232 1.00 95.25 707 GLY A CA 1
ATOM 5654 C C . GLY A 1 707 ? -14.186 19.379 30.148 1.00 95.25 707 GLY A C 1
ATOM 5655 O O . GLY A 1 707 ? -13.537 20.113 29.418 1.00 95.25 707 GLY A O 1
ATOM 5656 N N . ARG A 1 708 ? -14.174 18.057 30.002 1.00 95.75 708 ARG A N 1
ATOM 5657 C CA . ARG A 1 708 ? -13.290 17.327 29.090 1.00 95.75 708 ARG A CA 1
ATOM 5658 C C . ARG A 1 708 ? -14.007 16.121 28.479 1.00 95.75 708 ARG A C 1
ATOM 5660 O O . ARG A 1 708 ? -15.026 15.697 29.029 1.00 95.75 708 ARG A O 1
ATOM 5667 N N . PRO A 1 709 ? -13.462 15.532 27.403 1.00 97.00 709 PRO A N 1
ATOM 5668 C CA . PRO A 1 709 ? -13.957 14.265 26.891 1.00 97.00 709 PRO A CA 1
ATOM 5669 C C . PRO A 1 709 ? -13.850 13.126 27.909 1.00 97.00 709 PRO A C 1
ATOM 5671 O O . PRO A 1 709 ? -13.031 13.156 28.842 1.00 97.00 709 PRO A O 1
ATOM 5674 N N . VAL A 1 710 ? -14.662 12.097 27.681 1.00 97.81 710 VAL A N 1
ATOM 5675 C CA . VAL A 1 710 ? -14.593 10.830 28.411 1.00 97.81 710 VAL A CA 1
ATOM 5676 C C . VAL A 1 710 ? -13.265 10.134 28.103 1.00 97.81 710 VAL A C 1
ATOM 5678 O O . VAL A 1 710 ? -12.798 10.099 26.964 1.00 97.81 710 VAL A O 1
ATOM 5681 N N . SER A 1 711 ? -12.633 9.583 29.133 1.00 98.06 711 SER A N 1
ATOM 5682 C CA . SER A 1 711 ? -11.366 8.860 29.017 1.00 98.06 711 SER A CA 1
ATOM 5683 C C . SER A 1 711 ? -11.562 7.354 28.809 1.00 98.06 711 SER A C 1
ATOM 5685 O O . SER A 1 711 ? -12.599 6.786 29.160 1.00 98.06 711 SER A O 1
ATOM 5687 N N . ASN A 1 712 ? -10.532 6.670 28.307 1.00 98.38 712 ASN A N 1
ATOM 5688 C CA . ASN A 1 712 ? -10.510 5.209 28.193 1.00 98.38 712 ASN A CA 1
ATOM 5689 C C . ASN A 1 712 ? -10.789 4.503 29.533 1.00 98.38 712 ASN A C 1
ATOM 5691 O O . ASN A 1 712 ? -11.451 3.469 29.554 1.00 98.38 712 ASN A O 1
ATOM 5695 N N . GLY A 1 713 ? -10.302 5.042 30.656 1.00 97.31 713 GLY A N 1
ATOM 5696 C CA . GLY A 1 713 ? -10.527 4.473 31.987 1.00 97.31 713 GLY A CA 1
ATOM 5697 C C . GLY A 1 713 ? -11.975 4.606 32.465 1.00 97.31 713 GLY A C 1
ATOM 5698 O O . GLY A 1 713 ? -12.528 3.667 33.043 1.00 97.31 713 GLY A O 1
ATOM 5699 N N . GLU A 1 714 ? -12.612 5.743 32.182 1.00 97.44 714 GLU A N 1
ATOM 5700 C CA . GLU A 1 714 ? -14.041 5.956 32.450 1.00 97.44 714 GLU A CA 1
ATOM 5701 C C . GLU A 1 714 ? -14.897 5.026 31.573 1.00 97.44 714 GLU A C 1
ATOM 5703 O O . GLU A 1 714 ? -15.796 4.352 32.077 1.00 97.44 714 GLU A O 1
ATOM 5708 N N . TYR A 1 715 ? -14.548 4.880 30.292 1.00 98.00 715 TYR A N 1
ATOM 5709 C CA . TYR A 1 715 ? -15.243 3.969 29.381 1.00 98.00 715 TYR A CA 1
ATOM 5710 C C . TYR A 1 715 ? -15.058 2.486 29.750 1.00 98.00 715 TYR A C 1
ATOM 5712 O O . TYR A 1 715 ? -16.017 1.717 29.754 1.00 98.00 715 TYR A O 1
ATOM 5720 N N . ALA A 1 716 ? -13.851 2.072 30.146 1.00 97.00 716 ALA A N 1
ATOM 5721 C CA . ALA A 1 716 ? -13.598 0.719 30.646 1.00 97.00 716 ALA A CA 1
ATOM 5722 C C . ALA A 1 716 ? -14.416 0.415 31.914 1.00 97.00 716 ALA A C 1
ATOM 5724 O O . ALA A 1 716 ? -14.912 -0.699 32.081 1.00 97.00 716 ALA A O 1
ATOM 5725 N N . THR A 1 717 ? -14.605 1.411 32.787 1.00 96.25 717 THR A N 1
ATOM 5726 C CA . THR A 1 717 ? -15.467 1.280 33.972 1.00 96.25 717 THR A CA 1
ATOM 5727 C C . THR A 1 717 ? -16.915 1.013 33.566 1.00 96.25 717 THR A C 1
ATOM 5729 O O . THR A 1 717 ? -17.537 0.100 34.109 1.00 96.25 717 THR A O 1
ATOM 5732 N N . TYR A 1 718 ? -17.425 1.752 32.579 1.00 96.31 718 TYR A N 1
ATOM 5733 C CA . TYR A 1 718 ? -18.747 1.519 31.997 1.00 96.31 718 TYR A CA 1
ATOM 5734 C C . TYR A 1 718 ? -18.896 0.089 31.461 1.00 96.31 718 TYR A C 1
ATOM 5736 O O . TYR A 1 718 ? -19.826 -0.608 31.865 1.00 96.31 718 TYR A O 1
ATOM 5744 N N . LEU A 1 719 ? -17.967 -0.381 30.621 1.00 95.12 719 LEU A N 1
ATOM 5745 C CA . LEU A 1 719 ? -18.054 -1.717 30.018 1.00 95.12 719 LEU A CA 1
ATOM 5746 C C . LEU A 1 719 ? -18.101 -2.830 31.075 1.00 95.12 719 LEU A C 1
ATOM 5748 O O . LEU A 1 719 ? -18.912 -3.750 30.967 1.00 95.12 719 LEU A O 1
ATOM 5752 N N . VAL A 1 720 ? -17.277 -2.719 32.122 1.00 93.56 720 VAL A N 1
ATOM 5753 C CA . VAL A 1 720 ? -17.228 -3.693 33.224 1.00 93.56 720 VAL A CA 1
ATOM 5754 C C . VAL A 1 720 ? -18.507 -3.653 34.065 1.00 93.56 720 VAL A C 1
ATOM 5756 O O . VAL A 1 720 ? -19.087 -4.700 34.351 1.00 93.56 720 VAL A O 1
ATOM 5759 N N . GLN A 1 721 ? -18.980 -2.464 34.451 1.00 94.19 721 GLN A N 1
ATOM 5760 C CA . GLN A 1 721 ? -20.153 -2.328 35.323 1.00 94.19 721 GLN A CA 1
ATOM 5761 C C . GLN A 1 721 ? -21.459 -2.689 34.616 1.00 94.19 721 GLN A C 1
ATOM 5763 O O . GLN A 1 721 ? -22.314 -3.353 35.201 1.00 94.19 721 GLN A O 1
ATOM 5768 N N . ALA A 1 722 ? -21.609 -2.279 33.359 1.00 91.19 722 ALA A N 1
ATOM 5769 C CA . ALA A 1 722 ? -22.787 -2.583 32.558 1.00 91.19 722 ALA A CA 1
ATOM 5770 C C . ALA A 1 722 ? -22.713 -3.961 31.869 1.00 91.19 722 ALA A C 1
ATOM 5772 O O . ALA A 1 722 ? -23.684 -4.378 31.243 1.00 91.19 722 ALA A O 1
ATOM 5773 N N . LYS A 1 723 ? -21.596 -4.692 32.029 1.00 87.75 723 LYS A N 1
ATOM 5774 C CA . LYS A 1 723 ? -21.347 -6.029 31.462 1.00 87.75 723 LYS A CA 1
ATOM 5775 C C . LYS A 1 723 ? -21.541 -6.087 29.939 1.00 87.75 723 LYS A C 1
ATOM 5777 O O . LYS A 1 723 ? -22.073 -7.069 29.417 1.00 87.75 723 LYS A O 1
ATOM 5782 N N . TYR A 1 724 ? -21.103 -5.049 29.227 1.00 84.44 724 TYR A N 1
ATOM 5783 C CA . TYR A 1 724 ? -21.156 -5.035 27.764 1.00 84.44 724 TYR A CA 1
ATOM 5784 C C . TYR A 1 724 ? -20.076 -5.964 27.174 1.00 84.44 724 TYR A C 1
ATOM 5786 O O . TYR A 1 724 ? -18.918 -5.902 27.592 1.00 84.44 724 TYR A O 1
ATOM 5794 N N . PRO A 1 725 ? -20.424 -6.849 26.218 1.00 76.94 725 PRO A N 1
ATOM 5795 C CA . PRO A 1 725 ? -19.497 -7.860 25.697 1.00 76.94 725 PRO A CA 1
ATOM 5796 C C . PRO A 1 725 ? -18.531 -7.330 24.624 1.00 76.94 725 PRO A C 1
ATOM 5798 O O . PRO A 1 725 ? -17.493 -7.951 24.352 1.00 76.94 725 PRO A O 1
ATOM 5801 N N . GLU A 1 726 ? -18.880 -6.212 23.994 1.00 88.06 726 GLU A N 1
ATOM 5802 C CA . GLU A 1 726 ? -18.149 -5.621 22.878 1.00 88.06 726 GLU A CA 1
ATOM 5803 C C . GLU A 1 726 ? -17.194 -4.525 23.353 1.00 88.06 726 GLU A C 1
ATOM 5805 O O . GLU A 1 726 ? -17.395 -3.898 24.393 1.00 88.06 726 GLU A O 1
ATOM 5810 N N . ILE A 1 727 ? -16.110 -4.344 22.601 1.00 93.12 727 ILE A N 1
ATOM 5811 C CA . ILE A 1 727 ? -15.117 -3.297 22.837 1.00 93.12 727 ILE A CA 1
ATOM 5812 C C . ILE A 1 727 ? -15.002 -2.437 21.576 1.00 93.12 727 ILE A C 1
ATOM 5814 O O . ILE A 1 727 ? -15.182 -2.981 20.481 1.00 93.12 727 ILE A O 1
ATOM 5818 N N . PRO A 1 728 ? -14.615 -1.159 21.705 1.00 95.00 728 PRO A N 1
ATOM 5819 C CA . PRO A 1 728 ? -14.423 -0.281 20.557 1.00 95.00 728 PRO A CA 1
ATOM 5820 C C . PRO A 1 728 ? -13.397 -0.824 19.565 1.00 95.00 728 PRO A C 1
ATOM 5822 O O . PRO A 1 728 ? -12.398 -1.435 19.958 1.00 95.00 728 PRO A O 1
ATOM 5825 N N . ALA A 1 729 ? -13.588 -0.548 18.272 1.00 94.25 729 ALA A N 1
ATOM 5826 C CA . ALA A 1 729 ? -12.690 -1.025 17.214 1.00 94.25 729 ALA A CA 1
ATOM 5827 C C . ALA A 1 729 ? -11.254 -0.477 17.334 1.00 94.25 729 ALA A C 1
ATOM 5829 O O . ALA A 1 729 ? -10.307 -1.099 16.839 1.00 94.25 729 ALA A O 1
ATOM 5830 N N . ALA A 1 730 ? -11.081 0.652 18.030 1.00 93.06 730 ALA A N 1
ATOM 5831 C CA . ALA A 1 730 ? -9.782 1.214 18.391 1.00 93.06 730 ALA A CA 1
ATOM 5832 C C . ALA A 1 730 ? -8.998 0.342 19.394 1.00 93.06 730 ALA A C 1
ATOM 5834 O O . ALA A 1 730 ? -7.796 0.539 19.573 1.00 93.06 730 ALA A O 1
ATOM 5835 N N . TRP A 1 731 ? -9.646 -0.618 20.059 1.00 95.88 731 TRP A N 1
ATOM 5836 C CA . TRP A 1 731 ? -9.021 -1.531 21.013 1.00 95.88 731 TRP A CA 1
ATOM 5837 C C . TRP A 1 731 ? -8.783 -2.918 20.397 1.00 95.88 731 TRP A C 1
ATOM 5839 O O . TRP A 1 731 ? -9.316 -3.278 19.346 1.00 95.88 731 TRP A O 1
ATOM 5849 N N . SER A 1 732 ? -7.950 -3.727 21.049 1.00 93.50 732 SER A N 1
ATOM 5850 C CA . SER A 1 732 ? -7.757 -5.137 20.703 1.00 93.50 732 SER A CA 1
ATOM 5851 C C . SER A 1 732 ? -7.622 -6.014 21.949 1.00 93.50 732 SER A C 1
ATOM 5853 O O . SER A 1 732 ? -7.312 -5.529 23.040 1.00 93.50 732 SER A O 1
ATOM 5855 N N . LYS A 1 733 ? -7.903 -7.313 21.798 1.00 89.25 733 LYS A N 1
ATOM 5856 C CA . LYS A 1 733 ? -7.872 -8.307 22.883 1.00 89.25 733 LYS A CA 1
ATOM 5857 C C . LYS A 1 733 ? -6.547 -9.063 22.845 1.00 89.25 733 LYS A C 1
ATOM 5859 O O . LYS A 1 733 ? -6.171 -9.575 21.797 1.00 89.25 733 LYS A O 1
ATOM 5864 N N . THR A 1 734 ? -5.880 -9.196 23.988 1.00 80.75 734 THR A N 1
ATOM 5865 C CA . THR A 1 734 ? -4.662 -10.015 24.120 1.00 80.75 734 THR A CA 1
ATOM 5866 C C . THR A 1 734 ? -4.940 -11.392 24.727 1.00 80.75 734 THR A C 1
ATOM 5868 O O . THR A 1 734 ? -4.133 -12.304 24.552 1.00 80.75 734 THR A O 1
ATOM 5871 N N . ARG A 1 735 ? -6.070 -11.571 25.436 1.00 72.81 735 ARG A N 1
ATOM 5872 C CA . ARG A 1 735 ? -6.501 -12.836 26.073 1.00 72.81 735 ARG A CA 1
ATOM 5873 C C . ARG A 1 735 ? -8.035 -12.984 26.086 1.00 72.81 735 ARG A C 1
ATOM 5875 O O . ARG A 1 735 ? -8.756 -11.987 26.023 1.00 72.81 735 ARG A O 1
ATOM 5882 N N . ASN A 1 736 ? -8.526 -14.225 26.193 1.00 68.56 736 ASN A N 1
ATOM 5883 C CA . ASN A 1 736 ? -9.962 -14.546 26.277 1.00 68.56 736 ASN A CA 1
ATOM 5884 C C . ASN A 1 736 ? -10.583 -14.077 27.607 1.00 68.56 736 ASN A C 1
ATOM 5886 O O . ASN A 1 736 ? -9.936 -14.143 28.650 1.00 68.56 736 ASN A O 1
ATOM 5890 N N . ALA A 1 737 ? -11.840 -13.622 27.561 1.00 61.44 737 ALA A N 1
ATOM 5891 C CA . ALA A 1 737 ? -12.562 -13.082 28.716 1.00 61.44 737 ALA A CA 1
ATOM 5892 C C . ALA A 1 737 ? -13.017 -14.178 29.701 1.00 61.44 737 ALA A C 1
ATOM 5894 O O . ALA A 1 737 ? -13.493 -15.235 29.282 1.00 61.44 737 ALA A O 1
ATOM 5895 N N . ALA A 1 738 ? -12.931 -13.898 31.006 1.00 61.97 738 ALA A N 1
ATOM 5896 C CA . ALA A 1 738 ? -13.620 -14.662 32.049 1.00 61.97 738 ALA A CA 1
ATOM 5897 C C . ALA A 1 738 ? -15.080 -14.177 32.203 1.00 61.97 738 ALA A C 1
ATOM 5899 O O . ALA A 1 738 ? -15.393 -13.045 31.844 1.00 61.97 738 ALA A O 1
ATOM 5900 N N . LYS A 1 739 ? -15.981 -15.023 32.732 1.00 57.59 739 LYS A N 1
ATOM 5901 C CA . LYS A 1 739 ? -17.421 -14.702 32.885 1.00 57.59 739 LYS A CA 1
ATOM 5902 C C . LYS A 1 739 ? -17.716 -13.569 33.879 1.00 57.59 739 LYS A C 1
ATOM 5904 O O . LYS A 1 739 ? -18.706 -12.872 33.693 1.00 57.59 739 LYS A O 1
ATOM 5909 N N . ASP A 1 740 ? -16.868 -13.389 34.888 1.00 65.56 740 ASP A N 1
ATOM 5910 C CA . ASP A 1 740 ? -16.975 -12.335 35.901 1.00 65.56 740 ASP A CA 1
ATOM 5911 C C . ASP A 1 740 ? -15.618 -11.640 36.012 1.00 65.56 740 ASP A C 1
ATOM 5913 O O . ASP A 1 740 ? -14.754 -12.028 36.798 1.00 65.56 740 ASP A O 1
ATOM 5917 N N . GLU A 1 741 ? -15.399 -10.668 35.134 1.00 77.44 741 GLU A N 1
ATOM 5918 C CA . GLU A 1 741 ? -14.139 -9.943 35.050 1.00 77.44 741 GLU A CA 1
ATOM 5919 C C . GLU A 1 741 ? -14.200 -8.626 35.833 1.00 77.44 741 GLU A C 1
ATOM 5921 O O . GLU A 1 741 ? -15.143 -7.850 35.682 1.00 77.44 741 GLU A O 1
ATOM 5926 N N . ASP A 1 742 ? -13.185 -8.367 36.661 1.00 88.75 742 ASP A N 1
ATOM 5927 C CA . ASP A 1 742 ? -13.013 -7.087 37.347 1.00 88.75 742 ASP A CA 1
ATOM 5928 C C . ASP A 1 742 ? -12.261 -6.061 36.479 1.00 88.75 742 ASP A C 1
ATOM 5930 O O . ASP A 1 742 ? -11.653 -6.386 35.457 1.00 88.75 742 ASP A O 1
ATOM 5934 N N . PHE A 1 743 ? -12.284 -4.789 36.888 1.00 92.38 743 PHE A N 1
ATOM 5935 C CA . PHE A 1 743 ? -11.641 -3.707 36.135 1.00 92.38 743 PHE A CA 1
ATOM 5936 C C . PHE A 1 743 ? -10.149 -3.964 35.876 1.00 92.38 743 PHE A C 1
ATOM 5938 O O . PHE A 1 743 ? -9.666 -3.729 34.771 1.00 92.38 743 PHE A O 1
ATOM 5945 N N . THR A 1 744 ? -9.422 -4.480 36.870 1.00 92.06 744 THR A N 1
ATOM 5946 C CA . THR A 1 744 ? -7.979 -4.749 36.778 1.00 92.06 744 THR A CA 1
ATOM 5947 C C . THR A 1 744 ? -7.669 -5.800 35.716 1.00 92.06 744 THR A C 1
ATOM 5949 O O . THR A 1 744 ? -6.774 -5.608 34.890 1.00 92.06 744 THR A O 1
ATOM 5952 N N . THR A 1 745 ? -8.421 -6.898 35.709 1.00 89.94 745 THR A N 1
ATOM 5953 C CA . THR A 1 745 ? -8.266 -7.975 34.728 1.00 89.94 745 THR A CA 1
ATOM 5954 C C . THR A 1 745 ? -8.660 -7.482 33.337 1.00 89.94 745 THR A C 1
ATOM 5956 O O . THR A 1 745 ? -7.919 -7.710 32.375 1.00 89.94 745 THR A O 1
ATOM 5959 N N . PHE A 1 746 ? -9.739 -6.693 33.250 1.00 92.06 746 PHE A N 1
ATOM 5960 C CA . PHE A 1 746 ? -10.205 -6.094 32.005 1.00 92.06 746 PHE A CA 1
ATOM 5961 C C . PHE A 1 746 ? -9.130 -5.210 31.361 1.00 92.06 746 PHE A C 1
ATOM 5963 O O . PHE A 1 746 ? -8.793 -5.405 30.192 1.00 92.06 746 PHE A O 1
ATOM 5970 N N . ILE A 1 747 ? -8.528 -4.271 32.098 1.00 94.38 747 ILE A N 1
ATOM 5971 C CA . ILE A 1 747 ? -7.499 -3.383 31.526 1.00 94.38 747 ILE A CA 1
ATOM 5972 C C . ILE A 1 747 ? -6.185 -4.111 31.210 1.00 94.38 747 ILE A C 1
ATOM 5974 O O . ILE A 1 747 ? -5.440 -3.669 30.337 1.00 94.38 747 ILE A O 1
ATOM 5978 N N . ALA A 1 748 ? -5.891 -5.225 31.887 1.00 91.38 748 ALA A N 1
ATOM 5979 C CA . ALA A 1 748 ? -4.684 -6.015 31.651 1.00 91.38 748 ALA A CA 1
ATOM 5980 C C . ALA A 1 748 ? -4.752 -6.847 30.357 1.00 91.38 748 ALA A C 1
ATOM 5982 O O . ALA A 1 748 ? -3.709 -7.175 29.785 1.00 91.38 748 ALA A O 1
ATOM 5983 N N . ARG A 1 749 ? -5.957 -7.190 29.878 1.00 90.62 749 ARG A N 1
ATOM 5984 C CA . ARG A 1 749 ? -6.151 -8.020 28.673 1.00 90.62 749 ARG A CA 1
ATOM 5985 C C . ARG A 1 749 ? -6.485 -7.249 27.395 1.00 90.62 749 ARG A C 1
ATOM 5987 O O . ARG A 1 749 ? -6.745 -7.876 26.365 1.00 90.62 749 ARG A O 1
ATOM 5994 N N . HIS A 1 750 ? -6.507 -5.921 27.447 1.00 95.06 750 HIS A N 1
ATOM 5995 C CA . HIS A 1 750 ? -6.797 -5.082 26.288 1.00 95.06 750 HIS A CA 1
ATOM 5996 C C . HIS A 1 750 ? -5.646 -4.129 25.976 1.00 95.06 750 HIS A C 1
ATOM 5998 O O . HIS A 1 750 ? -4.857 -3.744 26.841 1.00 95.06 750 HIS A O 1
ATOM 6004 N N . THR A 1 751 ? -5.567 -3.740 24.713 1.00 96.94 751 THR A N 1
ATOM 6005 C CA . THR A 1 751 ? -4.632 -2.739 24.194 1.00 96.94 751 THR A CA 1
ATOM 6006 C C . THR A 1 751 ? -5.384 -1.758 23.300 1.00 96.94 751 THR A C 1
ATOM 6008 O O . THR A 1 751 ? -6.449 -2.084 22.780 1.00 96.94 751 THR A O 1
ATOM 6011 N N . VAL A 1 752 ? -4.819 -0.572 23.101 1.00 97.19 752 VAL A N 1
ATOM 6012 C CA . VAL A 1 752 ? -5.270 0.434 22.135 1.00 97.19 752 VAL A CA 1
ATOM 6013 C C . VAL A 1 752 ? -4.368 0.358 20.906 1.00 97.19 752 VAL A C 1
ATOM 6015 O O . VAL A 1 752 ? -3.143 0.286 21.038 1.00 97.19 752 VAL A O 1
ATOM 6018 N N . LYS A 1 753 ? -4.962 0.345 19.712 1.00 96.50 753 LYS A N 1
ATOM 6019 C CA . LYS A 1 753 ? -4.240 0.359 18.435 1.00 96.50 753 LYS A CA 1
ATOM 6020 C C . LYS A 1 753 ? -3.665 1.752 18.192 1.00 96.50 753 LYS A C 1
ATOM 6022 O O . LYS A 1 753 ? -4.375 2.747 18.301 1.00 96.50 753 LYS A O 1
ATOM 6027 N N . THR A 1 754 ? -2.379 1.824 17.866 1.00 95.94 754 THR A N 1
ATOM 6028 C CA . THR A 1 754 ? -1.679 3.080 17.570 1.00 95.94 754 THR A CA 1
ATOM 6029 C C . THR A 1 754 ? -0.684 2.862 16.436 1.00 95.94 754 THR A C 1
ATOM 6031 O O . THR A 1 754 ? -0.353 1.720 16.116 1.00 95.94 754 THR A O 1
ATOM 6034 N N . VAL A 1 755 ? -0.136 3.944 15.880 1.00 95.50 755 VAL A N 1
ATOM 6035 C CA . VAL A 1 755 ? 0.954 3.858 14.890 1.00 95.50 755 VAL A CA 1
ATOM 6036 C C . VAL A 1 755 ? 2.250 3.268 15.470 1.00 95.50 755 VAL A C 1
ATOM 6038 O O . VAL A 1 755 ? 3.117 2.834 14.727 1.00 95.50 755 VAL A O 1
ATOM 6041 N N . TRP A 1 756 ? 2.380 3.190 16.799 1.00 95.25 756 TRP A N 1
ATOM 6042 C CA . TRP A 1 756 ? 3.503 2.549 17.501 1.00 95.25 756 TRP A CA 1
ATOM 6043 C C . TRP A 1 756 ? 3.253 1.060 17.804 1.00 95.25 756 TRP A C 1
ATOM 6045 O O . TRP A 1 756 ? 3.966 0.446 18.611 1.00 95.25 756 TRP A O 1
ATOM 6055 N N . GLY A 1 757 ? 2.213 0.489 17.193 1.00 93.44 757 GLY A N 1
ATOM 6056 C CA . GLY A 1 757 ? 1.656 -0.816 17.521 1.00 93.44 757 GLY A CA 1
ATOM 6057 C C . GLY A 1 757 ? 0.702 -0.770 18.725 1.00 93.44 757 GLY A C 1
ATOM 6058 O O . GLY A 1 757 ? 0.341 0.308 19.212 1.00 93.44 757 GLY A O 1
ATOM 6059 N N . PRO A 1 758 ? 0.263 -1.937 19.226 1.00 94.75 758 PRO A N 1
ATOM 6060 C CA . PRO A 1 758 ? -0.643 -2.009 20.366 1.00 94.75 758 PRO A CA 1
ATOM 6061 C C . PRO A 1 758 ? -0.000 -1.467 21.653 1.00 94.75 758 PRO A C 1
ATOM 6063 O O . PRO A 1 758 ? 1.067 -1.925 22.066 1.00 94.75 758 PRO A O 1
ATOM 6066 N N . VAL A 1 759 ? -0.671 -0.527 22.321 1.00 96.69 759 VAL A N 1
ATOM 6067 C CA . VAL A 1 759 ? -0.269 0.007 23.635 1.00 96.69 759 VAL A CA 1
ATOM 6068 C C . VAL A 1 759 ? -1.213 -0.549 24.707 1.00 96.69 759 VAL A C 1
ATOM 6070 O O . VAL A 1 759 ? -2.426 -0.498 24.508 1.00 96.69 759 VAL A O 1
ATOM 6073 N N . PRO A 1 760 ? -0.728 -1.096 25.839 1.00 97.25 760 PRO A N 1
ATOM 6074 C CA . PRO A 1 760 ? -1.597 -1.623 26.896 1.00 97.25 760 PRO A CA 1
ATOM 6075 C C . PRO A 1 760 ? -2.673 -0.627 27.346 1.00 97.25 760 PRO A C 1
ATOM 6077 O O . PRO A 1 760 ? -2.370 0.543 27.585 1.00 97.25 760 PRO A O 1
ATOM 6080 N N . LEU A 1 761 ? -3.920 -1.083 27.526 1.00 97.44 761 LEU A N 1
ATOM 6081 C CA . LEU A 1 761 ? -5.021 -0.217 27.972 1.00 97.44 761 LEU A CA 1
ATOM 6082 C C . LEU A 1 761 ? -4.707 0.424 29.334 1.00 97.44 761 LEU A C 1
ATOM 6084 O O . LEU A 1 761 ? -4.954 1.608 29.543 1.00 97.44 761 LEU A O 1
ATOM 6088 N N . ALA A 1 762 ? -4.035 -0.314 30.221 1.00 96.38 762 ALA A N 1
ATOM 6089 C CA . ALA A 1 762 ? -3.529 0.201 31.495 1.00 96.38 762 ALA A CA 1
ATOM 6090 C C . ALA A 1 762 ? -2.577 1.416 31.368 1.00 96.38 762 ALA A C 1
ATOM 6092 O O . ALA A 1 762 ? -2.445 2.180 32.321 1.00 96.38 762 ALA A O 1
ATOM 6093 N N . GLN A 1 763 ? -1.930 1.614 30.212 1.00 97.56 763 GLN A N 1
ATOM 6094 C CA . GLN A 1 763 ? -1.046 2.756 29.929 1.00 97.56 763 GLN A CA 1
ATOM 6095 C C . GLN A 1 763 ? -1.752 3.897 29.175 1.00 97.56 763 GLN A C 1
ATOM 6097 O O . GLN A 1 763 ? -1.155 4.938 28.926 1.00 97.56 763 GLN A O 1
ATOM 6102 N N . THR A 1 764 ? -3.021 3.723 28.807 1.00 97.88 764 THR A N 1
ATOM 6103 C CA . THR A 1 764 ? -3.784 4.682 27.988 1.00 97.88 764 THR A CA 1
ATOM 6104 C C . THR A 1 764 ? -5.095 5.100 28.649 1.00 97.88 764 THR A C 1
ATOM 6106 O O . THR A 1 764 ? -5.917 5.754 28.015 1.00 97.88 764 THR A O 1
ATOM 6109 N N . LEU A 1 765 ? -5.293 4.764 29.932 1.00 98.19 765 LEU A N 1
ATOM 6110 C CA . LEU A 1 765 ? -6.523 5.045 30.686 1.00 98.19 765 LEU A CA 1
ATOM 6111 C C . LEU A 1 765 ? -6.920 6.522 30.662 1.00 98.19 765 LEU A C 1
ATOM 6113 O O . LEU A 1 765 ? -8.103 6.833 30.698 1.00 98.19 765 LEU A O 1
ATOM 6117 N N . ASP A 1 766 ? -5.940 7.419 30.614 1.00 97.94 766 ASP A N 1
ATOM 6118 C CA . ASP A 1 766 ? -6.161 8.861 30.668 1.00 97.94 766 ASP A CA 1
ATOM 6119 C C . ASP A 1 766 ? -6.399 9.500 29.292 1.00 97.94 766 ASP A C 1
ATOM 6121 O O . ASP A 1 766 ? -6.743 10.679 29.233 1.00 97.94 766 ASP A O 1
ATOM 6125 N N . TRP A 1 767 ? -6.202 8.762 28.195 1.00 98.12 767 TRP A N 1
ATOM 6126 C CA . TRP A 1 767 ? -6.463 9.236 26.830 1.00 98.12 767 TRP A CA 1
ATOM 6127 C C . TRP A 1 767 ? -7.969 9.334 26.564 1.00 98.12 767 TRP A C 1
ATOM 6129 O O . TRP A 1 767 ? -8.732 8.594 27.193 1.00 98.12 767 TRP A O 1
ATOM 6139 N N . PRO A 1 768 ? -8.408 10.207 25.638 1.00 97.69 768 PRO A N 1
ATOM 6140 C CA . PRO A 1 768 ? -9.804 10.246 25.219 1.00 97.69 768 PRO A CA 1
ATOM 6141 C C . PRO A 1 768 ? -10.209 8.901 24.607 1.00 97.69 768 PRO A C 1
ATOM 6143 O O . PRO A 1 768 ? -9.436 8.289 23.864 1.00 97.69 768 PRO A O 1
ATOM 6146 N N . ILE A 1 769 ? -11.424 8.446 24.907 1.00 97.62 769 ILE A N 1
ATOM 6147 C CA . ILE A 1 769 ? -11.998 7.283 24.225 1.00 97.62 769 ILE A CA 1
ATOM 6148 C C . ILE A 1 769 ? -12.362 7.650 22.785 1.00 97.62 769 ILE A C 1
ATOM 6150 O O . ILE A 1 769 ? -12.899 8.729 22.545 1.00 97.62 769 ILE A O 1
ATOM 6154 N N . MET A 1 770 ? -12.104 6.749 21.838 1.00 96.94 770 MET A N 1
ATOM 6155 C CA . MET A 1 770 ? -12.573 6.850 20.453 1.00 96.94 770 MET A CA 1
ATOM 6156 C C . MET A 1 770 ? -13.513 5.678 20.169 1.00 96.94 770 MET A C 1
ATOM 6158 O O . MET A 1 770 ? -13.115 4.524 20.350 1.00 96.94 770 MET A O 1
ATOM 6162 N N . ALA A 1 771 ? -14.750 5.975 19.776 1.00 96.38 771 ALA A N 1
ATOM 6163 C CA . ALA A 1 771 ? -15.809 4.985 19.581 1.00 96.38 771 ALA A CA 1
ATOM 6164 C C . ALA A 1 771 ? -16.874 5.495 18.592 1.00 96.38 771 ALA A C 1
ATOM 6166 O O . ALA A 1 771 ? -16.946 6.695 18.310 1.00 96.38 771 ALA A O 1
ATOM 6167 N N . SER A 1 772 ? -17.701 4.588 18.070 1.00 96.50 772 SER A N 1
ATOM 6168 C CA . SER A 1 772 ? -18.833 4.927 17.194 1.00 96.50 772 SER A CA 1
ATOM 6169 C C . SER A 1 772 ? -19.911 5.738 17.914 1.00 96.50 772 SER A C 1
ATOM 6171 O O . SER A 1 772 ? -19.983 5.744 19.144 1.00 96.50 772 SER A O 1
ATOM 6173 N N . PHE A 1 773 ? -20.794 6.394 17.153 1.00 97.50 773 PHE A N 1
ATOM 6174 C CA . PHE A 1 773 ? -21.902 7.156 17.729 1.00 97.50 773 PHE A CA 1
ATOM 6175 C C . PHE A 1 773 ? -22.801 6.277 18.617 1.00 97.50 773 PHE A C 1
ATOM 6177 O O . PHE A 1 773 ? -23.136 6.663 19.736 1.00 97.50 773 PHE A O 1
ATOM 6184 N N . ASP A 1 774 ? -23.153 5.076 18.146 1.00 95.12 774 ASP A N 1
ATOM 6185 C CA . ASP A 1 774 ? -24.036 4.159 18.878 1.00 95.12 774 ASP A CA 1
ATOM 6186 C C . ASP A 1 774 ? -23.420 3.709 20.215 1.00 95.12 774 ASP A C 1
ATOM 6188 O O . ASP A 1 774 ? -24.124 3.567 21.217 1.00 95.12 774 ASP A O 1
ATOM 6192 N N . GLU A 1 775 ? -22.102 3.511 20.260 1.00 96.75 775 GLU A N 1
ATOM 6193 C CA . GLU A 1 775 ? -21.363 3.186 21.485 1.00 96.75 775 GLU A CA 1
ATOM 6194 C C . GLU A 1 775 ? -21.385 4.346 22.493 1.00 96.75 775 GLU A C 1
ATOM 6196 O O . GLU A 1 775 ? -21.679 4.155 23.678 1.00 96.75 775 GLU A O 1
ATOM 6201 N N . VAL A 1 776 ? -21.125 5.573 22.030 1.00 97.12 776 VAL A N 1
ATOM 6202 C CA . VAL A 1 776 ? -21.080 6.745 22.917 1.00 97.12 776 VAL A CA 1
ATOM 6203 C C . VAL A 1 776 ? -22.472 7.179 23.380 1.00 97.12 776 VAL A C 1
ATOM 6205 O O . VAL A 1 776 ? -22.626 7.654 24.506 1.00 97.12 776 VAL A O 1
ATOM 6208 N N . GLU A 1 777 ? -23.509 6.959 22.568 1.00 96.75 777 GLU A N 1
ATOM 6209 C CA . GLU A 1 777 ? -24.901 7.201 22.952 1.00 96.75 777 GLU A CA 1
ATOM 6210 C C . GLU A 1 777 ? -25.342 6.240 24.069 1.00 96.75 777 GLU A C 1
ATOM 6212 O O . GLU A 1 777 ? -25.994 6.651 25.036 1.00 96.75 777 GLU A O 1
ATOM 6217 N N . GLN A 1 778 ? -24.948 4.964 23.986 1.00 95.81 778 GLN A N 1
ATOM 6218 C CA . GLN A 1 778 ? -25.195 3.981 25.044 1.00 95.81 778 GLN A CA 1
ATOM 6219 C C . GLN A 1 778 ? -24.481 4.353 26.348 1.00 95.81 778 GLN A C 1
ATOM 6221 O O . GLN A 1 778 ? -25.091 4.278 27.420 1.00 95.81 778 GLN A O 1
ATOM 6226 N N . TYR A 1 779 ? -23.229 4.815 26.267 1.00 97.38 779 TYR A N 1
ATOM 6227 C CA . TYR A 1 779 ? -22.512 5.338 27.430 1.00 97.38 779 TYR A CA 1
ATOM 6228 C C . TYR A 1 779 ? -23.222 6.559 28.030 1.00 97.38 779 TYR A C 1
ATOM 6230 O O . TYR A 1 779 ? -23.400 6.626 29.246 1.00 97.38 779 TYR A O 1
ATOM 6238 N N . ALA A 1 780 ? -23.653 7.520 27.206 1.00 97.44 780 ALA A N 1
ATOM 6239 C CA . ALA A 1 780 ? -24.322 8.731 27.683 1.00 97.44 780 ALA A CA 1
ATOM 6240 C C . ALA A 1 780 ? -25.609 8.403 28.456 1.00 97.44 780 ALA A C 1
ATOM 6242 O O . ALA A 1 780 ? -25.806 8.904 29.567 1.00 97.44 780 ALA A O 1
ATOM 6243 N N . LYS A 1 781 ? -26.423 7.477 27.926 1.00 95.88 781 LYS A N 1
ATOM 6244 C CA . LYS A 1 781 ? -27.623 6.956 28.602 1.00 95.88 781 LYS A CA 1
ATOM 6245 C C . LYS A 1 781 ? -27.279 6.291 29.935 1.00 95.88 781 LYS A C 1
ATOM 6247 O O . LYS A 1 781 ? -27.937 6.564 30.936 1.00 95.88 781 LYS A O 1
ATOM 6252 N N . TRP A 1 782 ? -26.240 5.454 29.969 1.00 96.44 782 TRP A N 1
ATOM 6253 C CA . TRP A 1 782 ? -25.771 4.813 31.202 1.00 96.44 782 TRP A CA 1
ATOM 6254 C C . TRP A 1 782 ? -25.293 5.831 32.249 1.00 96.44 782 TRP A C 1
ATOM 6256 O O . TRP A 1 782 ? -25.596 5.690 33.431 1.00 96.44 782 TRP A O 1
ATOM 6266 N N . ALA A 1 783 ? -24.612 6.891 31.814 1.00 95.88 783 ALA A N 1
ATOM 6267 C CA . ALA A 1 783 ? -24.127 7.967 32.675 1.00 95.88 783 ALA A CA 1
ATOM 6268 C C . ALA A 1 783 ? -25.232 8.947 33.133 1.00 95.88 783 ALA A C 1
ATOM 6270 O O . ALA A 1 783 ? -24.942 9.903 33.861 1.00 95.88 783 ALA A O 1
ATOM 6271 N N . GLY A 1 784 ? -26.486 8.741 32.706 1.00 95.56 784 GLY A N 1
ATOM 6272 C CA . GLY A 1 784 ? -27.614 9.617 33.031 1.00 95.56 784 GLY A CA 1
ATOM 6273 C C . GLY A 1 784 ? -27.453 11.027 32.458 1.00 95.56 784 GLY A C 1
ATOM 6274 O O . GLY A 1 784 ? -27.739 12.011 33.138 1.00 95.56 784 GLY A O 1
ATOM 6275 N N . ALA A 1 785 ? -26.912 11.138 31.246 1.00 96.50 785 ALA A N 1
ATOM 6276 C CA . ALA A 1 785 ? -26.702 12.399 30.544 1.00 96.50 785 ALA A CA 1
ATOM 6277 C C . ALA A 1 785 ? -26.965 12.222 29.038 1.00 96.50 785 ALA A C 1
ATOM 6279 O O . ALA A 1 785 ? -27.448 11.178 28.596 1.00 96.50 785 ALA A O 1
ATOM 6280 N N . ARG A 1 786 ? -26.648 13.240 28.236 1.00 97.38 786 ARG A N 1
ATOM 6281 C CA . ARG A 1 786 ? -26.767 13.189 26.773 1.00 97.38 786 ARG A CA 1
ATOM 6282 C C . ARG A 1 786 ? -25.529 13.760 26.090 1.00 97.38 786 ARG A C 1
ATOM 6284 O O . ARG A 1 786 ? -24.691 14.395 26.730 1.00 97.38 786 ARG A O 1
ATOM 6291 N N . LEU A 1 787 ? -25.425 13.529 24.788 1.00 98.25 787 LEU A N 1
ATOM 6292 C CA . LEU A 1 787 ? -24.445 14.197 23.934 1.00 98.25 787 LEU A CA 1
ATOM 6293 C C . LEU A 1 787 ? -24.920 15.633 23.628 1.00 98.25 787 LEU A C 1
ATOM 6295 O O . LEU A 1 787 ? -26.132 15.883 23.607 1.00 98.25 787 LEU A O 1
ATOM 6299 N N . PRO A 1 788 ? -24.006 16.592 23.398 1.00 98.06 788 PRO A N 1
ATOM 6300 C CA . PRO A 1 788 ? -24.381 17.942 22.987 1.00 98.06 788 PRO A CA 1
ATOM 6301 C C . PRO A 1 788 ? -24.965 17.946 21.574 1.00 98.06 788 PRO A C 1
ATOM 6303 O O . PRO A 1 788 ? -24.539 17.184 20.707 1.00 98.06 788 PRO A O 1
ATOM 6306 N N . THR A 1 789 ? -25.926 18.828 21.309 1.00 97.62 789 THR A N 1
ATOM 6307 C CA . THR A 1 789 ? -26.256 19.222 19.929 1.00 97.62 789 THR A CA 1
ATOM 6308 C C . THR A 1 789 ? -25.063 19.938 19.285 1.00 97.62 789 THR A C 1
ATOM 6310 O O . THR A 1 789 ? -24.153 20.398 19.978 1.00 97.62 789 THR A O 1
ATOM 6313 N N . LEU A 1 790 ? -25.064 20.060 17.955 1.00 95.81 790 LEU A N 1
ATOM 6314 C CA . LEU A 1 790 ? -24.046 20.821 17.223 1.00 95.81 790 LEU A CA 1
ATOM 6315 C C . LEU A 1 790 ? -23.902 22.252 17.759 1.00 95.81 790 LEU A C 1
ATOM 6317 O O . LEU A 1 790 ? -22.790 22.718 18.007 1.00 95.81 790 LEU A O 1
ATOM 6321 N N . ASP A 1 791 ? -25.032 22.914 17.985 1.00 95.19 791 ASP A N 1
ATOM 6322 C CA . ASP A 1 791 ? -25.079 24.289 18.467 1.00 95.19 791 ASP A CA 1
ATOM 6323 C C . ASP A 1 791 ? -24.560 24.403 19.906 1.00 95.19 791 ASP A C 1
ATOM 6325 O O . ASP A 1 791 ? -23.778 25.300 20.212 1.00 95.19 791 ASP A O 1
ATOM 6329 N N . GLU A 1 792 ? -24.913 23.459 20.784 1.00 97.00 792 GLU A N 1
ATOM 6330 C CA . GLU A 1 792 ? -24.391 23.405 22.157 1.00 97.00 792 GLU A CA 1
ATOM 6331 C C . GLU A 1 792 ? -22.882 23.171 22.200 1.00 97.00 792 GLU A C 1
ATOM 6333 O O . GLU A 1 792 ? -22.178 23.844 22.954 1.00 97.00 792 GLU A O 1
ATOM 6338 N N . LEU A 1 793 ? -22.363 22.254 21.378 1.00 96.56 793 LEU A N 1
ATOM 6339 C CA . LEU A 1 793 ? -20.927 21.989 21.321 1.00 96.56 793 LEU A CA 1
ATOM 6340 C C . LEU A 1 793 ? -20.158 23.214 20.811 1.00 96.56 793 LEU A C 1
ATOM 6342 O O . LEU A 1 793 ? -19.166 23.619 21.419 1.00 96.56 793 LEU A O 1
ATOM 6346 N N . ARG A 1 794 ? -20.655 23.863 19.753 1.00 93.38 794 ARG A N 1
ATOM 6347 C CA . ARG A 1 794 ? -20.082 25.122 19.255 1.00 93.38 794 ARG A CA 1
ATOM 6348 C C . ARG A 1 794 ? -20.183 26.242 20.291 1.00 93.38 794 ARG A C 1
ATOM 6350 O O . ARG A 1 794 ? -19.236 27.006 20.440 1.00 93.38 794 ARG A O 1
ATOM 6357 N N . SER A 1 795 ? -21.262 26.295 21.075 1.00 94.19 795 SER A N 1
ATOM 6358 C CA . SER A 1 795 ? -21.412 27.245 22.185 1.00 94.19 795 SER A CA 1
ATOM 6359 C C . SER A 1 795 ? -20.377 27.030 23.294 1.00 94.19 795 SER A C 1
ATOM 6361 O O . SER A 1 795 ? -19.930 28.003 23.906 1.00 94.19 795 SER A O 1
ATOM 6363 N N . ILE A 1 796 ? -19.993 25.778 23.567 1.00 95.25 796 ILE A N 1
ATOM 6364 C CA . ILE A 1 796 ? -18.912 25.441 24.504 1.00 95.25 796 ILE A CA 1
ATOM 6365 C C . ILE A 1 796 ? -17.574 25.936 23.955 1.00 95.25 796 ILE A C 1
ATOM 6367 O O . ILE A 1 796 ? -16.844 26.632 24.660 1.00 95.25 796 ILE A O 1
ATOM 6371 N N . HIS A 1 797 ? -17.255 25.605 22.700 1.00 92.75 797 HIS A N 1
ATOM 6372 C CA . HIS A 1 797 ? -16.001 26.031 22.072 1.00 92.75 797 HIS A CA 1
ATOM 6373 C C . HIS A 1 797 ? -15.897 27.561 22.005 1.00 92.75 797 HIS A C 1
ATOM 6375 O O . HIS A 1 797 ? -14.868 28.114 22.384 1.00 92.75 797 HIS A O 1
ATOM 6381 N N . GLU A 1 798 ? -16.972 28.250 21.623 1.00 88.00 798 GLU A N 1
ATOM 6382 C CA . GLU A 1 798 ? -17.022 29.714 21.547 1.00 88.00 798 GLU A CA 1
ATOM 6383 C C . GLU A 1 798 ? -16.828 30.378 22.920 1.00 88.00 798 GLU A C 1
ATOM 6385 O O . GLU A 1 798 ? -16.101 31.368 23.030 1.00 88.00 798 GLU A O 1
ATOM 6390 N N . LEU A 1 799 ? -17.411 29.822 23.991 1.00 89.75 799 LEU A N 1
ATOM 6391 C CA . LEU A 1 799 ? -17.180 30.315 25.353 1.00 89.75 799 LEU A CA 1
ATOM 6392 C C . LEU A 1 799 ? -15.695 30.251 25.724 1.00 89.75 799 LEU A C 1
ATOM 6394 O O . LEU A 1 799 ? -15.134 31.238 26.200 1.00 89.75 799 LEU A O 1
ATOM 6398 N N . VAL A 1 800 ? -15.061 29.100 25.484 1.00 90.38 800 VAL A N 1
ATOM 6399 C CA . VAL A 1 800 ? -13.642 28.890 25.800 1.00 90.38 800 VAL A CA 1
ATOM 6400 C C . VAL A 1 800 ? -12.762 29.859 25.010 1.00 90.38 800 VAL A C 1
ATOM 6402 O O . VAL A 1 800 ? -11.871 30.489 25.581 1.00 90.38 800 VAL A O 1
ATOM 6405 N N . GLU A 1 801 ? -13.041 30.049 23.721 1.00 84.06 801 GLU A N 1
ATOM 6406 C CA . GLU A 1 801 ? -12.269 30.957 22.870 1.00 84.06 801 GLU A CA 1
ATOM 6407 C C . GLU A 1 801 ? -12.418 32.432 23.275 1.00 84.06 801 GLU A C 1
ATOM 6409 O O . GLU A 1 801 ? -11.427 33.171 23.304 1.00 84.06 801 GLU A O 1
ATOM 6414 N N . ARG A 1 802 ? -13.620 32.871 23.671 1.00 79.12 802 ARG A N 1
ATOM 6415 C CA . ARG A 1 802 ? -13.838 34.226 24.214 1.00 79.12 802 ARG A CA 1
ATOM 6416 C C . ARG A 1 802 ? -13.062 34.456 25.507 1.00 79.12 802 ARG A C 1
ATOM 6418 O O . ARG A 1 802 ? -12.487 35.531 25.693 1.00 79.12 802 ARG A O 1
ATOM 6425 N N . CYS A 1 803 ? -13.013 33.445 26.375 1.00 80.56 803 CYS A N 1
ATOM 6426 C CA . CYS A 1 803 ? -12.226 33.487 27.605 1.00 80.56 803 CYS A CA 1
ATOM 6427 C C . CYS A 1 803 ? -10.713 33.544 27.333 1.00 80.56 803 CYS A C 1
ATOM 6429 O O . CYS A 1 803 ? -10.001 34.198 28.092 1.00 80.56 803 CYS A O 1
ATOM 6431 N N . ARG A 1 804 ? -10.222 32.911 26.255 1.00 76.25 804 ARG A N 1
ATOM 6432 C CA . ARG A 1 804 ? -8.800 32.928 25.864 1.00 76.25 804 ARG A CA 1
ATOM 6433 C C . ARG A 1 804 ? -8.340 34.270 25.282 1.00 76.25 804 ARG A C 1
ATOM 6435 O O . ARG A 1 804 ? -7.234 34.699 25.596 1.00 76.25 804 ARG A O 1
ATOM 6442 N N . LYS A 1 805 ? -9.147 34.930 24.437 1.00 60.53 805 LYS A N 1
ATOM 6443 C CA . LYS A 1 805 ? -8.701 36.121 23.678 1.00 60.53 805 LYS A CA 1
ATOM 6444 C C . LYS A 1 805 ? -8.960 37.468 24.369 1.00 60.53 805 LYS A C 1
ATOM 6446 O O . LYS A 1 805 ? -8.044 38.282 24.414 1.00 60.53 805 LYS A O 1
ATOM 6451 N N . ALA A 1 806 ? -10.172 37.741 24.868 1.00 52.53 806 ALA A N 1
ATOM 6452 C CA . ALA A 1 806 ? -10.504 38.985 25.588 1.00 52.53 806 ALA A CA 1
ATOM 6453 C C . ALA A 1 806 ? -11.973 38.982 26.080 1.00 52.53 806 ALA A C 1
ATOM 6455 O O . ALA A 1 806 ? -12.878 39.245 25.281 1.00 52.53 806 ALA A O 1
ATOM 6456 N N . PRO A 1 807 ? -12.254 38.774 27.378 1.00 50.59 807 PRO A N 1
ATOM 6457 C CA . PRO A 1 807 ? -13.618 38.546 27.870 1.00 50.59 807 PRO A CA 1
ATOM 6458 C C . PRO A 1 807 ? -14.624 39.713 27.704 1.00 50.59 807 PRO A C 1
ATOM 6460 O O . PRO A 1 807 ? -15.823 39.454 27.715 1.00 50.59 807 PRO A O 1
ATOM 6463 N N . GLU A 1 808 ? -14.198 40.971 27.489 1.00 49.03 808 GLU A N 1
ATOM 6464 C CA . GLU A 1 808 ? -15.098 42.152 27.559 1.00 49.03 808 GLU A CA 1
ATOM 6465 C C . GLU A 1 808 ? -15.151 43.077 26.314 1.00 49.03 808 GLU A C 1
ATOM 6467 O O . GLU A 1 808 ? -15.652 44.200 26.395 1.00 49.03 808 GLU A O 1
ATOM 6472 N N . THR A 1 809 ? -14.672 42.668 25.131 1.00 50.12 809 THR A N 1
ATOM 6473 C CA . THR A 1 809 ? -14.621 43.575 23.954 1.00 50.12 809 THR A CA 1
ATOM 6474 C C . THR A 1 809 ? -15.729 43.336 22.913 1.00 50.12 809 THR A C 1
ATOM 6476 O O . THR A 1 809 ? -16.237 42.227 22.753 1.00 50.12 809 THR A O 1
ATOM 6479 N N . LYS A 1 810 ? -16.089 44.379 22.137 1.00 48.94 810 LYS A N 1
ATOM 6480 C CA . LYS A 1 810 ? -17.040 44.292 20.999 1.00 48.94 810 LYS A CA 1
ATOM 6481 C C . LYS A 1 810 ? -16.596 43.320 19.889 1.00 48.94 810 LYS A C 1
ATOM 6483 O O . LYS A 1 810 ? -17.443 42.911 19.099 1.00 48.94 810 LYS A O 1
ATOM 6488 N N . LEU A 1 811 ? -15.314 42.941 19.853 1.00 47.53 811 LEU A N 1
ATOM 6489 C CA . LEU A 1 811 ? -14.737 41.974 18.911 1.00 47.53 811 LEU A CA 1
ATOM 6490 C C . LEU A 1 811 ? -15.427 40.593 19.007 1.00 47.53 811 LEU A C 1
ATOM 6492 O O . LEU A 1 811 ? -15.541 39.891 18.011 1.00 47.53 811 LEU A O 1
ATOM 6496 N N . ASN A 1 812 ? -15.983 40.247 20.178 1.00 48.47 812 ASN A N 1
ATOM 6497 C CA . ASN A 1 812 ? -16.582 38.938 20.485 1.00 48.47 812 ASN A CA 1
ATOM 6498 C C . ASN A 1 812 ? -17.888 38.604 19.737 1.00 48.47 812 ASN A C 1
ATOM 6500 O O . ASN A 1 812 ? -18.363 37.476 19.833 1.00 48.47 812 ASN A O 1
ATOM 6504 N N . LYS A 1 813 ? -18.499 39.549 19.008 1.00 49.59 813 LYS A N 1
ATOM 6505 C CA . LYS A 1 813 ? -19.744 39.303 18.247 1.00 49.59 813 LYS A CA 1
ATOM 6506 C C . LYS A 1 813 ? -19.528 38.944 16.770 1.00 49.59 813 LYS A C 1
ATOM 6508 O O . LYS A 1 813 ? -20.508 38.703 16.084 1.00 49.59 813 LYS A O 1
ATOM 6513 N N . GLN A 1 814 ? -18.286 38.934 16.276 1.00 54.44 814 GLN A N 1
ATOM 6514 C CA . GLN A 1 814 ? -17.960 38.753 14.846 1.00 54.44 814 GLN A CA 1
ATOM 6515 C C . GLN A 1 814 ? -17.028 37.552 14.573 1.00 54.44 814 GLN A C 1
ATOM 6517 O O . GLN A 1 814 ? -16.491 37.419 13.479 1.00 54.44 814 GLN A O 1
ATOM 6522 N N . PHE A 1 815 ? -16.821 36.670 15.556 1.00 62.28 815 PHE A N 1
ATOM 6523 C CA . PHE A 1 815 ? -15.740 35.670 15.570 1.00 62.28 815 PHE A CA 1
ATOM 6524 C C . PHE A 1 815 ? -15.780 34.615 14.448 1.00 62.28 815 PHE A C 1
ATOM 6526 O O . PHE A 1 815 ? -14.721 34.123 14.065 1.00 62.28 815 PHE A O 1
ATOM 6533 N N . HIS A 1 816 ? -16.958 34.281 13.912 1.00 63.47 816 HIS A N 1
ATOM 6534 C CA . HIS A 1 816 ? -17.096 33.392 12.748 1.00 63.47 816 HIS A CA 1
ATOM 6535 C C . HIS A 1 816 ? -17.112 34.146 11.410 1.00 63.47 816 HIS A C 1
ATOM 6537 O O . HIS A 1 816 ? -16.780 33.574 10.380 1.00 63.47 816 HIS A O 1
ATOM 6543 N N . THR A 1 817 ? -17.461 35.435 11.420 1.00 61.41 817 THR A N 1
ATOM 6544 C CA . THR A 1 817 ? -17.567 36.272 10.215 1.00 61.41 817 THR A CA 1
ATOM 6545 C C . THR A 1 817 ? -16.271 37.005 9.868 1.00 61.41 817 THR A C 1
ATOM 6547 O O . THR A 1 817 ? -16.145 37.506 8.755 1.00 61.41 817 THR A O 1
ATOM 6550 N N . ASP A 1 818 ? -15.326 37.099 10.811 1.00 70.00 818 ASP A N 1
ATOM 6551 C CA . ASP A 1 818 ? -14.014 37.718 10.609 1.00 70.00 818 ASP A CA 1
ATOM 6552 C C . ASP A 1 818 ? -12.992 36.671 10.109 1.00 70.00 818 ASP A C 1
ATOM 6554 O O . ASP A 1 818 ? -12.636 35.750 10.856 1.00 70.00 818 ASP A O 1
ATOM 6558 N N . PRO A 1 819 ? -12.468 36.823 8.877 1.00 65.19 819 PRO A N 1
ATOM 6559 C CA . PRO A 1 819 ? -11.455 35.936 8.303 1.00 65.19 819 PRO A CA 1
ATOM 6560 C C . PRO A 1 819 ? -10.191 35.773 9.155 1.00 65.19 819 PRO A C 1
ATOM 6562 O O . PRO A 1 819 ? -9.520 34.749 9.073 1.00 65.19 819 PRO A O 1
ATOM 6565 N N . ARG A 1 820 ? -9.860 36.762 9.993 1.00 68.69 820 ARG A N 1
ATOM 6566 C CA . ARG A 1 820 ? -8.675 36.740 10.866 1.00 68.69 820 ARG A CA 1
ATOM 6567 C C . ARG A 1 820 ? -8.952 36.103 12.229 1.00 68.69 820 ARG A C 1
ATOM 6569 O O . ARG A 1 820 ? -8.018 35.862 12.990 1.00 68.69 820 ARG A O 1
ATOM 6576 N N . ALA A 1 821 ? -10.217 35.826 12.552 1.00 74.31 821 ALA A N 1
ATOM 6577 C CA . ALA A 1 821 ? -10.640 35.272 13.839 1.00 74.31 821 ALA A CA 1
ATOM 6578 C C . ALA A 1 821 ? -11.237 33.856 13.746 1.00 74.31 821 ALA A C 1
ATOM 6580 O O . ALA A 1 821 ? -11.495 33.245 14.792 1.00 74.31 821 ALA A O 1
ATOM 6581 N N . ILE A 1 822 ? -11.425 33.330 12.530 1.00 82.19 822 ILE A N 1
ATOM 6582 C CA . ILE A 1 822 ? -12.005 32.003 12.265 1.00 82.19 822 ILE A CA 1
ATOM 6583 C C . ILE A 1 822 ? -11.109 30.837 12.709 1.00 82.19 822 ILE A C 1
ATOM 6585 O O . ILE A 1 822 ? -11.606 29.745 12.987 1.00 82.19 822 ILE A O 1
ATOM 6589 N N . PHE A 1 823 ? -9.805 31.085 12.823 1.00 87.69 823 PHE A N 1
ATOM 6590 C CA . PHE A 1 823 ? -8.808 30.134 13.299 1.00 87.69 823 PHE A CA 1
ATOM 6591 C C . PHE A 1 823 ? -8.524 30.316 14.799 1.00 87.69 823 PHE A C 1
ATOM 6593 O O . PHE A 1 823 ? -8.422 31.444 15.306 1.00 87.69 823 PHE A O 1
ATOM 6600 N N . VAL A 1 824 ? -8.410 29.201 15.525 1.00 88.38 824 VAL A N 1
ATOM 6601 C CA . VAL A 1 824 ? -8.048 29.175 16.954 1.00 88.38 824 VAL A CA 1
ATOM 6602 C C . VAL A 1 824 ? -6.565 28.908 17.151 1.00 88.38 824 VAL A C 1
ATOM 6604 O O . VAL A 1 824 ? -5.933 28.212 16.357 1.00 88.38 824 VAL A O 1
ATOM 6607 N N . ASP A 1 825 ? -6.006 29.431 18.236 1.00 88.94 825 ASP A N 1
ATOM 6608 C CA . ASP A 1 825 ? -4.650 29.064 18.626 1.00 88.94 825 ASP A CA 1
ATOM 6609 C C . ASP A 1 825 ? -4.629 27.622 19.142 1.00 88.94 825 ASP A C 1
ATOM 6611 O O . ASP A 1 825 ? -5.303 27.284 20.116 1.00 88.94 825 ASP A O 1
ATOM 6615 N N . LEU A 1 826 ? -3.873 26.766 18.453 1.00 91.38 826 LEU A N 1
ATOM 6616 C CA . LEU A 1 826 ? -3.706 25.356 18.792 1.00 91.38 826 LEU A CA 1
ATOM 6617 C C . LEU A 1 826 ? -2.427 25.120 19.607 1.00 91.38 826 LEU A C 1
ATOM 6619 O O . LEU A 1 826 ? -2.096 23.973 19.925 1.00 91.38 826 LEU A O 1
ATOM 6623 N N . SER A 1 827 ? -1.701 26.174 19.980 1.00 88.62 827 SER A N 1
ATOM 6624 C CA . SER A 1 827 ? -0.542 26.088 20.863 1.00 88.62 827 SER A CA 1
ATOM 6625 C C . SER A 1 827 ? -0.930 25.425 22.184 1.00 88.62 827 SER A C 1
ATOM 6627 O O . SER A 1 827 ? -1.882 25.813 22.853 1.00 88.62 827 SER A O 1
ATOM 6629 N N . GLY A 1 828 ? -0.207 24.372 22.569 1.00 85.75 828 GLY A N 1
ATOM 6630 C CA . GLY A 1 828 ? -0.544 23.589 23.765 1.00 85.75 828 GLY A CA 1
ATOM 6631 C C . GLY A 1 828 ? -1.516 22.428 23.518 1.00 85.75 828 GLY A C 1
ATOM 6632 O O . GLY A 1 828 ? -1.556 21.518 24.342 1.00 85.75 828 GLY A O 1
ATOM 6633 N N . THR A 1 829 ? -2.188 22.372 22.367 1.00 91.56 829 THR A N 1
ATOM 6634 C CA . THR A 1 829 ? -3.079 21.260 21.989 1.00 91.56 829 THR A CA 1
ATOM 6635 C C . THR A 1 829 ? -2.326 20.093 21.329 1.00 91.56 829 THR A C 1
ATOM 6637 O O . THR A 1 829 ? -1.110 20.167 21.106 1.00 91.56 829 THR A O 1
ATOM 6640 N N . ASN A 1 830 ? -3.035 18.992 21.053 1.00 94.25 830 ASN A N 1
ATOM 6641 C CA . ASN A 1 830 ? -2.506 17.820 20.352 1.00 94.25 830 ASN A CA 1
ATOM 6642 C C . ASN A 1 830 ? -3.134 17.699 18.955 1.00 94.25 830 ASN A C 1
ATOM 6644 O O . ASN A 1 830 ? -4.078 16.934 18.779 1.00 94.25 830 ASN A O 1
ATOM 6648 N N . SER A 1 831 ? -2.592 18.455 18.002 1.00 92.94 831 SER A N 1
ATOM 6649 C CA . SER A 1 831 ? -3.028 18.542 16.599 1.00 92.94 831 SER A CA 1
ATOM 6650 C C . SER A 1 831 ? -1.804 18.605 15.678 1.00 92.94 831 SER A C 1
ATOM 6652 O O . SER A 1 831 ? -0.685 18.796 16.162 1.00 92.94 831 SER A O 1
ATOM 6654 N N . GLY A 1 832 ? -1.992 18.468 14.361 1.00 92.81 832 GLY A N 1
ATOM 6655 C CA . GLY A 1 832 ? -0.929 18.718 13.380 1.00 92.81 832 GLY A CA 1
ATOM 6656 C C . GLY A 1 832 ? 0.311 17.833 13.541 1.00 92.81 832 GLY A C 1
ATOM 6657 O O . GLY A 1 832 ? 1.430 18.314 13.384 1.00 92.81 832 GLY A O 1
ATOM 6658 N N . PHE A 1 833 ? 0.123 16.557 13.887 1.00 93.44 833 PHE A N 1
ATOM 6659 C CA . PHE A 1 833 ? 1.191 15.571 14.088 1.00 93.44 833 PHE A CA 1
ATOM 6660 C C . PHE A 1 833 ? 2.187 15.936 15.195 1.00 93.44 833 PHE A C 1
ATOM 6662 O O . PHE A 1 833 ? 3.301 15.416 15.235 1.00 93.44 833 PHE A O 1
ATOM 6669 N N . ARG A 1 834 ? 1.782 16.796 16.140 1.00 90.56 834 ARG A N 1
ATOM 6670 C CA . ARG A 1 834 ? 2.602 17.132 17.309 1.00 90.56 834 ARG A CA 1
ATOM 6671 C C . ARG A 1 834 ? 2.974 15.893 18.117 1.00 90.56 834 ARG A C 1
ATOM 6673 O O . ARG A 1 834 ? 4.110 15.755 18.552 1.00 90.56 834 ARG A O 1
ATOM 6680 N N . ASN A 1 835 ? 2.003 15.011 18.337 1.00 90.06 835 ASN A N 1
ATOM 6681 C CA . ASN A 1 835 ? 2.240 13.683 18.875 1.00 90.06 835 ASN A CA 1
ATOM 6682 C C . ASN A 1 835 ? 1.622 12.677 17.915 1.00 90.06 835 ASN A C 1
ATOM 6684 O O . ASN A 1 835 ? 0.478 12.830 17.499 1.00 90.06 835 ASN A O 1
ATOM 6688 N N . PHE A 1 836 ? 2.353 11.609 17.619 1.00 94.44 836 PHE A N 1
ATOM 6689 C CA . PHE A 1 836 ? 1.868 10.487 16.814 1.00 94.44 836 PHE A CA 1
ATOM 6690 C C . PHE A 1 836 ? 0.983 9.536 17.648 1.00 94.44 836 PHE A C 1
ATOM 6692 O O . PHE A 1 836 ? 1.124 8.317 17.576 1.00 94.44 836 PHE A O 1
ATOM 6699 N N . HIS A 1 837 ? 0.162 10.087 18.548 1.00 95.00 837 HIS A N 1
ATOM 6700 C CA . HIS A 1 837 ? -0.769 9.375 19.427 1.00 95.00 837 HIS A CA 1
ATOM 6701 C C . HIS A 1 837 ? -1.676 10.367 20.191 1.00 95.00 837 HIS A C 1
ATOM 6703 O O . HIS A 1 837 ? -1.318 11.541 20.347 1.00 95.00 837 HIS A O 1
ATOM 6709 N N . PRO A 1 838 ? -2.815 9.910 20.750 1.00 96.38 838 PRO A N 1
ATOM 6710 C CA . PRO A 1 838 ? -3.618 10.708 21.675 1.00 96.38 838 PRO A CA 1
ATOM 6711 C C . PRO A 1 838 ? -2.861 11.083 22.956 1.00 96.38 838 PRO A C 1
ATOM 6713 O O . PRO A 1 838 ? -1.972 10.361 23.409 1.00 96.38 838 PRO A O 1
ATOM 6716 N N . THR A 1 839 ? -3.239 12.192 23.585 1.00 95.50 839 THR A N 1
ATOM 6717 C CA . THR A 1 839 ? -2.678 12.639 24.869 1.00 95.50 839 THR A CA 1
ATOM 6718 C C . THR A 1 839 ? -3.730 12.617 25.972 1.00 95.50 839 THR A C 1
ATOM 6720 O O . THR A 1 839 ? -4.933 12.618 25.719 1.00 95.50 839 THR A O 1
ATOM 6723 N N . GLY A 1 840 ? -3.280 12.540 27.228 1.00 95.25 840 GLY A N 1
ATOM 6724 C CA . GLY A 1 840 ? -4.185 12.416 28.369 1.00 95.25 840 GLY A CA 1
ATOM 6725 C C . GLY A 1 840 ? -5.085 13.642 28.553 1.00 95.25 840 GLY A C 1
ATOM 6726 O O . GLY A 1 840 ? -4.616 14.770 28.446 1.00 95.25 840 GLY A O 1
ATOM 6727 N N . VAL A 1 841 ? -6.356 13.433 28.893 1.00 95.81 841 VAL A N 1
ATOM 6728 C CA . VAL A 1 841 ? -7.346 14.501 29.139 1.00 95.81 841 VAL A CA 1
ATOM 6729 C C . VAL A 1 841 ? -7.703 14.657 30.613 1.00 95.81 841 VAL A C 1
ATOM 6731 O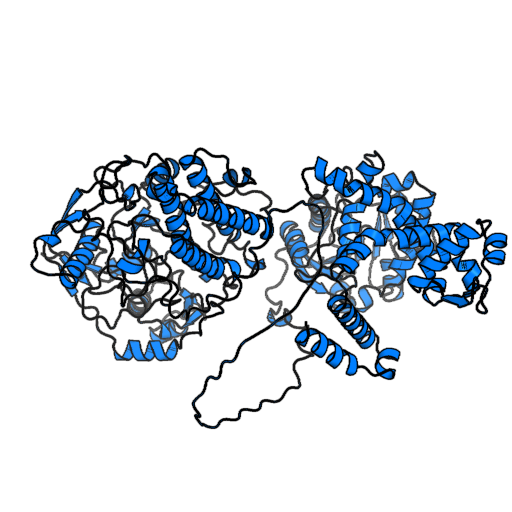 O . VAL A 1 841 ? -8.180 15.707 31.025 1.00 95.81 841 VAL A O 1
ATOM 6734 N N . THR A 1 842 ? -7.438 13.648 31.439 1.00 96.00 842 THR A N 1
ATOM 6735 C CA . THR A 1 842 ? -7.941 13.564 32.821 1.00 96.00 842 THR A CA 1
ATOM 6736 C C . THR A 1 842 ? -7.328 14.555 33.808 1.00 96.00 842 THR A C 1
ATOM 6738 O O . THR A 1 842 ? -7.854 14.716 34.903 1.00 96.00 842 THR A O 1
ATOM 6741 N N . HIS A 1 843 ? -6.235 15.219 33.440 1.00 91.88 843 HIS A N 1
ATOM 6742 C CA . HIS A 1 843 ? -5.563 16.220 34.269 1.00 91.88 843 HIS A CA 1
ATOM 6743 C C . HIS A 1 843 ? -6.151 17.631 34.119 1.00 91.88 843 HIS A C 1
ATOM 6745 O O . HIS A 1 843 ? -5.681 18.555 34.776 1.00 91.88 843 HIS A O 1
ATOM 6751 N N . LYS A 1 844 ? -7.128 17.813 33.223 1.00 90.88 844 LYS A N 1
ATOM 6752 C CA . LYS A 1 844 ? -7.723 19.115 32.916 1.00 90.88 844 LYS A CA 1
ATOM 6753 C C . LYS A 1 844 ? -8.877 19.404 33.870 1.00 90.88 844 LYS A C 1
ATOM 6755 O O . LYS A 1 844 ? -9.860 18.664 33.900 1.00 90.88 844 LYS A O 1
ATOM 6760 N N . ASP A 1 845 ? -8.746 20.488 34.623 1.00 90.69 845 ASP A N 1
ATOM 6761 C CA . ASP A 1 845 ? -9.726 21.015 35.578 1.00 90.69 845 ASP A CA 1
ATOM 6762 C C . ASP A 1 845 ? -10.502 22.222 35.036 1.00 90.69 845 ASP A C 1
ATOM 6764 O O . ASP A 1 845 ? -11.158 22.930 35.792 1.00 90.69 845 ASP A O 1
ATOM 6768 N N . TYR A 1 846 ? -10.438 22.449 33.726 1.00 92.25 846 TYR A N 1
ATOM 6769 C CA . TYR A 1 846 ? -11.075 23.553 33.017 1.00 92.25 846 TYR A CA 1
ATOM 6770 C C . TYR A 1 846 ? -11.916 23.033 31.844 1.00 92.25 846 TYR A C 1
ATOM 6772 O O . TYR A 1 846 ? -11.829 21.865 31.455 1.00 92.25 846 TYR A O 1
ATOM 6780 N N . LEU A 1 847 ? -12.757 23.905 31.284 1.00 94.38 847 LEU A N 1
ATOM 6781 C CA . LEU A 1 847 ? -13.589 23.588 30.127 1.00 94.38 847 LEU A CA 1
ATOM 6782 C C . LEU A 1 847 ? -12.736 23.570 28.846 1.00 94.38 847 LEU A C 1
ATOM 6784 O O . LEU A 1 847 ? -12.219 24.599 28.418 1.00 94.38 847 LEU A O 1
ATOM 6788 N N . CYS A 1 848 ? -12.587 22.394 28.239 1.00 94.00 848 CYS A N 1
ATOM 6789 C CA . CYS A 1 848 ? -11.824 22.160 27.016 1.00 94.00 848 CYS A CA 1
ATOM 6790 C C . CYS A 1 848 ? -12.560 22.746 25.808 1.00 94.00 848 CYS A C 1
ATOM 6792 O O . CYS A 1 848 ? -13.728 22.414 25.574 1.00 94.00 848 CYS A O 1
ATOM 6794 N N . GLY A 1 849 ? -11.858 23.569 25.030 1.00 92.56 849 GLY A N 1
ATOM 6795 C CA . GLY A 1 849 ? -12.335 24.133 23.765 1.00 92.56 849 GLY A CA 1
ATOM 6796 C C . GLY A 1 849 ? -11.944 23.295 22.546 1.00 92.56 849 GLY A C 1
ATOM 6797 O O . GLY A 1 849 ? -11.559 22.129 22.666 1.00 92.56 849 GLY A O 1
ATOM 6798 N N . LEU A 1 850 ? -12.008 23.917 21.369 1.00 91.06 850 LEU A N 1
ATOM 6799 C CA . LEU A 1 850 ? -11.603 23.308 20.101 1.00 91.06 850 LEU A CA 1
ATOM 6800 C C . LEU A 1 850 ? -10.116 22.894 20.136 1.00 91.06 850 LEU A C 1
ATOM 6802 O O . LEU A 1 850 ? -9.269 23.639 20.629 1.00 91.06 850 LEU A O 1
ATOM 6806 N N . GLY A 1 851 ? -9.809 21.684 19.653 1.00 89.19 851 GLY A N 1
ATOM 6807 C CA . GLY A 1 851 ? -8.457 21.093 19.643 1.00 89.19 851 GLY A CA 1
ATOM 6808 C C . GLY A 1 851 ? -7.973 20.539 20.992 1.00 89.19 851 GLY A C 1
ATOM 6809 O O . GLY A 1 851 ? -6.989 19.805 21.065 1.00 89.19 851 GLY A O 1
ATOM 6810 N N . ASP A 1 852 ? -8.679 20.824 22.084 1.00 91.56 852 ASP A N 1
ATOM 6811 C CA . ASP A 1 852 ? -8.212 20.562 23.446 1.00 91.56 852 ASP A CA 1
ATOM 6812 C C . ASP A 1 852 ? -8.668 19.199 24.006 1.00 91.56 852 ASP A C 1
ATOM 6814 O O . ASP A 1 852 ? -8.761 18.962 25.210 1.00 91.56 852 ASP A O 1
ATOM 6818 N N . THR A 1 853 ? -8.954 18.263 23.113 1.00 93.62 853 THR A N 1
ATOM 6819 C CA . THR A 1 853 ? -9.632 16.988 23.388 1.00 93.62 853 THR A CA 1
ATOM 6820 C C . THR A 1 853 ? -8.669 15.809 23.518 1.00 93.62 853 THR A C 1
ATOM 6822 O O . THR A 1 853 ? -9.098 14.664 23.600 1.00 93.62 853 THR A O 1
ATOM 6825 N N . GLY A 1 854 ? -7.358 16.071 23.530 1.00 93.50 854 GLY A N 1
ATOM 6826 C CA . GLY A 1 854 ? -6.327 15.028 23.521 1.00 93.50 854 GLY A CA 1
ATOM 6827 C C . GLY A 1 854 ? -6.019 14.480 22.123 1.00 93.50 854 GLY A C 1
ATOM 6828 O O . GLY A 1 854 ? -5.288 13.498 22.008 1.00 93.50 854 GLY A O 1
ATOM 6829 N N . GLY A 1 855 ? -6.525 15.126 21.067 1.00 94.06 855 GLY A N 1
ATOM 6830 C CA . GLY A 1 855 ? -6.297 14.735 19.675 1.00 94.06 855 GLY A CA 1
ATOM 6831 C C . GLY A 1 855 ? -7.389 13.826 19.118 1.00 94.06 855 GLY A C 1
ATOM 6832 O O . GLY A 1 855 ? -7.079 12.815 18.489 1.00 94.06 855 GLY A O 1
ATOM 6833 N N . ALA A 1 856 ? -8.653 14.176 19.351 1.00 95.00 856 ALA A N 1
ATOM 6834 C CA . ALA A 1 856 ? -9.824 13.509 18.782 1.00 95.00 856 ALA A CA 1
ATOM 6835 C C . ALA A 1 856 ? -10.915 14.540 18.451 1.00 95.00 856 ALA A C 1
ATOM 6837 O O . ALA A 1 856 ? -11.108 15.494 19.207 1.00 95.00 856 ALA A O 1
ATOM 6838 N N . ALA A 1 857 ? -11.664 14.342 17.369 1.00 96.25 857 ALA A N 1
ATOM 6839 C CA . ALA A 1 857 ? -12.852 15.160 17.111 1.00 96.25 857 ALA A CA 1
ATOM 6840 C C . ALA A 1 857 ? -13.986 14.788 18.085 1.00 96.25 857 ALA A C 1
ATOM 6842 O O . ALA A 1 857 ? -13.885 13.781 18.776 1.00 96.25 857 ALA A O 1
ATOM 6843 N N . GLU A 1 858 ? -15.067 15.562 18.164 1.00 97.38 858 GLU A N 1
ATOM 6844 C CA . GLU A 1 858 ? -16.157 15.322 19.120 1.00 97.38 858 GLU A CA 1
ATOM 6845 C C . GLU A 1 858 ? -17.496 15.044 18.434 1.00 97.38 858 GLU A C 1
ATOM 6847 O O . GLU A 1 858 ? -17.920 15.787 17.544 1.00 97.38 858 GLU A O 1
ATOM 6852 N N . TRP A 1 859 ? -18.179 13.991 18.890 1.00 98.06 859 TRP A N 1
ATOM 6853 C CA . TRP A 1 859 ? -19.543 13.670 18.482 1.00 98.06 859 TRP A CA 1
ATOM 6854 C C . TRP A 1 859 ? -20.543 14.715 18.976 1.00 98.06 859 TRP A C 1
ATOM 6856 O O . TRP A 1 859 ? -20.472 15.194 20.111 1.00 98.06 859 TRP A O 1
ATOM 6866 N N . THR A 1 860 ? -21.545 14.980 18.142 1.00 97.62 860 THR A N 1
ATOM 6867 C CA . THR A 1 860 ? -22.778 15.680 18.520 1.00 97.62 860 THR A CA 1
ATOM 6868 C C . THR A 1 860 ? -23.958 14.715 18.415 1.00 97.62 860 THR A C 1
ATOM 6870 O O . THR A 1 860 ? -23.836 13.677 17.782 1.00 97.62 860 THR A O 1
ATOM 6873 N N . GLN A 1 861 ? -25.121 15.041 18.979 1.00 96.44 861 GLN A N 1
ATOM 6874 C CA . GLN A 1 861 ? -26.377 14.319 18.698 1.00 96.44 861 GLN A CA 1
ATOM 6875 C C . GLN A 1 861 ? -27.118 14.841 17.453 1.00 96.44 861 GLN A C 1
ATOM 6877 O O . GLN A 1 861 ? -28.206 14.364 17.130 1.00 96.44 861 GLN A O 1
ATOM 6882 N N . SER A 1 862 ? -26.567 15.845 16.769 1.00 96.44 862 SER A N 1
ATOM 6883 C CA . SER A 1 862 ? -27.189 16.456 15.598 1.00 96.44 862 SER A CA 1
ATOM 6884 C C . SER A 1 862 ? -26.852 15.661 14.340 1.00 96.44 862 SER A C 1
ATOM 6886 O O . SER A 1 862 ? -25.693 15.344 14.079 1.00 96.44 862 SER A O 1
ATOM 6888 N N . LEU A 1 863 ? -27.867 15.371 13.527 1.00 95.75 863 LEU A N 1
ATOM 6889 C CA . LEU A 1 863 ? -27.648 14.820 12.191 1.00 95.75 863 LEU A CA 1
ATOM 6890 C C . LEU A 1 863 ? -26.855 15.812 11.334 1.00 95.75 863 LEU A C 1
ATOM 6892 O O . LEU A 1 863 ? -26.996 17.028 11.488 1.00 95.75 863 LEU A O 1
ATOM 6896 N N . PHE A 1 864 ? -26.053 15.290 10.412 1.00 93.75 864 PHE A N 1
ATOM 6897 C CA . PHE A 1 864 ? -25.455 16.112 9.373 1.00 93.75 864 PHE A CA 1
ATOM 6898 C C . PHE A 1 864 ? -26.554 16.538 8.390 1.00 93.75 864 PHE A C 1
ATOM 6900 O O . PHE A 1 864 ? -27.180 15.706 7.737 1.00 93.75 864 PHE A O 1
ATOM 6907 N N . ALA A 1 865 ? -26.852 17.836 8.359 1.00 90.12 865 ALA A N 1
ATOM 6908 C CA . ALA A 1 865 ? -27.985 18.414 7.640 1.00 90.12 865 ALA A CA 1
ATOM 6909 C C . ALA A 1 865 ? -27.599 19.768 7.015 1.00 90.12 865 ALA A C 1
ATOM 6911 O O . ALA A 1 865 ? -26.642 20.397 7.490 1.00 90.12 865 ALA A O 1
ATOM 6912 N N . PRO A 1 866 ? -28.329 20.243 5.981 1.00 86.94 866 PRO A N 1
ATOM 6913 C CA . PRO A 1 866 ? -28.062 21.542 5.373 1.00 86.94 866 PRO A CA 1
ATOM 6914 C C . PRO A 1 866 ? -28.173 22.656 6.414 1.00 86.94 866 PRO A C 1
ATOM 6916 O O . PRO A 1 866 ? -29.204 22.795 7.075 1.00 86.94 866 PRO A O 1
ATOM 6919 N N . GLN A 1 867 ? -27.120 23.462 6.543 1.00 86.31 867 GLN A N 1
ATOM 6920 C CA . GLN A 1 867 ? -27.151 24.648 7.396 1.00 86.31 867 GLN A CA 1
ATOM 6921 C C . GLN A 1 867 ? -28.028 25.744 6.762 1.00 86.31 867 GLN A C 1
ATOM 6923 O O . GLN A 1 867 ? -28.243 25.734 5.542 1.00 86.31 867 GLN A O 1
ATOM 6928 N N . PRO A 1 868 ? -28.572 26.692 7.547 1.00 88.38 868 PRO A N 1
ATOM 6929 C CA . PRO A 1 868 ? -29.370 27.785 7.004 1.00 88.38 868 PRO A CA 1
ATOM 6930 C C . PRO A 1 868 ? -28.628 28.541 5.896 1.00 88.38 868 PRO A C 1
ATOM 6932 O O . PRO A 1 868 ? -27.537 29.052 6.106 1.00 88.38 868 PRO A O 1
ATOM 6935 N N . GLY A 1 869 ? -29.229 28.616 4.705 1.00 83.75 869 GLY A N 1
ATOM 6936 C CA . GLY A 1 869 ? -28.613 29.280 3.551 1.00 83.75 869 GLY A CA 1
ATOM 6937 C C . GLY A 1 869 ? -27.653 28.412 2.729 1.00 83.75 869 GLY A C 1
ATOM 6938 O O . GLY A 1 869 ? -27.110 28.927 1.753 1.00 83.75 869 GLY A O 1
ATOM 6939 N N . PHE A 1 870 ? -27.496 27.121 3.056 1.00 85.81 870 PHE A N 1
ATOM 6940 C CA . PHE A 1 870 ? -26.642 26.181 2.321 1.00 85.81 870 PHE A CA 1
ATOM 6941 C C . PHE A 1 870 ? -26.871 26.244 0.807 1.00 85.81 870 PHE A C 1
ATOM 6943 O O . PHE A 1 870 ? -28.000 26.129 0.314 1.00 85.81 870 PHE A O 1
ATOM 6950 N N . LYS A 1 871 ? -25.767 26.387 0.073 1.00 81.94 871 LYS A N 1
ATOM 6951 C CA . LYS A 1 871 ? -25.728 26.341 -1.385 1.00 81.94 871 LYS A CA 1
ATOM 6952 C C . LYS A 1 871 ? -24.517 25.528 -1.837 1.00 81.94 871 LYS A C 1
ATOM 6954 O O . LYS A 1 871 ? -23.408 25.829 -1.397 1.00 81.94 871 LYS A O 1
ATOM 6959 N N . PRO A 1 872 ? -24.716 24.571 -2.756 1.00 78.56 872 PRO A N 1
ATOM 6960 C CA . PRO A 1 872 ? -23.640 23.913 -3.478 1.00 78.56 872 PRO A CA 1
ATOM 6961 C C . PRO A 1 872 ? -22.588 24.873 -4.043 1.00 78.56 872 PRO A C 1
ATOM 6963 O O . PRO A 1 872 ? -22.944 25.915 -4.595 1.00 78.56 872 PRO A O 1
ATOM 6966 N N . MET A 1 873 ? -21.311 24.496 -3.969 1.00 78.19 873 MET A N 1
ATOM 6967 C CA . MET A 1 873 ? -20.223 25.210 -4.626 1.00 78.19 873 MET A CA 1
ATOM 6968 C C . MET A 1 873 ? -20.169 24.917 -6.130 1.00 78.19 873 MET A C 1
ATOM 6970 O O . MET A 1 873 ? -20.219 23.762 -6.557 1.00 78.19 873 MET A O 1
ATOM 6974 N N . ALA A 1 874 ? -19.992 25.952 -6.953 1.00 73.62 874 ALA A N 1
ATOM 6975 C CA . ALA A 1 874 ? -20.031 25.804 -8.410 1.00 73.62 874 ALA A CA 1
ATOM 6976 C C . ALA A 1 874 ? -18.798 25.097 -8.999 1.00 73.62 874 ALA A C 1
ATOM 6978 O O . ALA A 1 874 ? -18.913 24.402 -10.006 1.00 73.62 874 ALA A O 1
ATOM 6979 N N . ILE A 1 875 ? -17.617 25.250 -8.385 1.00 68.75 875 ILE A N 1
ATOM 6980 C CA . ILE A 1 875 ? -16.355 24.652 -8.873 1.00 68.75 875 ILE A CA 1
ATOM 6981 C C . ILE A 1 875 ? -16.267 23.141 -8.613 1.00 68.75 875 ILE A C 1
ATOM 6983 O O . ILE A 1 875 ? -15.540 22.407 -9.292 1.00 68.75 875 ILE A O 1
ATOM 6987 N N . TYR A 1 876 ? -17.015 22.667 -7.619 1.00 68.00 876 TYR A N 1
ATOM 6988 C CA . TYR A 1 876 ? -17.065 21.267 -7.246 1.00 68.00 876 TYR A CA 1
ATOM 6989 C C . TYR A 1 876 ? -18.512 20.827 -6.995 1.00 68.00 876 TYR A C 1
ATOM 6991 O O . TYR A 1 876 ? -18.875 20.484 -5.871 1.00 68.00 876 TYR A O 1
ATOM 6999 N N . PRO A 1 877 ? -19.334 20.748 -8.059 1.00 58.16 877 PRO A N 1
ATOM 7000 C CA . PRO A 1 877 ? -20.711 20.280 -7.930 1.00 58.16 877 PRO A CA 1
ATOM 7001 C C . PRO A 1 877 ? -20.768 18.851 -7.371 1.00 58.16 877 PRO A C 1
ATOM 7003 O O . PRO A 1 877 ? -21.724 18.502 -6.690 1.00 58.16 877 PRO A O 1
ATOM 7006 N N . GLY A 1 878 ? -19.718 18.050 -7.599 1.00 53.56 878 GLY A N 1
ATOM 7007 C CA . GLY A 1 878 ? -19.538 16.730 -6.999 1.00 53.56 878 GLY A CA 1
ATOM 7008 C C . GLY A 1 878 ? -19.411 16.742 -5.472 1.00 53.56 878 GLY A C 1
ATOM 7009 O O . GLY A 1 878 ? -20.055 15.911 -4.858 1.00 53.56 878 GLY A O 1
ATOM 7010 N N . TYR A 1 879 ? -18.677 17.675 -4.843 1.00 56.66 879 TYR A N 1
ATOM 7011 C CA . TYR A 1 879 ? -18.610 17.794 -3.375 1.00 56.66 879 TYR A CA 1
ATOM 7012 C C . TYR A 1 879 ? -19.923 18.260 -2.789 1.00 56.66 879 TYR A C 1
ATOM 7014 O O . TYR A 1 879 ? -20.313 17.803 -1.732 1.00 56.66 879 TYR A O 1
ATOM 7022 N N . SER A 1 880 ? -20.646 19.117 -3.491 1.00 50.34 880 SER A N 1
ATOM 7023 C CA . SER A 1 880 ? -21.946 19.565 -3.015 1.00 50.34 880 SER A CA 1
ATOM 7024 C C . SER A 1 880 ? -23.047 18.531 -3.187 1.00 50.34 880 SER A C 1
ATOM 7026 O O . SER A 1 880 ? -23.938 18.446 -2.347 1.00 50.34 880 SER A O 1
ATOM 7028 N N . ALA A 1 881 ? -22.974 17.722 -4.246 1.00 50.84 881 ALA A N 1
ATOM 7029 C CA . ALA A 1 881 ? -23.769 16.509 -4.376 1.00 50.84 881 ALA A CA 1
ATOM 7030 C C . ALA A 1 881 ? -23.347 15.460 -3.333 1.00 50.84 881 ALA A C 1
ATOM 7032 O O . ALA A 1 881 ? -24.216 14.848 -2.743 1.00 50.84 881 ALA A O 1
ATOM 7033 N N . LEU A 1 882 ? -22.050 15.322 -3.031 1.00 55.19 882 LEU A N 1
ATOM 7034 C CA . LEU A 1 882 ? -21.498 14.452 -1.981 1.00 55.19 882 LEU A CA 1
ATOM 7035 C C . LEU A 1 882 ? -21.976 14.866 -0.583 1.00 55.19 882 LEU A C 1
ATOM 7037 O O . LEU A 1 882 ? -22.531 14.063 0.147 1.00 55.19 882 LEU A O 1
ATOM 7041 N N . VAL A 1 883 ? -21.803 16.128 -0.202 1.00 57.88 883 VAL A N 1
ATOM 7042 C CA . VAL A 1 883 ? -22.288 16.689 1.062 1.00 57.88 883 VAL A CA 1
ATOM 7043 C C . VAL A 1 883 ? -23.799 16.496 1.176 1.00 57.88 883 VAL A C 1
ATOM 7045 O O . VAL A 1 883 ? -24.269 16.093 2.236 1.00 57.88 883 VAL A O 1
ATOM 7048 N N . ALA A 1 884 ? -24.551 16.694 0.089 1.00 64.25 884 ALA A N 1
ATOM 7049 C CA . ALA A 1 884 ? -25.978 16.385 0.052 1.00 64.25 884 ALA A CA 1
ATOM 7050 C C . ALA A 1 884 ? -26.277 14.873 0.144 1.00 64.25 884 ALA A C 1
ATOM 7052 O O . ALA A 1 884 ? -27.239 14.504 0.814 1.00 64.25 884 ALA A O 1
ATOM 7053 N N . ASP A 1 885 ? -25.457 14.005 -0.460 1.00 73.44 885 ASP A N 1
ATOM 7054 C CA . ASP A 1 885 ? -25.559 12.540 -0.366 1.00 73.44 885 ASP A CA 1
ATOM 7055 C C . ASP A 1 885 ? -25.441 12.078 1.095 1.00 73.44 885 ASP A C 1
ATOM 7057 O O . ASP A 1 885 ? -26.121 11.136 1.496 1.00 73.44 885 ASP A O 1
ATOM 7061 N N . PHE A 1 886 ? -24.639 12.774 1.909 1.00 81.62 886 PHE A N 1
ATOM 7062 C CA . PHE A 1 886 ? -24.469 12.488 3.337 1.00 81.62 886 PHE A CA 1
ATOM 7063 C C . PHE A 1 886 ? -25.534 13.142 4.234 1.00 81.62 886 PHE A C 1
ATOM 7065 O O . PHE A 1 886 ? -25.628 12.818 5.417 1.00 81.62 886 PHE A O 1
ATOM 7072 N N . MET A 1 887 ? -26.383 14.025 3.700 1.00 85.38 887 MET A N 1
ATOM 7073 C CA . MET A 1 887 ? -27.547 14.587 4.404 1.00 85.38 887 MET A CA 1
ATOM 7074 C C . MET A 1 887 ? -28.755 13.635 4.320 1.00 85.38 887 MET A C 1
ATOM 7076 O O . MET A 1 887 ? -29.886 14.033 4.042 1.00 85.38 887 MET A O 1
ATOM 7080 N N . ASP A 1 888 ? -28.503 12.349 4.563 1.00 84.81 888 ASP A N 1
ATOM 7081 C CA . ASP A 1 888 ? -29.418 11.222 4.348 1.00 84.81 888 ASP A CA 1
ATOM 7082 C C . ASP A 1 888 ? -30.147 10.755 5.621 1.00 84.81 888 ASP A C 1
ATOM 7084 O O . ASP A 1 888 ? -30.923 9.796 5.602 1.00 84.81 888 ASP A O 1
ATOM 7088 N N . GLY A 1 889 ? -29.885 11.418 6.749 1.00 88.69 889 GLY A N 1
ATOM 7089 C CA . GLY A 1 889 ? -30.413 11.057 8.065 1.00 88.69 889 GLY A CA 1
ATOM 7090 C C . GLY A 1 889 ? -29.660 9.926 8.777 1.00 88.69 889 GLY A C 1
ATOM 7091 O O . GLY A 1 889 ? -30.064 9.538 9.879 1.00 88.69 889 GLY A O 1
ATOM 7092 N N . LYS A 1 890 ? -28.565 9.413 8.200 1.00 89.31 890 LYS A N 1
ATOM 7093 C CA . LYS A 1 890 ? -27.700 8.383 8.807 1.00 89.31 890 LYS A CA 1
ATOM 7094 C C . LYS A 1 890 ? -26.391 8.946 9.344 1.00 89.31 890 LYS A C 1
ATOM 7096 O O . LYS A 1 890 ? -25.809 8.356 10.257 1.00 89.31 890 LYS A O 1
ATOM 7101 N N . HIS A 1 891 ? -25.946 10.076 8.808 1.00 93.56 891 HIS A N 1
ATOM 7102 C CA . HIS A 1 891 ? -24.726 10.744 9.238 1.00 93.56 891 HIS A CA 1
ATOM 7103 C C . HIS A 1 891 ? -24.976 11.711 10.394 1.00 93.56 891 HIS A C 1
ATOM 7105 O O . HIS A 1 891 ? -25.997 12.399 10.463 1.00 93.56 891 HIS A O 1
ATOM 7111 N N . VAL A 1 892 ? -24.016 11.765 11.311 1.00 96.38 892 VAL A N 1
ATOM 7112 C CA . VAL A 1 892 ? -24.019 12.633 12.489 1.00 96.38 892 VAL A CA 1
ATOM 7113 C C . VAL A 1 892 ? -22.880 13.634 12.370 1.00 96.38 892 VAL A C 1
ATOM 7115 O O . VAL A 1 892 ? -21.778 13.282 11.951 1.00 96.38 892 VAL A O 1
ATOM 7118 N N . ALA A 1 893 ? -23.162 14.881 12.739 1.00 95.81 893 ALA A N 1
ATOM 7119 C CA . ALA A 1 893 ? -22.201 15.969 12.710 1.00 95.81 893 ALA A CA 1
ATOM 7120 C C . ALA A 1 893 ? -21.126 15.807 13.797 1.00 95.81 893 ALA A C 1
ATOM 7122 O O . ALA A 1 893 ? -21.420 15.479 14.953 1.00 95.81 893 ALA A O 1
ATOM 7123 N N . VAL A 1 894 ? -19.884 16.092 13.418 1.00 95.88 894 VAL A N 1
ATOM 7124 C CA . VAL A 1 894 ? -18.675 15.994 14.238 1.00 95.88 894 VAL A CA 1
ATOM 7125 C C . VAL A 1 894 ? -17.890 17.299 14.138 1.00 95.88 894 VAL A C 1
ATOM 7127 O O . VAL A 1 894 ? -17.756 17.872 13.057 1.00 95.88 894 VAL A O 1
ATOM 7130 N N . VAL A 1 895 ? -17.359 17.773 15.267 1.00 94.19 895 VAL A N 1
ATOM 7131 C CA . VAL A 1 895 ? -16.621 19.047 15.347 1.00 94.19 895 VAL A CA 1
ATOM 7132 C C . VAL A 1 895 ? -15.201 18.815 15.859 1.00 94.19 895 VAL A C 1
ATOM 7134 O O . VAL A 1 895 ? -14.989 18.049 16.799 1.00 94.19 895 VAL A O 1
ATOM 7137 N N . GLY A 1 896 ? -14.225 19.505 15.268 1.00 91.06 896 GLY A N 1
ATOM 7138 C CA . GLY A 1 896 ? -12.809 19.410 15.629 1.00 91.06 896 GLY A CA 1
ATOM 7139 C C . GLY A 1 896 ? -12.017 18.466 14.730 1.00 91.06 896 GLY A C 1
ATOM 7140 O O . GLY A 1 896 ? -12.389 18.220 13.586 1.00 91.06 896 GLY A O 1
ATOM 7141 N N . GLY A 1 897 ? -10.901 17.957 15.248 1.00 90.50 897 GLY A N 1
ATOM 7142 C CA . GLY A 1 897 ? -9.978 17.096 14.512 1.00 90.50 897 GLY A CA 1
ATOM 7143 C C . GLY A 1 897 ? -9.120 16.251 15.442 1.00 90.50 897 GLY A C 1
ATOM 7144 O O . GLY A 1 897 ? -9.018 16.547 16.637 1.00 90.50 897 GLY A O 1
ATOM 7145 N N . SER A 1 898 ? -8.509 15.193 14.908 1.00 94.31 898 SER A N 1
ATOM 7146 C CA . SER A 1 898 ? -7.555 14.399 15.679 1.00 94.31 898 SER A CA 1
ATOM 7147 C C . SER A 1 898 ? -6.160 15.029 15.740 1.00 94.31 898 SER A C 1
ATOM 7149 O O . SER A 1 898 ? -5.865 16.050 15.115 1.00 94.31 898 SER A O 1
ATOM 7151 N N . TRP A 1 899 ? -5.260 14.343 16.446 1.00 95.00 899 TRP A N 1
ATOM 7152 C CA . TRP A 1 899 ? -3.833 14.653 16.460 1.00 95.00 899 TRP A CA 1
ATOM 7153 C C . TRP A 1 899 ? -3.171 14.616 15.075 1.00 95.00 899 TRP A C 1
ATOM 7155 O O . TRP A 1 899 ? -2.132 15.249 14.905 1.00 95.00 899 TRP A O 1
ATOM 7165 N N . ALA A 1 900 ? -3.759 13.925 14.093 1.00 95.00 900 ALA A N 1
ATOM 7166 C CA . ALA A 1 900 ? -3.240 13.817 12.729 1.00 95.00 900 ALA A CA 1
ATOM 7167 C C . ALA A 1 900 ? -3.931 14.752 11.724 1.00 95.00 900 ALA A C 1
ATOM 7169 O O . ALA A 1 900 ? -3.640 14.680 10.533 1.00 95.00 900 ALA A O 1
ATOM 7170 N N . LEU A 1 901 ? -4.855 15.613 12.160 1.00 94.38 901 LEU A N 1
ATOM 7171 C CA . LEU A 1 901 ? -5.516 16.540 11.246 1.00 94.38 901 LEU A CA 1
ATOM 7172 C C . LEU A 1 901 ? -4.707 17.836 11.099 1.00 94.38 901 LEU A C 1
ATOM 7174 O O . LEU A 1 901 ? -4.174 18.373 12.078 1.00 94.38 901 LEU A O 1
ATOM 7178 N N . HIS A 1 902 ? -4.622 18.346 9.867 1.00 95.19 902 HIS A N 1
ATOM 7179 C CA . HIS A 1 902 ? -3.888 19.573 9.558 1.00 95.19 902 HIS A CA 1
ATOM 7180 C C . HIS A 1 902 ? -4.456 20.780 10.343 1.00 95.19 902 HIS A C 1
ATOM 7182 O O . HIS A 1 902 ? -5.680 20.950 10.384 1.00 95.19 902 HIS A O 1
ATOM 7188 N N . PRO A 1 903 ? -3.618 21.665 10.923 1.00 94.00 903 PRO A N 1
ATOM 7189 C CA . PRO A 1 903 ? -4.071 22.798 11.742 1.00 94.00 903 PRO A CA 1
ATOM 7190 C C . PRO A 1 903 ? -5.060 23.761 11.061 1.00 94.00 903 PRO A C 1
ATOM 7192 O O . PRO A 1 903 ? -5.995 24.217 11.715 1.00 94.00 903 PRO A O 1
ATOM 7195 N N . ARG A 1 904 ? -4.938 24.005 9.742 1.00 91.88 904 ARG A N 1
ATOM 7196 C CA . ARG A 1 904 ? -5.937 24.781 8.960 1.00 91.88 904 ARG A CA 1
ATOM 7197 C C . ARG A 1 904 ? -7.350 24.191 8.996 1.00 91.88 904 ARG A C 1
ATOM 7199 O O . ARG A 1 904 ? -8.305 24.919 8.771 1.00 91.88 904 ARG A O 1
ATOM 7206 N N . ILE A 1 905 ? -7.488 22.902 9.276 1.00 93.19 905 ILE A N 1
ATOM 7207 C CA . ILE A 1 905 ? -8.783 22.228 9.358 1.00 93.19 905 ILE A CA 1
ATOM 7208 C C . ILE A 1 905 ? -9.176 22.099 10.830 1.00 93.19 905 ILE A C 1
ATOM 7210 O O . ILE A 1 905 ? -10.206 22.616 11.252 1.00 93.19 905 ILE A O 1
ATOM 7214 N N . ALA A 1 906 ? -8.302 21.494 11.642 1.00 92.94 906 ALA A N 1
ATOM 7215 C CA . ALA A 1 906 ? -8.555 21.239 13.061 1.00 92.94 906 ALA A CA 1
ATOM 7216 C C . ALA A 1 906 ? -8.803 22.519 13.881 1.00 92.94 906 ALA A C 1
ATOM 7218 O O . ALA A 1 906 ? -9.531 22.487 14.872 1.00 92.94 906 ALA A O 1
ATOM 7219 N N . GLY A 1 907 ? -8.184 23.635 13.484 1.00 90.06 907 GLY A N 1
ATOM 7220 C CA . GLY A 1 907 ? -8.298 24.931 14.149 1.00 90.06 907 GLY A CA 1
ATOM 7221 C C . GLY A 1 907 ? -9.386 25.844 13.581 1.00 90.06 907 GLY A C 1
ATOM 7222 O O . GLY A 1 907 ? -9.573 26.947 14.097 1.00 90.06 907 GLY A O 1
ATOM 7223 N N . ARG A 1 908 ? -10.099 25.434 12.525 1.00 90.06 908 ARG A N 1
ATOM 7224 C CA . ARG A 1 908 ? -11.149 26.249 11.906 1.00 90.06 908 ARG A CA 1
ATOM 7225 C C . ARG A 1 908 ? -12.474 26.043 12.631 1.00 90.06 908 ARG A C 1
ATOM 7227 O O . ARG A 1 908 ? -13.027 24.950 12.649 1.00 90.06 908 ARG A O 1
ATOM 7234 N N . LYS A 1 909 ? -13.033 27.121 13.180 1.00 88.25 909 LYS A N 1
ATOM 7235 C CA . LYS A 1 909 ? -14.271 27.064 13.981 1.00 88.25 909 LYS A CA 1
ATOM 7236 C C . LYS A 1 909 ? -15.520 26.680 13.192 1.00 88.25 909 LYS A C 1
ATOM 7238 O O . LYS A 1 909 ? -16.479 26.169 13.767 1.00 88.25 909 LYS A O 1
ATOM 7243 N N . SER A 1 910 ? -15.556 27.006 11.903 1.00 87.75 910 SER A N 1
ATOM 7244 C CA . SER A 1 910 ? -16.688 26.692 11.029 1.00 87.75 910 SER A CA 1
ATOM 7245 C C . SER A 1 910 ? -16.661 25.255 10.520 1.00 87.75 910 SER A C 1
ATOM 7247 O O . SER A 1 910 ? -17.729 24.747 10.180 1.00 87.75 910 SER A O 1
ATOM 7249 N N . PHE A 1 911 ? -15.492 24.598 10.532 1.00 91.38 911 PHE A N 1
ATOM 7250 C CA . PHE A 1 911 ? -15.315 23.288 9.921 1.00 91.38 911 PHE A CA 1
ATOM 7251 C C . PHE A 1 911 ? -16.265 22.266 10.539 1.00 91.38 911 PHE A C 1
ATOM 7253 O O . PHE A 1 911 ? -16.465 22.219 11.759 1.00 91.38 911 PHE A O 1
ATOM 7260 N N . LEU A 1 912 ? -16.880 21.468 9.673 1.00 91.38 912 LEU A N 1
ATOM 7261 C CA . LEU A 1 912 ? -17.892 20.498 10.041 1.00 91.38 912 LEU A CA 1
ATOM 7262 C C . LEU A 1 912 ? -17.589 19.177 9.345 1.00 91.38 912 LEU A C 1
ATOM 7264 O O . LEU A 1 912 ? -17.613 19.096 8.120 1.00 91.38 912 LEU A O 1
ATOM 7268 N N . ASN A 1 913 ? -17.316 18.149 10.142 1.00 92.62 913 ASN A N 1
ATOM 7269 C CA . ASN A 1 913 ? -17.110 16.787 9.664 1.00 92.62 913 ASN A CA 1
ATOM 7270 C C . ASN A 1 913 ? -18.348 15.931 9.971 1.00 92.62 913 ASN A C 1
ATOM 7272 O O . ASN A 1 913 ? -19.247 16.358 10.704 1.00 92.62 913 ASN A O 1
ATOM 7276 N N . TRP A 1 914 ? -18.414 14.722 9.424 1.00 93.75 914 TRP A N 1
ATOM 7277 C CA . TRP A 1 914 ? -19.543 13.821 9.627 1.00 93.75 914 TRP A CA 1
ATOM 7278 C C . TRP A 1 914 ? -19.152 12.355 9.465 1.00 93.75 914 TRP A C 1
ATOM 7280 O O . TRP A 1 914 ? -18.221 12.013 8.743 1.00 93.75 914 TRP A O 1
ATOM 7290 N N . TRP A 1 915 ? -19.904 11.481 10.131 1.00 94.12 915 TRP A N 1
ATOM 7291 C CA . TRP A 1 915 ? -19.721 10.029 10.065 1.00 94.12 915 TRP A CA 1
ATOM 7292 C C . TRP A 1 915 ? -21.058 9.306 10.270 1.00 94.12 915 TRP A C 1
ATOM 7294 O O . TRP A 1 915 ? -21.934 9.807 10.980 1.00 94.12 915 TRP A O 1
ATOM 7304 N N . GLN A 1 916 ? -21.225 8.124 9.667 1.00 94.19 916 GLN A N 1
ATOM 7305 C CA . GLN A 1 916 ? -22.399 7.274 9.910 1.00 94.19 916 GLN A CA 1
ATOM 7306 C C . GLN A 1 916 ? -22.422 6.787 11.362 1.00 94.19 916 GLN A C 1
ATOM 7308 O O . GLN A 1 916 ? -21.382 6.444 11.927 1.00 94.19 916 GLN A O 1
ATOM 7313 N N . LYS A 1 917 ? -23.619 6.678 11.950 1.00 93.25 917 LYS A N 1
ATOM 7314 C CA . LYS A 1 917 ? -23.793 6.309 13.368 1.00 93.25 917 LYS A CA 1
ATOM 7315 C C . LYS A 1 917 ? -23.072 5.019 13.784 1.00 93.25 917 LYS A C 1
ATOM 7317 O O . LYS A 1 917 ? -22.433 4.962 14.832 1.00 93.25 917 LYS A O 1
ATOM 7322 N N . LYS A 1 918 ? -23.145 4.001 12.927 1.00 92.31 918 LYS A N 1
ATOM 7323 C CA . LYS A 1 918 ? -22.592 2.658 13.164 1.00 92.31 918 LYS A CA 1
ATOM 7324 C C . LYS A 1 918 ? -21.147 2.491 12.695 1.00 92.31 918 LYS A C 1
ATOM 7326 O O . LYS A 1 918 ? -20.589 1.402 12.801 1.00 92.31 918 LYS A O 1
ATOM 7331 N N . TYR A 1 919 ? -20.529 3.537 12.145 1.00 94.62 919 TYR A N 1
ATOM 7332 C CA . TYR A 1 919 ? -19.156 3.450 11.664 1.00 94.62 919 TYR A CA 1
ATOM 7333 C C . TYR A 1 919 ? -18.186 3.381 12.855 1.00 94.62 919 TYR A C 1
ATOM 7335 O O . TYR A 1 919 ? -18.120 4.298 13.670 1.00 94.62 919 TYR A O 1
ATOM 7343 N N . LEU A 1 920 ? -17.446 2.272 12.968 1.00 94.56 920 LEU A N 1
ATOM 7344 C CA . LEU A 1 920 ? -16.716 1.901 14.193 1.00 94.56 920 LEU A CA 1
ATOM 7345 C C . LEU A 1 920 ? -15.326 2.529 14.344 1.00 94.56 920 LEU A C 1
ATOM 7347 O O . LEU A 1 920 ? -14.774 2.563 15.442 1.00 94.56 920 LEU A O 1
ATOM 7351 N N . TRP A 1 921 ? -14.724 2.970 13.243 1.00 94.19 921 TRP A N 1
ATOM 7352 C CA . TRP A 1 921 ? -13.307 3.340 13.188 1.00 94.19 921 TRP A CA 1
ATOM 7353 C C . TRP A 1 921 ? -12.945 4.835 13.281 1.00 94.19 921 TRP A C 1
ATOM 7355 O O . TRP A 1 921 ? -11.741 5.106 13.288 1.00 94.19 921 TRP A O 1
ATOM 7365 N N . PRO A 1 922 ? -13.872 5.815 13.312 1.00 91.56 922 PRO A N 1
ATOM 7366 C CA . PRO A 1 922 ? -13.474 7.210 13.214 1.00 91.56 922 PRO A CA 1
ATOM 7367 C C . PRO A 1 922 ? -12.812 7.665 14.527 1.00 91.56 922 PRO A C 1
ATOM 7369 O O . PRO A 1 922 ? -13.150 7.199 15.617 1.00 91.56 922 PRO A O 1
ATOM 7372 N N . TRP A 1 923 ? -11.855 8.589 14.443 1.00 95.69 923 TRP A N 1
ATOM 7373 C CA . TRP A 1 923 ? -11.139 9.130 15.608 1.00 95.69 923 TRP A CA 1
ATOM 7374 C C . TRP A 1 923 ? -11.935 10.231 16.312 1.00 95.69 923 TRP A C 1
ATOM 7376 O O . TRP A 1 923 ? -11.524 11.391 16.395 1.00 95.69 923 TRP A O 1
ATOM 7386 N N . VAL A 1 924 ? -13.102 9.837 16.819 1.00 97.62 924 VAL A N 1
ATOM 7387 C CA . VAL A 1 924 ? -14.090 10.735 17.413 1.00 97.62 924 VAL A CA 1
ATOM 7388 C C . VAL A 1 924 ? -14.374 10.309 18.852 1.00 97.62 924 VAL A C 1
ATOM 7390 O O . VAL A 1 924 ? -14.690 9.155 19.138 1.00 97.62 924 VAL A O 1
ATOM 7393 N N . THR A 1 925 ? -14.216 11.262 19.763 1.00 97.62 925 THR A N 1
ATOM 7394 C CA . THR A 1 925 ? -14.524 11.176 21.188 1.00 97.62 925 THR A CA 1
ATOM 7395 C C . THR A 1 925 ? -15.832 11.900 21.500 1.00 97.62 925 THR A C 1
ATOM 7397 O O . THR A 1 925 ? -16.564 12.323 20.607 1.00 97.62 925 THR A O 1
ATOM 7400 N N . PHE A 1 926 ? -16.168 12.033 22.777 1.00 97.81 926 PHE A N 1
ATOM 7401 C CA . PHE A 1 926 ? -17.374 12.721 23.202 1.00 97.81 926 PHE A CA 1
ATOM 7402 C C . PHE A 1 926 ? -17.248 13.261 24.624 1.00 97.81 926 PHE A C 1
ATOM 7404 O O . PHE A 1 926 ? -16.454 12.778 25.437 1.00 97.81 926 PHE A O 1
ATOM 7411 N N . ARG A 1 927 ? -18.099 14.239 24.929 1.00 96.75 927 ARG A N 1
ATOM 7412 C CA . ARG A 1 927 ? -18.356 14.744 26.278 1.00 96.75 927 ARG A CA 1
ATOM 7413 C C . ARG A 1 927 ? -19.850 14.711 26.564 1.00 96.75 927 ARG A C 1
ATOM 7415 O O . ARG A 1 927 ? -20.662 14.693 25.638 1.00 96.75 927 ARG A O 1
ATOM 7422 N N . LEU A 1 928 ? -20.209 14.726 27.841 1.00 98.12 928 LEU A N 1
ATOM 7423 C CA . LEU A 1 928 ? -21.605 14.744 28.263 1.00 98.12 928 LEU A CA 1
ATOM 7424 C C . LEU A 1 928 ? -22.090 16.160 28.564 1.00 98.12 928 LEU A C 1
ATOM 7426 O O . LEU A 1 928 ? -21.337 16.994 29.072 1.00 98.12 928 LEU A O 1
ATOM 7430 N N . VAL A 1 929 ? -23.374 16.389 28.312 1.00 97.94 929 VAL A N 1
ATOM 7431 C CA . VAL A 1 929 ? -24.103 17.585 28.733 1.00 97.94 929 VAL A CA 1
ATOM 7432 C C . VAL A 1 929 ? -25.400 17.219 29.449 1.00 97.94 929 VAL A C 1
ATOM 7434 O O . VAL A 1 929 ? -25.904 16.095 29.330 1.00 97.94 929 VAL A O 1
ATOM 7437 N N . ARG A 1 930 ? -25.931 18.177 30.207 1.00 96.12 930 ARG A N 1
ATOM 7438 C CA . ARG A 1 930 ? -27.213 18.103 30.908 1.00 96.12 930 ARG A CA 1
ATOM 7439 C C . ARG A 1 930 ? -27.962 19.416 30.751 1.00 96.12 930 ARG A C 1
ATOM 7441 O O . ARG A 1 930 ? -27.357 20.487 30.709 1.00 96.12 930 ARG A O 1
ATOM 7448 N N . ASP A 1 931 ? -29.277 19.306 30.683 1.00 92.50 931 ASP A N 1
ATOM 7449 C CA . ASP A 1 931 ? -30.165 20.458 30.734 1.00 92.50 931 ASP A CA 1
ATOM 7450 C C . ASP A 1 931 ? -30.183 21.025 32.158 1.00 92.50 931 ASP A C 1
ATOM 7452 O O . ASP A 1 931 ? -30.193 20.264 33.129 1.00 92.50 931 ASP A O 1
ATOM 7456 N N . VAL A 1 932 ? -30.155 22.353 32.282 1.00 87.25 932 VAL A N 1
ATOM 7457 C CA . VAL A 1 932 ? -30.388 23.025 33.567 1.00 87.25 932 VAL A CA 1
ATOM 7458 C C . VAL A 1 932 ? -31.883 23.292 33.677 1.00 87.25 932 VAL A C 1
ATOM 7460 O O . VAL A 1 932 ? -32.448 23.900 32.767 1.00 87.25 932 VAL A O 1
ATOM 7463 N N . GLU A 1 933 ? -32.505 22.808 34.754 1.00 59.78 933 GLU A N 1
ATOM 7464 C CA . GLU A 1 933 ? -33.925 23.056 35.059 1.00 59.78 933 GLU A CA 1
ATOM 7465 C C . GLU A 1 933 ? -34.250 24.541 35.276 1.00 59.78 933 GLU A C 1
ATOM 7467 O O . GLU A 1 933 ? -33.430 25.261 35.900 1.00 59.78 933 GLU A O 1
#

Foldseek 3Di:
DVVVLVVLVVVLVVDDPVCCVPPPVSVVVNVVSVVVNCVVPDDPVVVVVCVVCVVVLLVLLLVCLLLLVLVVQAVCQVWDFLVVSCVNSVNDSVSSVVSVVVCCVVVCWPDPDVRTIHGDPNSVVSNDLLVSLVSCLCPVQQVLLVVCQVVLCVVVVNDQFAQQQRASRCVSVVGRDRLVVVVVVVVSNVVSVCSNCCPVVVPDDAPVVQPVCCVQQLPPFDQPAAREEEAQCQLVPNVQVVCVVVPPSHQAEYEDAPVRLVPRDPPSHDPSYHYDHDDLLDADPGAAHQEYEYAPDQQLHALVVLLSNLLNVLVRHDQLGYKYKYWFAEAAPPDGDPLQVVSQVSSSSRRSGGGYYPLRVCVSQVVSQKDWPDWADDDRNHIIMTIIGGHPNDDPPPPPVPVPPDPPPPPPDDDDDDDDDDDDDDDDDDDDDDDDDDYDDDDDDDDDDDDDDDPPPPPDDPDPPLFLADQFCCGQVVAQFDDLVNVVSLVVLLCLLLPVQFPPSQQQDFLDPQWHRNLLVLLQLLLCLQLLLCLLVVHDGQPPPCSCQARPAIWGADPVGSVDTDDGRDHDPDDDDSVVSVVSSVSSSVVVVVVNVDCCLPQPLSNRQSSVVSSQVSLVVSQVSFLSCLSPPRGAARPPDDDDPLQVQLVVLVVLFDDFDKDKQAKDKAKFAEDADPDSDDDGHHDDDLLRHDIDMDTDHIWIWTQAFQFLQNLLVVCLVVVPPDDFPQKDFQDDDDPRDDSVRSQQGMFGRFSNGTHRSSSRRQFFDFWFLVSVQVVQVVVVFGFAAPRRLLSLQLVVQCVVPPVDDPVSHCQNHDPSNQFDRCVVAQANPSDRDFHGDRSDPGRAHQRRHRFFWEFGPAQLARDVPRDQDPSCNVVVVVSVVSNPRQKTKIAAGGSSRRRVQRGGSSHIDIDGRRDRRHRYTGITMGGDD

Secondary structure (DSSP, 8-state):
-HHHHHHHHHHHTT--HHHHHH-HHHHHHHHHHHHHHHHHHS-HHHHHHHHHHTHHHHHHHHHHHHTTHHHHHHT-TT-EEHHHHHHHH---HHHHHHHHHHHHHTTSEEEEETTEEEE-HHHHHHTSHHHHHHHHHIIIIIHHHHHHHHHHHHHTTSPPP-BTTBSHHHHHTT--S-HHHHHHT-HHHHHHHHHHHHHHTTTSPPGGGTS-HIIIIITT--TTSEEEEEET-TT-HHHHHHHHHSTTSSEEEEEE-HHHHTTS-TTTS-TTEEEEE--TTS--SS-S-SEEEEES-GGGS-HHHHHHHHHHHHHHS-TTT-EEEEEEEEE-SS---HHHHHHHHHHHHHHS---EEHHHHHHHHHHHTEEEEEEEESSTTSEEEEEEEETT---TT--GGGGS-SSTTS-------------------------------------------SSSSSS------S-SS--SHHHHSSSSS--HHHHHHHHHHHHIIIIISS-GGGTT--SSTTS--HHHHHHHHHHHHHHHHHHHHT-PPPSSTTHHHHSS----B-SS-TT-B-S-----SSPPPHHHHHHHHHHHHHHHHHHHTSSHHHH-HHHHHHHHHHHHHHHHHHHHHHHHHTTSTT----TTSPPP-HHHHHHHHHHT-----EEEE--EEEEESB---SSS-SS------GGGBS-EEEEE--EEEESSPPBHHHHHHHHHHHT-----TTEEESSPPPSS--HHHHHHTEEE--TTS-EEGGGTTTSBP---HHHHHHHHHHTT-BPPPHHHHHHHHHHHHHHHH-TT-GGGG-TTT-TTTSBPP-TTSS-TTSSSS----TT--S---TT-SSS-EEEEEEE--PPTT----SS-HHHHHHHHHTTTTTEEEEES--TTS-HHHHTBTT--EEEETT-----EE---EEE--

Radius of gyration: 35.95 Å; chains: 1; bounding box: 85×94×85 Å